Protein AF-A0A163C034-F1 (afdb_monomer_lite)

Organism: Didymella rabiei (NCBI:txid5454)

InterPro domains:
  IPR002657 Bile acid:sodium symporter/arsenical resistance protein Acr3 [PF01758] (100-293)
  IPR004706 Arsenical-resistance protein Acr3 [PTHR43057] (50-384)
  IPR004706 Arsenical-resistance protein Acr3 [TIGR00832] (55-379)
  IPR029063 S-adenosyl-L-methionine-dependent methyltransferase superfamily [G3DSA:3.40.50.150] (545-782)
  IPR029063 S-adenosyl-L-methionine-dependent methyltransferase superfamily [SSF53335] (555-836)
  IPR038770 Sodium/solute symporter superfamily [G3DSA:1.20.1530.20] (52-382)

Sequence (838 aa):
MNTVEEGAIAHEKEHRNIHGDMDVEKGRGDEELDSRGTGLSRKREEESLPPLKGLSFLDRFLVLWILVAMGIGIAIGNTVDSAGPALQKGEFVGVSIPIAIGLLVMMYPILCKVRYETLHLLLSHKALWIQIGISFVLNWIIAPLFMVGLAWAFLPDRQDLREGLIFVGVARCIAMVLIWTDLAKGDGDYCAVLVAFNSILQIVLFAPLAIFYVQVVSHGEKTNVSYEKVAQSVAVFLGIPLGAAVLTRLALRAVIGEERYQRRFLRYIGPLSLIGLLYTIIILFASQGAHVVRQITDVLRVCAPLLVYFLVLFSATVWFCYKMGFEYKLSCVQGFTAASNNFELAIAVVVAVYGASSGQALASTVGPLIEVPVLVVLVRPRTQQAVLLSTNKSDTLAVAVAVALAVAVALAVAVALALALALALFLALALALALFLALALALALAVTLAVAVTLASASASAAIASVSAIASAPAPASASASARPPARPSAPRQRSPAPNCAVAQSPPPAHEAPFAARHRPNGHNGFEWSHPTDRGRRLPVPAHNSNYLENGRYYHGYRRGMYQYPCDEPEKDRMDIYHKLFSVARRDLLHQAPVPHSGETRILDLGTGTGIWAIDMADKFLNAEVLGLDLVNIQPERIPPNLRFRVPRDYESPWSLGEDSWDLIHLRMACGSVTSWPELYQKVFSHLKPGSGWIEHVEIDMQPRCDDGTLDPKGKLVQWYGYLADATWRVSRPIAYDHRTRHNLQAAGFIDIQETVIRVPYNSWPNDPHQKDIGRWYNLGITEGLDALSFAPLTRVYQWDLNAHVKPLLEGVRKEICNRKIHAYNNIHIWTARRPQQ

pLDDT: mean 75.44, std 23.06, range [22.62, 98.06]

Foldseek 3Di:
DPPAVVVVVVVVVVVPPPDDDDDDDDDDYDDDDDDDDDDDDDDDDDDDDQLLVPDDPCVNCVLVLLLLLLLLLLCLQVVPVCLLVVQQPDDDLLHRPLLLVLLLLQLLLQLLVQDPVCLVSCVVDPVLVVLLV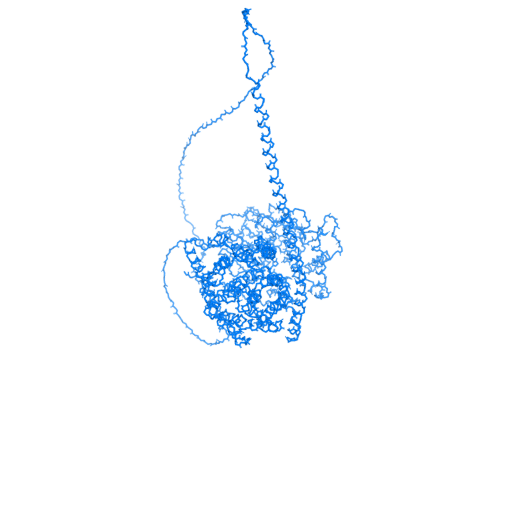VLCCLQQPVQLVLQLVLLCVLPVPDLLLSLLSSLFSLFFDLGCLLSLLSLLVADNNSLSNSSVVVLVCCLPCSLVSSCCSSCPVVVDDPQQSDSCSLNVLSCSSRVVSNVSSVCVNVVCCVVPNDVCCVVPVSVVSVVSNSVSVSSSSSSLSNNASVVCVVVVVLLLSLQLSLQLSLQLQLLVQLVVCVVVVHDPNSSSSSSSRSRDGDLSSSLSSCCSRPNSNTSSNSSSSSNVSNSPVSSVVCSDNVNSVCSVVQCPDDNPVSSVVSSVCSNVVSVVVSVVCSVVSVVSSVVSNVVVVVVVVVVVVVVVVVVVVVVVVVVVVVVVVVVVVVVVVVPDDDDDDDDDDDDDDDDDDDDDDDDDDDDDDDDDDDDDDDDDDDDDDDDDDDDDDDDDPDDPPDDDDDDPPPPPQDFDDDPNFTATNQVPPLAQFGQDPLVLVLVVLVVVLVCLLVVNDLDDADFDLDLQAEEEEEQCRQVVSLQVVCVVNVSYQYEYEDCDDNYDPDGRPSYDYDPPDDLLDDDPDDFLRHQEYEYEAQQLPDLDLLSSLLRQLRRHHAARHKYKYKYWQQQKDDDPCLDDCPALSNVQLVLLQVLSVVSSRGNHDDPCNVVSNVVSPWPPKDKDKGKAWLAQQDPDPSNRVSNHSNVVSCLSCLCRSFVRSCCVRVVDDCPPPRVVSSVRVNVQSHDSSRRMIIMMMIIMTHRHHD

Structure (mmCIF, N/CA/C/O backbone):
data_AF-A0A163C034-F1
#
_entry.id   AF-A0A163C034-F1
#
loop_
_atom_site.group_PDB
_atom_site.id
_atom_site.type_symbol
_atom_site.label_atom_id
_atom_site.label_alt_id
_atom_site.label_comp_id
_atom_site.label_asym_id
_atom_site.label_entity_id
_atom_site.label_seq_id
_atom_site.pdbx_PDB_ins_code
_atom_site.Cartn_x
_atom_site.Cartn_y
_atom_site.Cartn_z
_atom_site.occupancy
_atom_site.B_iso_or_equiv
_atom_site.auth_seq_id
_atom_site.auth_comp_id
_atom_site.auth_asym_id
_atom_site.auth_atom_id
_atom_site.pdbx_PDB_model_num
ATOM 1 N N . MET A 1 1 ? 7.497 -28.644 14.353 1.00 35.75 1 MET A N 1
ATOM 2 C CA . MET A 1 1 ? 6.352 -28.668 13.413 1.00 35.75 1 MET A CA 1
ATOM 3 C C . MET A 1 1 ? 5.115 -28.101 14.119 1.00 35.75 1 MET A C 1
ATOM 5 O O . MET A 1 1 ? 5.277 -27.619 15.233 1.00 35.75 1 MET A O 1
ATOM 9 N N . ASN A 1 2 ? 3.939 -28.123 13.475 1.00 25.17 2 ASN A N 1
ATOM 10 C CA . ASN A 1 2 ? 2.620 -27.750 14.027 1.00 25.17 2 ASN A CA 1
ATOM 11 C C . ASN A 1 2 ? 2.291 -26.239 14.062 1.00 25.17 2 ASN A C 1
ATOM 13 O O . ASN A 1 2 ? 1.784 -25.727 15.050 1.00 25.17 2 ASN A O 1
ATOM 17 N N . THR A 1 3 ? 2.522 -25.529 12.950 1.00 27.67 3 THR A N 1
ATOM 18 C CA . THR A 1 3 ? 1.809 -24.269 12.620 1.00 27.67 3 THR A CA 1
ATOM 19 C C . THR A 1 3 ? 1.456 -24.243 11.125 1.00 27.67 3 THR A C 1
ATOM 21 O O . THR A 1 3 ? 1.869 -23.335 10.404 1.00 27.67 3 THR A O 1
ATOM 24 N N . VAL A 1 4 ? 0.835 -25.324 10.633 1.00 32.84 4 VAL A N 1
ATOM 25 C CA . VAL A 1 4 ? 0.618 -25.586 9.192 1.00 32.84 4 VAL A CA 1
ATOM 26 C C . VAL A 1 4 ? -0.744 -26.241 8.935 1.00 32.84 4 VAL A C 1
ATOM 28 O O . VAL A 1 4 ? -1.532 -25.731 8.147 1.00 32.84 4 VAL A O 1
ATOM 31 N N . GLU A 1 5 ? -1.038 -27.354 9.612 1.00 29.16 5 GLU A N 1
ATOM 32 C CA . GLU A 1 5 ? -2.190 -28.211 9.286 1.00 29.16 5 GLU A CA 1
ATOM 33 C C . GLU A 1 5 ? -3.548 -27.546 9.564 1.00 29.16 5 GLU A C 1
ATOM 35 O O . GLU A 1 5 ? -4.488 -27.726 8.792 1.00 29.16 5 GLU A O 1
ATOM 40 N N . GLU A 1 6 ? -3.645 -26.705 10.598 1.00 30.89 6 GLU A N 1
ATOM 41 C CA . GLU A 1 6 ? -4.888 -25.996 10.943 1.00 30.89 6 GLU A CA 1
ATOM 42 C C . GLU A 1 6 ? -5.376 -25.068 9.814 1.00 30.89 6 GLU A C 1
ATOM 44 O O . GLU A 1 6 ? -6.581 -24.970 9.578 1.00 30.89 6 GLU A O 1
ATOM 49 N N . GLY A 1 7 ? -4.456 -24.462 9.049 1.00 32.91 7 GLY A N 1
ATOM 50 C CA . GLY A 1 7 ? -4.792 -23.620 7.894 1.00 32.91 7 GLY A CA 1
ATOM 51 C C . GLY A 1 7 ? -5.242 -24.407 6.655 1.00 32.91 7 GLY A C 1
ATOM 52 O O . GLY A 1 7 ? -6.001 -23.891 5.837 1.00 32.91 7 GLY A O 1
ATOM 53 N N . ALA A 1 8 ? -4.820 -25.667 6.517 1.00 29.05 8 ALA A N 1
ATOM 54 C CA . ALA A 1 8 ? -5.240 -26.530 5.412 1.00 29.05 8 ALA A CA 1
ATOM 55 C C . ALA A 1 8 ? -6.625 -27.156 5.664 1.00 29.05 8 ALA A C 1
ATOM 57 O O . ALA A 1 8 ? -7.452 -27.234 4.755 1.00 29.05 8 ALA A O 1
ATOM 58 N N . ILE A 1 9 ? -6.899 -27.569 6.907 1.00 29.89 9 ILE A N 1
ATOM 59 C CA . ILE A 1 9 ? -8.108 -28.329 7.272 1.00 29.89 9 ILE A CA 1
ATOM 60 C C . ILE A 1 9 ? -9.370 -27.448 7.310 1.00 29.89 9 ILE A C 1
ATOM 62 O O . ILE A 1 9 ? -10.470 -27.949 7.058 1.00 29.89 9 ILE A O 1
ATOM 66 N N . ALA A 1 10 ? -9.240 -26.143 7.574 1.00 32.09 10 ALA A N 1
ATOM 67 C CA . ALA A 1 10 ? -10.356 -25.200 7.460 1.00 32.09 10 ALA A CA 1
ATOM 68 C C . ALA A 1 10 ? -10.902 -25.150 6.020 1.00 32.09 10 ALA A C 1
ATOM 70 O O . ALA A 1 10 ? -12.097 -25.346 5.790 1.00 32.09 10 ALA A O 1
ATOM 71 N N . HIS A 1 11 ? -10.001 -24.992 5.046 1.00 32.91 11 HIS A N 1
ATOM 72 C CA . HIS A 1 11 ? -10.344 -24.736 3.646 1.00 32.91 11 HIS A CA 1
ATOM 73 C C . HIS A 1 11 ? -10.964 -25.943 2.913 1.00 32.91 11 HIS A C 1
ATOM 75 O O . HIS A 1 11 ? -11.589 -25.768 1.866 1.00 32.91 11 HIS A O 1
ATOM 81 N N . GLU A 1 12 ? -10.819 -27.165 3.444 1.00 32.50 12 GLU A N 1
ATOM 82 C CA . GLU A 1 12 ? -11.438 -28.369 2.869 1.00 32.50 12 GLU A CA 1
ATOM 83 C C . GLU A 1 12 ? -12.858 -28.645 3.404 1.00 32.50 12 GLU A C 1
ATOM 85 O O . GLU A 1 12 ? -13.653 -29.294 2.720 1.00 32.50 12 GLU A O 1
ATOM 90 N N . LYS A 1 13 ? -13.230 -28.133 4.587 1.00 29.38 13 LYS A N 1
ATOM 91 C CA . LYS A 1 13 ? -14.574 -28.372 5.154 1.00 29.38 13 LYS A CA 1
ATOM 92 C C . LYS A 1 13 ? -15.667 -27.541 4.492 1.00 29.38 13 LYS A C 1
ATOM 94 O O . LYS A 1 13 ? -16.779 -28.034 4.327 1.00 29.38 13 LYS A O 1
ATOM 99 N N . GLU A 1 14 ? -15.343 -26.331 4.053 1.00 31.12 14 GLU A N 1
ATOM 100 C CA . GLU A 1 14 ? -16.287 -25.458 3.347 1.00 31.12 14 GLU A CA 1
ATOM 101 C C . GLU A 1 14 ? -16.694 -26.032 1.976 1.00 31.12 14 GLU A C 1
ATOM 103 O O . GLU A 1 14 ? -17.847 -25.932 1.568 1.00 31.12 14 GLU A O 1
ATOM 108 N N . HIS A 1 15 ? -15.784 -26.748 1.305 1.00 30.56 15 HIS A N 1
ATOM 109 C CA . HIS A 1 15 ? -16.007 -27.279 -0.043 1.00 30.56 15 HIS A CA 1
ATOM 110 C C . HIS A 1 15 ? -16.738 -28.634 -0.121 1.00 30.56 15 HIS A C 1
ATOM 112 O O . HIS A 1 15 ? -17.066 -29.064 -1.228 1.00 30.56 15 HIS A O 1
ATOM 118 N N . ARG A 1 16 ? -16.993 -29.323 1.005 1.00 28.62 16 ARG A N 1
ATOM 119 C CA . ARG A 1 16 ? -17.704 -30.623 1.018 1.00 28.62 16 ARG A CA 1
ATOM 120 C C . ARG A 1 16 ? -19.180 -30.535 1.427 1.00 28.62 16 ARG A C 1
ATOM 122 O O . ARG A 1 16 ? -19.951 -31.408 1.051 1.00 28.62 16 ARG A O 1
ATOM 129 N N . ASN A 1 17 ? -19.601 -29.482 2.127 1.00 27.19 17 ASN A N 1
ATOM 130 C CA . ASN A 1 17 ? -20.929 -29.382 2.757 1.00 27.19 17 ASN A CA 1
ATOM 131 C C . ASN A 1 17 ? -22.105 -29.044 1.801 1.00 27.19 17 ASN A C 1
ATOM 133 O O . ASN A 1 17 ? -23.109 -28.484 2.232 1.00 27.19 17 ASN A O 1
ATOM 137 N N . ILE A 1 18 ? -21.995 -29.372 0.507 1.00 32.53 18 ILE A N 1
ATOM 138 C CA . ILE A 1 18 ? -23.018 -29.082 -0.521 1.00 32.53 18 ILE A CA 1
ATOM 139 C C . ILE A 1 18 ? -23.746 -30.355 -1.009 1.00 32.53 18 ILE A C 1
ATOM 141 O O . ILE A 1 18 ? -24.821 -30.250 -1.600 1.00 32.53 18 ILE A O 1
ATOM 145 N N . HIS A 1 19 ? -23.226 -31.562 -0.742 1.00 29.39 19 HIS A N 1
ATOM 146 C CA . HIS A 1 19 ? -23.857 -32.841 -1.113 1.00 29.39 19 HIS A CA 1
ATOM 147 C C . HIS A 1 19 ? -23.727 -33.892 0.002 1.00 29.39 19 HIS A C 1
ATOM 149 O O . HIS A 1 19 ? -22.618 -34.159 0.459 1.00 29.39 19 HIS A O 1
ATOM 155 N N . GLY A 1 20 ? -24.840 -34.555 0.337 1.00 25.61 20 GLY A N 1
ATOM 156 C CA . GLY A 1 20 ? -24.876 -35.755 1.184 1.00 25.61 20 GLY A CA 1
ATOM 157 C C . GLY A 1 20 ? -25.705 -35.587 2.459 1.00 25.61 20 GLY A C 1
ATOM 158 O O . GLY A 1 20 ? -25.333 -34.824 3.344 1.00 25.61 20 GLY A O 1
ATOM 159 N N . ASP A 1 21 ? -26.805 -36.334 2.541 1.00 29.30 21 ASP A N 1
ATOM 160 C CA . ASP A 1 21 ? -27.609 -36.556 3.751 1.00 29.30 21 ASP A CA 1
ATOM 161 C C . ASP A 1 21 ? -27.443 -38.032 4.198 1.00 29.30 21 ASP A C 1
ATOM 163 O O . ASP A 1 21 ? -26.876 -38.828 3.445 1.00 29.30 21 ASP A O 1
ATOM 167 N N . MET A 1 22 ? -27.996 -38.389 5.363 1.00 25.23 22 MET A N 1
ATOM 168 C CA . MET A 1 22 ? -28.065 -39.719 6.012 1.00 25.23 22 MET A CA 1
ATOM 169 C C . MET A 1 22 ? -26.906 -40.154 6.952 1.00 25.23 22 MET A C 1
ATOM 171 O O . MET A 1 22 ? -25.773 -40.398 6.549 1.00 25.23 22 MET A O 1
ATOM 175 N N . ASP A 1 23 ? -27.315 -40.366 8.212 1.00 25.34 23 ASP A N 1
ATOM 176 C CA . ASP A 1 23 ? -27.094 -41.550 9.068 1.00 25.34 23 ASP A CA 1
ATOM 177 C C . ASP A 1 23 ? -25.834 -41.806 9.953 1.00 25.34 23 ASP A C 1
ATOM 179 O O . ASP A 1 23 ? -24.776 -42.245 9.516 1.00 25.34 23 ASP A O 1
ATOM 183 N N . VAL A 1 24 ? -26.101 -41.728 11.275 1.00 26.70 24 VAL A N 1
ATOM 184 C CA . VAL A 1 24 ? -25.928 -42.792 12.312 1.00 26.70 24 VAL A CA 1
ATOM 185 C C . VAL A 1 24 ? -24.542 -43.092 12.962 1.00 26.70 24 VAL A C 1
ATOM 187 O O . VAL A 1 24 ? -23.717 -43.836 12.453 1.00 26.70 24 VAL A O 1
ATOM 190 N N . GLU A 1 25 ? -24.443 -42.652 14.233 1.00 24.45 25 GLU A N 1
ATOM 191 C CA . GLU A 1 25 ? -23.840 -43.283 15.445 1.00 24.45 25 GLU A CA 1
ATOM 192 C C . GLU A 1 25 ? -22.325 -43.560 15.701 1.00 24.45 25 GLU A C 1
ATOM 194 O O . GLU A 1 25 ? -21.575 -44.046 14.868 1.00 24.45 25 GLU A O 1
ATOM 199 N N . LYS A 1 26 ? -22.011 -43.457 17.019 1.00 24.39 26 LYS A N 1
ATOM 200 C CA . LYS A 1 26 ? -20.995 -44.170 17.852 1.00 24.39 26 LYS A CA 1
ATOM 201 C C . LYS A 1 26 ? -19.489 -43.876 17.660 1.00 24.39 26 LYS A C 1
ATOM 203 O O . LYS A 1 26 ? -18.999 -43.680 16.560 1.00 24.39 26 LYS A O 1
ATOM 208 N N . GLY A 1 27 ? -18.722 -43.905 18.768 1.00 23.08 27 GLY A N 1
ATOM 209 C CA . GLY A 1 27 ? -17.253 -43.761 18.706 1.00 23.08 27 GLY A CA 1
ATOM 210 C C . GLY A 1 27 ? -16.415 -44.088 19.955 1.00 23.08 27 GLY A C 1
ATOM 211 O O . GLY A 1 27 ? -15.743 -45.102 19.938 1.00 23.08 27 GLY A O 1
ATOM 212 N N . ARG A 1 28 ? -16.470 -43.262 21.018 1.00 24.34 28 ARG A N 1
ATOM 213 C CA . ARG A 1 28 ? -15.869 -43.466 22.372 1.00 24.34 28 ARG A CA 1
ATOM 214 C C . ARG A 1 28 ? -14.337 -43.712 22.508 1.00 24.34 28 ARG A C 1
ATOM 216 O O . ARG A 1 28 ? -13.855 -44.794 22.206 1.00 24.34 28 ARG A O 1
ATOM 223 N N . GLY A 1 29 ? -13.673 -42.785 23.217 1.00 24.25 29 GLY A N 1
ATOM 224 C CA . GLY A 1 29 ? -12.468 -43.009 24.049 1.00 24.25 29 GLY A CA 1
ATOM 225 C C . GLY A 1 29 ? -11.097 -42.989 23.352 1.00 24.25 29 GLY A C 1
ATOM 226 O O . GLY A 1 29 ? -11.038 -43.030 22.127 1.00 24.25 29 GLY A O 1
ATOM 227 N N . ASP A 1 30 ? -9.960 -42.922 24.059 1.00 25.59 30 ASP A N 1
ATOM 228 C CA . ASP A 1 30 ? -9.644 -42.458 25.438 1.00 25.59 30 ASP A CA 1
ATOM 229 C C . ASP A 1 30 ? -8.092 -42.264 25.547 1.00 25.59 30 ASP A C 1
ATOM 231 O O . ASP A 1 30 ? -7.404 -42.480 24.551 1.00 25.59 30 ASP A O 1
ATOM 235 N N . GLU A 1 31 ? -7.550 -41.869 26.718 1.00 26.91 31 GLU A N 1
ATOM 236 C CA . GLU A 1 31 ? -6.097 -41.863 27.087 1.00 26.91 31 GLU A CA 1
ATOM 237 C C . GLU A 1 31 ? -5.131 -40.883 26.338 1.00 26.91 31 GLU A C 1
ATOM 239 O O . GLU A 1 31 ? -5.443 -40.356 25.274 1.00 26.91 31 GLU A O 1
ATOM 244 N N . GLU A 1 32 ? -3.923 -40.545 26.835 1.00 25.66 32 GLU A N 1
ATOM 245 C CA . GLU A 1 32 ? -3.571 -39.995 28.170 1.00 25.66 32 GLU A CA 1
ATOM 246 C C . GLU A 1 32 ? -2.241 -39.167 28.150 1.00 25.66 32 GLU A C 1
ATOM 248 O O . GLU A 1 32 ? -1.553 -39.148 27.135 1.00 25.66 32 GLU A O 1
ATOM 253 N N . LEU A 1 33 ? -1.941 -38.454 29.260 1.00 24.45 33 LEU A N 1
ATOM 254 C CA . LEU A 1 33 ? -0.633 -38.012 29.846 1.00 24.45 33 LEU A CA 1
ATOM 255 C C . LEU A 1 33 ? 0.629 -37.775 28.949 1.00 24.45 33 LEU A C 1
ATOM 257 O O . LEU A 1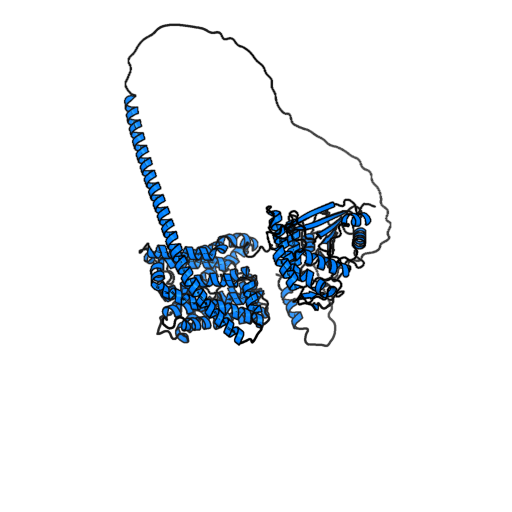 33 ? 1.011 -38.627 28.165 1.00 24.45 33 LEU A O 1
ATOM 261 N N . ASP A 1 34 ? 1.515 -36.774 29.103 1.00 23.42 34 ASP A N 1
ATOM 262 C CA . ASP A 1 34 ? 1.754 -35.677 30.064 1.00 23.42 34 ASP A CA 1
ATOM 263 C C . ASP A 1 34 ? 3.100 -34.952 29.710 1.00 23.42 34 ASP A C 1
ATOM 265 O O . ASP A 1 34 ? 3.979 -35.507 29.051 1.00 23.42 34 ASP A O 1
ATOM 269 N N . SER A 1 35 ? 3.310 -33.762 30.287 1.00 23.59 35 SER A N 1
ATOM 270 C CA . SER A 1 35 ? 4.596 -33.196 30.755 1.00 23.59 35 SER A CA 1
ATOM 271 C C . SER A 1 35 ? 5.531 -32.348 29.848 1.00 23.59 35 SER A C 1
ATOM 273 O O . SER A 1 35 ? 6.209 -32.823 28.948 1.00 23.59 35 SER A O 1
ATOM 275 N N . ARG A 1 36 ? 5.704 -31.088 30.306 1.00 22.80 36 ARG A N 1
ATOM 276 C CA . ARG A 1 36 ? 6.959 -30.288 30.428 1.00 22.80 36 ARG A CA 1
ATOM 277 C C . ARG A 1 36 ? 7.744 -29.866 29.165 1.00 22.80 36 ARG A C 1
ATOM 279 O O . ARG A 1 36 ? 8.312 -30.686 28.461 1.00 22.80 36 ARG A O 1
ATOM 286 N N . GLY A 1 37 ? 7.991 -28.551 29.019 1.00 22.84 37 GLY A N 1
ATOM 287 C CA . GLY A 1 37 ? 9.042 -28.051 28.106 1.00 22.84 37 GLY A CA 1
ATOM 288 C C . GLY A 1 37 ? 9.027 -26.552 27.765 1.00 22.84 37 GLY A C 1
ATOM 289 O O . GLY A 1 37 ? 8.764 -26.182 26.630 1.00 22.84 37 GLY A O 1
ATOM 290 N N . THR A 1 38 ? 9.339 -25.687 28.732 1.00 25.48 38 THR A N 1
ATOM 291 C CA . THR A 1 38 ? 9.588 -24.230 28.590 1.00 25.48 38 THR A CA 1
ATOM 292 C C . THR A 1 38 ? 10.255 -23.765 27.274 1.00 25.48 38 THR A C 1
ATOM 294 O O . THR A 1 38 ? 11.361 -24.208 26.966 1.00 25.48 38 THR A O 1
ATOM 297 N N . GLY A 1 39 ? 9.683 -22.768 26.576 1.00 23.06 39 GLY A N 1
ATOM 298 C CA . GLY A 1 39 ? 10.317 -22.120 25.410 1.00 23.06 39 GLY A CA 1
ATOM 299 C C . GLY A 1 39 ? 9.697 -20.764 25.032 1.00 23.06 39 GLY A C 1
ATOM 300 O O . GLY A 1 39 ? 8.538 -20.696 24.639 1.00 23.06 39 GLY A O 1
ATOM 301 N N . LEU A 1 40 ? 10.462 -19.674 25.166 1.00 28.12 40 LEU A N 1
ATOM 302 C CA . LEU A 1 40 ? 9.998 -18.286 24.995 1.00 28.12 40 LEU A CA 1
ATOM 303 C C . LEU A 1 40 ? 9.947 -17.791 23.533 1.00 28.12 40 LEU A C 1
ATOM 305 O O . LEU A 1 40 ? 10.800 -18.134 22.721 1.00 28.12 40 LEU A O 1
ATOM 309 N N . SER A 1 41 ? 9.069 -16.801 23.316 1.00 30.16 41 SER A N 1
ATOM 310 C CA . SER A 1 41 ? 9.108 -15.764 22.263 1.00 30.16 41 SER A CA 1
ATOM 311 C C . SER A 1 41 ? 8.701 -16.135 20.826 1.00 30.16 41 SER A C 1
ATOM 313 O O . SER A 1 41 ? 9.375 -16.890 20.126 1.00 30.16 41 SER A O 1
ATOM 315 N N . ARG A 1 42 ? 7.660 -15.452 20.316 1.00 26.08 42 ARG A N 1
ATOM 316 C CA . ARG A 1 42 ? 7.403 -15.302 18.874 1.00 26.08 42 ARG A CA 1
ATOM 317 C C . ARG A 1 42 ? 6.834 -13.917 18.532 1.00 26.08 42 ARG A C 1
ATOM 319 O O . ARG A 1 42 ? 5.654 -13.674 18.718 1.00 26.08 42 ARG A O 1
ATOM 326 N N . LYS A 1 43 ? 7.706 -13.076 17.965 1.00 26.95 43 LYS A N 1
ATOM 327 C CA . LYS A 1 43 ? 7.448 -11.955 17.037 1.00 26.95 43 LYS A CA 1
ATOM 328 C C . LYS A 1 43 ? 6.246 -11.023 17.271 1.00 26.95 43 LYS A C 1
ATOM 330 O O . LYS A 1 43 ? 5.117 -11.336 16.922 1.00 26.95 43 LYS A O 1
ATOM 335 N N . ARG A 1 44 ? 6.594 -9.785 17.635 1.00 25.69 44 ARG A N 1
ATOM 336 C CA . ARG A 1 44 ? 5.848 -8.549 17.346 1.00 25.69 44 ARG A CA 1
ATOM 337 C C . ARG A 1 44 ? 5.633 -8.392 15.829 1.00 25.69 44 ARG A C 1
ATOM 339 O O . ARG A 1 44 ? 6.599 -8.537 15.078 1.00 25.69 44 ARG A O 1
ATOM 346 N N . GLU A 1 45 ? 4.413 -8.079 15.400 1.00 28.94 45 GLU A N 1
ATOM 347 C CA . GLU A 1 45 ? 4.080 -7.764 13.999 1.00 28.94 45 GLU A CA 1
ATOM 348 C C . GLU A 1 45 ? 4.447 -6.287 13.675 1.00 28.94 45 GLU A C 1
ATOM 350 O O . GLU A 1 45 ? 4.655 -5.482 14.586 1.00 28.94 45 GLU A O 1
ATOM 355 N N . GLU A 1 46 ? 4.675 -5.934 12.401 1.00 30.80 46 GLU A N 1
ATOM 356 C CA . GLU A 1 46 ? 5.353 -4.676 12.006 1.00 30.80 46 GLU A CA 1
ATOM 357 C C . GLU A 1 46 ? 4.391 -3.644 11.369 1.00 30.80 46 GLU A C 1
ATOM 359 O O . GLU A 1 46 ? 3.652 -3.966 10.441 1.00 30.80 46 GLU A O 1
ATOM 364 N N . GLU A 1 47 ? 4.416 -2.386 11.842 1.00 29.36 47 GLU A N 1
ATOM 365 C CA . GLU A 1 47 ? 3.575 -1.287 11.325 1.00 29.36 47 GLU A CA 1
ATOM 366 C C . GLU A 1 47 ? 3.813 -1.008 9.827 1.00 29.36 47 GLU A C 1
ATOM 368 O O . GLU A 1 47 ? 4.945 -0.776 9.392 1.00 29.36 47 GLU A O 1
ATOM 373 N N . SER A 1 48 ? 2.735 -0.921 9.037 1.00 27.58 48 SER A N 1
ATOM 374 C CA . SER A 1 48 ? 2.827 -0.583 7.611 1.00 27.58 48 SER A CA 1
ATOM 375 C C . SER A 1 48 ? 2.886 0.936 7.370 1.00 27.58 48 SER A C 1
ATOM 377 O O . SER A 1 48 ? 1.916 1.676 7.529 1.00 27.58 48 SER A O 1
ATOM 379 N N . LEU A 1 49 ? 4.061 1.425 6.961 1.00 24.88 49 LEU A N 1
ATOM 380 C CA . LEU A 1 49 ? 4.260 2.823 6.561 1.00 24.88 49 LEU A CA 1
ATOM 381 C C . LEU A 1 49 ? 3.713 3.102 5.142 1.00 24.88 49 LEU A C 1
ATOM 383 O O . LEU A 1 49 ? 3.635 2.189 4.319 1.00 24.88 49 LEU A O 1
ATOM 387 N N . PRO A 1 50 ? 3.383 4.367 4.795 1.00 26.00 50 PRO A N 1
ATOM 388 C CA . PRO A 1 50 ? 2.886 4.713 3.461 1.00 26.00 50 PRO A CA 1
ATOM 389 C C . PRO A 1 50 ? 3.853 4.289 2.332 1.00 26.00 50 PRO A C 1
ATOM 391 O O . PRO A 1 50 ? 5.059 4.515 2.482 1.00 26.00 50 PRO A O 1
ATOM 394 N N . PRO A 1 51 ? 3.371 3.785 1.171 1.00 38.72 51 PRO A N 1
ATOM 395 C CA . PRO A 1 51 ? 4.213 3.092 0.177 1.00 38.72 51 PRO A CA 1
ATOM 396 C C . PRO A 1 51 ? 5.446 3.865 -0.320 1.00 38.72 51 PRO A C 1
ATOM 398 O O . PRO A 1 51 ? 6.483 3.280 -0.608 1.00 38.72 51 PRO A O 1
ATOM 401 N N . LEU A 1 52 ? 5.369 5.200 -0.374 1.00 32.56 52 LEU A N 1
ATOM 402 C CA . LEU A 1 52 ? 6.454 6.074 -0.848 1.00 32.56 52 LEU A CA 1
ATOM 403 C C . LEU A 1 52 ? 7.372 6.613 0.273 1.00 32.56 52 LEU A C 1
ATOM 405 O O . LEU A 1 52 ? 8.230 7.456 0.004 1.00 32.56 52 LEU A O 1
ATOM 409 N N . LYS A 1 53 ? 7.187 6.164 1.523 1.00 27.58 53 LYS A N 1
ATOM 410 C CA . LYS A 1 53 ? 8.047 6.480 2.683 1.00 27.58 53 LYS A CA 1
ATOM 411 C C . LYS A 1 53 ? 8.902 5.297 3.165 1.00 27.58 53 LYS A C 1
ATOM 413 O O . LYS A 1 53 ? 9.837 5.541 3.919 1.00 27.58 53 LYS A O 1
ATOM 418 N N . GLY A 1 54 ? 8.601 4.061 2.753 1.00 35.31 54 GLY A N 1
ATOM 419 C CA . GLY A 1 54 ? 9.383 2.865 3.115 1.00 35.31 54 GLY A CA 1
ATOM 420 C C . GLY A 1 54 ? 10.587 2.571 2.206 1.00 35.31 54 GLY A C 1
ATOM 421 O O . GLY A 1 54 ? 11.497 1.855 2.615 1.00 35.31 54 GLY A O 1
ATOM 422 N N . LEU A 1 55 ? 10.608 3.126 0.989 1.00 41.94 55 LEU A N 1
ATOM 423 C CA . LEU A 1 55 ? 11.694 2.946 0.017 1.00 41.94 55 LEU A CA 1
ATOM 424 C C . LEU A 1 55 ? 12.997 3.646 0.432 1.00 41.94 55 LEU A C 1
ATOM 426 O O . LEU A 1 55 ? 12.973 4.729 1.025 1.00 41.94 55 LEU A O 1
ATOM 430 N N . SER A 1 56 ? 14.140 3.081 0.027 1.00 52.75 56 SER A N 1
ATOM 431 C CA . SER A 1 56 ? 15.436 3.754 0.140 1.00 52.75 56 SER A CA 1
ATOM 432 C C . SER A 1 56 ? 15.466 5.036 -0.699 1.00 52.75 56 SER A C 1
ATOM 434 O O . SER A 1 56 ? 14.761 5.174 -1.702 1.00 52.75 56 SER A O 1
ATOM 436 N N . PHE A 1 57 ? 16.347 5.970 -0.332 1.00 59.88 57 PHE A N 1
ATOM 437 C CA . PHE A 1 57 ? 16.621 7.168 -1.132 1.00 59.88 57 PHE A CA 1
ATOM 438 C C . PHE A 1 57 ? 17.042 6.816 -2.570 1.00 59.88 57 PHE A C 1
ATOM 440 O O . PHE A 1 57 ? 16.668 7.519 -3.506 1.00 59.88 57 PHE A O 1
ATOM 447 N N . LEU A 1 58 ? 17.766 5.707 -2.755 1.00 57.62 58 LEU A N 1
ATOM 448 C CA . LEU A 1 58 ? 18.152 5.215 -4.078 1.00 57.62 58 LEU A CA 1
ATOM 449 C C . LEU A 1 58 ? 16.933 4.706 -4.865 1.00 57.62 58 LEU A C 1
ATOM 451 O O . LEU A 1 58 ? 16.676 5.206 -5.957 1.00 57.62 58 LEU A O 1
ATOM 455 N N . ASP A 1 59 ? 16.139 3.797 -4.288 1.00 60.66 59 ASP A N 1
ATOM 456 C CA . ASP A 1 59 ? 14.949 3.212 -4.931 1.00 60.66 59 ASP A CA 1
ATOM 457 C C . ASP A 1 59 ? 13.929 4.292 -5.337 1.00 60.66 59 ASP A C 1
ATOM 459 O O . ASP A 1 59 ? 13.357 4.259 -6.426 1.00 60.66 59 ASP A O 1
ATOM 463 N N . ARG A 1 60 ? 13.738 5.310 -4.484 1.00 65.69 60 ARG A N 1
ATOM 464 C CA . ARG A 1 60 ? 12.811 6.426 -4.730 1.00 65.69 60 ARG A CA 1
ATOM 465 C C . ARG A 1 60 ? 13.199 7.295 -5.934 1.00 65.69 60 ARG A C 1
ATOM 467 O O . ARG A 1 60 ? 12.325 7.926 -6.527 1.00 65.69 60 ARG A O 1
ATOM 474 N N . PHE A 1 61 ? 14.482 7.334 -6.293 1.00 70.88 61 PHE A N 1
ATOM 475 C CA . PHE A 1 61 ? 15.011 8.084 -7.436 1.00 70.88 61 PHE A CA 1
ATOM 476 C C . PHE A 1 61 ? 15.590 7.165 -8.528 1.00 70.88 61 PHE A C 1
ATOM 478 O O . PHE A 1 61 ? 16.325 7.627 -9.394 1.00 70.88 61 PHE A O 1
ATOM 485 N N . LEU A 1 62 ? 15.238 5.874 -8.526 1.00 68.38 62 LEU A N 1
ATOM 486 C CA . LEU A 1 62 ? 15.824 4.836 -9.384 1.00 68.38 62 LEU A CA 1
ATOM 487 C C . LEU A 1 62 ? 15.787 5.180 -10.886 1.00 68.38 62 LEU A C 1
ATOM 489 O O . LEU A 1 62 ? 16.794 5.011 -11.566 1.00 68.38 62 LEU A O 1
ATOM 493 N N . VAL A 1 63 ? 14.690 5.764 -11.387 1.00 66.88 63 VAL A N 1
ATOM 494 C CA . VAL A 1 63 ? 14.588 6.253 -12.782 1.00 66.88 63 VAL A CA 1
ATOM 495 C C . VAL A 1 63 ? 15.630 7.339 -13.090 1.00 66.88 63 VAL A C 1
ATOM 497 O O . VAL A 1 63 ? 16.261 7.309 -14.143 1.00 66.88 63 VAL A O 1
ATOM 500 N N . LEU A 1 64 ? 15.844 8.285 -12.168 1.00 72.75 64 LEU A N 1
ATOM 501 C CA . LEU A 1 64 ? 16.838 9.348 -12.333 1.00 72.75 64 LEU A CA 1
ATOM 502 C C . LEU A 1 64 ? 18.261 8.775 -12.301 1.00 72.75 64 LEU A C 1
ATOM 504 O O . LEU A 1 64 ? 19.089 9.164 -13.121 1.00 72.75 64 LEU A O 1
ATOM 508 N N . TRP A 1 65 ? 18.533 7.820 -11.407 1.00 79.12 65 TRP A N 1
ATOM 509 C CA . TRP A 1 65 ? 19.832 7.150 -11.344 1.00 79.12 65 TRP A CA 1
ATOM 510 C C . TRP A 1 65 ? 20.139 6.346 -12.611 1.00 79.12 65 TRP A C 1
ATOM 512 O O . TRP A 1 65 ? 21.268 6.416 -13.086 1.00 79.12 65 TRP A O 1
ATOM 522 N N . ILE A 1 66 ? 19.153 5.661 -13.202 1.00 73.12 66 ILE A N 1
ATOM 523 C CA . ILE A 1 66 ? 19.306 4.968 -14.494 1.00 73.12 66 ILE A CA 1
ATOM 524 C C . ILE A 1 66 ? 19.646 5.964 -15.612 1.00 73.12 66 ILE A C 1
ATOM 526 O O . ILE A 1 66 ? 20.613 5.750 -16.339 1.00 73.12 66 ILE A O 1
ATOM 530 N N . LEU A 1 67 ? 18.922 7.084 -15.720 1.00 73.25 67 LEU A N 1
ATOM 531 C CA . LEU A 1 67 ? 19.198 8.110 -16.737 1.00 73.25 67 LEU A CA 1
ATOM 532 C C . LEU A 1 67 ? 20.591 8.746 -16.570 1.00 73.25 67 LEU A C 1
ATOM 534 O O . LEU A 1 67 ? 21.292 8.963 -17.558 1.00 73.25 67 LEU A O 1
ATOM 538 N N . VAL A 1 68 ? 21.025 8.996 -15.330 1.00 81.12 68 VAL A N 1
ATOM 539 C CA . VAL A 1 68 ? 22.378 9.495 -15.028 1.00 81.12 68 VAL A CA 1
ATOM 540 C C . VAL A 1 68 ? 23.447 8.442 -15.350 1.00 81.12 68 VAL A C 1
ATOM 542 O O . VAL A 1 68 ? 24.453 8.776 -15.970 1.00 81.12 68 VAL A O 1
ATOM 545 N N . ALA A 1 69 ? 23.220 7.171 -15.007 1.00 82.75 69 ALA A N 1
ATOM 546 C CA . ALA A 1 69 ? 24.106 6.053 -15.337 1.00 82.75 69 ALA A CA 1
ATOM 547 C C . ALA A 1 69 ? 24.280 5.880 -16.858 1.00 82.75 69 ALA A C 1
ATOM 549 O O . ALA A 1 69 ? 25.405 5.746 -17.340 1.00 82.75 69 ALA A O 1
ATOM 550 N N . MET A 1 70 ? 23.186 5.965 -17.622 1.00 75.88 70 MET A N 1
ATOM 551 C CA . MET A 1 70 ? 23.213 5.967 -19.088 1.00 75.88 70 MET A CA 1
ATOM 552 C C . MET A 1 70 ? 23.982 7.170 -19.644 1.00 75.88 70 MET A C 1
ATOM 554 O O . MET A 1 70 ? 24.835 6.994 -20.509 1.00 75.88 70 MET A O 1
ATOM 558 N N . GLY A 1 71 ? 23.724 8.381 -19.136 1.00 78.62 71 GLY A N 1
ATOM 559 C CA . GLY A 1 71 ? 24.426 9.596 -19.560 1.00 78.62 71 GLY A CA 1
ATOM 560 C C . GLY A 1 71 ? 25.936 9.527 -19.312 1.00 78.62 71 GLY A C 1
ATOM 561 O O . GLY A 1 71 ? 26.717 9.874 -20.194 1.00 78.62 71 GLY A O 1
ATOM 562 N N . ILE A 1 72 ? 26.352 9.006 -18.152 1.00 84.31 72 ILE A N 1
ATOM 563 C CA . ILE A 1 72 ? 27.763 8.765 -17.812 1.00 84.31 72 ILE A CA 1
ATOM 564 C C . ILE A 1 72 ? 28.377 7.710 -18.743 1.00 84.31 72 ILE A C 1
ATOM 566 O O . ILE A 1 72 ? 29.452 7.945 -19.291 1.00 84.31 72 ILE A O 1
ATOM 570 N N . GLY A 1 73 ? 27.698 6.580 -18.967 1.00 83.75 73 GLY A N 1
ATOM 571 C CA . GLY A 1 73 ? 28.167 5.535 -19.880 1.00 83.75 73 GLY A CA 1
ATOM 572 C C . GLY A 1 73 ? 28.348 6.053 -21.311 1.00 83.75 73 GLY A C 1
ATOM 573 O O . GLY A 1 73 ? 29.427 5.923 -21.882 1.00 83.75 73 GLY A O 1
ATOM 574 N N . ILE A 1 74 ? 27.333 6.726 -21.862 1.00 79.44 74 ILE A N 1
ATOM 575 C CA . ILE A 1 74 ? 27.379 7.317 -23.209 1.00 79.44 74 ILE A CA 1
ATOM 576 C C . ILE A 1 74 ? 28.479 8.383 -23.308 1.00 79.44 74 ILE A C 1
ATOM 578 O O . ILE A 1 74 ? 29.174 8.424 -24.323 1.00 79.44 74 ILE A O 1
ATOM 582 N N . ALA A 1 75 ? 28.685 9.208 -22.275 1.00 81.00 75 ALA A N 1
ATOM 583 C CA . ALA A 1 75 ? 29.774 10.183 -22.252 1.00 81.00 75 ALA A CA 1
ATOM 584 C C . ALA A 1 75 ? 31.151 9.498 -22.286 1.00 81.00 75 ALA A C 1
ATOM 586 O O . ALA A 1 75 ? 31.969 9.830 -23.143 1.00 81.00 75 ALA A O 1
ATOM 587 N N . ILE A 1 76 ? 31.404 8.506 -21.424 1.00 83.50 76 ILE A N 1
ATOM 588 C CA . ILE A 1 76 ? 32.663 7.738 -21.410 1.00 83.50 76 ILE A CA 1
ATOM 589 C C . ILE A 1 76 ? 32.903 7.075 -22.777 1.00 83.50 76 ILE A C 1
ATOM 591 O O . ILE A 1 76 ? 33.967 7.250 -23.367 1.00 83.50 76 ILE A O 1
ATOM 595 N N . GLY A 1 77 ? 31.889 6.395 -23.322 1.00 79.94 77 GLY A N 1
ATOM 596 C CA . GLY A 1 77 ? 31.955 5.681 -24.603 1.00 79.94 77 GLY A CA 1
ATOM 597 C C . GLY A 1 77 ? 32.016 6.562 -25.860 1.00 79.94 77 GLY A C 1
ATOM 598 O O . GLY A 1 77 ? 32.080 6.018 -26.959 1.00 79.94 77 GLY A O 1
ATOM 599 N N . ASN A 1 78 ? 31.979 7.894 -25.719 1.00 79.19 78 ASN A N 1
ATOM 600 C CA . ASN A 1 78 ? 32.197 8.861 -26.807 1.00 79.19 78 ASN A CA 1
ATOM 601 C C . ASN A 1 78 ? 33.361 9.842 -26.546 1.00 79.19 78 ASN A C 1
ATOM 603 O O . ASN A 1 78 ? 33.748 10.560 -27.461 1.00 79.19 78 ASN A O 1
ATOM 607 N N . THR A 1 79 ? 33.911 9.908 -25.327 1.00 80.38 79 THR A N 1
ATOM 608 C CA . THR A 1 79 ? 35.057 10.782 -24.987 1.00 80.38 79 THR A CA 1
ATOM 609 C C . THR A 1 79 ? 36.374 10.024 -24.841 1.00 80.38 79 THR A C 1
ATOM 611 O O . THR A 1 79 ? 37.435 10.644 -24.859 1.00 80.38 79 THR A O 1
ATOM 614 N N . VAL A 1 80 ? 36.327 8.695 -24.696 1.00 82.62 80 VAL A N 1
ATOM 615 C CA . VAL A 1 80 ? 37.505 7.845 -24.504 1.00 82.62 80 VAL A CA 1
ATOM 616 C C . VAL A 1 80 ? 37.437 6.662 -25.471 1.00 82.62 80 VAL A C 1
ATOM 618 O O . VAL A 1 80 ? 36.889 5.612 -25.142 1.00 82.62 80 VAL A O 1
ATOM 621 N N . ASP A 1 81 ? 38.035 6.806 -26.658 1.00 74.19 81 ASP A N 1
ATOM 622 C CA . ASP A 1 81 ? 38.027 5.776 -27.717 1.00 74.19 81 ASP A CA 1
ATOM 623 C C . ASP A 1 81 ? 38.575 4.412 -27.252 1.00 74.19 81 ASP A C 1
ATOM 625 O O . ASP A 1 81 ? 38.192 3.357 -27.756 1.00 74.19 81 ASP A O 1
ATOM 629 N N . SER A 1 82 ? 39.461 4.414 -26.251 1.00 78.12 82 SER A N 1
ATOM 630 C CA . SER A 1 82 ? 40.028 3.203 -25.657 1.00 78.12 82 SER A CA 1
ATOM 631 C C . SER A 1 82 ? 39.112 2.508 -24.641 1.00 78.12 82 SER A C 1
ATOM 633 O O . SER A 1 82 ? 39.389 1.362 -24.286 1.00 78.12 82 SER A O 1
ATOM 635 N N . ALA A 1 83 ? 38.021 3.139 -24.185 1.00 75.25 83 ALA A N 1
ATOM 636 C CA . ALA A 1 83 ? 37.150 2.592 -23.143 1.00 75.25 83 ALA A CA 1
ATOM 637 C C . ALA A 1 83 ? 36.403 1.336 -23.610 1.00 75.25 83 ALA A C 1
ATOM 639 O O . ALA A 1 83 ? 36.441 0.323 -22.916 1.00 75.25 83 ALA A O 1
ATOM 640 N N . GLY A 1 84 ? 35.794 1.357 -24.801 1.00 73.94 84 GLY A N 1
ATOM 641 C CA . GLY A 1 84 ? 35.115 0.186 -25.371 1.00 73.94 84 GLY A CA 1
ATOM 642 C C . GLY A 1 84 ? 36.046 -1.029 -25.505 1.00 73.94 84 GLY A C 1
ATOM 643 O O . GLY A 1 84 ? 35.794 -2.053 -24.863 1.00 73.94 84 GLY A O 1
ATOM 644 N N . PRO A 1 85 ? 37.176 -0.909 -26.231 1.00 77.62 85 PRO A N 1
ATOM 645 C CA . PRO A 1 85 ? 38.170 -1.975 -26.346 1.00 77.62 85 PRO A CA 1
ATOM 646 C C . PRO A 1 85 ? 38.809 -2.403 -25.017 1.00 77.62 85 PRO A C 1
ATOM 648 O O . PRO A 1 85 ? 39.281 -3.530 -24.917 1.00 77.62 85 PRO A O 1
ATOM 651 N N . ALA A 1 86 ? 38.862 -1.542 -23.994 1.00 81.00 86 ALA A N 1
ATOM 652 C CA . ALA A 1 86 ? 39.357 -1.914 -22.667 1.00 81.00 86 ALA A CA 1
ATOM 653 C C . ALA A 1 86 ? 38.315 -2.686 -21.840 1.00 81.00 86 ALA A C 1
ATOM 655 O O . ALA A 1 86 ? 38.665 -3.679 -21.209 1.00 81.00 86 ALA A O 1
ATOM 656 N N . LEU A 1 87 ? 37.042 -2.279 -21.874 1.00 79.94 87 LEU A N 1
ATOM 657 C CA . LEU A 1 87 ? 35.936 -2.938 -21.162 1.00 79.94 87 LEU A CA 1
ATOM 658 C C . LEU A 1 87 ? 35.535 -4.291 -21.770 1.00 79.94 87 LEU A C 1
ATOM 660 O O . LEU A 1 87 ? 34.857 -5.083 -21.115 1.00 79.94 87 LEU A O 1
ATOM 664 N N . GLN A 1 88 ? 35.963 -4.560 -23.005 1.00 74.50 88 GLN A N 1
ATOM 665 C CA . GLN A 1 88 ? 35.817 -5.847 -23.690 1.00 74.50 88 GLN A CA 1
ATOM 666 C C . GLN A 1 88 ? 37.030 -6.784 -23.492 1.00 74.50 88 GLN A C 1
ATOM 668 O O . GLN A 1 88 ? 37.017 -7.909 -23.986 1.00 74.50 88 GLN A O 1
ATOM 673 N N . LYS A 1 89 ? 38.081 -6.381 -22.753 1.00 77.31 89 LYS A N 1
ATOM 674 C CA . LYS A 1 89 ? 39.226 -7.266 -22.467 1.00 77.31 89 LYS A CA 1
ATOM 675 C C . LYS A 1 89 ? 38.867 -8.334 -21.438 1.00 77.31 89 LYS A C 1
ATOM 677 O O . LYS A 1 89 ? 38.736 -8.048 -20.251 1.00 77.31 89 LYS A O 1
ATOM 682 N N . GLY A 1 90 ? 38.829 -9.576 -21.911 1.00 77.75 90 GLY A N 1
ATOM 683 C CA . GLY A 1 90 ? 38.545 -10.755 -21.105 1.00 77.75 90 GLY A CA 1
ATOM 684 C C . GLY A 1 90 ? 37.050 -11.051 -21.070 1.00 77.75 90 GLY A C 1
ATOM 685 O O . GLY A 1 90 ? 36.243 -10.231 -20.630 1.00 77.75 90 GLY A O 1
ATOM 686 N N . GLU A 1 91 ? 36.697 -12.248 -21.525 1.00 81.81 91 GLU A N 1
ATOM 687 C CA . GLU A 1 91 ? 35.327 -12.748 -21.562 1.00 81.81 91 GLU A CA 1
ATOM 688 C C . GLU A 1 91 ? 35.131 -13.864 -20.536 1.00 81.81 91 GLU A C 1
ATOM 690 O O . GLU A 1 91 ? 36.006 -14.700 -20.311 1.00 81.81 91 GLU A O 1
ATOM 695 N N . PHE A 1 92 ? 33.942 -13.898 -19.950 1.00 83.50 92 PHE A N 1
ATOM 696 C CA . PHE A 1 92 ? 33.433 -14.984 -19.136 1.00 83.50 92 PHE A CA 1
ATOM 697 C C . PHE A 1 92 ? 32.111 -15.440 -19.756 1.00 83.50 92 PHE A C 1
ATOM 699 O O . PHE A 1 92 ? 31.109 -14.729 -19.705 1.00 83.50 92 PHE A O 1
ATOM 706 N N . VAL A 1 93 ? 32.126 -16.616 -20.394 1.00 83.50 93 VAL A N 1
ATOM 707 C CA . VAL A 1 93 ? 30.955 -17.205 -21.080 1.00 83.50 93 VAL A CA 1
ATOM 708 C C . VAL A 1 93 ? 30.380 -16.263 -22.157 1.00 83.50 93 VAL A C 1
ATOM 710 O O . VAL A 1 93 ? 29.180 -16.013 -22.221 1.00 83.50 93 VAL A O 1
ATOM 713 N N . GLY A 1 94 ? 31.266 -15.692 -22.984 1.00 76.81 94 GLY A N 1
ATOM 714 C CA . GLY A 1 94 ? 30.926 -14.781 -24.088 1.00 76.81 94 GLY A CA 1
ATOM 715 C C . GLY A 1 94 ? 30.507 -13.361 -23.679 1.00 76.81 94 GLY A C 1
ATOM 716 O O . GLY A 1 94 ? 30.245 -12.531 -24.543 1.00 76.81 94 GLY A O 1
ATOM 717 N N . VAL A 1 95 ? 30.442 -13.055 -22.380 1.00 83.44 95 VAL A N 1
ATOM 718 C CA . VAL A 1 95 ? 30.164 -11.706 -21.857 1.00 83.44 95 VAL A CA 1
ATOM 719 C C . VAL A 1 95 ? 31.456 -11.120 -21.299 1.00 83.44 95 VAL A C 1
ATOM 721 O O . VAL A 1 95 ? 32.215 -11.835 -20.646 1.00 83.44 95 VAL A O 1
ATOM 724 N N . SER A 1 96 ? 31.737 -9.830 -21.511 1.00 85.25 96 SER A N 1
ATOM 725 C CA . SER A 1 96 ? 32.956 -9.238 -20.946 1.00 85.25 96 SER A CA 1
ATOM 726 C C . SER A 1 96 ? 32.933 -9.271 -19.414 1.00 85.25 96 SER A C 1
ATOM 728 O O . SER A 1 96 ? 31.892 -9.053 -18.789 1.00 85.25 96 SER A O 1
ATOM 730 N N . ILE A 1 97 ? 34.085 -9.549 -18.794 1.00 89.06 97 ILE A N 1
ATOM 731 C CA . ILE A 1 97 ? 34.203 -9.754 -17.340 1.00 89.06 97 ILE A CA 1
ATOM 732 C C . ILE A 1 97 ? 33.576 -8.607 -16.514 1.00 89.06 97 ILE A C 1
ATOM 734 O O . ILE A 1 97 ? 32.857 -8.915 -15.562 1.00 89.06 97 ILE A O 1
ATOM 738 N N . PRO A 1 98 ? 33.744 -7.311 -16.859 1.00 88.69 98 PRO A N 1
ATOM 739 C CA . PRO A 1 98 ? 33.073 -6.220 -16.148 1.00 88.69 98 PRO A CA 1
ATOM 740 C C . PRO A 1 98 ? 31.537 -6.318 -16.168 1.00 88.69 98 PRO A C 1
ATOM 742 O O . PRO A 1 98 ? 30.901 -6.177 -15.125 1.00 88.69 98 PRO A O 1
ATOM 745 N N . ILE A 1 99 ? 30.932 -6.619 -17.323 1.00 84.81 99 ILE A N 1
ATOM 746 C CA . ILE A 1 99 ? 29.473 -6.787 -17.449 1.00 84.81 99 ILE A CA 1
ATOM 747 C C . ILE A 1 99 ? 29.026 -8.039 -16.680 1.00 84.81 99 ILE A C 1
ATOM 749 O O . ILE A 1 99 ? 28.068 -7.981 -15.911 1.00 84.81 99 ILE A O 1
ATOM 753 N N . ALA A 1 100 ? 29.761 -9.147 -16.814 1.00 87.75 100 ALA A N 1
ATOM 754 C CA . ALA A 1 100 ? 29.483 -10.402 -16.119 1.00 87.75 100 ALA A CA 1
ATOM 755 C C . ALA A 1 100 ? 29.486 -10.249 -14.584 1.00 87.75 100 ALA A C 1
ATOM 757 O O . ALA A 1 100 ? 28.588 -10.760 -13.913 1.00 87.75 100 ALA A O 1
ATOM 758 N N . ILE A 1 101 ? 30.449 -9.507 -14.022 1.00 90.38 101 ILE A N 1
ATOM 759 C CA . ILE A 1 101 ? 30.496 -9.191 -12.585 1.00 90.38 101 ILE A CA 1
ATOM 760 C C . ILE A 1 101 ? 29.273 -8.367 -12.174 1.00 90.38 101 ILE A C 1
ATOM 762 O O . ILE A 1 101 ? 28.634 -8.696 -11.176 1.00 90.38 101 ILE A O 1
ATOM 766 N N . GLY A 1 102 ? 28.922 -7.329 -12.942 1.00 87.94 102 GLY A N 1
ATOM 767 C CA . GLY A 1 102 ? 27.762 -6.481 -12.660 1.00 87.94 102 GLY A CA 1
ATOM 768 C C . GLY A 1 102 ? 26.456 -7.275 -12.569 1.00 87.94 102 GLY A C 1
ATOM 769 O O . GLY A 1 102 ? 25.750 -7.179 -11.563 1.00 87.94 102 GLY A O 1
ATOM 770 N N . LEU A 1 103 ? 26.206 -8.134 -13.564 1.00 86.06 103 LEU A N 1
ATOM 771 C CA . LEU A 1 103 ? 25.051 -9.036 -13.645 1.00 86.06 103 LEU A CA 1
ATOM 772 C C . LEU A 1 103 ? 24.962 -9.991 -12.439 1.00 86.06 103 LEU A C 1
ATOM 774 O O . LEU A 1 103 ? 23.933 -10.060 -11.764 1.00 86.06 103 LEU A O 1
ATOM 778 N N . LEU A 1 104 ? 26.054 -10.695 -12.121 1.00 89.56 104 LEU A N 1
ATOM 779 C CA . LEU A 1 104 ? 26.091 -11.647 -11.004 1.00 89.56 104 LEU A CA 1
ATOM 780 C C . LEU A 1 104 ? 25.882 -10.949 -9.648 1.00 89.56 104 LEU A C 1
ATOM 782 O O . LEU A 1 104 ? 25.114 -11.434 -8.811 1.00 89.56 104 LEU A O 1
ATOM 786 N N . VAL A 1 105 ? 26.521 -9.789 -9.445 1.00 90.50 105 VAL A N 1
ATOM 787 C CA . VAL A 1 105 ? 26.383 -8.974 -8.225 1.00 90.50 105 VAL A CA 1
ATOM 788 C C . VAL A 1 105 ? 24.964 -8.437 -8.064 1.00 90.50 105 VAL A C 1
ATOM 790 O O . VAL A 1 105 ? 24.485 -8.358 -6.932 1.00 90.50 105 VAL A O 1
ATOM 793 N N . MET A 1 106 ? 24.265 -8.092 -9.151 1.00 86.50 106 MET A N 1
ATOM 794 C CA . MET A 1 106 ? 22.929 -7.508 -9.032 1.00 86.50 106 MET A CA 1
ATOM 795 C C . MET A 1 106 ? 21.808 -8.522 -8.769 1.00 86.50 106 MET A C 1
ATOM 797 O O . MET A 1 106 ? 20.852 -8.190 -8.062 1.00 86.50 106 MET A O 1
ATOM 801 N N . MET A 1 107 ? 21.923 -9.749 -9.296 1.00 86.44 107 MET A N 1
ATOM 802 C CA . MET A 1 107 ? 20.883 -10.783 -9.179 1.00 86.44 107 MET A CA 1
ATOM 803 C C . MET A 1 107 ? 20.908 -11.504 -7.822 1.00 86.44 107 MET A C 1
ATOM 805 O O . MET A 1 107 ? 19.855 -11.732 -7.219 1.00 86.44 107 MET A O 1
ATOM 809 N N . TYR A 1 108 ? 22.097 -11.821 -7.298 1.00 89.00 108 TYR A N 1
ATOM 810 C CA . TYR A 1 108 ? 22.263 -12.571 -6.043 1.00 89.00 108 TYR A CA 1
ATOM 811 C C . TYR A 1 108 ? 21.528 -11.964 -4.817 1.00 89.00 108 TYR A C 1
ATOM 813 O O . TYR A 1 108 ? 20.829 -12.710 -4.119 1.00 89.00 108 TYR A O 1
ATOM 821 N N . PRO A 1 109 ? 21.578 -10.639 -4.552 1.00 86.06 109 PRO A N 1
ATOM 822 C CA . PRO A 1 109 ? 20.850 -10.014 -3.443 1.00 86.06 109 PRO A CA 1
ATOM 823 C C . PRO A 1 109 ? 19.328 -10.164 -3.510 1.00 86.06 109 PRO A C 1
ATOM 825 O O . PRO A 1 109 ? 18.669 -10.212 -2.471 1.00 86.06 109 PRO A O 1
ATOM 828 N N . ILE A 1 110 ? 18.761 -10.207 -4.720 1.00 78.88 110 ILE A N 1
ATOM 829 C CA . ILE A 1 110 ? 17.313 -10.301 -4.930 1.00 78.88 110 ILE A CA 1
ATOM 830 C C . ILE A 1 110 ? 16.850 -11.724 -4.641 1.00 78.88 110 ILE A C 1
ATOM 832 O O . ILE A 1 110 ? 15.909 -11.927 -3.877 1.00 78.88 110 ILE A O 1
ATOM 836 N N . LEU A 1 111 ? 17.571 -12.710 -5.177 1.00 83.62 111 LEU A N 1
ATOM 837 C CA . LEU A 1 111 ? 17.286 -14.127 -4.970 1.00 83.62 111 LEU A CA 1
ATOM 838 C C . LEU A 1 111 ? 17.412 -14.520 -3.482 1.00 83.62 111 LEU A C 1
ATOM 840 O O . LEU A 1 111 ? 16.647 -15.345 -2.996 1.00 83.62 111 LEU A O 1
ATOM 844 N N . CYS A 1 112 ? 18.257 -13.839 -2.698 1.00 85.81 112 CYS A N 1
ATOM 845 C CA . CYS A 1 112 ? 18.304 -14.011 -1.236 1.00 85.81 112 CYS A CA 1
ATOM 846 C C . CYS A 1 112 ? 17.000 -13.600 -0.504 1.00 85.81 112 CYS A C 1
ATOM 848 O O . CYS A 1 112 ? 16.709 -14.113 0.584 1.00 85.81 112 CYS A O 1
ATOM 850 N N . LYS A 1 113 ? 16.191 -12.685 -1.066 1.00 77.81 113 LYS A N 1
ATOM 851 C CA . LYS A 1 113 ? 14.906 -12.270 -0.465 1.00 77.81 113 LYS A CA 1
ATOM 852 C C . LYS A 1 113 ? 13.828 -13.358 -0.561 1.00 77.81 113 LYS A C 1
ATOM 854 O O . LYS A 1 113 ? 12.912 -13.371 0.261 1.00 77.81 113 LYS A O 1
ATOM 859 N N . VAL A 1 114 ? 13.925 -14.256 -1.543 1.00 77.94 114 VAL A N 1
ATOM 860 C CA . VAL A 1 114 ? 12.918 -15.289 -1.833 1.00 77.94 114 VAL A CA 1
ATOM 861 C C . VAL A 1 114 ? 12.860 -16.321 -0.700 1.00 77.94 114 VAL A C 1
ATOM 863 O O . VAL A 1 114 ? 13.884 -16.791 -0.211 1.00 77.94 114 VAL A O 1
ATOM 866 N N . ARG A 1 115 ? 11.644 -16.682 -0.271 1.00 77.94 115 ARG A N 1
ATOM 867 C CA . ARG A 1 115 ? 11.373 -17.602 0.851 1.00 77.94 115 ARG A CA 1
ATOM 868 C C . ARG A 1 115 ? 11.190 -19.046 0.366 1.00 77.94 115 ARG A C 1
ATOM 870 O O . ARG A 1 115 ? 10.100 -19.606 0.465 1.00 77.94 115 ARG A O 1
ATOM 877 N N . TYR A 1 116 ? 12.254 -19.643 -0.175 1.00 78.69 116 TYR A N 1
ATOM 878 C CA . TYR A 1 116 ? 12.246 -21.019 -0.707 1.00 78.69 116 TYR A CA 1
ATOM 879 C C . TYR A 1 116 ? 11.702 -22.051 0.296 1.00 78.69 116 TYR A C 1
ATOM 881 O O . TYR A 1 116 ? 11.011 -22.992 -0.082 1.00 78.69 116 TYR A O 1
ATOM 889 N N . GLU A 1 117 ? 11.955 -21.848 1.589 1.00 76.19 117 GLU A N 1
ATOM 890 C CA . GLU A 1 117 ? 11.463 -22.697 2.673 1.00 76.19 117 GLU A CA 1
ATOM 891 C C . GLU A 1 117 ? 9.931 -22.746 2.803 1.00 76.19 117 GLU A C 1
ATOM 893 O O . GLU A 1 117 ? 9.416 -23.737 3.308 1.00 76.19 117 GLU A O 1
ATOM 898 N N . THR A 1 118 ? 9.197 -21.721 2.357 1.00 69.00 118 THR A N 1
ATOM 899 C CA . THR A 1 118 ? 7.725 -21.649 2.467 1.00 69.00 118 THR A CA 1
ATOM 900 C C . THR A 1 118 ? 7.037 -22.160 1.196 1.00 69.00 118 THR A C 1
ATOM 902 O O . THR A 1 118 ? 5.833 -22.402 1.189 1.00 69.00 118 THR A O 1
ATOM 905 N N . LEU A 1 119 ? 7.798 -22.373 0.117 1.00 73.00 119 LEU A N 1
ATOM 906 C CA . LEU A 1 119 ? 7.281 -22.752 -1.199 1.00 73.00 119 LEU A CA 1
ATOM 907 C C . LEU A 1 119 ? 6.483 -24.066 -1.159 1.00 73.00 119 LEU A C 1
ATOM 909 O O . LEU A 1 119 ? 5.394 -24.133 -1.717 1.00 73.00 119 LEU A O 1
ATOM 913 N N . HIS A 1 120 ? 6.971 -25.084 -0.441 1.00 76.25 120 HIS A N 1
ATOM 914 C CA . HIS A 1 120 ? 6.272 -26.370 -0.301 1.00 76.25 120 HIS A CA 1
ATOM 915 C C . HIS A 1 120 ? 4.926 -26.252 0.448 1.00 76.25 120 HIS A C 1
ATOM 917 O O . HIS A 1 120 ? 3.985 -26.986 0.150 1.00 76.25 120 HIS A O 1
ATOM 923 N N . LEU A 1 121 ? 4.813 -25.294 1.376 1.00 66.81 121 LEU A N 1
ATOM 924 C CA . LEU A 1 121 ? 3.568 -24.978 2.081 1.00 66.81 121 LEU A CA 1
ATOM 925 C C . LEU A 1 121 ? 2.535 -24.407 1.106 1.00 66.81 121 LEU A C 1
ATOM 927 O O . LEU A 1 121 ? 1.422 -24.908 0.990 1.00 66.81 121 LEU A O 1
ATOM 931 N N . LEU A 1 122 ? 2.934 -23.377 0.360 1.00 64.12 122 LEU A N 1
ATOM 932 C CA . LEU A 1 122 ? 2.050 -22.642 -0.544 1.00 64.12 122 LEU A CA 1
ATOM 933 C C . LEU A 1 122 ? 1.617 -23.515 -1.738 1.00 64.12 122 LEU A C 1
ATOM 935 O O . LEU A 1 122 ? 0.460 -23.466 -2.153 1.00 64.12 122 LEU A O 1
ATOM 939 N N . LEU A 1 123 ? 2.493 -24.412 -2.204 1.00 69.56 123 LEU A N 1
ATOM 940 C CA . LEU A 1 123 ? 2.176 -25.453 -3.191 1.00 69.56 123 LEU A CA 1
ATOM 941 C C . LEU A 1 123 ? 1.257 -26.575 -2.663 1.00 69.56 123 LEU A C 1
ATOM 943 O O . LEU A 1 123 ? 0.864 -27.441 -3.441 1.00 69.56 123 LEU A O 1
ATOM 947 N N . SER A 1 124 ? 0.865 -26.585 -1.386 1.00 73.38 124 SER A N 1
ATOM 948 C CA . SER A 1 124 ? -0.135 -27.542 -0.879 1.00 73.38 124 SER A CA 1
ATOM 949 C C . SER A 1 124 ? -1.584 -27.118 -1.189 1.00 73.38 124 SER A C 1
ATOM 951 O O . SER A 1 124 ? -2.498 -27.939 -1.120 1.00 73.38 124 SER A O 1
ATOM 953 N N . HIS A 1 125 ? -1.823 -25.857 -1.573 1.00 77.56 125 HIS A N 1
ATOM 954 C CA . HIS A 1 125 ? -3.170 -25.328 -1.816 1.00 77.56 125 HIS A CA 1
ATOM 955 C C . HIS A 1 125 ? -3.606 -25.469 -3.286 1.00 77.56 125 HIS A C 1
ATOM 957 O O . HIS A 1 125 ? -3.023 -24.872 -4.192 1.00 77.56 125 HIS A O 1
ATOM 963 N N . LYS A 1 126 ? -4.700 -26.205 -3.534 1.00 76.50 126 LYS A N 1
ATOM 964 C CA . LYS A 1 126 ? -5.228 -26.488 -4.888 1.00 76.50 126 LYS A CA 1
ATOM 965 C C . LYS A 1 126 ? -5.573 -25.226 -5.697 1.00 76.50 126 LYS A C 1
ATOM 967 O O . LYS A 1 126 ? -5.292 -25.180 -6.890 1.00 76.50 126 LYS A O 1
ATOM 972 N N . ALA A 1 127 ? -6.117 -24.187 -5.059 1.00 75.88 127 ALA A N 1
ATOM 973 C CA . ALA A 1 127 ? -6.417 -22.913 -5.723 1.00 75.88 127 ALA A CA 1
ATOM 974 C C . ALA A 1 127 ? -5.150 -22.198 -6.241 1.00 75.88 127 ALA A C 1
ATOM 976 O O . ALA A 1 127 ? -5.172 -21.567 -7.298 1.00 75.88 127 ALA A O 1
ATOM 977 N N . LEU A 1 128 ? -4.024 -22.347 -5.536 1.00 78.75 128 LEU A N 1
ATOM 978 C CA . LEU A 1 128 ? -2.756 -21.715 -5.896 1.00 78.75 128 LEU A CA 1
ATOM 979 C C . LEU A 1 128 ? -2.122 -22.390 -7.129 1.00 78.75 128 LEU A C 1
ATOM 981 O O . LEU A 1 128 ? -1.536 -21.704 -7.963 1.00 78.75 128 LEU A O 1
ATOM 985 N N . TRP A 1 129 ? -2.344 -23.695 -7.333 1.00 82.69 129 TRP A N 1
ATOM 986 C CA . TRP A 1 129 ? -1.978 -24.385 -8.580 1.00 82.69 129 TRP A CA 1
ATOM 987 C C . TRP A 1 129 ? -2.733 -23.869 -9.809 1.00 82.69 129 TRP A C 1
ATOM 989 O O . TRP A 1 129 ? -2.128 -23.742 -10.872 1.00 82.69 129 TRP A O 1
ATOM 999 N N . ILE A 1 130 ? -4.016 -23.512 -9.676 1.00 85.25 130 ILE A N 1
ATOM 1000 C CA . ILE A 1 130 ? -4.786 -22.890 -10.770 1.00 85.25 130 ILE A CA 1
ATOM 1001 C C . ILE A 1 130 ? -4.159 -21.536 -11.136 1.00 85.25 130 ILE A C 1
ATOM 1003 O O . ILE A 1 130 ? -3.926 -21.253 -12.311 1.00 85.25 130 ILE A O 1
ATOM 1007 N N . GLN A 1 131 ? -3.804 -20.732 -10.130 1.00 85.25 131 GLN A N 1
ATOM 1008 C CA . GLN A 1 131 ? -3.137 -19.442 -10.326 1.00 85.25 131 GLN A CA 1
ATOM 1009 C C . GLN A 1 131 ? -1.739 -19.583 -10.955 1.00 85.25 131 GLN A C 1
ATOM 1011 O O . GLN A 1 131 ? -1.390 -18.812 -11.850 1.00 85.25 131 GLN A O 1
ATOM 1016 N N . ILE A 1 132 ? -0.947 -20.582 -10.546 1.00 87.31 132 ILE A N 1
ATOM 1017 C CA . ILE A 1 132 ? 0.339 -20.915 -11.183 1.00 87.31 132 ILE A CA 1
ATOM 1018 C C . ILE A 1 132 ? 0.134 -21.353 -12.640 1.00 87.31 132 ILE A C 1
ATOM 1020 O O . ILE A 1 132 ? 0.866 -20.888 -13.508 1.00 87.31 132 ILE A O 1
ATOM 1024 N N . GLY A 1 133 ? -0.867 -22.188 -12.937 1.00 89.50 133 GLY A N 1
ATOM 1025 C CA . GLY A 1 133 ? -1.181 -22.625 -14.303 1.00 89.50 133 GLY A CA 1
ATOM 1026 C C . GLY A 1 133 ? -1.591 -21.469 -15.222 1.00 89.50 133 GLY A C 1
ATOM 1027 O O . GLY A 1 133 ? -1.112 -21.371 -16.351 1.00 89.50 133 GLY A O 1
ATOM 1028 N N . ILE A 1 134 ? -2.402 -20.537 -14.715 1.00 89.38 134 ILE A N 1
ATOM 1029 C CA . ILE A 1 134 ? -2.751 -19.291 -15.414 1.00 89.38 134 ILE A CA 1
ATOM 1030 C C . ILE A 1 134 ? -1.499 -18.438 -15.656 1.00 89.38 134 ILE A C 1
ATOM 1032 O O . ILE A 1 134 ? -1.265 -17.998 -16.782 1.00 89.38 134 ILE A O 1
ATOM 1036 N N . SER A 1 135 ? -0.648 -18.267 -14.638 1.00 90.62 135 SER A N 1
ATOM 1037 C CA . SER A 1 135 ? 0.614 -17.533 -14.778 1.00 90.62 135 SER A CA 1
ATOM 1038 C C . SER A 1 135 ? 1.564 -18.207 -15.773 1.00 90.62 135 SER A C 1
ATOM 1040 O O . SER A 1 135 ? 2.239 -17.526 -16.534 1.00 90.62 135 SER A O 1
ATOM 1042 N N . PHE A 1 136 ? 1.590 -19.542 -15.836 1.00 92.75 136 PHE A N 1
ATOM 1043 C CA . PHE A 1 136 ? 2.386 -20.286 -16.811 1.00 92.75 136 PHE A CA 1
ATOM 1044 C C . PHE A 1 136 ? 1.964 -19.964 -18.249 1.00 92.75 136 PHE A C 1
ATOM 1046 O O . PHE A 1 136 ? 2.803 -19.577 -19.060 1.00 92.75 136 PHE A O 1
ATOM 1053 N N . VAL A 1 137 ? 0.665 -20.055 -18.552 1.00 92.56 137 VAL A N 1
ATOM 1054 C CA . VAL A 1 137 ? 0.130 -19.754 -19.891 1.00 92.56 137 VAL A CA 1
ATOM 1055 C C . VAL A 1 137 ? 0.357 -18.283 -20.260 1.00 92.56 137 VAL A C 1
ATOM 1057 O O . VAL A 1 137 ? 0.791 -17.994 -21.376 1.00 92.56 137 VAL A O 1
ATOM 1060 N N . LEU A 1 138 ? 0.139 -17.352 -19.325 1.00 91.12 138 LEU A N 1
ATOM 1061 C CA . LEU A 1 138 ? 0.401 -15.925 -19.539 1.00 91.12 138 LEU A CA 1
ATOM 1062 C C . LEU A 1 138 ? 1.889 -15.645 -19.800 1.00 91.12 138 LEU A C 1
ATOM 1064 O O . LEU A 1 138 ? 2.229 -15.049 -20.819 1.00 91.12 138 LEU A O 1
ATOM 1068 N N . ASN A 1 139 ? 2.776 -16.100 -18.912 1.00 91.38 139 ASN A N 1
ATOM 1069 C CA . ASN A 1 139 ? 4.202 -15.772 -18.943 1.00 91.38 139 ASN A CA 1
ATOM 1070 C C . ASN A 1 139 ? 4.960 -16.494 -20.063 1.00 91.38 139 ASN A C 1
ATOM 1072 O O . ASN A 1 139 ? 5.835 -15.890 -20.669 1.00 91.38 139 ASN A O 1
ATOM 1076 N N . TRP A 1 140 ? 4.673 -17.773 -20.321 1.00 91.44 140 TRP A N 1
ATOM 1077 C CA . TRP A 1 140 ? 5.514 -18.626 -21.176 1.00 91.44 140 TRP A CA 1
ATOM 1078 C C . TRP A 1 140 ? 4.927 -18.898 -22.566 1.00 91.44 140 TRP A C 1
ATOM 1080 O O . TRP A 1 140 ? 5.664 -19.313 -23.462 1.00 91.44 140 TRP A O 1
ATOM 1090 N N . ILE A 1 141 ? 3.636 -18.613 -22.777 1.00 90.19 141 ILE A N 1
ATOM 1091 C CA . ILE A 1 141 ? 2.963 -18.774 -24.076 1.00 90.19 141 ILE A CA 1
ATOM 1092 C C . ILE A 1 141 ? 2.490 -17.418 -24.612 1.00 90.19 141 ILE A C 1
ATOM 1094 O O . ILE A 1 141 ? 2.954 -16.984 -25.663 1.00 90.19 141 ILE A O 1
ATOM 1098 N N . ILE A 1 142 ? 1.605 -16.721 -23.892 1.00 90.88 142 ILE A N 1
ATOM 1099 C CA . ILE A 1 142 ? 0.943 -15.507 -24.403 1.00 90.88 142 ILE A CA 1
ATOM 1100 C C . ILE A 1 142 ? 1.922 -14.330 -24.515 1.00 90.88 142 ILE A C 1
ATOM 1102 O O . ILE A 1 142 ? 2.002 -13.710 -25.575 1.00 90.88 142 ILE A O 1
ATOM 1106 N N . ALA A 1 143 ? 2.684 -14.023 -23.462 1.00 91.75 143 ALA A N 1
ATOM 1107 C CA . ALA A 1 143 ? 3.584 -12.870 -23.455 1.00 91.75 143 ALA A CA 1
ATOM 1108 C C . ALA A 1 143 ? 4.719 -12.970 -24.505 1.00 91.75 143 ALA A C 1
ATOM 1110 O O . ALA A 1 143 ? 4.898 -12.005 -25.254 1.00 91.75 143 ALA A O 1
ATOM 1111 N N . PRO A 1 144 ? 5.442 -14.101 -24.668 1.00 92.25 144 PRO A N 1
ATOM 1112 C CA . PRO A 1 144 ? 6.488 -14.208 -25.683 1.00 92.25 144 PRO A CA 1
ATOM 1113 C C . PRO A 1 144 ? 5.914 -14.176 -27.104 1.00 92.25 144 PRO A C 1
ATOM 1115 O O . PRO A 1 144 ? 6.459 -13.480 -27.957 1.00 92.25 144 PRO A O 1
ATOM 1118 N N . LEU A 1 145 ? 4.773 -14.837 -27.349 1.00 90.56 145 LEU A N 1
ATOM 1119 C CA . LEU A 1 145 ? 4.077 -14.790 -28.638 1.00 90.56 145 LEU A CA 1
ATOM 1120 C C . LEU A 1 145 ? 3.618 -13.366 -28.995 1.00 90.56 145 LEU A C 1
ATOM 1122 O O . LEU A 1 145 ? 3.772 -12.935 -30.138 1.00 90.56 145 LEU A O 1
ATOM 1126 N N . PHE A 1 146 ? 3.108 -12.607 -28.021 1.00 91.50 146 PHE A N 1
ATOM 1127 C CA . PHE A 1 146 ? 2.728 -11.209 -28.226 1.00 91.50 146 PHE A CA 1
ATOM 1128 C C . PHE A 1 146 ? 3.944 -10.316 -28.505 1.00 91.50 146 PHE A C 1
ATOM 1130 O O . PHE A 1 146 ? 3.883 -9.473 -29.398 1.00 91.50 146 PHE A O 1
ATOM 1137 N N . MET A 1 147 ? 5.074 -10.541 -27.822 1.00 92.69 147 MET A N 1
ATOM 1138 C CA . MET A 1 147 ? 6.326 -9.834 -28.115 1.00 92.69 147 MET A CA 1
ATOM 1139 C C . MET A 1 147 ? 6.845 -10.145 -29.529 1.00 92.69 147 MET A C 1
ATOM 1141 O O . MET A 1 147 ? 7.256 -9.226 -30.232 1.00 92.69 147 MET A O 1
ATOM 1145 N N . VAL A 1 148 ? 6.771 -11.401 -29.991 1.00 90.44 148 VAL A N 1
ATOM 1146 C CA . VAL A 1 148 ? 7.104 -11.781 -31.381 1.00 90.44 148 VAL A CA 1
ATOM 1147 C C . VAL A 1 148 ? 6.194 -11.051 -32.375 1.00 90.44 148 VAL A C 1
ATOM 1149 O O . VAL A 1 148 ? 6.687 -10.474 -33.345 1.00 90.44 148 VAL A O 1
ATOM 1152 N N . GLY A 1 149 ? 4.881 -11.019 -32.121 1.00 87.56 149 GLY A N 1
ATOM 1153 C CA . GLY A 1 149 ? 3.917 -10.299 -32.958 1.00 87.56 149 GLY A CA 1
ATOM 1154 C C . GLY A 1 149 ? 4.199 -8.794 -33.038 1.00 87.56 149 GLY A C 1
ATOM 1155 O O . GLY A 1 149 ? 4.190 -8.221 -34.127 1.00 87.56 149 GLY A O 1
ATOM 1156 N N . LEU A 1 150 ? 4.523 -8.157 -31.909 1.00 88.25 150 LEU A N 1
ATOM 1157 C CA . LEU A 1 150 ? 4.896 -6.741 -31.860 1.00 88.25 150 LEU A CA 1
ATOM 1158 C C . LEU A 1 150 ? 6.254 -6.463 -32.520 1.00 88.25 150 LEU A C 1
ATOM 1160 O O . LEU A 1 150 ? 6.385 -5.468 -33.230 1.00 88.25 150 LEU A O 1
ATOM 1164 N N . ALA A 1 151 ? 7.242 -7.345 -32.356 1.00 89.69 151 ALA A N 1
ATOM 1165 C CA . ALA A 1 151 ? 8.526 -7.236 -33.041 1.00 89.69 151 ALA A CA 1
ATOM 1166 C C . ALA A 1 151 ? 8.343 -7.273 -34.569 1.00 89.69 151 ALA A C 1
ATOM 1168 O O . ALA A 1 151 ? 8.918 -6.450 -35.277 1.00 89.69 151 ALA A O 1
ATOM 1169 N N . TRP A 1 152 ? 7.491 -8.159 -35.091 1.00 86.69 152 TRP A N 1
ATOM 1170 C CA . TRP A 1 152 ? 7.161 -8.183 -36.520 1.00 86.69 152 TRP A CA 1
ATOM 1171 C C . TRP A 1 152 ? 6.338 -6.976 -36.986 1.00 86.69 152 TRP A C 1
ATOM 1173 O O . TRP A 1 152 ? 6.604 -6.456 -38.067 1.00 86.69 152 TRP A O 1
ATOM 1183 N N . ALA A 1 153 ? 5.392 -6.490 -36.177 1.00 83.06 153 ALA A N 1
ATOM 1184 C CA . ALA A 1 153 ? 4.554 -5.342 -36.531 1.00 83.06 153 ALA A CA 1
ATOM 1185 C C . ALA A 1 153 ? 5.311 -3.998 -36.547 1.00 83.06 153 ALA A C 1
ATOM 1187 O O . ALA A 1 153 ? 5.015 -3.146 -37.383 1.00 83.06 153 ALA A O 1
ATOM 1188 N N . PHE A 1 154 ? 6.275 -3.794 -35.641 1.00 83.88 154 PHE A N 1
ATOM 1189 C CA . PHE A 1 154 ? 7.003 -2.522 -35.495 1.00 83.88 154 PHE A CA 1
ATOM 1190 C C . PHE A 1 154 ? 8.413 -2.522 -36.109 1.00 83.88 154 PHE A C 1
ATOM 1192 O O . PHE A 1 154 ? 8.960 -1.448 -36.365 1.00 83.88 154 PHE A O 1
ATOM 1199 N N . LEU A 1 155 ? 9.018 -3.691 -36.353 1.00 87.62 155 LEU A N 1
ATOM 1200 C CA . LEU A 1 155 ? 10.378 -3.824 -36.896 1.00 87.62 155 LEU A CA 1
ATOM 1201 C C . LEU A 1 155 ? 10.443 -4.770 -38.124 1.00 87.62 155 LEU A C 1
ATOM 1203 O O . LEU A 1 155 ? 11.310 -5.650 -38.157 1.00 87.62 155 LEU A O 1
ATOM 1207 N N . PRO A 1 156 ? 9.579 -4.631 -39.154 1.00 81.69 156 PRO A N 1
ATOM 1208 C CA . PRO A 1 156 ? 9.597 -5.514 -40.328 1.00 81.69 156 PRO A CA 1
ATOM 1209 C C . PRO A 1 156 ? 10.930 -5.464 -41.100 1.00 81.69 156 PRO A C 1
ATOM 1211 O O . PRO A 1 156 ? 11.403 -6.498 -41.572 1.00 81.69 156 PRO A O 1
ATOM 1214 N N . ASP A 1 157 ? 11.599 -4.308 -41.132 1.00 84.81 157 ASP A N 1
ATOM 1215 C CA . ASP A 1 157 ? 12.854 -4.105 -41.875 1.00 84.81 157 ASP A CA 1
ATOM 1216 C C . ASP A 1 157 ? 14.119 -4.618 -41.147 1.00 84.81 157 ASP A C 1
ATOM 1218 O O . ASP A 1 157 ? 15.196 -4.644 -41.739 1.00 84.81 157 ASP A O 1
ATOM 1222 N N . ARG A 1 158 ? 14.042 -4.952 -39.846 1.00 85.38 158 ARG A N 1
ATOM 1223 C CA . ARG A 1 158 ? 15.227 -5.100 -38.969 1.00 85.38 158 ARG A CA 1
ATOM 1224 C C . ARG A 1 158 ? 15.193 -6.355 -38.099 1.00 85.38 158 ARG A C 1
ATOM 1226 O O . ARG A 1 158 ? 14.790 -6.319 -36.937 1.00 85.38 158 ARG A O 1
ATOM 1233 N N . GLN A 1 159 ? 15.645 -7.473 -38.672 1.00 87.25 159 GLN A N 1
ATOM 1234 C CA . GLN A 1 159 ? 15.732 -8.768 -37.985 1.00 87.25 159 GLN A CA 1
ATOM 1235 C C . GLN A 1 159 ? 16.647 -8.733 -36.750 1.00 87.25 159 GLN A C 1
ATOM 1237 O O . GLN A 1 159 ? 16.315 -9.349 -35.743 1.00 87.25 159 GLN A O 1
ATOM 1242 N N . ASP A 1 160 ? 17.746 -7.978 -36.790 1.00 87.94 160 ASP A N 1
ATOM 1243 C CA . ASP A 1 160 ? 18.669 -7.792 -35.664 1.00 87.94 160 ASP A CA 1
ATOM 1244 C C . ASP A 1 160 ? 17.969 -7.207 -34.428 1.00 87.94 160 ASP A C 1
ATOM 1246 O O . ASP A 1 160 ? 18.138 -7.696 -33.312 1.00 87.94 160 ASP A O 1
ATOM 1250 N N . LEU A 1 161 ? 17.109 -6.206 -34.630 1.00 89.44 161 LEU A N 1
ATOM 1251 C CA . LEU A 1 161 ? 16.315 -5.617 -33.554 1.00 89.44 161 LEU A CA 1
ATOM 1252 C C . LEU A 1 161 ? 15.166 -6.552 -33.131 1.00 89.44 161 LEU A C 1
ATOM 1254 O O . LEU A 1 161 ? 14.890 -6.669 -31.935 1.00 89.44 161 LEU A O 1
ATOM 1258 N N . ARG A 1 162 ? 14.524 -7.262 -34.079 1.00 90.75 162 ARG A N 1
ATOM 1259 C CA . ARG A 1 162 ? 13.477 -8.260 -33.768 1.00 90.75 162 ARG A CA 1
ATOM 1260 C C . ARG A 1 162 ? 13.994 -9.371 -32.865 1.00 90.75 162 ARG A C 1
ATOM 1262 O O . ARG A 1 162 ? 13.366 -9.654 -31.851 1.00 90.75 162 ARG A O 1
ATOM 1269 N N . GLU A 1 163 ? 15.120 -9.990 -33.213 1.00 90.50 163 GLU A N 1
ATOM 1270 C CA . GLU A 1 163 ? 15.702 -11.091 -32.439 1.00 90.50 163 GLU A CA 1
ATOM 1271 C C . GLU A 1 163 ? 15.984 -10.650 -30.992 1.00 90.50 163 GLU A C 1
ATOM 1273 O O . GLU A 1 163 ? 15.567 -11.335 -30.058 1.00 90.50 163 GLU A O 1
ATOM 1278 N N . GLY A 1 164 ? 16.561 -9.458 -30.788 1.00 91.12 164 GLY A N 1
ATOM 1279 C CA . GLY A 1 164 ? 16.766 -8.884 -29.451 1.00 91.12 164 GLY A CA 1
ATOM 1280 C C . GLY A 1 164 ? 15.472 -8.700 -28.641 1.00 91.12 164 GLY A C 1
ATOM 1281 O O . GLY A 1 164 ? 15.448 -9.022 -27.450 1.00 91.12 164 GLY A O 1
ATOM 1282 N N . LEU A 1 165 ? 14.374 -8.255 -29.272 1.00 92.12 165 LEU A N 1
ATOM 1283 C CA . LEU A 1 165 ? 13.053 -8.180 -28.623 1.00 92.12 165 LEU A CA 1
ATOM 1284 C C . LEU A 1 165 ? 12.473 -9.557 -28.284 1.00 92.12 165 LEU A C 1
ATOM 1286 O O . LEU A 1 165 ? 11.809 -9.704 -27.260 1.00 92.12 165 LEU A O 1
ATOM 1290 N N . ILE A 1 166 ? 12.721 -10.574 -29.108 1.00 92.62 166 ILE A N 1
ATOM 1291 C CA . ILE A 1 166 ? 12.240 -11.937 -28.852 1.00 92.62 166 ILE A CA 1
ATOM 1292 C C . ILE A 1 166 ? 12.966 -12.538 -27.638 1.00 92.62 166 ILE A C 1
ATOM 1294 O O . ILE A 1 166 ? 12.305 -13.069 -26.742 1.00 92.62 166 ILE A O 1
ATOM 1298 N N . PHE A 1 167 ? 14.292 -12.373 -27.534 1.00 93.31 167 PHE A N 1
ATOM 1299 C CA . PHE A 1 167 ? 15.052 -12.762 -26.334 1.00 93.31 167 PHE A CA 1
ATOM 1300 C C . PHE A 1 167 ? 14.557 -12.038 -25.071 1.00 93.31 167 PHE A C 1
ATOM 1302 O O . PHE A 1 167 ? 14.397 -12.670 -24.026 1.00 93.31 167 PHE A O 1
ATOM 1309 N N . VAL A 1 168 ? 14.235 -10.743 -25.173 1.00 92.81 168 VAL A N 1
ATOM 1310 C CA . VAL A 1 168 ? 13.564 -9.987 -24.101 1.00 92.81 168 VAL A CA 1
ATOM 1311 C C . VAL A 1 168 ? 12.213 -10.606 -23.733 1.00 92.81 168 VAL A C 1
ATOM 1313 O O . VAL A 1 168 ? 11.952 -10.819 -22.552 1.00 92.81 168 VAL A O 1
ATOM 1316 N N . GLY A 1 169 ? 11.351 -10.911 -24.708 1.00 91.75 169 GLY A N 1
ATOM 1317 C CA . GLY A 1 169 ? 10.009 -11.458 -24.474 1.00 91.75 169 GLY A CA 1
ATOM 1318 C C . GLY A 1 169 ? 10.026 -12.777 -23.698 1.00 91.75 169 GLY A C 1
ATOM 1319 O O . GLY A 1 169 ? 9.271 -12.947 -22.736 1.00 91.75 169 GLY A O 1
ATOM 1320 N N . VAL A 1 170 ? 10.945 -13.676 -24.064 1.00 92.88 170 VAL A N 1
ATOM 1321 C CA . VAL A 1 170 ? 11.175 -14.958 -23.374 1.00 92.88 170 VAL A CA 1
ATOM 1322 C C . VAL A 1 170 ? 11.795 -14.755 -21.977 1.00 92.88 170 VAL A C 1
ATOM 1324 O O . VAL A 1 170 ? 11.594 -15.579 -21.083 1.00 92.88 170 VAL A O 1
ATOM 1327 N N . ALA A 1 171 ? 12.494 -13.642 -21.725 1.00 93.12 171 ALA A N 1
ATOM 1328 C CA . ALA A 1 171 ? 13.053 -13.329 -20.413 1.00 93.12 171 ALA A CA 1
ATOM 1329 C C . ALA A 1 171 ? 11.979 -12.832 -19.428 1.00 93.12 171 ALA A C 1
ATOM 1331 O O . ALA A 1 171 ? 11.628 -11.653 -19.408 1.00 93.12 171 ALA A O 1
ATOM 1332 N N . ARG A 1 172 ? 11.470 -13.720 -18.566 1.00 92.44 172 ARG A N 1
ATOM 1333 C CA . ARG A 1 172 ? 10.480 -13.369 -17.530 1.00 92.44 172 ARG A CA 1
ATOM 1334 C C . ARG A 1 172 ? 11.130 -12.711 -16.316 1.00 92.44 172 ARG A C 1
ATOM 1336 O O . ARG A 1 172 ? 12.224 -13.113 -15.928 1.00 92.44 172 ARG A O 1
ATOM 1343 N N . CYS A 1 173 ? 10.462 -11.729 -15.707 1.00 88.38 173 CYS A N 1
ATOM 1344 C CA . CYS A 1 173 ? 10.961 -11.096 -14.486 1.00 88.38 173 CYS A CA 1
ATOM 1345 C C . CYS A 1 173 ? 10.908 -12.045 -13.282 1.00 88.38 173 CYS A C 1
ATOM 1347 O O . CYS A 1 173 ? 9.915 -12.735 -13.051 1.00 88.38 173 CYS A O 1
ATOM 1349 N N . ILE A 1 174 ? 11.966 -12.000 -12.476 1.00 81.81 174 ILE A N 1
ATOM 1350 C CA . ILE A 1 174 ? 12.118 -12.737 -11.210 1.00 81.81 174 ILE A CA 1
ATOM 1351 C C . ILE A 1 174 ? 12.461 -11.798 -10.040 1.00 81.81 174 ILE A C 1
ATOM 1353 O O . ILE A 1 174 ? 12.847 -12.242 -8.963 1.00 81.81 174 ILE A O 1
ATOM 1357 N N . ALA A 1 175 ? 12.406 -10.486 -10.278 1.00 76.75 175 ALA A N 1
ATOM 1358 C CA . ALA A 1 175 ? 13.122 -9.504 -9.477 1.00 76.75 175 ALA A CA 1
ATOM 1359 C C . ALA A 1 175 ? 12.294 -8.246 -9.198 1.00 76.75 175 ALA A C 1
ATOM 1361 O O . ALA A 1 175 ? 11.697 -8.115 -8.129 1.00 76.75 175 ALA A O 1
ATOM 1362 N N . MET A 1 176 ? 12.229 -7.332 -10.171 1.00 79.00 176 MET A N 1
ATOM 1363 C CA . MET A 1 176 ? 11.552 -6.041 -10.033 1.00 79.00 176 MET A CA 1
ATOM 1364 C C . MET A 1 176 ? 10.044 -6.193 -9.755 1.00 79.00 176 MET A C 1
ATOM 1366 O O . MET A 1 176 ? 9.455 -5.371 -9.059 1.00 79.00 176 MET A O 1
ATOM 1370 N N . VAL A 1 177 ? 9.447 -7.309 -10.196 1.00 86.56 177 VAL A N 1
ATOM 1371 C CA . VAL A 1 177 ? 8.062 -7.721 -9.905 1.00 86.56 177 VAL A CA 1
ATOM 1372 C C . VAL A 1 177 ? 7.707 -7.727 -8.408 1.00 86.56 177 VAL A C 1
ATOM 1374 O O . VAL A 1 177 ? 6.577 -7.380 -8.064 1.00 86.56 177 VAL A O 1
ATOM 1377 N N . LEU A 1 178 ? 8.657 -8.031 -7.511 1.00 77.81 178 LEU A N 1
ATOM 1378 C CA . LEU A 1 178 ? 8.449 -7.926 -6.058 1.00 77.81 178 LEU A CA 1
ATOM 1379 C C . LEU A 1 178 ? 8.236 -6.462 -5.648 1.00 77.81 178 LEU A C 1
ATOM 1381 O O . LEU A 1 178 ? 7.261 -6.142 -4.980 1.00 77.81 178 LEU A O 1
ATOM 1385 N N . ILE A 1 179 ? 9.092 -5.558 -6.131 1.00 76.25 179 ILE A N 1
ATOM 1386 C CA . ILE A 1 179 ? 9.027 -4.121 -5.824 1.00 76.25 179 ILE A CA 1
ATOM 1387 C C . ILE A 1 179 ? 7.735 -3.504 -6.386 1.00 76.25 179 ILE A C 1
ATOM 1389 O O . ILE A 1 179 ? 7.088 -2.708 -5.707 1.00 76.25 179 ILE A O 1
ATOM 1393 N N . TRP A 1 180 ? 7.313 -3.898 -7.591 1.00 81.75 180 TRP A N 1
ATOM 1394 C CA . TRP A 1 180 ? 6.032 -3.463 -8.160 1.00 81.75 180 TRP A CA 1
ATOM 1395 C C . TRP A 1 180 ? 4.827 -3.989 -7.373 1.00 81.75 180 TRP A C 1
ATOM 1397 O O . TRP A 1 180 ? 3.883 -3.239 -7.127 1.00 81.75 180 TRP A O 1
ATOM 1407 N N . THR A 1 181 ? 4.885 -5.246 -6.924 1.00 83.88 181 THR A N 1
ATOM 1408 C CA . THR A 1 181 ? 3.856 -5.864 -6.074 1.00 83.88 181 THR A CA 1
ATOM 1409 C C . THR A 1 181 ? 3.719 -5.131 -4.743 1.00 83.88 181 THR A C 1
ATOM 1411 O O . THR A 1 181 ? 2.614 -4.709 -4.397 1.00 83.88 181 THR A O 1
ATOM 1414 N N . ASP A 1 182 ? 4.831 -4.930 -4.029 1.00 74.94 182 ASP A N 1
ATOM 1415 C CA . ASP A 1 182 ? 4.864 -4.272 -2.720 1.00 74.94 182 ASP A CA 1
ATOM 1416 C C . ASP A 1 182 ? 4.292 -2.844 -2.804 1.00 74.94 182 ASP A C 1
ATOM 1418 O O . ASP A 1 182 ? 3.457 -2.441 -1.989 1.00 74.94 182 ASP A O 1
ATOM 1422 N N . LEU A 1 183 ? 4.681 -2.080 -3.834 1.00 71.38 183 LEU A N 1
ATOM 1423 C CA . LEU A 1 183 ? 4.220 -0.701 -4.029 1.00 71.38 183 LEU A CA 1
ATOM 1424 C C . LEU A 1 183 ? 2.736 -0.597 -4.415 1.00 71.38 183 LEU A C 1
ATOM 1426 O O . LEU A 1 183 ? 2.082 0.377 -4.035 1.00 71.38 183 LEU A O 1
ATOM 1430 N N . ALA A 1 184 ? 2.199 -1.586 -5.134 1.00 75.75 184 ALA A N 1
ATOM 1431 C CA . ALA A 1 184 ? 0.794 -1.645 -5.542 1.00 75.75 184 ALA A CA 1
ATOM 1432 C C . ALA A 1 184 ? -0.128 -2.357 -4.522 1.00 75.75 184 ALA A C 1
ATOM 1434 O O . ALA A 1 184 ? -1.327 -2.509 -4.781 1.00 75.75 184 ALA A O 1
ATOM 1435 N N . LYS A 1 185 ? 0.411 -2.766 -3.359 1.00 76.19 185 LYS A N 1
ATOM 1436 C CA . LYS A 1 185 ? -0.261 -3.574 -2.318 1.00 76.19 185 LYS A CA 1
ATOM 1437 C C . LYS A 1 185 ? -0.800 -4.929 -2.824 1.00 76.19 185 LYS A C 1
ATOM 1439 O O . LYS A 1 185 ? -1.890 -5.352 -2.434 1.00 76.19 185 LYS A O 1
ATOM 1444 N N . GLY A 1 186 ? -0.061 -5.595 -3.711 1.00 80.00 186 GLY A N 1
ATOM 1445 C CA . GLY A 1 186 ? -0.355 -6.971 -4.125 1.00 80.00 186 GLY A CA 1
ATOM 1446 C C . GLY A 1 186 ? 0.051 -8.014 -3.074 1.00 80.00 186 GLY A C 1
ATOM 1447 O O . GLY A 1 186 ? 0.557 -7.680 -2.004 1.00 80.00 186 GLY A O 1
ATOM 1448 N N . ASP A 1 187 ? -0.167 -9.294 -3.377 1.00 82.81 187 ASP A N 1
ATOM 1449 C CA . ASP A 1 187 ? 0.223 -10.403 -2.496 1.00 82.81 187 ASP A CA 1
ATOM 1450 C C . ASP A 1 187 ? 1.726 -10.743 -2.627 1.00 82.81 187 ASP A C 1
ATOM 1452 O O . ASP A 1 187 ? 2.170 -11.350 -3.606 1.00 82.81 187 ASP A O 1
ATOM 1456 N N . GLY A 1 188 ? 2.519 -10.354 -1.624 1.00 78.81 188 GLY A N 1
ATOM 1457 C CA . GLY A 1 188 ? 3.967 -10.597 -1.574 1.00 78.81 188 GLY A CA 1
ATOM 1458 C C . GLY A 1 188 ? 4.384 -12.047 -1.275 1.00 78.81 188 GLY A C 1
ATOM 1459 O O . GLY A 1 188 ? 5.535 -12.413 -1.531 1.00 78.81 188 GLY A O 1
ATOM 1460 N N . ASP A 1 189 ? 3.484 -12.895 -0.770 1.00 79.62 189 ASP A N 1
ATOM 1461 C CA . ASP A 1 189 ? 3.740 -14.326 -0.560 1.00 79.62 189 ASP A CA 1
ATOM 1462 C C . ASP A 1 189 ? 3.514 -15.085 -1.873 1.00 79.62 189 ASP A C 1
ATOM 1464 O O . ASP A 1 189 ? 4.394 -15.823 -2.326 1.00 79.62 189 ASP A O 1
ATOM 1468 N N . TYR A 1 190 ? 2.400 -14.812 -2.555 1.00 83.56 190 TYR A N 1
ATOM 1469 C CA . TYR A 1 190 ? 2.117 -15.340 -3.888 1.00 83.56 190 TYR A CA 1
ATOM 1470 C C . TYR A 1 190 ? 3.134 -14.856 -4.938 1.00 83.56 190 TYR A C 1
ATOM 1472 O O . TYR A 1 190 ? 3.611 -15.650 -5.755 1.00 83.56 190 TYR A O 1
ATOM 1480 N N . CYS A 1 191 ? 3.557 -13.588 -4.882 1.00 86.62 191 CYS A N 1
ATOM 1481 C CA . CYS A 1 191 ? 4.603 -13.064 -5.765 1.00 86.62 191 CYS A CA 1
ATOM 1482 C C . CYS A 1 191 ? 5.951 -13.774 -5.554 1.00 86.62 191 CYS A C 1
ATOM 1484 O O . CYS A 1 191 ? 6.611 -14.146 -6.525 1.00 86.62 191 CYS A O 1
ATOM 1486 N N . ALA A 1 192 ? 6.336 -14.066 -4.305 1.00 80.00 192 ALA A N 1
ATOM 1487 C CA . ALA A 1 192 ? 7.547 -14.840 -4.021 1.00 80.00 192 ALA A CA 1
ATOM 1488 C C . ALA A 1 192 ? 7.481 -16.282 -4.571 1.00 80.00 192 ALA A C 1
ATOM 1490 O O . ALA A 1 192 ? 8.505 -16.812 -5.011 1.00 80.00 192 ALA A O 1
ATOM 1491 N N . VAL A 1 193 ? 6.292 -16.901 -4.603 1.00 82.81 193 VAL A N 1
ATOM 1492 C CA . VAL A 1 193 ? 6.075 -18.214 -5.241 1.00 82.81 193 VAL A CA 1
ATOM 1493 C C . VAL A 1 193 ? 6.231 -18.131 -6.759 1.00 82.81 193 VAL A C 1
ATOM 1495 O O . VAL A 1 193 ? 6.973 -18.932 -7.330 1.00 82.81 193 VAL A O 1
ATOM 1498 N N . LEU A 1 194 ? 5.597 -17.153 -7.416 1.00 86.38 194 LEU A N 1
ATOM 1499 C CA . LEU A 1 194 ? 5.745 -16.961 -8.864 1.00 86.38 194 LEU A CA 1
ATOM 1500 C C . LEU A 1 194 ? 7.186 -16.636 -9.266 1.00 86.38 194 LEU A C 1
ATOM 1502 O O . LEU A 1 194 ? 7.660 -17.165 -10.266 1.00 86.38 194 LEU A O 1
ATOM 1506 N N . VAL A 1 195 ? 7.905 -15.836 -8.475 1.00 86.25 195 VAL A N 1
ATOM 1507 C CA . VAL A 1 195 ? 9.336 -15.564 -8.677 1.00 86.25 195 VAL A CA 1
ATOM 1508 C C . VAL A 1 195 ? 10.162 -16.850 -8.628 1.00 86.25 195 VAL A C 1
ATOM 1510 O O . VAL A 1 195 ? 10.976 -17.084 -9.523 1.00 86.25 195 VAL A O 1
ATOM 1513 N N . ALA A 1 196 ? 9.950 -17.707 -7.624 1.00 83.56 196 ALA A N 1
ATOM 1514 C CA . ALA A 1 196 ? 10.669 -18.976 -7.514 1.00 83.56 196 ALA A CA 1
ATOM 1515 C C . ALA A 1 196 ? 10.348 -19.918 -8.689 1.00 83.56 196 ALA A C 1
ATOM 1517 O O . ALA A 1 196 ? 11.258 -20.490 -9.291 1.00 83.56 196 ALA A O 1
ATOM 1518 N N . PHE A 1 197 ? 9.069 -20.030 -9.058 1.00 86.06 197 PHE A N 1
ATOM 1519 C CA . PHE A 1 197 ? 8.609 -20.873 -10.160 1.00 86.06 197 PHE A CA 1
ATOM 1520 C C . PHE A 1 197 ? 9.131 -20.384 -11.520 1.00 86.06 197 PHE A C 1
ATOM 1522 O O . PHE A 1 197 ? 9.728 -21.164 -12.262 1.00 86.06 197 PHE A O 1
ATOM 1529 N N . ASN A 1 198 ? 9.010 -19.085 -11.818 1.00 88.94 198 ASN A N 1
ATOM 1530 C CA . ASN A 1 198 ? 9.562 -18.492 -13.036 1.00 88.94 198 ASN A CA 1
ATOM 1531 C C . ASN A 1 198 ? 11.092 -18.595 -13.084 1.00 88.94 198 ASN A C 1
ATOM 1533 O O . ASN A 1 198 ? 11.613 -18.852 -14.160 1.00 88.94 198 ASN A O 1
ATOM 1537 N N . SER A 1 199 ? 11.812 -18.484 -11.960 1.00 87.00 199 SER A N 1
ATOM 1538 C CA . SER A 1 199 ? 13.275 -18.681 -11.936 1.00 87.00 199 SER A CA 1
ATOM 1539 C C . SER A 1 199 ? 13.673 -20.096 -12.370 1.00 87.00 199 SER A C 1
ATOM 1541 O O . SER A 1 199 ? 14.588 -20.262 -13.174 1.00 87.00 199 SER A O 1
ATOM 1543 N N . ILE A 1 200 ? 12.968 -21.121 -11.878 1.00 87.62 200 ILE A N 1
ATOM 1544 C CA . ILE A 1 200 ? 13.215 -22.523 -12.251 1.00 87.62 200 ILE A CA 1
ATOM 1545 C C . ILE A 1 200 ? 12.850 -22.754 -13.723 1.00 87.62 200 ILE A C 1
ATOM 1547 O O . ILE A 1 200 ? 13.652 -23.299 -14.482 1.00 87.62 200 ILE A O 1
ATOM 1551 N N . LEU A 1 201 ? 11.673 -22.289 -14.155 1.00 90.75 201 LEU A N 1
ATOM 1552 C CA . LEU A 1 201 ? 11.250 -22.399 -15.551 1.00 90.75 201 LEU A CA 1
ATOM 1553 C C . LEU A 1 201 ? 12.165 -21.632 -16.508 1.00 90.75 201 LEU A C 1
ATOM 1555 O O . LEU A 1 201 ? 12.383 -22.094 -17.619 1.00 90.75 201 LEU A O 1
ATOM 1559 N N . GLN A 1 202 ? 12.753 -20.513 -16.093 1.00 91.88 202 GLN A N 1
ATOM 1560 C CA . GLN A 1 202 ? 13.675 -19.734 -16.916 1.00 91.88 202 GLN A CA 1
ATOM 1561 C C . GLN A 1 202 ? 15.028 -20.425 -17.102 1.00 91.88 202 GLN A C 1
ATOM 1563 O O . GLN A 1 202 ? 15.638 -20.254 -18.150 1.00 91.88 202 GLN A O 1
ATOM 1568 N N . ILE A 1 203 ? 15.464 -21.276 -16.169 1.00 91.12 203 ILE A N 1
ATOM 1569 C CA . ILE A 1 203 ? 16.643 -22.132 -16.381 1.00 91.12 203 ILE A CA 1
ATOM 1570 C C . ILE A 1 203 ? 16.355 -23.237 -17.416 1.00 91.12 203 ILE A C 1
ATOM 1572 O O . ILE A 1 203 ? 17.240 -23.589 -18.191 1.00 91.12 203 ILE A O 1
ATOM 1576 N N . VAL A 1 204 ? 15.124 -23.764 -17.464 1.00 91.50 204 VAL A N 1
ATOM 1577 C CA . VAL A 1 204 ? 14.760 -24.926 -18.303 1.00 91.50 204 VAL A CA 1
ATOM 1578 C C . VAL A 1 204 ? 14.205 -24.536 -19.681 1.00 91.50 204 VAL A C 1
ATOM 1580 O O . VAL A 1 204 ? 14.599 -25.107 -20.693 1.00 91.50 204 VAL A O 1
ATOM 1583 N N . LEU A 1 205 ? 13.273 -23.583 -19.737 1.00 93.12 205 LEU A N 1
ATOM 1584 C CA . LEU A 1 205 ? 12.477 -23.248 -20.923 1.00 93.12 205 LEU A CA 1
ATOM 1585 C C . LEU A 1 205 ? 13.034 -22.082 -21.742 1.00 93.12 205 LEU A C 1
ATOM 1587 O O . LEU A 1 205 ? 12.674 -21.958 -22.910 1.00 93.12 205 LEU A O 1
ATOM 1591 N N . PHE A 1 206 ? 13.912 -21.244 -21.181 1.00 93.62 206 PHE A N 1
ATOM 1592 C CA . PHE A 1 206 ? 14.419 -20.070 -21.897 1.00 93.62 206 PHE A CA 1
ATOM 1593 C C . PHE A 1 206 ? 15.177 -20.455 -23.174 1.00 93.62 206 PHE A C 1
ATOM 1595 O O . PHE A 1 206 ? 14.877 -19.921 -24.238 1.00 93.62 206 PHE A O 1
ATOM 1602 N N . ALA A 1 207 ? 16.119 -21.404 -23.098 1.00 92.56 207 ALA A N 1
ATOM 1603 C CA . ALA A 1 207 ? 16.901 -21.815 -24.266 1.00 92.56 207 ALA A CA 1
ATOM 1604 C C . ALA A 1 207 ? 16.047 -22.509 -25.355 1.00 92.56 207 ALA A C 1
ATOM 1606 O O . ALA A 1 207 ? 16.148 -22.097 -26.514 1.00 92.56 207 ALA A O 1
ATOM 1607 N N . PRO A 1 208 ? 15.152 -23.470 -25.029 1.00 92.62 208 PRO A N 1
ATOM 1608 C CA . PRO A 1 208 ? 14.208 -24.023 -26.004 1.00 92.62 208 PRO A CA 1
ATOM 1609 C C . PRO A 1 208 ? 13.283 -22.976 -26.639 1.00 92.62 208 PRO A C 1
ATOM 1611 O O . PRO A 1 208 ? 13.122 -22.965 -27.858 1.00 92.62 208 PRO A O 1
ATOM 1614 N N . LEU A 1 209 ? 12.683 -22.081 -25.843 1.00 91.75 209 LEU A N 1
ATOM 1615 C CA . LEU A 1 209 ? 11.706 -21.112 -26.350 1.00 91.75 209 LEU A CA 1
ATOM 1616 C C . LEU A 1 209 ? 12.356 -19.980 -27.149 1.00 91.75 209 LEU A C 1
ATOM 1618 O O . LEU A 1 209 ? 11.793 -19.572 -28.160 1.00 91.75 209 LEU A O 1
ATOM 1622 N N . ALA A 1 210 ? 13.542 -19.504 -26.759 1.00 90.25 210 ALA A N 1
ATOM 1623 C CA . ALA A 1 210 ? 14.279 -18.517 -27.546 1.00 90.25 210 ALA A CA 1
ATOM 1624 C C . ALA A 1 210 ? 14.586 -19.048 -28.957 1.00 90.25 210 ALA A C 1
ATOM 1626 O O . ALA A 1 210 ? 14.330 -18.357 -29.941 1.00 90.25 210 ALA A O 1
ATOM 1627 N N . ILE A 1 211 ? 15.038 -20.304 -29.070 1.00 88.81 211 ILE A N 1
ATOM 1628 C CA . ILE A 1 211 ? 15.252 -20.951 -30.373 1.00 88.81 211 ILE A CA 1
ATOM 1629 C C . ILE A 1 211 ? 13.937 -21.155 -31.125 1.00 88.81 211 ILE A C 1
ATOM 1631 O O . ILE A 1 211 ? 13.866 -20.821 -32.306 1.00 88.81 211 ILE A O 1
ATOM 1635 N N . PHE A 1 212 ? 12.883 -21.641 -30.465 1.00 90.06 212 PHE A N 1
ATOM 1636 C CA . PHE A 1 212 ? 11.577 -21.824 -31.100 1.00 90.06 212 PHE A CA 1
ATOM 1637 C C . PHE A 1 212 ? 11.043 -20.514 -31.702 1.00 90.06 212 PHE A C 1
ATOM 1639 O O . PHE A 1 212 ? 10.683 -20.474 -32.879 1.00 90.06 212 PHE A O 1
ATOM 1646 N N . TYR A 1 213 ? 11.045 -19.417 -30.942 1.00 88.94 213 TYR A N 1
ATOM 1647 C CA . TYR A 1 213 ? 10.518 -18.145 -31.429 1.00 88.94 213 TYR A CA 1
ATOM 1648 C C . TYR A 1 213 ? 11.424 -17.467 -32.475 1.00 88.94 213 TYR A C 1
ATOM 1650 O O . TYR A 1 213 ? 10.894 -16.868 -33.410 1.00 88.94 213 TYR A O 1
ATOM 1658 N N . VAL A 1 214 ? 12.756 -17.588 -32.387 1.00 85.69 214 VAL A N 1
ATOM 1659 C CA . VAL A 1 214 ? 13.685 -16.997 -33.375 1.00 85.69 214 VAL A CA 1
ATOM 1660 C C . VAL A 1 214 ? 13.779 -17.824 -34.665 1.00 85.69 214 VAL A C 1
ATOM 1662 O O . VAL A 1 214 ? 13.611 -17.279 -35.756 1.00 85.69 214 VAL A O 1
ATOM 1665 N N . GLN A 1 215 ? 14.020 -19.134 -34.571 1.00 82.19 215 GLN A N 1
ATOM 1666 C CA . GLN A 1 215 ? 14.254 -19.981 -35.747 1.00 82.19 215 GLN A CA 1
ATOM 1667 C C . GLN A 1 215 ? 12.955 -20.515 -36.362 1.00 82.19 215 GLN A C 1
ATOM 1669 O O . GLN A 1 215 ? 12.809 -20.469 -37.581 1.00 82.19 215 GLN A O 1
ATOM 1674 N N . VAL A 1 216 ? 12.001 -20.997 -35.553 1.00 80.75 216 VAL A N 1
ATOM 1675 C CA . VAL A 1 216 ? 10.781 -21.653 -36.070 1.00 80.75 216 VAL A CA 1
ATOM 1676 C C . VAL A 1 216 ? 9.671 -20.643 -36.356 1.00 80.75 216 VAL A C 1
ATOM 1678 O O . VAL A 1 216 ? 9.109 -20.647 -37.445 1.00 80.75 216 VAL A O 1
ATOM 1681 N N . VAL A 1 217 ? 9.355 -19.751 -35.410 1.00 81.00 217 VAL A N 1
ATOM 1682 C CA . VAL A 1 217 ? 8.270 -18.768 -35.602 1.00 81.00 217 VAL A CA 1
ATOM 1683 C C . VAL A 1 217 ? 8.739 -17.594 -36.464 1.00 81.00 217 VAL A C 1
ATOM 1685 O O . VAL A 1 217 ? 8.094 -17.264 -37.457 1.00 81.00 217 VAL A O 1
ATOM 1688 N N . SER A 1 218 ? 9.884 -16.987 -36.140 1.00 75.12 218 SER A N 1
ATOM 1689 C CA . SER A 1 218 ? 10.413 -15.828 -36.872 1.00 75.12 218 SER A CA 1
ATOM 1690 C C . SER A 1 218 ? 11.230 -16.178 -38.130 1.00 75.12 218 SER A C 1
ATOM 1692 O O . SER A 1 218 ? 11.773 -15.259 -38.745 1.00 75.12 218 SER A O 1
ATOM 1694 N N . HIS A 1 219 ? 11.306 -17.456 -38.532 1.00 69.75 219 HIS A N 1
ATOM 1695 C CA . HIS A 1 219 ? 11.899 -17.914 -39.802 1.00 69.75 219 HIS A CA 1
ATOM 1696 C C . HIS A 1 219 ? 13.306 -17.340 -40.107 1.00 69.75 219 HIS A C 1
ATOM 1698 O O . HIS A 1 219 ? 13.632 -17.066 -41.262 1.00 69.75 219 HIS A O 1
ATOM 1704 N N . GLY A 1 220 ? 14.142 -17.116 -39.084 1.00 61.47 220 GLY A N 1
ATOM 1705 C CA . GLY A 1 220 ? 15.446 -16.465 -39.254 1.00 61.47 220 GLY A CA 1
ATOM 1706 C C . GLY A 1 220 ? 16.395 -17.249 -40.171 1.00 61.47 220 GLY A C 1
ATOM 1707 O O . GLY A 1 220 ? 16.666 -18.426 -39.925 1.00 61.47 220 GLY A O 1
ATOM 1708 N N . GLU A 1 221 ? 16.931 -16.603 -41.214 1.00 54.41 221 GLU A N 1
ATOM 1709 C CA . GLU A 1 221 ? 17.839 -17.236 -42.185 1.00 54.41 221 GLU A CA 1
ATOM 1710 C C . GLU A 1 221 ? 19.132 -17.754 -41.531 1.00 54.41 221 GLU A C 1
ATOM 1712 O O . GLU A 1 221 ? 20.099 -17.014 -41.362 1.00 54.41 221 GLU A O 1
ATOM 1717 N N . LYS A 1 222 ? 19.165 -19.051 -41.187 1.00 46.75 222 LYS A N 1
ATOM 1718 C CA . LYS A 1 222 ? 20.353 -19.779 -40.691 1.00 46.75 222 LYS A CA 1
ATOM 1719 C C . LYS A 1 222 ? 21.148 -19.033 -39.598 1.00 46.75 222 LYS A C 1
ATOM 1721 O O . LYS A 1 222 ? 22.368 -19.188 -39.508 1.00 46.75 222 LYS A O 1
ATOM 1726 N N . THR A 1 223 ? 20.490 -18.234 -38.754 1.00 51.38 223 THR A N 1
ATOM 1727 C CA . THR A 1 223 ? 21.182 -17.475 -37.706 1.00 51.38 223 THR A CA 1
ATOM 1728 C C . THR A 1 223 ? 21.720 -18.418 -36.626 1.00 51.38 223 THR A C 1
ATOM 1730 O O . THR A 1 223 ? 21.012 -19.293 -36.120 1.00 51.38 223 THR A O 1
ATOM 1733 N N . ASN A 1 224 ? 23.009 -18.253 -36.294 1.00 59.88 224 ASN A N 1
ATOM 1734 C CA . ASN A 1 224 ? 23.816 -19.156 -35.457 1.00 59.88 224 ASN A CA 1
ATOM 1735 C C . ASN A 1 224 ? 23.476 -19.080 -33.950 1.00 59.88 224 ASN A C 1
ATOM 1737 O O . ASN A 1 224 ? 24.359 -18.950 -33.099 1.00 59.88 224 ASN A O 1
ATOM 1741 N N . VAL A 1 225 ? 22.191 -19.177 -33.603 1.00 71.75 225 VAL A N 1
ATOM 1742 C CA . VAL A 1 225 ? 21.715 -19.278 -32.219 1.00 71.75 225 VAL A CA 1
ATOM 1743 C C . VAL A 1 225 ? 22.063 -20.663 -31.672 1.00 71.75 225 VAL A C 1
ATOM 1745 O O . VAL A 1 225 ? 21.282 -21.609 -31.753 1.00 71.75 225 VAL A O 1
ATOM 1748 N N . SER A 1 226 ? 23.275 -20.799 -31.132 1.00 82.50 226 SER A N 1
ATOM 1749 C CA . SER A 1 226 ? 23.710 -22.032 -30.477 1.00 82.50 226 SER A CA 1
ATOM 1750 C C . SER A 1 226 ? 22.933 -22.251 -29.177 1.00 82.50 226 SER A C 1
ATOM 1752 O O . SER A 1 226 ? 23.054 -21.468 -28.231 1.00 82.50 226 SER A O 1
ATOM 1754 N N . TYR A 1 227 ? 22.175 -23.352 -29.116 1.00 87.00 227 TYR A N 1
ATOM 1755 C CA . TYR A 1 227 ? 21.493 -23.811 -27.902 1.00 87.00 227 TYR A CA 1
ATOM 1756 C C . TYR A 1 227 ? 22.459 -23.953 -26.724 1.00 87.00 227 TYR A C 1
ATOM 1758 O O . TYR A 1 227 ? 22.138 -23.537 -25.615 1.00 87.00 227 TYR A O 1
ATOM 1766 N N . GLU A 1 228 ? 23.655 -24.488 -26.982 1.00 88.44 228 GLU A N 1
ATOM 1767 C CA . GLU A 1 228 ? 24.710 -24.665 -25.987 1.00 88.44 228 GLU A CA 1
ATOM 1768 C C . GLU A 1 228 ? 25.117 -23.323 -25.369 1.00 88.44 228 GLU A C 1
ATOM 1770 O O . GLU A 1 228 ? 25.086 -23.191 -24.148 1.00 88.44 228 GLU A O 1
ATOM 1775 N N . LYS A 1 229 ? 25.388 -22.298 -26.194 1.00 87.88 229 LYS A N 1
ATOM 1776 C CA . LYS A 1 229 ? 25.691 -20.945 -25.699 1.00 87.88 229 LYS A CA 1
ATOM 1777 C C . LYS A 1 229 ? 24.542 -20.373 -24.869 1.00 87.88 229 LYS A C 1
ATOM 1779 O O . LYS A 1 229 ? 24.773 -19.911 -23.757 1.00 87.88 229 LYS A O 1
ATOM 1784 N N . VAL A 1 230 ? 23.308 -20.417 -25.384 1.00 90.56 230 VAL A N 1
ATOM 1785 C CA . VAL A 1 230 ? 22.136 -19.864 -24.679 1.00 90.56 230 VAL A CA 1
ATOM 1786 C C . VAL A 1 230 ? 21.940 -20.557 -23.326 1.00 90.56 230 VAL A C 1
ATOM 1788 O O . VAL A 1 230 ? 21.805 -19.883 -22.305 1.00 90.56 230 VAL A O 1
ATOM 1791 N N . ALA A 1 231 ? 21.973 -21.891 -23.295 1.00 91.00 231 ALA A N 1
ATOM 1792 C CA . ALA A 1 231 ? 21.814 -22.672 -22.073 1.00 91.00 231 ALA A CA 1
ATOM 1793 C C . ALA A 1 231 ? 22.969 -22.444 -21.081 1.00 91.00 231 ALA A C 1
ATOM 1795 O O . ALA A 1 231 ? 22.717 -22.279 -19.888 1.00 91.00 231 ALA A O 1
ATOM 1796 N N . GLN A 1 232 ? 24.218 -22.369 -21.555 1.00 92.00 232 GLN A N 1
ATOM 1797 C CA . GLN A 1 232 ? 25.390 -22.108 -20.717 1.00 92.00 232 GLN A CA 1
ATOM 1798 C C . GLN A 1 232 ? 25.331 -20.710 -20.085 1.00 92.00 232 GLN A C 1
ATOM 1800 O O . GLN A 1 232 ? 25.525 -20.579 -18.875 1.00 92.00 232 GLN A O 1
ATOM 1805 N N . SER A 1 233 ? 25.003 -19.672 -20.862 1.00 90.81 233 SER A N 1
ATOM 1806 C CA . SER A 1 233 ? 24.833 -18.311 -20.345 1.00 90.81 233 SER A CA 1
ATOM 1807 C C . SER A 1 233 ? 23.694 -18.230 -19.324 1.00 90.81 233 SER A C 1
ATOM 1809 O O . SER A 1 233 ? 23.873 -17.613 -18.277 1.00 90.81 233 SER A O 1
ATOM 1811 N N . VAL A 1 234 ? 22.554 -18.897 -19.547 1.00 91.81 234 VAL A N 1
ATOM 1812 C CA . VAL A 1 234 ? 21.464 -18.942 -18.552 1.00 91.81 234 VAL A CA 1
ATOM 1813 C C . VAL A 1 234 ? 21.884 -19.686 -17.278 1.00 91.81 234 VAL A C 1
ATOM 1815 O O . VAL A 1 234 ? 21.673 -19.182 -16.172 1.00 91.81 234 VAL A O 1
ATOM 1818 N N . ALA A 1 235 ? 22.526 -20.849 -17.402 1.00 91.38 235 ALA A N 1
ATOM 1819 C CA . ALA A 1 235 ? 23.009 -21.617 -16.255 1.00 91.38 235 ALA A CA 1
ATOM 1820 C C . ALA A 1 235 ? 24.030 -20.832 -15.409 1.00 91.38 235 ALA A C 1
ATOM 1822 O O . ALA A 1 235 ? 24.042 -20.952 -14.184 1.00 91.38 235 ALA A O 1
ATOM 1823 N N . VAL A 1 236 ? 24.849 -19.989 -16.040 1.00 91.31 236 VAL A N 1
ATOM 1824 C CA . VAL A 1 236 ? 25.860 -19.174 -15.357 1.00 91.31 236 VAL A CA 1
ATOM 1825 C C . VAL A 1 236 ? 25.274 -17.888 -14.773 1.00 91.31 236 VAL A C 1
ATOM 1827 O O . VAL A 1 236 ? 25.467 -17.634 -13.586 1.00 91.31 236 VAL A O 1
ATOM 1830 N N . PHE A 1 237 ? 24.524 -17.096 -15.545 1.00 89.56 237 PHE A N 1
ATOM 1831 C CA . PHE A 1 237 ? 24.034 -15.788 -15.089 1.00 89.56 237 PHE A CA 1
ATOM 1832 C C . PHE A 1 237 ? 22.772 -15.854 -14.220 1.00 89.56 237 PHE A C 1
ATOM 1834 O O . PHE A 1 237 ? 22.594 -14.988 -13.371 1.00 89.56 237 PHE A O 1
ATOM 1841 N N . LEU A 1 238 ? 21.934 -16.890 -14.353 1.00 89.44 238 LEU A N 1
ATOM 1842 C CA . LEU A 1 238 ? 20.788 -17.128 -13.464 1.00 89.44 238 LEU A CA 1
ATOM 1843 C C . LEU A 1 238 ? 21.045 -18.286 -12.486 1.00 89.44 238 LEU A C 1
ATOM 1845 O O . LEU A 1 238 ? 20.796 -18.147 -11.287 1.00 89.44 238 LEU A O 1
ATOM 1849 N N . GLY A 1 239 ? 21.565 -19.417 -12.971 1.00 90.69 239 GLY A N 1
ATOM 1850 C CA . GLY A 1 239 ? 21.735 -20.625 -12.156 1.00 90.69 239 GLY A CA 1
ATOM 1851 C C . GLY A 1 239 ? 22.737 -20.474 -11.004 1.00 90.69 239 GLY A C 1
ATOM 1852 O O . GLY A 1 239 ? 22.427 -20.884 -9.884 1.00 90.69 239 GLY A O 1
ATOM 1853 N N . ILE A 1 240 ? 23.896 -19.836 -11.223 1.00 91.75 240 ILE A N 1
ATOM 1854 C CA . ILE A 1 240 ? 24.892 -19.628 -10.152 1.00 91.75 240 ILE A CA 1
ATOM 1855 C C . ILE A 1 240 ? 24.365 -18.664 -9.069 1.00 91.75 240 ILE A C 1
ATOM 1857 O O . ILE A 1 240 ? 24.397 -19.054 -7.898 1.00 91.75 240 ILE A O 1
ATOM 1861 N N . PRO A 1 241 ? 23.815 -17.467 -9.382 1.00 90.62 241 PRO A N 1
ATOM 1862 C CA . PRO A 1 241 ? 23.191 -16.614 -8.368 1.00 90.62 241 PRO A CA 1
ATOM 1863 C C . PRO A 1 241 ? 22.032 -17.280 -7.621 1.00 90.62 241 PRO A C 1
ATOM 1865 O O . PRO A 1 241 ? 21.909 -17.069 -6.415 1.00 90.62 241 PRO A O 1
ATOM 1868 N N . LEU A 1 242 ? 21.216 -18.105 -8.291 1.00 88.69 242 LEU A N 1
ATOM 1869 C CA . LEU A 1 242 ? 20.126 -18.849 -7.652 1.00 88.69 242 LEU A CA 1
ATOM 1870 C C . LEU A 1 242 ? 20.659 -19.897 -6.667 1.00 88.69 242 LEU A C 1
ATOM 1872 O O . LEU A 1 242 ? 20.247 -19.909 -5.508 1.00 88.69 242 LEU A O 1
ATOM 1876 N N . GLY A 1 243 ? 21.606 -20.737 -7.094 1.00 90.69 243 GLY A N 1
ATOM 1877 C CA . GLY A 1 243 ? 22.231 -21.741 -6.232 1.00 90.69 243 GLY A CA 1
ATOM 1878 C C . GLY A 1 243 ? 22.938 -21.110 -5.030 1.00 90.69 243 GLY A C 1
ATOM 1879 O O . GLY A 1 243 ? 22.726 -21.531 -3.893 1.00 90.69 243 GLY A O 1
ATOM 1880 N N . ALA A 1 244 ? 23.704 -20.039 -5.260 1.00 92.00 244 ALA A N 1
ATOM 1881 C CA . ALA A 1 244 ? 24.356 -19.277 -4.200 1.00 92.00 244 ALA A CA 1
ATOM 1882 C C . ALA A 1 244 ? 23.343 -18.653 -3.225 1.00 92.00 244 ALA A C 1
ATOM 1884 O O . ALA A 1 244 ? 23.535 -18.741 -2.015 1.00 92.00 244 ALA A O 1
ATOM 1885 N N . ALA A 1 245 ? 22.252 -18.058 -3.716 1.00 89.38 245 ALA A N 1
ATOM 1886 C CA . ALA A 1 245 ? 21.221 -17.461 -2.868 1.00 89.38 245 ALA A CA 1
ATOM 1887 C C . ALA A 1 245 ? 20.474 -18.500 -2.016 1.00 89.38 245 ALA A C 1
ATOM 1889 O O . ALA A 1 245 ? 20.261 -18.264 -0.826 1.00 89.38 245 ALA A O 1
ATOM 1890 N N . VAL A 1 246 ? 20.131 -19.662 -2.585 1.00 88.69 246 VAL A N 1
ATOM 1891 C CA . VAL A 1 246 ? 19.506 -20.777 -1.854 1.00 88.69 246 VAL A CA 1
ATOM 1892 C C . VAL A 1 246 ? 20.448 -21.302 -0.766 1.00 88.69 246 VAL A C 1
ATOM 1894 O O . VAL A 1 246 ? 20.043 -21.396 0.393 1.00 88.69 246 VAL A O 1
ATOM 1897 N N . LEU A 1 247 ? 21.714 -21.578 -1.102 1.00 92.00 247 LEU A N 1
ATOM 1898 C CA . LEU A 1 247 ? 22.724 -22.047 -0.145 1.00 92.00 247 LEU A CA 1
ATOM 1899 C C . LEU A 1 247 ? 22.960 -21.026 0.977 1.00 92.00 247 LEU A C 1
ATOM 1901 O O . LEU A 1 247 ? 22.868 -21.380 2.152 1.00 92.00 247 LEU A O 1
ATOM 1905 N N . THR A 1 248 ? 23.182 -19.755 0.632 1.00 91.75 248 THR A N 1
ATOM 1906 C CA . THR A 1 248 ? 23.317 -18.655 1.596 1.00 91.75 248 THR A CA 1
ATOM 1907 C C . THR A 1 248 ? 22.095 -18.553 2.501 1.00 91.75 248 THR A C 1
ATOM 1909 O O . THR A 1 248 ? 22.249 -18.454 3.719 1.00 91.75 248 THR A O 1
ATOM 1912 N N . ARG A 1 249 ? 20.877 -18.574 1.942 1.00 88.31 249 ARG A N 1
ATOM 1913 C CA . ARG A 1 249 ? 19.651 -18.440 2.735 1.00 88.31 249 ARG A CA 1
ATOM 1914 C C . ARG A 1 249 ? 19.506 -19.604 3.705 1.00 88.31 249 ARG A C 1
ATOM 1916 O O . ARG A 1 249 ? 19.331 -19.353 4.892 1.00 88.31 249 ARG A O 1
ATOM 1923 N N . LEU A 1 250 ? 19.632 -20.849 3.245 1.00 88.19 250 LEU A N 1
ATOM 1924 C CA . LEU A 1 250 ? 19.498 -22.029 4.104 1.00 88.19 250 LEU A CA 1
ATOM 1925 C C . LEU A 1 250 ? 20.579 -22.066 5.199 1.00 88.19 250 LEU A C 1
ATOM 1927 O O . LEU A 1 250 ? 20.248 -22.231 6.374 1.00 88.19 250 LEU A O 1
ATOM 1931 N N . ALA A 1 251 ? 21.847 -21.836 4.843 1.00 90.25 251 ALA A N 1
ATOM 1932 C CA . ALA A 1 251 ? 22.965 -21.876 5.785 1.00 90.25 251 ALA A CA 1
ATOM 1933 C C . ALA A 1 251 ? 22.894 -20.757 6.838 1.00 90.25 251 ALA A C 1
ATOM 1935 O O . ALA A 1 251 ? 22.938 -21.033 8.038 1.00 90.25 251 ALA A O 1
ATOM 1936 N N . LEU A 1 252 ? 22.729 -19.491 6.432 1.00 87.25 252 LEU A N 1
ATOM 1937 C CA . LEU A 1 252 ? 22.654 -18.392 7.401 1.00 87.25 252 LEU A CA 1
ATOM 1938 C C . LEU A 1 252 ? 21.375 -18.474 8.238 1.00 87.25 252 LEU A C 1
ATOM 1940 O O . LEU A 1 252 ? 21.418 -18.192 9.432 1.00 87.25 252 LEU A O 1
ATOM 1944 N N . ARG A 1 253 ? 20.244 -18.900 7.669 1.00 84.88 253 ARG A N 1
ATOM 1945 C CA . ARG A 1 253 ? 19.008 -19.089 8.439 1.00 84.88 253 ARG A CA 1
ATOM 1946 C C . ARG A 1 253 ? 19.171 -20.143 9.535 1.00 84.88 253 ARG A C 1
ATOM 1948 O O . ARG A 1 253 ? 18.689 -19.908 10.640 1.00 84.88 253 ARG A O 1
ATOM 1955 N N . ALA A 1 254 ? 19.890 -21.234 9.266 1.00 85.38 254 ALA A N 1
ATOM 1956 C CA . ALA A 1 254 ? 20.221 -22.246 10.269 1.00 85.38 254 ALA A CA 1
ATOM 1957 C C . ALA A 1 254 ? 21.181 -21.723 11.359 1.00 85.38 254 ALA A C 1
ATOM 1959 O O . ALA A 1 254 ? 20.992 -22.033 12.532 1.00 85.38 254 ALA A O 1
ATOM 1960 N N . VAL A 1 255 ? 22.179 -20.903 11.000 1.00 89.38 255 VAL A N 1
ATOM 1961 C CA . VAL A 1 255 ? 23.216 -20.428 11.942 1.00 89.38 255 VAL A CA 1
ATOM 1962 C C . VAL A 1 255 ? 22.791 -19.197 12.759 1.00 89.38 255 VAL A C 1
ATOM 1964 O O . VAL A 1 255 ? 23.061 -19.132 13.957 1.00 89.38 255 VAL A O 1
ATOM 1967 N N . ILE A 1 256 ? 22.140 -18.198 12.147 1.00 85.31 256 ILE A N 1
ATOM 1968 C CA . ILE A 1 256 ? 21.780 -16.929 12.815 1.00 85.31 256 ILE A CA 1
ATOM 1969 C C . ILE A 1 256 ? 20.277 -16.729 13.050 1.00 85.31 256 ILE A C 1
ATOM 1971 O O . ILE A 1 256 ? 19.924 -15.887 13.881 1.00 85.31 256 ILE A O 1
ATOM 1975 N N . GLY A 1 257 ? 19.396 -17.498 12.407 1.00 84.19 257 GLY A N 1
ATOM 1976 C CA . GLY A 1 257 ? 17.941 -17.392 12.567 1.00 84.19 257 GLY A CA 1
ATOM 1977 C C . GLY A 1 257 ? 17.286 -16.244 11.781 1.00 84.19 257 GLY A C 1
ATOM 1978 O O . GLY A 1 257 ? 17.914 -15.231 11.458 1.00 84.19 257 GLY A O 1
ATOM 1979 N N . GLU A 1 258 ? 15.989 -16.403 11.491 1.00 77.56 258 GLU A N 1
ATOM 1980 C CA . GLU A 1 258 ? 15.219 -15.562 10.555 1.00 77.56 258 GLU A CA 1
ATOM 1981 C C . GLU A 1 258 ? 15.320 -14.055 10.845 1.00 77.56 258 GLU A C 1
ATOM 1983 O O . GLU A 1 258 ? 15.571 -13.274 9.935 1.00 77.56 258 GLU A O 1
ATOM 1988 N N . GLU A 1 259 ? 15.164 -13.611 12.098 1.00 73.19 259 GLU A N 1
ATOM 1989 C CA . GLU A 1 259 ? 15.178 -12.170 12.403 1.00 73.19 259 GLU A CA 1
ATOM 1990 C C . GLU A 1 259 ? 16.511 -11.496 12.092 1.00 73.19 259 GLU A C 1
ATOM 1992 O O . GLU A 1 259 ? 16.530 -10.372 11.588 1.00 73.19 259 GLU A O 1
ATOM 1997 N N . ARG A 1 260 ? 17.631 -12.171 12.369 1.00 80.50 260 ARG A N 1
ATOM 1998 C CA . ARG A 1 260 ? 18.965 -11.619 12.103 1.00 80.50 260 ARG A CA 1
ATOM 1999 C C . ARG A 1 260 ? 19.297 -11.686 10.611 1.00 80.50 260 ARG A C 1
ATOM 2001 O O . ARG A 1 260 ? 19.961 -10.780 10.109 1.00 80.50 260 ARG A O 1
ATOM 2008 N N . TYR A 1 261 ? 18.768 -12.676 9.890 1.00 83.94 261 TYR A N 1
ATOM 2009 C CA . TYR A 1 261 ? 18.821 -12.710 8.428 1.00 83.94 261 TYR A CA 1
ATOM 2010 C C . TYR A 1 261 ? 18.064 -11.519 7.808 1.00 83.94 261 TYR A C 1
ATOM 2012 O O . TYR A 1 261 ? 18.644 -10.736 7.058 1.00 83.94 261 TYR A O 1
ATOM 2020 N N . GLN A 1 262 ? 16.805 -11.307 8.198 1.00 77.31 262 GLN A N 1
ATOM 2021 C CA . GLN A 1 262 ? 15.965 -10.221 7.681 1.00 77.31 262 GLN A CA 1
ATOM 2022 C C . GLN A 1 262 ? 16.503 -8.830 8.073 1.00 77.31 262 GLN A C 1
ATOM 2024 O O . GLN A 1 262 ? 16.839 -8.017 7.212 1.00 77.31 262 GLN A O 1
ATOM 2029 N N . ARG A 1 263 ? 16.654 -8.548 9.377 1.00 74.56 263 ARG A N 1
ATOM 2030 C CA . ARG A 1 263 ? 16.963 -7.192 9.874 1.00 74.56 263 ARG A CA 1
ATOM 2031 C C . ARG A 1 263 ? 18.422 -6.760 9.696 1.00 74.56 263 ARG A C 1
ATOM 2033 O O . ARG A 1 263 ? 18.691 -5.559 9.741 1.00 74.56 263 ARG A O 1
ATOM 2040 N N . ARG A 1 264 ? 19.363 -7.699 9.516 1.00 81.31 264 ARG A N 1
ATOM 2041 C CA . ARG A 1 264 ? 20.797 -7.398 9.336 1.00 81.31 264 ARG A CA 1
ATOM 2042 C C . ARG A 1 264 ? 21.305 -7.804 7.954 1.00 81.31 264 ARG A C 1
ATOM 2044 O O . ARG A 1 264 ? 21.726 -6.926 7.211 1.00 81.31 264 ARG A O 1
ATOM 2051 N N . PHE A 1 265 ? 21.259 -9.088 7.596 1.00 86.19 265 PHE A N 1
ATOM 2052 C CA . PHE A 1 265 ? 21.873 -9.577 6.351 1.00 86.19 265 PHE A CA 1
ATOM 2053 C C . PHE A 1 265 ? 21.225 -8.968 5.094 1.00 86.19 265 PHE A C 1
ATOM 2055 O O . PHE A 1 265 ? 21.903 -8.281 4.329 1.00 86.19 265 PHE A O 1
ATOM 2062 N N . LEU A 1 266 ? 19.905 -9.118 4.922 1.00 81.25 266 LEU A N 1
ATOM 2063 C CA . LEU A 1 266 ? 19.200 -8.562 3.758 1.00 81.25 266 LEU A CA 1
ATOM 2064 C C . LEU A 1 266 ? 19.227 -7.026 3.717 1.00 81.25 266 LEU A C 1
ATOM 2066 O O . LEU A 1 266 ? 19.273 -6.451 2.631 1.00 81.25 266 LEU A O 1
ATOM 2070 N N . ARG A 1 267 ? 19.273 -6.353 4.876 1.00 81.56 267 ARG A N 1
ATOM 2071 C CA . ARG A 1 267 ? 19.390 -4.886 4.955 1.00 81.56 267 ARG A CA 1
ATOM 2072 C C . ARG A 1 267 ? 20.713 -4.356 4.387 1.00 81.56 267 ARG A C 1
ATOM 2074 O O . ARG A 1 267 ? 20.703 -3.299 3.762 1.00 81.56 267 ARG A O 1
ATOM 2081 N N . TYR A 1 268 ? 21.829 -5.059 4.591 1.00 83.94 268 TYR A N 1
ATOM 2082 C CA . TYR A 1 268 ? 23.129 -4.660 4.031 1.00 83.94 268 TYR A CA 1
ATOM 2083 C C . TYR A 1 268 ? 23.307 -5.075 2.567 1.00 83.94 268 TYR A C 1
ATOM 2085 O O . TYR A 1 268 ? 23.938 -4.348 1.806 1.00 83.94 268 TYR A O 1
ATOM 2093 N N . ILE A 1 269 ? 22.754 -6.222 2.166 1.00 85.19 269 ILE A N 1
ATOM 2094 C CA . ILE A 1 269 ? 22.963 -6.783 0.823 1.00 85.19 269 ILE A CA 1
ATOM 2095 C C . ILE A 1 269 ? 21.950 -6.268 -0.207 1.00 85.19 269 ILE A C 1
ATOM 2097 O O . ILE A 1 269 ? 22.312 -6.110 -1.368 1.00 85.19 269 ILE A O 1
ATOM 2101 N N . GLY A 1 270 ? 20.725 -5.913 0.195 1.00 78.62 270 GLY A N 1
ATOM 2102 C CA . GLY A 1 270 ? 19.695 -5.371 -0.703 1.00 78.62 270 GLY A CA 1
ATOM 2103 C C . GLY A 1 270 ? 20.169 -4.230 -1.626 1.00 78.62 270 GLY A C 1
ATOM 2104 O O . GLY A 1 270 ? 19.957 -4.335 -2.835 1.00 78.62 270 GLY A O 1
ATOM 2105 N N . PRO A 1 271 ? 20.859 -3.186 -1.118 1.00 82.69 271 PRO A N 1
ATOM 2106 C CA . PRO A 1 271 ? 21.375 -2.088 -1.944 1.00 82.69 271 PRO A CA 1
ATOM 2107 C C . PRO A 1 271 ? 22.399 -2.501 -3.014 1.00 82.69 271 PRO A C 1
ATOM 2109 O O . PRO A 1 271 ? 22.516 -1.811 -4.026 1.00 82.69 271 PRO A O 1
ATOM 2112 N N . LEU A 1 272 ? 23.113 -3.623 -2.836 1.00 86.25 272 LEU A N 1
ATOM 2113 C CA . LEU A 1 272 ? 24.083 -4.113 -3.827 1.00 86.25 272 LEU A CA 1
ATOM 2114 C C . LEU A 1 272 ? 23.415 -4.474 -5.158 1.00 86.25 272 LEU A C 1
ATOM 2116 O O . LEU A 1 272 ? 24.057 -4.366 -6.197 1.00 86.25 272 LEU A O 1
ATOM 2120 N N . SER A 1 273 ? 22.126 -4.835 -5.137 1.00 81.31 273 SER A N 1
ATOM 2121 C CA . SER A 1 273 ? 21.363 -5.106 -6.356 1.00 81.31 273 SER A CA 1
ATOM 2122 C C . SER A 1 273 ? 21.306 -3.883 -7.271 1.00 81.31 273 SER A C 1
ATOM 2124 O O . SER A 1 273 ? 21.723 -3.935 -8.426 1.00 81.31 273 SER A O 1
ATOM 2126 N N . LEU A 1 274 ? 20.871 -2.749 -6.719 1.00 78.69 274 LEU A N 1
ATOM 2127 C CA . LEU A 1 274 ? 20.732 -1.498 -7.457 1.00 78.69 274 LEU A CA 1
ATOM 2128 C C . LEU A 1 274 ? 22.096 -0.906 -7.843 1.00 78.69 274 LEU A C 1
ATOM 2130 O O . LEU A 1 274 ? 22.242 -0.369 -8.937 1.00 78.69 274 LEU A O 1
ATOM 2134 N N . ILE A 1 275 ? 23.114 -1.054 -6.989 1.00 85.81 275 ILE A N 1
ATOM 2135 C CA . ILE A 1 275 ? 24.491 -0.658 -7.324 1.00 85.81 275 ILE A CA 1
ATOM 2136 C C . ILE A 1 275 ? 25.021 -1.493 -8.501 1.00 85.81 275 ILE A C 1
ATOM 2138 O O . ILE A 1 275 ? 25.579 -0.925 -9.437 1.00 85.81 275 ILE A O 1
ATOM 2142 N N . GLY A 1 276 ? 24.802 -2.812 -8.497 1.00 86.25 276 GLY A N 1
ATOM 2143 C CA . GLY A 1 276 ? 25.188 -3.704 -9.593 1.00 86.25 276 GLY A CA 1
ATOM 2144 C C . GLY A 1 276 ? 24.445 -3.405 -10.900 1.00 86.25 276 GLY A C 1
ATOM 2145 O O . GLY A 1 276 ? 25.077 -3.372 -11.953 1.00 86.25 276 GLY A O 1
ATOM 2146 N N . LEU A 1 277 ? 23.145 -3.094 -10.843 1.00 81.69 277 LEU A N 1
ATOM 2147 C CA . LEU A 1 277 ? 22.352 -2.666 -12.004 1.00 81.69 277 LEU A CA 1
ATOM 2148 C C . LEU A 1 277 ? 22.900 -1.366 -12.614 1.00 81.69 277 LEU A C 1
ATOM 2150 O O . LEU A 1 277 ? 23.195 -1.316 -13.807 1.00 81.69 277 LEU A O 1
ATOM 2154 N N . LEU A 1 278 ? 23.093 -0.324 -11.797 1.00 85.50 278 LEU A N 1
ATOM 215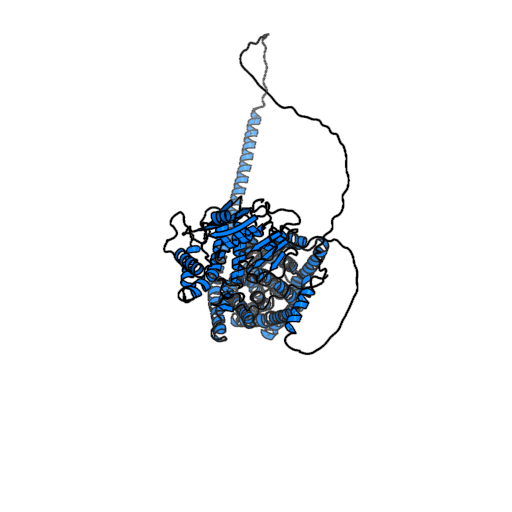5 C CA . LEU A 1 278 ? 23.614 0.968 -12.260 1.00 85.50 278 LEU A CA 1
ATOM 2156 C C . LEU A 1 278 ? 25.045 0.850 -12.804 1.00 85.50 278 LEU A C 1
ATOM 2158 O O . LEU A 1 278 ? 25.361 1.450 -13.829 1.00 85.50 278 LEU A O 1
ATOM 2162 N N . TYR A 1 279 ? 25.893 0.037 -12.166 1.00 89.50 279 TYR A N 1
ATOM 2163 C CA . TYR A 1 279 ? 27.225 -0.298 -12.670 1.00 89.50 279 TYR A CA 1
ATOM 2164 C C . TYR A 1 279 ? 27.154 -1.012 -14.027 1.00 89.50 279 TYR A C 1
ATOM 2166 O O . TYR A 1 279 ? 27.815 -0.583 -14.971 1.00 89.50 279 TYR A O 1
ATOM 2174 N N . THR A 1 280 ? 26.308 -2.039 -14.160 1.00 85.62 280 THR A N 1
ATOM 2175 C CA . THR A 1 280 ? 26.121 -2.780 -15.419 1.00 85.62 280 THR A CA 1
ATOM 2176 C C . THR A 1 280 ? 25.685 -1.841 -16.541 1.00 85.62 280 THR A C 1
ATOM 2178 O O . THR A 1 280 ? 26.276 -1.874 -17.614 1.00 85.62 280 THR A O 1
ATOM 2181 N N . ILE A 1 281 ? 24.733 -0.937 -16.277 1.00 81.19 281 ILE A N 1
ATOM 2182 C CA . ILE A 1 281 ? 24.294 0.102 -17.221 1.00 81.19 281 ILE A CA 1
ATOM 2183 C C . ILE A 1 281 ? 25.463 1.013 -17.631 1.00 81.19 281 ILE A C 1
ATOM 2185 O O . ILE A 1 281 ? 25.684 1.196 -18.827 1.00 81.19 281 ILE A O 1
ATOM 2189 N N . ILE A 1 282 ? 26.249 1.545 -16.683 1.00 86.81 282 ILE A N 1
ATOM 2190 C CA . ILE A 1 282 ? 27.406 2.408 -17.002 1.00 86.81 282 ILE A CA 1
ATOM 2191 C C . ILE A 1 282 ? 28.403 1.673 -17.903 1.00 86.81 282 ILE A C 1
ATOM 2193 O O . ILE A 1 282 ? 28.812 2.224 -18.922 1.00 86.81 282 ILE A O 1
ATOM 2197 N N . ILE A 1 283 ? 28.782 0.439 -17.560 1.00 86.06 283 ILE A N 1
ATOM 2198 C CA . ILE A 1 283 ? 29.755 -0.353 -18.328 1.00 86.06 283 ILE A CA 1
ATOM 2199 C C . ILE A 1 283 ? 29.218 -0.703 -19.723 1.00 86.06 283 ILE A C 1
ATOM 2201 O O . ILE A 1 283 ? 29.936 -0.563 -20.713 1.00 86.06 283 ILE A O 1
ATOM 2205 N N . LEU A 1 284 ? 27.955 -1.119 -19.817 1.00 79.88 284 LEU A N 1
ATOM 2206 C CA . LEU A 1 284 ? 27.299 -1.498 -21.066 1.00 79.88 284 LEU A CA 1
ATOM 2207 C C . LEU A 1 284 ? 27.236 -0.303 -22.031 1.00 79.88 284 LEU A C 1
ATOM 2209 O O . LEU A 1 284 ? 27.755 -0.389 -23.146 1.00 79.88 284 LEU A O 1
ATOM 2213 N N . PHE A 1 285 ? 26.736 0.848 -21.568 1.00 78.81 285 PHE A N 1
ATOM 2214 C CA . PHE A 1 285 ? 26.704 2.082 -22.358 1.00 78.81 285 PHE A CA 1
ATOM 2215 C C . PHE A 1 285 ? 28.094 2.699 -22.592 1.00 78.81 285 PHE A C 1
ATOM 2217 O O . PHE A 1 285 ? 28.286 3.330 -23.625 1.00 78.81 285 PHE A O 1
ATOM 2224 N N . ALA A 1 286 ? 29.090 2.478 -21.728 1.00 83.94 286 ALA A N 1
ATOM 2225 C CA . ALA A 1 286 ? 30.481 2.849 -22.017 1.00 83.94 286 ALA A CA 1
ATOM 2226 C C . ALA A 1 286 ? 31.113 1.959 -23.101 1.00 83.94 286 ALA A C 1
ATOM 2228 O O . ALA A 1 286 ? 31.923 2.437 -23.892 1.00 83.94 286 ALA A O 1
ATOM 2229 N N . SER A 1 287 ? 30.713 0.686 -23.187 1.00 78.12 287 SER A N 1
ATOM 2230 C CA . SER A 1 287 ? 31.193 -0.243 -24.218 1.00 78.12 287 SER A CA 1
ATOM 2231 C C . SER A 1 287 ? 30.524 -0.065 -25.591 1.00 78.12 287 SER A C 1
ATOM 2233 O O . SER A 1 287 ? 31.090 -0.494 -26.594 1.00 78.12 287 SER A O 1
ATOM 2235 N N . GLN A 1 288 ? 29.345 0.570 -25.646 1.00 71.62 288 GLN A N 1
ATOM 2236 C CA . GLN A 1 288 ? 28.514 0.710 -26.857 1.00 71.62 288 GLN A CA 1
ATOM 2237 C C . GLN A 1 288 ? 28.115 2.163 -27.194 1.00 71.62 288 GLN A C 1
ATOM 2239 O O . GLN A 1 288 ? 27.421 2.394 -28.184 1.00 71.62 288 GLN A O 1
ATOM 2244 N N . GLY A 1 289 ? 28.522 3.161 -26.403 1.00 69.56 289 GLY A N 1
ATOM 2245 C CA . GLY A 1 289 ? 27.955 4.519 -26.428 1.00 69.56 289 GLY A CA 1
ATOM 2246 C C . GLY A 1 289 ? 28.004 5.226 -27.785 1.00 69.56 289 GLY A C 1
ATOM 2247 O O . GLY A 1 289 ? 27.057 5.926 -28.147 1.00 69.56 289 GLY A O 1
ATOM 2248 N N . ALA A 1 290 ? 29.061 5.004 -28.569 1.00 68.62 290 ALA A N 1
ATOM 2249 C CA . ALA A 1 290 ? 29.173 5.529 -29.929 1.00 68.62 290 ALA A CA 1
ATOM 2250 C C . ALA A 1 290 ? 28.169 4.896 -30.916 1.00 68.62 290 ALA A C 1
ATOM 2252 O O . ALA A 1 290 ? 27.695 5.577 -31.824 1.00 68.62 290 ALA A O 1
ATOM 2253 N N . HIS A 1 291 ? 27.799 3.623 -30.734 1.00 68.25 291 HIS A N 1
ATOM 2254 C CA . HIS A 1 291 ? 26.760 2.964 -31.536 1.00 68.25 291 HIS A CA 1
ATOM 2255 C C . HIS A 1 291 ? 25.362 3.457 -31.153 1.00 68.25 291 HIS A C 1
ATOM 2257 O O . HIS A 1 291 ? 24.597 3.839 -32.035 1.00 68.25 291 HIS A O 1
ATOM 2263 N N . VAL A 1 292 ? 25.062 3.547 -29.851 1.00 69.31 292 VAL A N 1
ATOM 2264 C CA . VAL A 1 292 ? 23.771 4.044 -29.330 1.00 69.31 292 VAL A CA 1
ATOM 2265 C C . VAL A 1 292 ? 23.422 5.420 -29.909 1.00 69.31 292 VAL A C 1
ATOM 2267 O O . VAL A 1 292 ? 22.305 5.629 -30.377 1.00 69.31 292 VAL A O 1
ATOM 2270 N N . VAL A 1 293 ? 24.382 6.353 -29.919 1.00 69.25 293 VAL A N 1
ATOM 2271 C CA . VAL A 1 293 ? 24.174 7.714 -30.443 1.00 69.25 293 VAL A CA 1
ATOM 2272 C C . VAL A 1 293 ? 24.000 7.716 -31.967 1.00 69.25 293 VAL A C 1
ATOM 2274 O O . VAL A 1 293 ? 23.131 8.418 -32.482 1.00 69.25 293 VAL A O 1
ATOM 2277 N N . ARG A 1 294 ? 24.776 6.907 -32.703 1.00 72.38 294 ARG A N 1
ATOM 2278 C CA . ARG A 1 294 ? 24.678 6.800 -34.174 1.00 72.38 294 ARG A CA 1
ATOM 2279 C C . ARG A 1 294 ? 23.401 6.092 -34.642 1.00 72.38 294 ARG A C 1
ATOM 2281 O O . ARG A 1 294 ? 22.921 6.382 -35.732 1.00 72.38 294 ARG A O 1
ATOM 2288 N N . GLN A 1 295 ? 22.842 5.199 -33.827 1.00 73.25 295 GLN A N 1
ATOM 2289 C CA . GLN A 1 295 ? 21.648 4.398 -34.126 1.00 73.25 295 GLN A CA 1
ATOM 2290 C C . GLN A 1 295 ? 20.420 4.843 -33.314 1.00 73.25 295 GLN A C 1
ATOM 2292 O O . GLN A 1 295 ? 19.535 4.041 -33.019 1.00 73.25 295 GLN A O 1
ATOM 2297 N N . ILE A 1 296 ? 20.320 6.133 -32.973 1.00 77.19 296 ILE A N 1
ATOM 2298 C CA . ILE A 1 296 ? 19.209 6.669 -32.169 1.00 77.19 296 ILE A CA 1
ATOM 2299 C C . ILE A 1 296 ? 17.824 6.350 -32.770 1.00 77.19 296 ILE A C 1
ATOM 2301 O O . ILE A 1 296 ? 16.886 6.050 -32.038 1.00 77.19 296 ILE A O 1
ATOM 2305 N N . THR A 1 297 ? 17.694 6.312 -34.100 1.00 78.19 297 THR A N 1
ATOM 2306 C CA . THR A 1 297 ? 16.456 5.915 -34.795 1.00 78.19 297 THR A CA 1
ATOM 2307 C C . THR A 1 297 ? 16.043 4.468 -34.496 1.00 78.19 297 THR A C 1
ATOM 2309 O O . THR A 1 297 ? 14.852 4.191 -34.362 1.00 78.19 297 THR A O 1
ATOM 2312 N N . ASP A 1 298 ? 17.007 3.555 -34.349 1.00 82.25 298 ASP A N 1
ATOM 2313 C CA . ASP A 1 298 ? 16.759 2.145 -34.021 1.00 82.25 298 ASP A CA 1
ATOM 2314 C C . ASP A 1 298 ? 16.274 2.008 -32.573 1.00 82.25 298 ASP A C 1
ATOM 2316 O O . ASP A 1 298 ? 15.289 1.319 -32.309 1.00 82.25 298 ASP A O 1
ATOM 2320 N N . VAL A 1 299 ? 16.907 2.745 -31.651 1.00 80.06 299 VAL A N 1
ATOM 2321 C CA . VAL A 1 299 ? 16.486 2.852 -30.245 1.00 80.06 299 VAL A CA 1
ATOM 2322 C C . VAL A 1 299 ? 15.028 3.310 -30.151 1.00 80.06 299 VAL A C 1
ATOM 2324 O O . VAL A 1 299 ? 14.221 2.667 -29.484 1.00 80.06 299 VAL A O 1
ATOM 2327 N N . LEU A 1 300 ? 14.652 4.374 -30.870 1.00 78.44 300 LEU A N 1
ATOM 2328 C CA . LEU A 1 300 ? 13.277 4.886 -30.854 1.00 78.44 300 LEU A CA 1
ATOM 2329 C C . LEU A 1 300 ? 12.262 3.913 -31.477 1.00 78.44 300 LEU A C 1
ATOM 2331 O O . LEU A 1 300 ? 11.149 3.789 -30.962 1.00 78.44 300 LEU A O 1
ATOM 2335 N N . ARG A 1 301 ? 12.643 3.187 -32.538 1.00 82.81 301 ARG A N 1
ATOM 2336 C CA . ARG A 1 301 ? 11.816 2.119 -33.129 1.00 82.81 301 ARG A CA 1
ATOM 2337 C C . ARG A 1 301 ? 11.592 0.951 -32.160 1.00 82.81 301 ARG A C 1
ATOM 2339 O O . ARG A 1 301 ? 10.516 0.365 -32.182 1.00 82.81 301 ARG A O 1
ATOM 2346 N N . VAL A 1 302 ? 12.559 0.643 -31.290 1.00 86.56 302 VAL A N 1
ATOM 2347 C CA . VAL A 1 302 ? 12.442 -0.378 -30.229 1.00 86.56 302 VAL A CA 1
ATOM 2348 C C . VAL A 1 302 ? 11.537 0.074 -29.071 1.00 86.56 302 VAL A C 1
ATOM 2350 O O . VAL A 1 302 ? 10.797 -0.741 -28.519 1.00 86.56 302 VAL A O 1
ATOM 2353 N N . CYS A 1 303 ? 11.522 1.365 -28.723 1.00 84.69 303 CYS A N 1
ATOM 2354 C CA . CYS A 1 303 ? 10.696 1.881 -27.623 1.00 84.69 303 CYS A CA 1
ATOM 2355 C C . CYS A 1 303 ? 9.185 1.647 -27.818 1.00 84.69 303 CYS A C 1
ATOM 2357 O O . CYS A 1 303 ? 8.482 1.347 -26.853 1.00 84.69 303 CYS A O 1
ATOM 2359 N N . ALA A 1 304 ? 8.676 1.783 -29.048 1.00 82.69 304 ALA A N 1
ATOM 2360 C CA . ALA A 1 304 ? 7.245 1.675 -29.347 1.00 82.69 304 ALA A CA 1
ATOM 2361 C C . ALA A 1 304 ? 6.637 0.277 -29.062 1.00 82.69 304 ALA A C 1
ATOM 2363 O O . ALA A 1 304 ? 5.699 0.213 -28.263 1.00 82.69 304 ALA A O 1
ATOM 2364 N N . PRO A 1 305 ? 7.144 -0.844 -29.624 1.00 88.50 305 PRO A N 1
ATOM 2365 C CA . PRO A 1 305 ? 6.622 -2.180 -29.331 1.00 88.50 305 PRO A CA 1
ATOM 2366 C C . PRO A 1 305 ? 6.764 -2.559 -27.853 1.00 88.50 305 PRO A C 1
ATOM 2368 O O . PRO A 1 305 ? 5.829 -3.131 -27.301 1.00 88.50 305 PRO A O 1
ATOM 2371 N N . LEU A 1 306 ? 7.864 -2.190 -27.180 1.00 88.62 306 LEU A N 1
ATOM 2372 C CA . LEU A 1 306 ? 8.024 -2.424 -25.737 1.00 88.62 306 LEU A CA 1
ATOM 2373 C C . LEU A 1 306 ? 6.933 -1.719 -24.916 1.00 88.62 306 LEU A C 1
ATOM 2375 O O . LEU A 1 306 ? 6.352 -2.308 -24.007 1.00 88.62 306 LEU A O 1
ATOM 2379 N N . LEU A 1 307 ? 6.616 -0.466 -25.246 1.00 83.94 307 LEU A N 1
ATOM 2380 C CA . LEU A 1 307 ? 5.636 0.311 -24.490 1.00 83.94 307 LEU A CA 1
ATOM 2381 C C . LEU A 1 307 ? 4.191 -0.157 -24.759 1.00 83.94 307 LEU A C 1
ATOM 2383 O O . LEU A 1 307 ? 3.394 -0.225 -23.823 1.00 83.94 307 LEU A O 1
ATOM 2387 N N . VAL A 1 308 ? 3.873 -0.579 -25.993 1.00 84.00 308 VAL A N 1
ATOM 2388 C CA . VAL A 1 308 ? 2.617 -1.298 -26.300 1.00 84.00 308 VAL A CA 1
ATOM 2389 C C . VAL A 1 308 ? 2.538 -2.608 -25.516 1.00 84.00 308 VAL A C 1
ATOM 2391 O O . VAL A 1 308 ? 1.512 -2.882 -24.893 1.00 84.00 308 VAL A O 1
ATOM 2394 N N . TYR A 1 309 ? 3.620 -3.392 -25.513 1.00 90.31 309 TYR A N 1
ATOM 2395 C CA . TYR A 1 309 ? 3.711 -4.666 -24.806 1.00 90.31 309 TYR A CA 1
ATOM 2396 C C . TYR A 1 309 ? 3.356 -4.504 -23.321 1.00 90.31 309 TYR A C 1
ATOM 2398 O O . TYR A 1 309 ? 2.400 -5.131 -22.864 1.00 90.31 309 TYR A O 1
ATOM 2406 N N . PHE A 1 310 ? 4.032 -3.607 -22.591 1.00 88.94 310 PHE A N 1
ATOM 2407 C CA . PHE A 1 310 ? 3.788 -3.412 -21.156 1.00 88.94 310 PHE A CA 1
ATOM 2408 C C . PHE A 1 310 ? 2.360 -2.949 -20.845 1.00 88.94 310 PHE A C 1
ATOM 2410 O O . PHE A 1 310 ? 1.719 -3.507 -19.953 1.00 88.94 310 PHE A O 1
ATOM 2417 N N . LEU A 1 311 ? 1.843 -1.952 -21.577 1.00 83.25 311 LEU A N 1
ATOM 2418 C CA . LEU A 1 311 ? 0.499 -1.417 -21.335 1.00 83.25 311 LEU A CA 1
ATOM 2419 C C . LEU A 1 311 ? -0.593 -2.463 -21.600 1.00 83.25 311 LEU A C 1
ATOM 2421 O O . LEU A 1 311 ? -1.535 -2.575 -20.811 1.00 83.25 311 LEU A O 1
ATOM 2425 N N . VAL A 1 312 ? -0.471 -3.234 -22.687 1.00 83.06 312 VAL A N 1
ATOM 2426 C CA . VAL A 1 312 ? -1.482 -4.225 -23.078 1.00 83.06 312 VAL A CA 1
ATOM 2427 C C . VAL A 1 312 ? -1.415 -5.471 -22.195 1.00 83.06 312 VAL A C 1
ATOM 2429 O O . VAL A 1 312 ? -2.453 -5.860 -21.665 1.00 83.06 312 VAL A O 1
ATOM 2432 N N . LEU A 1 313 ? -0.237 -6.070 -21.965 1.00 87.94 313 LEU A N 1
ATOM 2433 C CA . LEU A 1 313 ? -0.122 -7.289 -21.144 1.00 87.94 313 LEU A CA 1
ATOM 2434 C C . LEU A 1 313 ? -0.531 -7.051 -19.691 1.00 87.94 313 LEU A C 1
ATOM 2436 O O . LEU A 1 313 ? -1.243 -7.884 -19.129 1.00 87.94 313 LEU A O 1
ATOM 2440 N N . PHE A 1 314 ? -0.167 -5.907 -19.104 1.00 88.56 314 PHE A N 1
ATOM 2441 C CA . PHE A 1 314 ? -0.628 -5.548 -17.764 1.00 88.56 314 PHE A CA 1
ATOM 2442 C C . PHE A 1 314 ? -2.157 -5.423 -17.713 1.00 88.56 314 PHE A C 1
ATOM 2444 O O . PHE A 1 314 ? -2.814 -6.096 -16.918 1.00 88.56 314 PHE A O 1
ATOM 2451 N N . SER A 1 315 ? -2.733 -4.594 -18.591 1.00 82.19 315 SER A N 1
ATOM 2452 C CA . SER A 1 315 ? -4.166 -4.276 -18.562 1.00 82.19 315 SER A CA 1
ATOM 2453 C C . SER A 1 315 ? -5.036 -5.491 -18.891 1.00 82.19 315 SER A C 1
ATOM 2455 O O . SER A 1 315 ? -6.026 -5.738 -18.204 1.00 82.19 315 SER A O 1
ATOM 2457 N N . ALA A 1 316 ? -4.646 -6.285 -19.893 1.00 83.19 316 ALA A N 1
ATOM 2458 C CA . ALA A 1 316 ? -5.352 -7.503 -20.280 1.00 83.19 316 ALA A CA 1
ATOM 2459 C C . ALA A 1 316 ? -5.276 -8.584 -19.192 1.00 83.19 316 ALA A C 1
ATOM 2461 O O . ALA A 1 316 ? -6.279 -9.242 -18.928 1.00 83.19 316 ALA A O 1
ATOM 2462 N N . THR A 1 317 ? -4.130 -8.735 -18.517 1.00 88.00 317 THR A N 1
ATOM 2463 C CA . THR A 1 317 ? -3.981 -9.703 -17.417 1.00 88.00 317 THR A CA 1
ATOM 2464 C C . THR A 1 317 ? -4.816 -9.304 -16.201 1.00 88.00 317 THR A C 1
ATOM 2466 O O . THR A 1 317 ? -5.556 -10.132 -15.676 1.00 88.00 317 THR A O 1
ATOM 2469 N N . VAL A 1 318 ? -4.772 -8.032 -15.784 1.00 83.62 318 VAL A N 1
ATOM 2470 C CA . VAL A 1 318 ? -5.595 -7.531 -14.666 1.00 83.62 318 VAL A CA 1
ATOM 2471 C C . VAL A 1 318 ? -7.091 -7.670 -14.978 1.00 83.62 318 VAL A C 1
ATOM 2473 O O . VAL A 1 318 ? -7.850 -8.126 -14.124 1.00 83.62 318 VAL A O 1
ATOM 2476 N N . TRP A 1 319 ? -7.515 -7.353 -16.207 1.00 80.81 319 TRP A N 1
ATOM 2477 C CA . TRP A 1 319 ? -8.899 -7.545 -16.656 1.00 80.81 319 TRP A CA 1
ATOM 2478 C C . TRP A 1 319 ? -9.314 -9.022 -16.696 1.00 80.81 319 TRP A C 1
ATOM 2480 O O . TRP A 1 319 ? -10.407 -9.356 -16.243 1.00 80.81 319 TRP A O 1
ATOM 2490 N N . PHE A 1 320 ? -8.447 -9.913 -17.186 1.00 83.50 320 PHE A N 1
ATOM 2491 C CA . PHE A 1 320 ? -8.709 -11.352 -17.215 1.00 83.50 320 PHE A CA 1
ATOM 2492 C C . PHE A 1 320 ? -8.884 -11.911 -15.799 1.00 83.50 320 PHE A C 1
ATOM 2494 O O . PHE A 1 320 ? -9.893 -12.553 -15.516 1.00 83.50 320 PHE A O 1
ATOM 2501 N N . CYS A 1 321 ? -7.961 -11.607 -14.882 1.00 84.94 321 CYS A N 1
ATOM 2502 C CA . CYS A 1 321 ? -8.062 -12.028 -13.485 1.00 84.94 321 CYS A CA 1
ATOM 2503 C C . CYS A 1 321 ? -9.334 -11.487 -12.804 1.00 84.94 321 CYS A C 1
ATOM 2505 O O . CYS A 1 321 ? -10.005 -12.233 -12.092 1.00 84.94 321 CYS A O 1
ATOM 2507 N N . TYR A 1 322 ? -9.725 -10.241 -13.093 1.00 78.94 322 TYR A N 1
ATOM 2508 C CA . TYR A 1 322 ? -10.986 -9.665 -12.620 1.00 78.94 322 TYR A CA 1
ATOM 2509 C C . TYR A 1 322 ? -12.226 -10.380 -13.189 1.00 78.94 322 TYR A C 1
ATOM 2511 O O . TYR A 1 322 ? -13.138 -10.716 -12.435 1.00 78.94 322 TYR A O 1
ATOM 2519 N N . LYS A 1 323 ? -12.257 -10.689 -14.495 1.00 78.56 323 LYS A N 1
ATOM 2520 C CA . LYS A 1 323 ? -13.339 -11.473 -15.128 1.00 78.56 323 LYS A CA 1
ATOM 2521 C C . LYS A 1 323 ? -13.417 -12.915 -14.609 1.00 78.56 323 LYS A C 1
ATOM 2523 O O . LYS A 1 323 ? -14.502 -13.486 -14.615 1.00 78.56 323 LYS A O 1
ATOM 2528 N N . MET A 1 324 ? -12.305 -13.485 -14.139 1.00 79.31 324 MET A N 1
ATOM 2529 C CA . MET A 1 324 ? -12.259 -14.781 -13.441 1.00 79.31 324 MET A CA 1
ATOM 2530 C C . MET A 1 324 ? -12.639 -14.690 -11.947 1.00 79.31 324 MET A C 1
ATOM 2532 O O . MET A 1 324 ? -12.616 -15.703 -11.251 1.00 79.31 324 MET A O 1
ATOM 2536 N N . GLY A 1 325 ? -12.992 -13.503 -11.438 1.00 78.12 325 GLY A N 1
ATOM 2537 C CA . GLY A 1 325 ? -13.421 -13.297 -10.051 1.00 78.12 325 GLY A CA 1
ATOM 2538 C C . GLY A 1 325 ? -12.290 -13.308 -9.017 1.00 78.12 325 GLY A C 1
ATOM 2539 O O . GLY A 1 325 ? -12.559 -13.480 -7.830 1.00 78.12 325 GLY A O 1
ATOM 2540 N N . PHE A 1 326 ? -11.030 -13.149 -9.431 1.00 81.38 326 PHE A N 1
ATOM 2541 C CA . PHE A 1 326 ? -9.892 -13.166 -8.510 1.00 81.38 326 PHE A CA 1
ATOM 2542 C C . PHE A 1 326 ? -9.751 -11.846 -7.743 1.00 81.38 326 PHE A C 1
ATOM 2544 O O . PHE A 1 326 ? -10.022 -10.765 -8.269 1.00 81.38 326 PHE A O 1
ATOM 2551 N N . GLU A 1 327 ? -9.251 -11.920 -6.507 1.00 80.19 327 GLU A N 1
ATOM 2552 C CA . GLU A 1 327 ? -8.977 -10.727 -5.705 1.00 80.19 327 GLU A CA 1
ATOM 2553 C C . GLU A 1 327 ? -8.009 -9.760 -6.398 1.00 80.19 327 GLU A C 1
ATOM 2555 O O . GLU A 1 327 ? -7.090 -10.162 -7.122 1.00 80.19 327 GLU A O 1
ATOM 2560 N N . TYR A 1 328 ? -8.143 -8.469 -6.078 1.00 81.81 328 TYR A N 1
ATOM 2561 C CA . TYR A 1 328 ? -7.210 -7.426 -6.507 1.00 81.81 328 TYR A CA 1
ATOM 2562 C C . TYR A 1 328 ? -5.749 -7.781 -6.180 1.00 81.81 328 TYR A C 1
ATOM 2564 O O . TYR A 1 328 ? -4.880 -7.603 -7.032 1.00 81.81 328 TYR A O 1
ATOM 2572 N N . LYS A 1 329 ? -5.472 -8.327 -4.984 1.00 83.38 329 LYS A N 1
ATOM 2573 C CA . LYS A 1 329 ? -4.105 -8.629 -4.527 1.00 83.38 329 LYS A CA 1
ATOM 2574 C C . LYS A 1 329 ? -3.390 -9.628 -5.442 1.00 83.38 329 LYS A C 1
ATOM 2576 O O . LYS A 1 329 ? -2.247 -9.377 -5.821 1.00 83.38 329 LYS A O 1
ATOM 2581 N N . LEU A 1 330 ? -4.065 -10.709 -5.847 1.00 85.06 330 LEU A N 1
ATOM 2582 C CA . LEU A 1 330 ? -3.518 -11.701 -6.781 1.00 85.06 330 LEU A CA 1
ATOM 2583 C C . LEU A 1 330 ? -3.531 -11.187 -8.228 1.00 85.06 330 LEU A C 1
ATOM 2585 O O . LEU A 1 330 ? -2.545 -11.353 -8.943 1.00 85.06 330 LEU A O 1
ATOM 2589 N N . SER A 1 331 ? -4.605 -10.508 -8.645 1.00 87.12 331 SER A N 1
ATOM 2590 C CA . SER A 1 331 ? -4.728 -9.915 -9.989 1.00 87.12 331 SER A CA 1
ATOM 2591 C C . SER A 1 331 ? -3.605 -8.913 -10.285 1.00 87.12 331 SER A C 1
ATOM 2593 O O . SER A 1 331 ? -3.058 -8.882 -11.385 1.00 87.12 331 SER A O 1
ATOM 2595 N N . CYS A 1 332 ? -3.220 -8.126 -9.277 1.00 87.88 332 CYS A N 1
ATOM 2596 C CA . CYS A 1 332 ? -2.100 -7.194 -9.317 1.00 87.88 332 CYS A CA 1
ATOM 2597 C C . CYS A 1 332 ? -0.758 -7.917 -9.535 1.00 87.88 332 CYS A C 1
ATOM 2599 O O . CYS A 1 332 ? 0.018 -7.525 -10.406 1.00 87.88 332 CYS A O 1
ATOM 2601 N N . VAL A 1 333 ? -0.503 -8.996 -8.785 1.00 89.88 333 VAL A N 1
ATOM 2602 C CA . VAL A 1 333 ? 0.716 -9.815 -8.916 1.00 89.88 333 VAL A CA 1
ATOM 2603 C C . VAL A 1 333 ? 0.806 -10.453 -10.304 1.00 89.88 333 VAL A C 1
ATOM 2605 O O . VAL A 1 333 ? 1.848 -10.355 -10.955 1.00 89.88 333 VAL A O 1
ATOM 2608 N N . GLN A 1 334 ? -0.283 -11.063 -10.785 1.00 91.00 334 GLN A N 1
ATOM 2609 C CA . GLN A 1 334 ? -0.348 -11.640 -12.133 1.00 91.00 334 GLN A CA 1
ATOM 2610 C C . GLN A 1 334 ? -0.060 -10.571 -13.198 1.00 91.00 334 GLN A C 1
ATOM 2612 O O . GLN A 1 334 ? 0.789 -10.786 -14.061 1.00 91.00 334 GLN A O 1
ATOM 2617 N N . GLY A 1 335 ? -0.689 -9.392 -13.092 1.00 90.31 335 GLY A N 1
ATOM 2618 C CA . GLY A 1 335 ? -0.474 -8.265 -14.003 1.00 90.31 335 GLY A CA 1
ATOM 2619 C C . GLY A 1 335 ? 0.989 -7.832 -14.096 1.00 90.31 335 GLY A C 1
ATOM 2620 O O . GLY A 1 335 ? 1.526 -7.728 -15.199 1.00 90.31 335 GLY A O 1
ATOM 2621 N N . PHE A 1 336 ? 1.667 -7.637 -12.960 1.00 90.94 336 PHE A N 1
ATOM 2622 C CA . PHE A 1 336 ? 3.089 -7.282 -12.968 1.00 90.94 336 PHE A CA 1
ATOM 2623 C C . PHE A 1 336 ? 3.998 -8.430 -13.421 1.00 90.94 336 PHE A C 1
ATOM 2625 O O . PHE A 1 336 ? 5.010 -8.158 -14.061 1.00 90.94 336 PHE A O 1
ATOM 2632 N N . THR A 1 337 ? 3.657 -9.693 -13.161 1.00 91.19 337 THR A N 1
ATOM 2633 C CA . THR A 1 337 ? 4.472 -10.849 -13.592 1.00 91.19 337 THR A CA 1
ATOM 2634 C C . THR A 1 337 ? 4.386 -11.081 -15.107 1.00 91.19 337 THR A C 1
ATOM 2636 O O . THR A 1 337 ? 5.403 -11.322 -15.765 1.00 91.19 337 THR A O 1
ATOM 2639 N N . ALA A 1 338 ? 3.186 -10.935 -15.676 1.00 90.94 338 ALA A N 1
ATOM 2640 C CA . ALA A 1 338 ? 2.954 -11.020 -17.116 1.00 90.94 338 ALA A CA 1
ATOM 2641 C C . ALA A 1 338 ? 3.582 -9.835 -17.868 1.00 90.94 338 ALA A C 1
ATOM 2643 O O . ALA A 1 338 ? 4.156 -10.020 -18.940 1.00 90.94 338 ALA A O 1
ATOM 2644 N N . ALA A 1 339 ? 3.528 -8.627 -17.296 1.00 90.44 339 ALA A N 1
ATOM 2645 C CA . ALA A 1 339 ? 4.117 -7.442 -17.911 1.00 90.44 339 ALA A CA 1
ATOM 2646 C C . ALA A 1 339 ? 5.651 -7.388 -17.795 1.00 90.44 339 ALA A C 1
ATOM 2648 O O . ALA A 1 339 ? 6.300 -7.091 -18.785 1.00 90.44 339 ALA A O 1
ATOM 2649 N N . SER A 1 340 ? 6.246 -7.669 -16.631 1.00 90.56 340 SER A N 1
ATOM 2650 C CA . SER A 1 340 ? 7.676 -7.382 -16.387 1.00 90.56 340 SER A CA 1
ATOM 2651 C C . SER A 1 340 ? 8.617 -8.419 -17.021 1.00 90.56 340 SER A C 1
ATOM 2653 O O . SER A 1 340 ? 8.336 -9.620 -16.990 1.00 90.56 340 SER A O 1
ATOM 2655 N N . ASN A 1 341 ? 9.788 -8.004 -17.503 1.00 92.25 341 ASN A N 1
ATOM 2656 C CA . ASN A 1 341 ? 10.806 -8.877 -18.104 1.00 92.25 341 ASN A CA 1
ATOM 2657 C C . ASN A 1 341 ? 12.073 -8.989 -17.220 1.00 92.25 341 ASN A C 1
ATOM 2659 O O . ASN A 1 341 ? 12.164 -8.406 -16.142 1.00 92.25 341 ASN A O 1
ATOM 2663 N N . ASN A 1 342 ? 13.041 -9.805 -17.641 1.00 90.75 342 ASN A N 1
ATOM 2664 C CA . ASN A 1 342 ? 14.393 -9.875 -17.066 1.00 90.75 342 ASN A CA 1
ATOM 2665 C C . ASN A 1 342 ? 15.390 -9.460 -18.150 1.00 90.75 342 ASN A C 1
ATOM 2667 O O . ASN A 1 342 ? 15.924 -10.282 -18.899 1.00 90.75 342 ASN A O 1
ATOM 2671 N N . PHE A 1 343 ? 15.564 -8.150 -18.282 1.00 87.38 343 PHE A N 1
ATOM 2672 C CA . PHE A 1 343 ? 16.412 -7.549 -19.305 1.00 87.38 343 PHE A CA 1
ATOM 2673 C C . PHE A 1 343 ? 17.878 -7.905 -19.125 1.00 87.38 343 PHE A C 1
ATOM 2675 O O . PHE A 1 343 ? 18.617 -8.009 -20.095 1.00 87.38 343 PHE A O 1
ATOM 2682 N N . GLU A 1 344 ? 18.290 -8.134 -17.892 1.00 85.06 344 GLU A N 1
ATOM 2683 C CA . GLU A 1 344 ? 19.668 -8.350 -17.500 1.00 85.06 344 GLU A CA 1
ATOM 2684 C C . GLU A 1 344 ? 20.138 -9.739 -17.951 1.00 85.06 344 GLU A C 1
ATOM 2686 O O . GLU A 1 344 ? 21.208 -9.862 -18.548 1.00 85.06 344 GLU A O 1
ATOM 2691 N N . LEU A 1 345 ? 19.286 -10.764 -17.820 1.00 88.81 345 LEU A N 1
ATOM 2692 C CA . LEU A 1 345 ? 19.509 -12.071 -18.442 1.00 88.81 345 LEU A CA 1
ATOM 2693 C C . LEU A 1 345 ? 19.409 -12.016 -19.975 1.00 88.81 345 LEU A C 1
ATOM 2695 O O . LEU A 1 345 ? 20.198 -12.675 -20.652 1.00 88.81 345 LEU A O 1
ATOM 2699 N N . ALA A 1 346 ? 18.470 -11.238 -20.531 1.00 91.06 346 ALA A N 1
ATOM 2700 C CA . ALA A 1 346 ? 18.344 -11.083 -21.982 1.00 91.06 346 ALA A CA 1
ATOM 2701 C C . ALA A 1 346 ? 19.628 -10.488 -22.586 1.00 91.06 346 ALA A C 1
ATOM 2703 O O . ALA A 1 346 ? 20.206 -11.084 -23.492 1.00 91.06 346 ALA A O 1
ATOM 2704 N N . ILE A 1 347 ? 20.127 -9.382 -22.023 1.00 87.06 347 ILE A N 1
ATOM 2705 C CA . ILE A 1 347 ? 21.408 -8.758 -22.382 1.00 87.06 347 ILE A CA 1
ATOM 2706 C C . ILE A 1 347 ? 22.550 -9.771 -22.230 1.00 87.06 347 ILE A C 1
ATOM 2708 O O . ILE A 1 347 ? 23.333 -9.928 -23.161 1.00 87.06 347 ILE A O 1
ATOM 2712 N N . ALA A 1 348 ? 22.632 -10.499 -21.110 1.00 87.69 348 ALA A N 1
ATOM 2713 C CA . ALA A 1 348 ? 23.698 -11.475 -20.870 1.00 87.69 348 ALA A CA 1
ATOM 2714 C C . ALA A 1 348 ? 23.773 -12.563 -21.958 1.00 87.69 348 ALA A C 1
ATOM 2716 O O . ALA A 1 348 ? 24.838 -12.809 -22.524 1.00 87.69 348 ALA A O 1
ATOM 2717 N N . VAL A 1 349 ? 22.638 -13.190 -22.285 1.00 90.88 349 VAL A N 1
ATOM 2718 C CA . VAL A 1 349 ? 22.564 -14.216 -23.337 1.00 90.88 349 VAL A CA 1
ATOM 2719 C C . VAL A 1 349 ? 22.864 -13.619 -24.707 1.00 90.88 349 VAL A C 1
ATOM 2721 O O . VAL A 1 349 ? 23.645 -14.181 -25.474 1.00 90.88 349 VAL A O 1
ATOM 2724 N N . VAL A 1 350 ? 22.244 -12.488 -25.035 1.00 89.62 350 VAL A N 1
ATOM 2725 C CA . VAL A 1 350 ? 22.358 -11.883 -26.362 1.00 89.62 350 VAL A CA 1
ATOM 2726 C C . VAL A 1 350 ? 23.789 -11.416 -26.634 1.00 89.62 350 VAL A C 1
ATOM 2728 O O . VAL A 1 350 ? 24.312 -11.676 -27.716 1.00 89.62 350 VAL A O 1
ATOM 2731 N N . VAL A 1 351 ? 24.467 -10.835 -25.640 1.00 85.94 351 VAL A N 1
ATOM 2732 C CA . VAL A 1 351 ? 25.896 -10.498 -25.725 1.00 85.94 351 VAL A CA 1
ATOM 2733 C C . VAL A 1 351 ? 26.753 -11.758 -25.914 1.00 85.94 351 VAL A C 1
ATOM 2735 O O . VAL A 1 351 ? 27.636 -11.747 -26.766 1.00 85.94 351 VAL A O 1
ATOM 2738 N N . ALA A 1 352 ? 26.468 -12.866 -25.221 1.00 87.00 352 ALA A N 1
ATOM 2739 C CA . ALA A 1 352 ? 27.229 -14.116 -25.363 1.00 87.00 352 ALA A CA 1
ATOM 2740 C C . ALA A 1 352 ? 27.044 -14.840 -26.716 1.00 87.00 352 ALA A C 1
ATOM 2742 O O . ALA A 1 352 ? 27.948 -15.537 -27.204 1.00 87.00 352 ALA A O 1
ATOM 2743 N N . VAL A 1 353 ? 25.863 -14.704 -27.327 1.00 87.94 353 VAL A N 1
ATOM 2744 C CA . VAL A 1 353 ? 25.525 -15.331 -28.614 1.00 87.94 353 VAL A CA 1
ATOM 2745 C C . VAL A 1 353 ? 25.969 -14.465 -29.795 1.00 87.94 353 VAL A C 1
ATOM 2747 O O . VAL A 1 353 ? 26.638 -14.986 -30.687 1.00 87.94 353 VAL A O 1
ATOM 2750 N N . TYR A 1 354 ? 25.644 -13.167 -29.780 1.00 86.88 354 TYR A N 1
ATOM 2751 C CA . TYR A 1 354 ? 25.802 -12.241 -30.913 1.00 86.88 354 TYR A CA 1
ATOM 2752 C C . TYR A 1 354 ? 26.929 -11.206 -30.745 1.00 86.88 354 TYR A C 1
ATOM 2754 O O . TYR A 1 354 ? 27.267 -10.514 -31.704 1.00 86.88 354 TYR A O 1
ATOM 2762 N N . GLY A 1 355 ? 27.516 -11.082 -29.553 1.00 82.94 355 GLY A N 1
ATOM 2763 C CA . GLY A 1 355 ? 28.522 -10.069 -29.228 1.00 82.94 355 GLY A CA 1
ATOM 2764 C C . GLY A 1 355 ? 27.927 -8.743 -28.741 1.00 82.94 355 GLY A C 1
ATOM 2765 O O . GLY A 1 355 ? 26.774 -8.398 -29.013 1.00 82.94 355 GLY A O 1
ATOM 2766 N N . ALA A 1 356 ? 28.738 -7.968 -28.014 1.00 77.00 356 ALA A N 1
ATOM 2767 C CA . ALA A 1 356 ? 28.314 -6.708 -27.395 1.00 77.00 356 ALA A CA 1
ATOM 2768 C C . ALA A 1 356 ? 27.965 -5.595 -28.401 1.00 77.00 356 ALA A C 1
ATOM 2770 O O . ALA A 1 356 ? 27.149 -4.738 -28.095 1.00 77.00 356 ALA A O 1
ATOM 2771 N N . SER A 1 357 ? 28.553 -5.595 -29.597 1.00 76.19 357 SER A N 1
ATOM 2772 C CA . SER A 1 357 ? 28.304 -4.594 -30.650 1.00 76.19 357 SER A CA 1
ATOM 2773 C C . SER A 1 357 ? 27.102 -4.917 -31.557 1.00 76.19 357 SER A C 1
ATOM 2775 O O . SER A 1 357 ? 26.939 -4.290 -32.602 1.00 76.19 357 SER A O 1
ATOM 2777 N N . SER A 1 358 ? 26.270 -5.899 -31.191 1.00 84.94 358 SER A N 1
ATOM 2778 C CA . SER A 1 358 ? 25.139 -6.366 -32.003 1.00 84.94 358 SER A CA 1
ATOM 2779 C C . SER A 1 358 ? 23.872 -5.511 -31.853 1.00 84.94 358 SER A C 1
ATOM 2781 O O . SER A 1 358 ? 23.587 -4.953 -30.790 1.00 84.94 358 SER A O 1
ATOM 2783 N N . GLY A 1 359 ? 23.054 -5.459 -32.913 1.00 84.69 359 GLY A N 1
ATOM 2784 C CA . GLY A 1 359 ? 21.729 -4.823 -32.874 1.00 84.69 359 GLY A CA 1
ATOM 2785 C C . GLY A 1 359 ? 20.778 -5.517 -31.893 1.00 84.69 359 GLY A C 1
ATOM 2786 O O . GLY A 1 359 ? 20.003 -4.852 -31.206 1.00 84.69 359 GLY A O 1
ATOM 2787 N N . GLN A 1 360 ? 20.917 -6.837 -31.740 1.00 89.44 360 GLN A N 1
ATOM 2788 C CA . GLN A 1 360 ? 20.231 -7.620 -30.719 1.00 89.44 360 GLN A CA 1
ATOM 2789 C C . GLN A 1 360 ? 20.554 -7.084 -29.310 1.00 89.44 360 GLN A C 1
ATOM 2791 O O . GLN A 1 360 ? 19.636 -6.837 -28.527 1.00 89.44 360 GLN A O 1
ATOM 2796 N N . ALA A 1 361 ? 21.838 -6.855 -28.990 1.00 85.00 361 ALA A N 1
ATOM 2797 C CA . ALA A 1 361 ? 22.261 -6.348 -27.680 1.00 85.00 361 ALA A CA 1
ATOM 2798 C C . ALA A 1 361 ? 21.774 -4.911 -27.431 1.00 85.00 361 ALA A C 1
ATOM 2800 O O . ALA A 1 361 ? 21.289 -4.614 -26.335 1.00 85.00 361 ALA A O 1
ATOM 2801 N N . LEU A 1 362 ? 21.820 -4.044 -28.451 1.00 83.75 362 LEU A N 1
ATOM 2802 C CA . LEU A 1 362 ? 21.236 -2.700 -28.399 1.00 83.75 362 LEU A CA 1
ATOM 2803 C C . LEU A 1 362 ? 19.742 -2.767 -28.043 1.00 83.75 362 LEU A C 1
ATOM 2805 O O . LEU A 1 362 ? 19.303 -2.117 -27.096 1.00 83.75 362 LEU A O 1
ATOM 2809 N N . ALA A 1 363 ? 18.971 -3.594 -28.754 1.00 87.94 363 ALA A N 1
ATOM 2810 C CA . ALA A 1 363 ? 17.533 -3.740 -28.544 1.00 87.94 363 ALA A CA 1
ATOM 2811 C C . ALA A 1 363 ? 17.188 -4.262 -27.135 1.00 87.94 363 ALA A C 1
ATOM 2813 O O . ALA A 1 363 ? 16.278 -3.735 -26.493 1.00 87.94 363 ALA A O 1
ATOM 2814 N N . SER A 1 364 ? 17.950 -5.228 -26.606 1.00 88.12 364 SER A N 1
ATOM 2815 C CA . SER A 1 364 ? 17.796 -5.694 -25.218 1.00 88.12 364 SER A CA 1
ATOM 2816 C C . SER A 1 364 ? 18.138 -4.610 -24.182 1.00 88.12 364 SER A C 1
ATOM 2818 O O . SER A 1 364 ? 17.510 -4.544 -23.127 1.00 88.12 364 SER A O 1
ATOM 2820 N N . THR A 1 365 ? 19.087 -3.724 -24.496 1.00 80.44 365 THR A N 1
ATOM 2821 C CA . THR A 1 365 ? 19.568 -2.649 -23.607 1.00 80.44 365 THR A CA 1
ATOM 2822 C C . THR A 1 365 ? 18.587 -1.473 -23.476 1.00 80.44 365 THR A C 1
ATOM 2824 O O . THR A 1 365 ? 18.558 -0.803 -22.445 1.00 80.44 365 THR A O 1
ATOM 2827 N N . VAL A 1 366 ? 17.733 -1.232 -24.478 1.00 81.12 366 VAL A N 1
ATOM 2828 C CA . VAL A 1 366 ? 16.673 -0.197 -24.430 1.00 81.12 366 VAL A CA 1
ATOM 2829 C C . VAL A 1 366 ? 15.525 -0.577 -23.478 1.00 81.12 366 VAL A C 1
ATOM 2831 O O . VAL A 1 366 ? 14.771 0.280 -23.023 1.00 81.12 366 VAL A O 1
ATOM 2834 N N . GLY A 1 367 ? 15.418 -1.853 -23.115 1.00 80.69 367 GLY A N 1
ATOM 2835 C CA . GLY A 1 367 ? 14.369 -2.408 -22.265 1.00 80.69 367 GLY A CA 1
ATOM 2836 C C . GLY A 1 367 ? 14.093 -1.700 -20.931 1.00 80.69 367 GLY A C 1
ATOM 2837 O O . GLY A 1 367 ? 12.997 -1.153 -20.762 1.00 80.69 367 GLY A O 1
ATOM 2838 N N . PRO A 1 368 ? 15.060 -1.661 -19.989 1.00 75.75 368 PRO A N 1
ATOM 2839 C CA . PRO A 1 368 ? 14.862 -1.083 -18.654 1.00 75.75 368 PRO A CA 1
ATOM 2840 C C . PRO A 1 368 ? 14.460 0.397 -18.668 1.00 75.75 368 PRO A C 1
ATOM 2842 O O . PRO A 1 368 ? 13.764 0.865 -17.766 1.00 75.75 368 PRO A O 1
ATOM 2845 N N . LEU A 1 369 ? 14.865 1.134 -19.708 1.00 74.00 369 LEU A N 1
ATOM 2846 C CA . LEU A 1 369 ? 14.503 2.536 -19.905 1.00 74.00 369 LEU A CA 1
ATOM 2847 C C . LEU A 1 369 ? 12.992 2.727 -20.110 1.00 74.00 369 LEU A C 1
ATOM 2849 O O . LEU A 1 369 ? 12.450 3.755 -19.708 1.00 74.00 369 LEU A O 1
ATOM 2853 N N . ILE A 1 370 ? 12.321 1.756 -20.734 1.00 81.19 370 ILE A N 1
ATOM 2854 C CA . ILE A 1 370 ? 10.883 1.799 -21.020 1.00 81.19 370 ILE A CA 1
ATOM 2855 C C . ILE A 1 370 ? 10.078 1.074 -19.941 1.00 81.19 370 ILE A C 1
ATOM 2857 O O . ILE A 1 370 ? 9.035 1.577 -19.527 1.00 81.19 370 ILE A O 1
ATOM 2861 N N . GLU A 1 371 ? 10.573 -0.057 -19.433 1.00 83.69 371 GLU A N 1
ATOM 2862 C CA . GLU A 1 371 ? 9.896 -0.824 -18.384 1.00 83.69 371 GLU A CA 1
ATOM 2863 C C . GLU A 1 371 ? 9.675 0.009 -17.114 1.00 83.69 371 GLU A C 1
ATOM 2865 O O . GLU A 1 371 ? 8.541 0.174 -16.657 1.00 83.69 371 GLU A O 1
ATOM 2870 N N . VAL A 1 372 ? 10.751 0.561 -16.543 1.00 75.62 372 VAL A N 1
ATOM 2871 C CA . VAL A 1 372 ? 10.708 1.162 -15.204 1.00 75.62 372 VAL A CA 1
ATOM 2872 C C . VAL A 1 372 ? 9.744 2.361 -15.138 1.00 75.62 372 VAL A C 1
ATOM 2874 O O . VAL A 1 372 ? 8.918 2.386 -14.222 1.00 75.62 372 VAL A O 1
ATOM 2877 N N . PRO A 1 373 ? 9.741 3.335 -16.077 1.00 72.69 373 PRO A N 1
ATOM 2878 C CA . PRO A 1 373 ? 8.771 4.431 -16.044 1.00 72.69 373 PRO A CA 1
ATOM 2879 C C . PRO A 1 373 ? 7.322 3.974 -16.253 1.00 72.69 373 PRO A C 1
ATOM 2881 O O . PRO A 1 373 ? 6.421 4.505 -15.602 1.00 72.69 373 PRO A O 1
ATOM 2884 N N . VAL A 1 374 ? 7.083 2.992 -17.131 1.00 80.00 374 VAL A N 1
ATOM 2885 C CA . VAL A 1 374 ? 5.729 2.499 -17.437 1.00 80.00 374 VAL A CA 1
ATOM 2886 C C . VAL A 1 374 ? 5.145 1.754 -16.238 1.00 80.00 374 VAL A C 1
ATOM 2888 O O . VAL A 1 374 ? 4.028 2.058 -15.812 1.00 80.00 374 VAL A O 1
ATOM 2891 N N . LEU A 1 375 ? 5.907 0.847 -15.624 1.00 81.19 375 LEU A N 1
ATOM 2892 C CA . LEU A 1 375 ? 5.439 0.096 -14.460 1.00 81.19 375 LEU A CA 1
ATOM 2893 C C . LEU A 1 375 ? 5.231 1.012 -13.235 1.00 81.19 375 LEU A C 1
ATOM 2895 O O . LEU A 1 375 ? 4.221 0.868 -12.549 1.00 81.19 375 LEU A O 1
ATOM 2899 N N . VAL A 1 376 ? 6.056 2.052 -13.029 1.00 73.69 376 VAL A N 1
ATOM 2900 C CA . VAL A 1 376 ? 5.819 3.095 -11.999 1.00 73.69 376 VAL A CA 1
ATOM 2901 C C . VAL A 1 376 ? 4.489 3.849 -12.194 1.00 73.69 376 VAL A C 1
ATOM 2903 O O . VAL A 1 376 ? 3.863 4.264 -11.214 1.00 73.69 376 VAL A O 1
ATOM 2906 N N . VAL A 1 377 ? 4.030 4.042 -13.436 1.00 71.94 377 VAL A N 1
ATOM 2907 C CA . VAL A 1 377 ? 2.723 4.665 -13.727 1.00 71.94 377 VAL A CA 1
ATOM 2908 C C . VAL A 1 377 ? 1.564 3.695 -13.465 1.00 71.94 377 VAL A C 1
ATOM 2910 O O . VAL A 1 377 ? 0.526 4.110 -12.934 1.00 71.94 377 VAL A O 1
ATOM 2913 N N . LEU A 1 378 ? 1.752 2.412 -13.785 1.00 75.50 378 LEU A N 1
ATOM 2914 C CA . LEU A 1 378 ? 0.761 1.347 -13.598 1.00 75.50 378 LEU A CA 1
ATOM 2915 C C . LEU A 1 378 ? 0.589 0.925 -12.125 1.00 75.50 378 LEU A C 1
ATOM 2917 O O . LEU A 1 378 ? -0.518 0.580 -11.733 1.00 75.50 378 LEU A O 1
ATOM 2921 N N . VAL A 1 379 ? 1.630 1.052 -11.292 1.00 73.88 379 VAL A N 1
ATOM 2922 C CA . VAL A 1 379 ? 1.623 0.820 -9.825 1.00 73.88 379 VAL A CA 1
ATOM 2923 C C . VAL A 1 379 ? 0.661 1.734 -9.048 1.00 73.88 379 VAL A C 1
ATOM 2925 O O . VAL A 1 379 ? 0.348 1.472 -7.888 1.00 73.88 379 VAL A O 1
ATOM 2928 N N . ARG A 1 380 ? 0.183 2.836 -9.637 1.00 70.06 380 ARG A N 1
ATOM 2929 C CA . ARG A 1 380 ? -0.731 3.755 -8.942 1.00 70.06 380 ARG A CA 1
ATOM 2930 C C . ARG A 1 380 ? -2.134 3.131 -8.838 1.00 70.06 380 ARG A C 1
ATOM 2932 O O . ARG A 1 380 ? -2.758 2.938 -9.882 1.00 70.06 380 ARG A O 1
ATOM 2939 N N . PRO A 1 381 ? -2.720 2.970 -7.631 1.00 54.91 381 PRO A N 1
ATOM 2940 C CA . PRO A 1 381 ? -4.025 2.318 -7.472 1.00 54.91 381 PRO A CA 1
ATOM 2941 C C . PRO A 1 381 ? -5.155 2.953 -8.293 1.00 54.91 381 PRO A C 1
ATOM 2943 O O . PRO A 1 381 ? -6.002 2.246 -8.826 1.00 54.91 381 PRO A O 1
ATOM 2946 N N . ARG A 1 382 ? -5.138 4.282 -8.483 1.00 49.22 382 ARG A N 1
ATOM 2947 C CA . ARG A 1 382 ? -6.109 4.986 -9.344 1.00 49.22 382 ARG A CA 1
ATOM 2948 C C . ARG A 1 382 ? -6.006 4.593 -10.824 1.00 49.22 382 ARG A C 1
ATOM 2950 O O . ARG A 1 382 ? -7.026 4.597 -11.500 1.00 49.22 382 ARG A O 1
ATOM 2957 N N . THR A 1 383 ? -4.820 4.233 -11.320 1.00 52.91 383 THR A N 1
ATOM 2958 C CA . THR A 1 383 ? -4.633 3.718 -12.688 1.00 52.91 383 THR A CA 1
ATOM 2959 C C . THR A 1 383 ? -5.285 2.340 -12.819 1.00 52.91 383 THR A C 1
ATOM 2961 O O . THR A 1 383 ? -6.091 2.123 -13.718 1.00 52.91 383 THR A O 1
ATOM 2964 N N . GLN A 1 384 ? -5.012 1.431 -11.878 1.00 57.25 384 GLN A N 1
ATOM 2965 C CA . GLN A 1 384 ? -5.583 0.077 -11.867 1.00 57.25 384 GLN A CA 1
ATOM 2966 C C . GLN A 1 384 ? -7.107 0.099 -11.669 1.00 57.25 384 GLN A C 1
ATOM 2968 O O . GLN A 1 384 ? -7.839 -0.578 -12.387 1.00 57.25 384 GLN A O 1
ATOM 2973 N N . GLN A 1 385 ? -7.608 0.932 -10.755 1.00 51.59 385 GLN A N 1
ATOM 2974 C CA . GLN A 1 385 ? -9.041 1.086 -10.511 1.00 51.59 385 GLN A CA 1
ATOM 2975 C C . GLN A 1 385 ? -9.766 1.721 -11.710 1.00 51.59 385 GLN A C 1
ATOM 2977 O O . GLN A 1 385 ? -10.893 1.333 -12.004 1.00 51.59 385 GLN A O 1
ATOM 2982 N N . ALA A 1 386 ? -9.120 2.626 -12.458 1.00 49.84 386 ALA A N 1
ATOM 2983 C CA . ALA A 1 386 ? -9.661 3.145 -13.715 1.00 49.84 386 ALA A CA 1
ATOM 2984 C C . ALA A 1 386 ? -9.733 2.070 -14.817 1.00 49.84 386 ALA A C 1
ATOM 2986 O O . ALA A 1 386 ? -10.734 2.018 -15.527 1.00 49.84 386 ALA A O 1
ATOM 2987 N N . VAL A 1 387 ? -8.735 1.179 -14.927 1.00 53.28 387 VAL A N 1
ATOM 2988 C CA . VAL A 1 387 ? -8.784 0.028 -15.855 1.00 53.28 387 VAL A CA 1
ATOM 2989 C C . VAL A 1 387 ? -9.975 -0.881 -15.533 1.00 53.28 387 VAL A C 1
ATOM 2991 O O . VAL A 1 387 ? -10.727 -1.230 -16.438 1.00 53.28 387 VAL A O 1
ATOM 2994 N N . LEU A 1 388 ? -10.205 -1.196 -14.253 1.00 55.31 388 LEU A N 1
ATOM 2995 C CA . LEU A 1 388 ? -11.351 -2.005 -13.815 1.00 55.31 388 LEU A CA 1
ATOM 2996 C C . LEU A 1 388 ? -12.700 -1.308 -14.093 1.00 55.31 388 LEU A C 1
ATOM 2998 O O . LEU A 1 388 ? -13.608 -1.904 -14.671 1.00 55.31 388 LEU A O 1
ATOM 3002 N N . LEU A 1 389 ? -12.831 -0.027 -13.726 1.00 48.09 389 LEU A N 1
ATOM 3003 C CA . LEU A 1 389 ? -14.068 0.749 -13.902 1.00 48.09 389 LEU A CA 1
ATOM 3004 C C . LEU A 1 389 ? -14.392 1.061 -15.373 1.00 48.09 389 LEU A C 1
ATOM 3006 O O . LEU A 1 389 ? -15.555 1.283 -15.707 1.00 48.09 389 LEU A O 1
ATOM 3010 N N . SER A 1 390 ? -13.393 1.057 -16.260 1.00 51.00 390 SER A N 1
ATOM 3011 C CA . SER A 1 390 ? -13.584 1.285 -17.696 1.00 51.00 390 SER A CA 1
ATOM 3012 C C . SER A 1 390 ? -14.388 0.173 -18.383 1.00 51.00 390 SER A C 1
ATOM 3014 O O . SER A 1 390 ? -14.976 0.415 -19.438 1.00 51.00 390 SER A O 1
ATOM 3016 N N . THR A 1 391 ? -14.405 -1.051 -17.846 1.00 50.09 391 THR A N 1
ATOM 3017 C CA . THR A 1 391 ? -14.868 -2.238 -18.588 1.00 50.09 391 THR A CA 1
ATOM 3018 C C . THR A 1 391 ? -16.332 -2.606 -18.348 1.00 50.09 391 THR A C 1
ATOM 3020 O O . THR A 1 391 ? -16.653 -3.763 -18.093 1.00 50.09 391 THR A O 1
ATOM 3023 N N . ASN A 1 392 ? -17.239 -1.628 -18.464 1.00 49.50 392 ASN A N 1
ATOM 3024 C CA . ASN A 1 392 ? -18.688 -1.871 -18.457 1.00 49.50 392 ASN A CA 1
ATOM 3025 C C . ASN A 1 392 ? -19.420 -1.199 -19.639 1.00 49.50 392 ASN A C 1
ATOM 3027 O O . ASN A 1 392 ? -20.218 -0.277 -19.458 1.00 49.50 392 ASN A O 1
ATOM 3031 N N . LYS A 1 393 ? -19.111 -1.670 -20.860 1.00 42.03 393 LYS A N 1
ATOM 3032 C CA . LYS A 1 393 ? -19.970 -1.635 -22.066 1.00 42.03 393 LYS A CA 1
ATOM 3033 C C . LYS A 1 393 ? -19.327 -2.446 -23.204 1.00 42.03 393 LYS A C 1
ATOM 3035 O O . LYS A 1 393 ? -18.258 -2.085 -23.678 1.00 42.03 393 LYS A O 1
ATOM 3040 N N . SER A 1 394 ? -20.001 -3.511 -23.660 1.00 48.50 394 SER A N 1
ATOM 3041 C CA . SER A 1 394 ? -19.610 -4.399 -24.783 1.00 48.50 394 SER A CA 1
ATOM 3042 C C . SER A 1 394 ? -18.162 -4.933 -24.746 1.00 48.50 394 SER A C 1
ATOM 3044 O O . SER A 1 394 ? -17.238 -4.316 -25.280 1.00 48.50 394 SER A O 1
ATOM 3046 N N . ASP A 1 395 ? -17.987 -6.128 -24.173 1.00 59.56 395 ASP A N 1
ATOM 3047 C CA . ASP A 1 395 ? -16.688 -6.709 -23.782 1.00 59.56 395 ASP A CA 1
ATOM 3048 C C . ASP A 1 395 ? -15.646 -6.915 -24.903 1.00 59.56 395 ASP A C 1
ATOM 3050 O O . ASP A 1 395 ? -14.464 -7.038 -24.600 1.00 59.56 395 ASP A O 1
ATOM 3054 N N . THR A 1 396 ? -16.020 -6.923 -26.185 1.00 47.53 396 THR A N 1
ATOM 3055 C CA . THR A 1 396 ? -15.051 -7.042 -27.299 1.00 47.53 396 THR A CA 1
ATOM 3056 C C . THR A 1 396 ? -14.589 -5.678 -27.813 1.00 47.53 396 THR A C 1
ATOM 3058 O O . THR A 1 396 ? -13.403 -5.460 -28.061 1.00 47.53 396 THR A O 1
ATOM 3061 N N . LEU A 1 397 ? -15.525 -4.735 -27.949 1.00 47.47 397 LEU A N 1
ATOM 3062 C CA . LEU A 1 397 ? -15.266 -3.407 -28.508 1.00 47.47 397 LEU A CA 1
ATOM 3063 C C . LEU A 1 397 ? -14.500 -2.540 -27.497 1.00 47.47 397 LEU A C 1
ATOM 3065 O O . LEU A 1 397 ? -13.598 -1.805 -27.886 1.00 47.47 397 LEU A O 1
ATOM 3069 N N . ALA A 1 398 ? -14.763 -2.716 -26.196 1.00 48.44 398 ALA A N 1
ATOM 3070 C CA . ALA A 1 398 ? -13.976 -2.106 -25.126 1.00 48.44 398 ALA A CA 1
ATOM 3071 C C . ALA A 1 398 ? -12.505 -2.563 -25.132 1.00 48.44 398 ALA A C 1
ATOM 3073 O O . ALA A 1 398 ? -11.622 -1.730 -24.960 1.00 48.44 398 ALA A O 1
ATOM 3074 N N . VAL A 1 399 ? -12.220 -3.850 -25.380 1.00 49.78 399 VAL A N 1
ATOM 3075 C CA . VAL A 1 399 ? -10.835 -4.357 -25.463 1.00 49.78 399 VAL A CA 1
ATOM 3076 C C . VAL A 1 399 ? -10.146 -3.861 -26.735 1.00 49.78 399 VAL A C 1
ATOM 3078 O O . VAL A 1 399 ? -9.013 -3.395 -26.662 1.00 49.78 399 VAL A O 1
ATOM 3081 N N . ALA A 1 400 ? -10.831 -3.864 -27.883 1.00 43.69 400 ALA A N 1
ATOM 3082 C CA . ALA A 1 400 ? -10.290 -3.300 -29.122 1.00 43.69 400 ALA A CA 1
ATOM 3083 C C . ALA A 1 400 ? -9.982 -1.795 -28.991 1.00 43.69 400 ALA A C 1
ATOM 3085 O O . ALA A 1 400 ? -8.917 -1.347 -29.410 1.00 43.69 400 ALA A O 1
ATOM 3086 N N . VAL A 1 401 ? -10.865 -1.022 -28.348 1.00 46.97 401 VAL A N 1
ATOM 3087 C CA . VAL A 1 401 ? -10.645 0.404 -28.052 1.00 46.97 401 VAL A CA 1
ATOM 3088 C C . VAL A 1 401 ? -9.557 0.602 -26.997 1.00 46.97 401 VAL A C 1
ATOM 3090 O O . VAL A 1 401 ? -8.764 1.522 -27.143 1.00 46.97 401 VAL A O 1
ATOM 3093 N N . ALA A 1 402 ? -9.449 -0.258 -25.980 1.00 48.47 402 ALA A N 1
ATOM 3094 C CA . ALA A 1 402 ? -8.372 -0.192 -24.993 1.00 48.47 402 ALA A CA 1
ATOM 3095 C C . ALA A 1 402 ? -7.003 -0.513 -25.609 1.00 48.47 402 ALA A C 1
ATOM 3097 O O . ALA A 1 402 ? -6.032 0.161 -25.284 1.00 48.47 402 ALA A O 1
ATOM 3098 N N . VAL A 1 403 ? -6.916 -1.470 -26.540 1.00 48.81 403 VAL A N 1
ATOM 3099 C CA . VAL A 1 403 ? -5.694 -1.747 -27.314 1.00 48.81 403 VAL A CA 1
ATOM 3100 C C . VAL A 1 403 ? -5.400 -0.606 -28.290 1.00 48.81 403 VAL A C 1
ATOM 3102 O O . VAL A 1 403 ? -4.258 -0.169 -28.369 1.00 48.81 403 VAL A O 1
ATOM 3105 N N . ALA A 1 404 ? -6.403 -0.054 -28.979 1.00 46.09 404 ALA A N 1
ATOM 3106 C CA . ALA A 1 404 ? -6.214 1.093 -29.870 1.00 46.09 404 ALA A CA 1
ATOM 3107 C C . ALA A 1 404 ? -5.781 2.361 -29.111 1.00 46.09 404 ALA A C 1
ATOM 3109 O O . ALA A 1 404 ? -4.871 3.053 -29.564 1.00 46.09 404 ALA A O 1
ATOM 3110 N N . LEU A 1 405 ? -6.355 2.641 -27.931 1.00 51.47 405 LEU A N 1
ATOM 3111 C CA . LEU A 1 405 ? -5.868 3.696 -27.039 1.00 51.47 405 LEU A CA 1
ATOM 3112 C C . LEU A 1 405 ? -4.487 3.357 -26.491 1.00 51.47 405 LEU A C 1
ATOM 3114 O O . LEU A 1 405 ? -3.647 4.241 -26.476 1.00 51.47 405 LEU A O 1
ATOM 3118 N N . ALA A 1 406 ? -4.212 2.119 -26.074 1.00 49.34 406 ALA A N 1
ATOM 3119 C CA . ALA A 1 406 ? -2.885 1.736 -25.600 1.00 49.34 406 ALA A CA 1
ATOM 3120 C C . ALA A 1 406 ? -1.830 1.913 -26.698 1.00 49.34 406 ALA A C 1
ATOM 3122 O O . ALA A 1 406 ? -0.751 2.391 -26.391 1.00 49.34 406 ALA A O 1
ATOM 3123 N N . VAL A 1 407 ? -2.142 1.631 -27.968 1.00 49.53 407 VAL A N 1
ATOM 3124 C CA . VAL A 1 407 ? -1.255 1.862 -29.121 1.00 49.53 407 VAL A CA 1
ATOM 3125 C C . VAL A 1 407 ? -1.142 3.349 -29.475 1.00 49.53 407 VAL A C 1
ATOM 3127 O O . VAL A 1 407 ? -0.037 3.824 -29.714 1.00 49.53 407 VAL A O 1
ATOM 3130 N N . ALA A 1 408 ? -2.234 4.117 -29.464 1.00 47.59 408 ALA A N 1
ATOM 3131 C CA . ALA A 1 408 ? -2.204 5.554 -29.757 1.00 47.59 408 ALA A CA 1
ATOM 3132 C C . ALA A 1 408 ? -1.506 6.360 -28.647 1.00 47.59 408 ALA A C 1
ATOM 3134 O O . ALA A 1 408 ? -0.659 7.207 -28.927 1.00 47.59 408 ALA A O 1
ATOM 3135 N N . VAL A 1 409 ? -1.803 6.048 -27.382 1.00 52.56 409 VAL A N 1
ATOM 3136 C CA . VAL A 1 409 ? -1.072 6.539 -26.209 1.00 52.56 409 VAL A CA 1
ATOM 3137 C C . VAL A 1 409 ? 0.356 6.016 -26.239 1.00 52.56 409 VAL A C 1
ATOM 3139 O O . VAL A 1 409 ? 1.248 6.789 -25.925 1.00 52.56 409 VAL A O 1
ATOM 3142 N N . ALA A 1 410 ? 0.627 4.779 -26.667 1.00 49.88 410 ALA A N 1
ATOM 3143 C CA . ALA A 1 410 ? 2.002 4.301 -26.753 1.00 49.88 410 ALA A CA 1
ATOM 3144 C C . ALA A 1 410 ? 2.809 5.013 -27.832 1.00 49.88 410 ALA A C 1
ATOM 3146 O O . ALA A 1 410 ? 3.961 5.329 -27.583 1.00 49.88 410 ALA A O 1
ATOM 3147 N N . LEU A 1 411 ? 2.224 5.334 -28.985 1.00 49.41 411 LEU A N 1
ATOM 3148 C CA . LEU A 1 411 ? 2.865 6.164 -30.004 1.00 49.41 411 LEU A CA 1
ATOM 3149 C C . LEU A 1 411 ? 3.076 7.595 -29.491 1.00 49.41 411 LEU A C 1
ATOM 3151 O O . LEU A 1 411 ? 4.182 8.117 -29.590 1.00 49.41 411 LEU A O 1
ATOM 3155 N N . ALA A 1 412 ? 2.067 8.208 -28.866 1.00 49.69 412 ALA A N 1
ATOM 3156 C CA . ALA A 1 412 ? 2.184 9.550 -28.294 1.00 49.69 412 ALA A CA 1
ATOM 3157 C C . ALA A 1 412 ? 3.210 9.621 -27.146 1.00 49.69 412 ALA A C 1
ATOM 3159 O O . ALA A 1 412 ? 3.991 10.566 -27.076 1.00 49.69 412 ALA A O 1
ATOM 3160 N N . VAL A 1 413 ? 3.250 8.613 -26.271 1.00 51.56 413 VAL A N 1
ATOM 3161 C CA . VAL A 1 413 ? 4.190 8.509 -25.145 1.00 51.56 413 VAL A CA 1
ATOM 3162 C C . VAL A 1 413 ? 5.567 8.049 -25.614 1.00 51.56 413 VAL A C 1
ATOM 3164 O O . VAL A 1 413 ? 6.544 8.531 -25.067 1.00 51.56 413 VAL A O 1
ATOM 3167 N N . ALA A 1 414 ? 5.697 7.217 -26.649 1.00 48.50 414 ALA A N 1
ATOM 3168 C CA . ALA A 1 414 ? 6.990 6.895 -27.256 1.00 48.50 414 ALA A CA 1
ATOM 3169 C C . ALA A 1 414 ? 7.573 8.099 -28.006 1.00 48.50 414 ALA A C 1
ATOM 3171 O O . ALA A 1 414 ? 8.776 8.306 -27.936 1.00 48.50 414 ALA A O 1
ATOM 3172 N N . VAL A 1 415 ? 6.753 8.944 -28.645 1.00 49.88 415 VAL A N 1
ATOM 3173 C CA . VAL A 1 415 ? 7.193 10.231 -29.216 1.00 49.88 415 VAL A CA 1
ATOM 3174 C C . VAL A 1 415 ? 7.528 11.239 -28.111 1.00 49.88 415 VAL A C 1
ATOM 3176 O O . VAL A 1 415 ? 8.563 11.898 -28.180 1.00 49.88 415 VAL A O 1
ATOM 3179 N N . ALA A 1 416 ? 6.722 11.331 -27.050 1.00 50.16 416 ALA A N 1
ATOM 3180 C CA . ALA A 1 416 ? 7.022 12.193 -25.907 1.00 50.16 416 ALA A CA 1
ATOM 3181 C C . ALA A 1 416 ? 8.270 11.728 -25.138 1.00 50.16 416 ALA A C 1
ATOM 3183 O O . ALA A 1 416 ? 9.053 12.568 -24.712 1.00 50.16 416 ALA A O 1
ATOM 3184 N N . LEU A 1 417 ? 8.499 10.417 -25.007 1.00 49.31 417 LEU A N 1
ATOM 3185 C CA . LEU A 1 417 ? 9.725 9.829 -24.465 1.00 49.31 417 LEU A CA 1
ATOM 3186 C C . LEU A 1 417 ? 10.888 9.958 -25.444 1.00 49.31 417 LEU A C 1
ATOM 3188 O O . LEU A 1 417 ? 11.992 10.184 -24.985 1.00 49.31 417 LEU A O 1
ATOM 3192 N N . ALA A 1 418 ? 10.688 9.888 -26.760 1.00 49.25 418 ALA A N 1
ATOM 3193 C CA . ALA A 1 418 ? 11.740 10.163 -27.737 1.00 49.25 418 ALA A CA 1
ATOM 3194 C C . ALA A 1 418 ? 12.246 11.601 -27.593 1.00 49.25 418 ALA A C 1
ATOM 3196 O O . ALA A 1 418 ? 13.447 11.831 -27.481 1.00 49.25 418 ALA A O 1
ATOM 3197 N N . LEU A 1 419 ? 11.319 12.560 -27.520 1.00 49.25 419 LEU A N 1
ATOM 3198 C CA . LEU A 1 419 ? 11.614 13.972 -27.297 1.00 49.25 419 LEU A CA 1
ATOM 3199 C C . LEU A 1 419 ? 12.210 14.210 -25.905 1.00 49.25 419 LEU A C 1
ATOM 3201 O O . LEU A 1 419 ? 13.228 14.884 -25.795 1.00 49.25 419 LEU A O 1
ATOM 3205 N N . ALA A 1 420 ? 11.634 13.631 -24.849 1.00 49.62 420 ALA A N 1
ATOM 3206 C CA . ALA A 1 420 ? 12.126 13.787 -23.482 1.00 49.62 420 ALA A CA 1
ATOM 3207 C C . ALA A 1 420 ? 13.460 13.070 -23.242 1.00 49.62 420 ALA A C 1
ATOM 3209 O O . ALA A 1 420 ? 14.251 13.563 -22.450 1.00 49.62 420 ALA A O 1
ATOM 3210 N N . LEU A 1 421 ? 13.747 11.958 -23.924 1.00 49.53 421 LEU A N 1
ATOM 3211 C CA . LEU A 1 421 ? 15.024 11.247 -23.861 1.00 49.53 421 LEU A CA 1
ATOM 3212 C C . LEU A 1 421 ? 16.081 11.947 -24.706 1.00 49.53 421 LEU A C 1
ATOM 3214 O O . LEU A 1 421 ? 17.197 12.093 -24.235 1.00 49.53 421 LEU A O 1
ATOM 3218 N N . ALA A 1 422 ? 15.753 12.435 -25.905 1.00 51.34 422 ALA A N 1
ATOM 3219 C CA . ALA A 1 422 ? 16.662 13.282 -26.673 1.00 51.34 422 ALA A CA 1
ATOM 3220 C C . ALA A 1 422 ? 17.007 14.553 -25.880 1.00 51.34 422 ALA A C 1
ATOM 3222 O O . ALA A 1 422 ? 18.178 14.900 -25.751 1.00 51.34 422 ALA A O 1
ATOM 3223 N N . LEU A 1 423 ? 16.008 15.190 -25.259 1.00 52.34 423 LEU A N 1
ATOM 3224 C CA . LEU A 1 423 ? 16.188 16.350 -24.388 1.00 52.34 423 LEU A CA 1
ATOM 3225 C C . LEU A 1 423 ? 16.945 16.003 -23.096 1.00 52.34 423 LEU A C 1
ATOM 3227 O O . LEU A 1 423 ? 17.788 16.785 -22.678 1.00 52.34 423 LEU A O 1
ATOM 3231 N N . ALA A 1 424 ? 16.698 14.846 -22.475 1.00 49.34 424 ALA A N 1
ATOM 3232 C CA . ALA A 1 424 ? 17.388 14.413 -21.258 1.00 49.34 424 ALA A CA 1
ATOM 3233 C C . ALA A 1 424 ? 18.813 13.920 -21.527 1.00 49.34 424 ALA A C 1
ATOM 3235 O O . ALA A 1 424 ? 19.678 14.161 -20.698 1.00 49.34 424 ALA A O 1
ATOM 3236 N N . LEU A 1 425 ? 19.090 13.295 -22.674 1.00 50.47 425 LEU A N 1
ATOM 3237 C CA . LEU A 1 425 ? 20.443 12.988 -23.139 1.00 50.47 425 LEU A CA 1
ATOM 3238 C C . LEU A 1 425 ? 21.186 14.281 -23.473 1.00 50.47 425 LEU A C 1
ATOM 3240 O O . LEU A 1 425 ? 22.329 14.432 -23.063 1.00 50.47 425 LEU A O 1
ATOM 3244 N N . PHE A 1 426 ? 20.535 15.244 -24.131 1.00 55.22 426 PHE A N 1
ATOM 3245 C CA . PHE A 1 426 ? 21.109 16.563 -24.394 1.00 55.22 426 PHE A CA 1
ATOM 3246 C C . PHE A 1 426 ? 21.405 17.327 -23.091 1.00 55.22 426 PHE A C 1
ATOM 3248 O O . PHE A 1 426 ? 22.515 17.823 -22.919 1.00 55.22 426 PHE A O 1
ATOM 3255 N N . LEU A 1 427 ? 20.470 17.355 -22.130 1.00 52.94 427 LEU A N 1
ATOM 3256 C CA . LEU A 1 427 ? 20.688 17.957 -20.808 1.00 52.94 427 LEU A CA 1
ATOM 3257 C C . LEU A 1 427 ? 21.724 17.192 -19.979 1.00 52.94 427 LEU A C 1
ATOM 3259 O O . LEU A 1 427 ? 22.534 17.833 -19.326 1.00 52.94 427 LEU A O 1
ATOM 3263 N N . ALA A 1 428 ? 21.727 15.858 -19.983 1.00 48.12 428 ALA A N 1
ATOM 3264 C CA . ALA A 1 428 ? 22.693 15.061 -19.229 1.00 48.12 428 ALA A CA 1
ATOM 3265 C C . ALA A 1 428 ? 24.100 15.190 -19.817 1.00 48.12 428 ALA A C 1
ATOM 3267 O O . ALA A 1 428 ? 25.052 15.330 -19.058 1.00 48.12 428 ALA A O 1
ATOM 3268 N N . LEU A 1 429 ? 24.235 15.222 -21.147 1.00 54.00 429 LEU A N 1
ATOM 3269 C CA . LEU A 1 429 ? 25.498 15.490 -21.828 1.00 54.00 429 LEU A CA 1
ATOM 3270 C C . LEU A 1 429 ? 25.971 16.922 -21.545 1.00 54.00 429 LEU A C 1
ATOM 3272 O O . LEU A 1 429 ? 27.126 17.108 -21.178 1.00 54.00 429 LEU A O 1
ATOM 3276 N N . ALA A 1 430 ? 25.087 17.922 -21.621 1.00 52.06 430 ALA A N 1
ATOM 3277 C CA . ALA A 1 430 ? 25.414 19.309 -21.288 1.00 52.06 430 ALA A CA 1
ATOM 3278 C C . ALA A 1 430 ? 25.787 19.492 -19.805 1.00 52.06 430 ALA A C 1
ATOM 3280 O O . ALA A 1 430 ? 26.736 20.210 -19.499 1.00 52.06 430 ALA A O 1
ATOM 3281 N N . LEU A 1 431 ? 25.089 18.824 -18.881 1.00 54.88 431 LEU A N 1
ATOM 3282 C CA . LEU A 1 431 ? 25.360 18.883 -17.443 1.00 54.88 431 LEU A CA 1
ATOM 3283 C C . LEU A 1 431 ? 26.641 18.123 -17.081 1.00 54.88 431 LEU A C 1
ATOM 3285 O O . LEU A 1 431 ? 27.429 18.621 -16.284 1.00 54.88 431 LEU A O 1
ATOM 3289 N N . ALA A 1 432 ? 26.889 16.958 -17.687 1.00 48.03 432 ALA A N 1
ATOM 3290 C CA . ALA A 1 432 ? 28.136 16.216 -17.529 1.00 48.03 432 ALA A CA 1
ATOM 3291 C C . ALA A 1 432 ? 29.325 17.002 -18.097 1.00 48.03 432 ALA A C 1
ATOM 3293 O O . ALA A 1 432 ? 30.356 17.091 -17.438 1.00 48.03 432 ALA A O 1
ATOM 3294 N N . LEU A 1 433 ? 29.166 17.641 -19.261 1.00 57.97 433 LEU A N 1
ATOM 3295 C CA . LEU A 1 433 ? 30.176 18.518 -19.854 1.00 57.97 433 LEU A CA 1
ATOM 3296 C C . LEU A 1 433 ? 30.434 19.749 -18.969 1.00 57.97 433 LEU A C 1
ATOM 3298 O O . LEU A 1 433 ? 31.587 20.083 -18.715 1.00 57.97 433 LEU A O 1
ATOM 3302 N N . ALA A 1 434 ? 29.386 20.384 -18.433 1.00 57.09 434 ALA A N 1
ATOM 3303 C CA . ALA A 1 434 ? 29.509 21.519 -17.517 1.00 57.09 434 ALA A CA 1
ATOM 3304 C C . ALA A 1 434 ? 30.180 21.135 -16.186 1.00 57.09 434 ALA A C 1
ATOM 3306 O O . ALA A 1 434 ? 31.051 21.862 -15.712 1.00 57.09 434 ALA A O 1
ATOM 3307 N N . LEU A 1 435 ? 29.829 19.982 -15.604 1.00 57.97 435 LEU A N 1
ATOM 3308 C CA . LEU A 1 435 ? 30.469 19.446 -14.398 1.00 57.97 435 LEU A CA 1
ATOM 3309 C C . LEU A 1 435 ? 31.927 19.044 -14.659 1.00 57.97 435 LEU A C 1
ATOM 3311 O O . LEU A 1 435 ? 32.783 19.309 -13.819 1.00 57.97 435 LEU A O 1
ATOM 3315 N N . PHE A 1 436 ? 32.226 18.462 -15.822 1.00 60.66 436 PHE A N 1
ATOM 3316 C CA . PHE A 1 436 ? 33.587 18.120 -16.231 1.00 60.66 436 PHE A CA 1
ATOM 3317 C C . PHE A 1 436 ? 34.446 19.375 -16.423 1.00 60.66 436 PHE A C 1
ATOM 3319 O O . PHE A 1 436 ? 35.539 19.442 -15.864 1.00 60.66 436 PHE A O 1
ATOM 3326 N N . LEU A 1 437 ? 33.941 20.405 -17.119 1.00 64.06 437 LEU A N 1
ATOM 3327 C CA . LEU A 1 437 ? 34.626 21.698 -17.227 1.00 64.06 437 LEU A CA 1
ATOM 3328 C C . LEU A 1 437 ? 34.819 22.347 -15.852 1.00 64.06 437 LEU A C 1
ATOM 3330 O O . LEU A 1 437 ? 35.918 22.803 -15.560 1.00 64.06 437 LEU A O 1
ATOM 3334 N N . ALA A 1 438 ? 33.794 22.370 -14.996 1.00 64.75 438 ALA A N 1
ATOM 3335 C CA . ALA A 1 438 ? 33.894 22.959 -13.661 1.00 64.75 438 ALA A CA 1
ATOM 3336 C C . ALA A 1 438 ? 34.933 22.238 -12.785 1.00 64.75 438 ALA A C 1
ATOM 3338 O O . ALA A 1 438 ? 35.732 22.894 -12.117 1.00 64.75 438 ALA A O 1
ATOM 3339 N N . LEU A 1 439 ? 34.970 20.901 -12.822 1.00 66.25 439 LEU A N 1
ATOM 3340 C CA . LEU A 1 439 ? 35.939 20.097 -12.076 1.00 66.25 439 LEU A CA 1
ATOM 3341 C C . LEU A 1 439 ? 37.361 20.248 -12.637 1.00 66.25 439 LEU A C 1
ATOM 3343 O O . LEU A 1 439 ? 38.303 20.397 -11.862 1.00 66.25 439 LEU A O 1
ATOM 3347 N N . ALA A 1 440 ? 37.523 20.264 -13.963 1.00 64.69 440 ALA A N 1
ATOM 3348 C CA . ALA A 1 440 ? 38.811 20.492 -14.616 1.00 64.69 440 ALA A CA 1
ATOM 3349 C C . ALA A 1 440 ? 39.353 21.903 -14.333 1.00 64.69 440 ALA A C 1
ATOM 3351 O O . ALA A 1 440 ? 40.532 22.055 -14.018 1.00 64.69 440 ALA A O 1
ATOM 3352 N N . LEU A 1 441 ? 38.491 22.926 -14.369 1.00 76.94 441 LEU A N 1
ATOM 3353 C CA . LEU A 1 441 ? 38.848 24.304 -14.032 1.00 76.94 441 LEU A CA 1
ATOM 3354 C C . LEU A 1 441 ? 39.225 24.432 -12.548 1.00 76.94 441 LEU A C 1
ATOM 3356 O O . LEU A 1 441 ? 40.215 25.086 -12.228 1.00 76.94 441 LEU A O 1
ATOM 3360 N N . ALA A 1 442 ? 38.491 23.765 -11.649 1.00 72.44 442 ALA A N 1
ATOM 3361 C CA . ALA A 1 442 ? 38.805 23.723 -10.222 1.00 72.44 442 ALA A CA 1
ATOM 3362 C C . ALA A 1 442 ? 40.137 23.006 -9.935 1.00 72.44 442 ALA A C 1
ATOM 3364 O O . ALA A 1 442 ? 40.926 23.507 -9.133 1.00 72.44 442 ALA A O 1
ATOM 3365 N N . LEU A 1 443 ? 40.434 21.888 -10.612 1.00 73.81 443 LEU A N 1
ATOM 3366 C CA . LEU A 1 443 ? 41.740 21.224 -10.519 1.00 73.81 443 LEU A CA 1
ATOM 3367 C C . LEU A 1 443 ? 42.865 22.114 -11.060 1.00 73.81 443 LEU A C 1
ATOM 3369 O O . LEU A 1 443 ? 43.898 22.240 -10.408 1.00 73.81 443 LEU A O 1
ATOM 3373 N N . ALA A 1 444 ? 42.669 22.757 -12.214 1.00 74.00 444 ALA A N 1
ATOM 3374 C CA . ALA A 1 444 ? 43.659 23.657 -12.799 1.00 74.00 444 ALA A CA 1
ATOM 3375 C C . ALA A 1 444 ? 43.959 24.848 -11.870 1.00 74.00 444 ALA A C 1
ATOM 3377 O O . ALA A 1 444 ? 45.127 25.163 -11.632 1.00 74.00 444 ALA A O 1
ATOM 3378 N N . LEU A 1 445 ? 42.925 25.462 -11.282 1.00 81.19 445 LEU A N 1
ATOM 3379 C CA . LEU A 1 445 ? 43.061 26.501 -10.256 1.00 81.19 445 LEU A CA 1
ATOM 3380 C C . LEU A 1 445 ? 43.789 25.984 -9.011 1.00 81.19 445 LEU A C 1
ATOM 3382 O O . LEU A 1 445 ? 44.720 26.640 -8.559 1.00 81.19 445 LEU A O 1
ATOM 3386 N N . ALA A 1 446 ? 43.427 24.811 -8.486 1.00 74.81 446 ALA A N 1
ATOM 3387 C CA . ALA A 1 446 ? 44.071 24.231 -7.307 1.00 74.81 446 ALA A CA 1
ATOM 3388 C C . ALA A 1 446 ? 45.560 23.915 -7.545 1.00 74.81 446 ALA A C 1
ATOM 3390 O O . ALA A 1 446 ? 46.394 24.232 -6.698 1.00 74.81 446 ALA A O 1
ATOM 3391 N N . VAL A 1 447 ? 45.912 23.359 -8.710 1.00 78.88 447 VAL A N 1
ATOM 3392 C CA . VAL A 1 447 ? 47.307 23.102 -9.109 1.00 78.88 447 VAL A CA 1
ATOM 3393 C C . VAL A 1 447 ? 48.072 24.412 -9.296 1.00 78.88 447 VAL A C 1
ATOM 3395 O O . VAL A 1 447 ? 49.170 24.552 -8.764 1.00 78.88 447 VAL A O 1
ATOM 3398 N N . THR A 1 448 ? 47.487 25.404 -9.975 1.00 79.44 448 THR A N 1
ATOM 3399 C CA . THR A 1 448 ? 48.113 26.726 -10.160 1.00 79.44 448 THR A CA 1
ATOM 3400 C C . THR A 1 448 ? 48.342 27.423 -8.818 1.00 79.44 448 THR A C 1
ATOM 3402 O O . THR A 1 448 ? 49.412 27.985 -8.596 1.00 79.44 448 THR A O 1
ATOM 3405 N N . LEU A 1 449 ? 47.384 27.339 -7.889 1.00 81.31 449 LEU A N 1
ATOM 3406 C CA . LEU A 1 449 ? 47.508 27.911 -6.549 1.00 81.31 449 LEU A CA 1
ATOM 3407 C C . LEU A 1 449 ? 48.573 27.177 -5.719 1.00 81.31 449 LEU A C 1
ATOM 3409 O O . LEU A 1 449 ? 49.377 27.826 -5.058 1.00 81.31 449 LEU A O 1
ATOM 3413 N N . ALA A 1 450 ? 48.641 25.844 -5.794 1.00 74.75 450 ALA A N 1
ATOM 3414 C CA . ALA A 1 450 ? 49.673 25.052 -5.122 1.00 74.75 450 ALA A CA 1
ATOM 3415 C C . ALA A 1 450 ? 51.087 25.348 -5.662 1.00 74.75 450 ALA A C 1
ATOM 3417 O O . ALA A 1 450 ? 52.035 25.478 -4.885 1.00 74.75 450 ALA A O 1
ATOM 3418 N N . VAL A 1 451 ? 51.236 25.513 -6.980 1.00 81.81 451 VAL A N 1
ATOM 3419 C CA . VAL A 1 451 ? 52.498 25.932 -7.615 1.00 81.81 451 VAL A CA 1
ATOM 3420 C C . VAL A 1 451 ? 52.865 27.365 -7.213 1.00 81.81 451 VAL A C 1
ATOM 3422 O O . VAL A 1 451 ? 54.008 27.620 -6.842 1.00 81.81 451 VAL A O 1
ATOM 3425 N N . ALA A 1 452 ? 51.906 28.295 -7.193 1.00 76.12 452 ALA A N 1
ATOM 3426 C CA . ALA A 1 452 ? 52.145 29.663 -6.736 1.00 76.12 452 ALA A CA 1
ATOM 3427 C C . ALA A 1 452 ? 52.564 29.721 -5.253 1.00 76.12 452 ALA A C 1
ATOM 3429 O O . ALA A 1 452 ? 53.495 30.446 -4.907 1.00 76.12 452 ALA A O 1
ATOM 3430 N N . VAL A 1 453 ? 51.931 28.924 -4.384 1.00 77.88 453 VAL A N 1
ATOM 3431 C CA . VAL A 1 453 ? 52.276 28.831 -2.956 1.00 77.88 453 VAL A CA 1
ATOM 3432 C C . VAL A 1 453 ? 53.654 28.199 -2.745 1.00 77.88 453 VAL A C 1
ATOM 3434 O O . VAL A 1 453 ? 54.423 28.709 -1.931 1.00 77.88 453 VAL A O 1
ATOM 3437 N N . THR A 1 454 ? 54.024 27.146 -3.486 1.00 74.50 454 THR A N 1
ATOM 3438 C CA . THR A 1 454 ? 55.375 26.565 -3.366 1.00 74.50 454 THR A CA 1
ATOM 3439 C C . THR A 1 454 ? 56.452 27.534 -3.859 1.00 74.50 454 THR A C 1
ATOM 3441 O O . THR A 1 454 ? 57.430 27.749 -3.141 1.00 74.50 454 THR A O 1
ATOM 3444 N N . LEU A 1 455 ? 56.243 28.217 -4.991 1.00 74.25 455 LEU A N 1
ATOM 3445 C CA . LEU A 1 455 ? 57.144 29.271 -5.485 1.00 74.25 455 LEU A CA 1
ATOM 3446 C C . LEU A 1 455 ? 57.283 30.440 -4.494 1.00 74.25 455 LEU A C 1
ATOM 3448 O O . LEU A 1 455 ? 58.400 30.886 -4.228 1.00 74.25 455 LEU A O 1
ATOM 3452 N N . ALA A 1 456 ? 56.180 30.900 -3.897 1.00 69.88 456 ALA A N 1
ATOM 3453 C CA . ALA A 1 456 ? 56.203 31.940 -2.867 1.00 69.88 456 ALA A CA 1
ATOM 3454 C C . ALA A 1 456 ? 56.930 31.482 -1.588 1.00 69.88 456 ALA A C 1
ATOM 3456 O O . ALA A 1 456 ? 57.685 32.247 -0.992 1.00 69.88 456 ALA A O 1
ATOM 3457 N N . SER A 1 457 ? 56.757 30.223 -1.172 1.00 64.94 457 SER A N 1
ATOM 3458 C CA . SER A 1 457 ? 57.483 29.678 -0.018 1.00 64.94 457 SER A CA 1
ATOM 3459 C C . SER A 1 457 ? 58.992 29.582 -0.275 1.00 64.94 457 SER A C 1
ATOM 3461 O O . SER A 1 457 ? 59.783 29.938 0.596 1.00 64.94 457 SER A O 1
ATOM 3463 N N . ALA A 1 458 ? 59.400 29.209 -1.494 1.00 62.88 458 ALA A N 1
ATOM 3464 C CA . ALA A 1 458 ? 60.805 29.151 -1.883 1.00 62.88 458 ALA A CA 1
ATOM 3465 C C . ALA A 1 458 ? 61.454 30.547 -1.906 1.00 62.88 458 ALA A C 1
ATOM 3467 O O . ALA A 1 458 ? 62.579 30.707 -1.426 1.00 62.88 458 ALA A O 1
ATOM 3468 N N . SER A 1 459 ? 60.745 31.574 -2.394 1.00 60.12 459 SER A N 1
ATOM 3469 C CA . SER A 1 459 ? 61.252 32.954 -2.363 1.00 60.12 459 SER A CA 1
ATOM 3470 C C . SER A 1 459 ? 61.352 33.507 -0.936 1.00 60.12 459 SER A C 1
ATOM 3472 O O . SER A 1 459 ? 62.330 34.185 -0.614 1.00 60.12 459 SER A O 1
ATOM 3474 N N . ALA A 1 460 ? 60.423 33.146 -0.044 1.00 57.34 460 ALA A N 1
ATOM 3475 C CA . ALA A 1 460 ? 60.507 33.478 1.378 1.00 57.34 460 ALA A CA 1
ATOM 3476 C C . ALA A 1 460 ? 61.709 32.800 2.067 1.00 57.34 460 ALA A C 1
ATOM 3478 O O . ALA A 1 460 ? 62.444 33.459 2.804 1.00 57.34 460 ALA A O 1
ATOM 3479 N N . SER A 1 461 ? 61.973 31.516 1.792 1.00 57.97 461 SER A N 1
ATOM 3480 C CA . SER A 1 461 ? 63.166 30.822 2.305 1.00 57.97 461 SER A CA 1
ATOM 3481 C C . SER A 1 461 ? 64.473 31.456 1.814 1.00 57.97 461 SER A C 1
ATOM 3483 O O . SER A 1 461 ? 65.405 31.607 2.604 1.00 57.97 461 SER A O 1
ATOM 3485 N N . ALA A 1 462 ? 64.536 31.888 0.549 1.00 55.16 462 ALA A N 1
ATOM 3486 C CA . ALA A 1 462 ? 65.693 32.605 0.010 1.00 55.16 462 ALA A CA 1
ATOM 3487 C C . ALA A 1 462 ? 65.915 33.963 0.707 1.00 55.16 462 ALA A C 1
ATOM 3489 O O . ALA A 1 462 ? 67.043 34.287 1.087 1.00 55.16 462 ALA A O 1
ATOM 3490 N N . ALA A 1 463 ? 64.844 34.727 0.953 1.00 53.59 463 ALA A N 1
ATOM 3491 C CA . ALA A 1 463 ? 64.920 35.986 1.694 1.00 53.59 463 ALA A CA 1
ATOM 3492 C C . ALA A 1 463 ? 65.435 35.776 3.133 1.00 53.59 463 ALA A C 1
ATOM 3494 O O . ALA A 1 463 ? 66.355 36.470 3.568 1.00 53.59 463 ALA A O 1
ATOM 3495 N N . ILE A 1 464 ? 64.921 34.770 3.849 1.00 55.78 464 ILE A N 1
ATOM 3496 C CA . ILE A 1 464 ? 65.361 34.435 5.216 1.00 55.78 464 ILE A CA 1
ATOM 3497 C C . ILE A 1 464 ? 66.846 34.032 5.244 1.00 55.78 464 ILE A C 1
ATOM 3499 O O . ILE A 1 464 ? 67.583 34.475 6.129 1.00 55.78 464 ILE A O 1
ATOM 3503 N N . ALA A 1 465 ? 67.319 33.263 4.257 1.00 53.03 465 ALA A N 1
ATOM 3504 C CA . ALA A 1 465 ? 68.735 32.910 4.138 1.00 53.03 465 ALA A CA 1
ATOM 3505 C C . ALA A 1 465 ? 69.633 34.152 3.977 1.00 53.03 465 ALA A C 1
ATOM 3507 O O . ALA A 1 465 ? 70.665 34.252 4.643 1.00 53.03 465 ALA A O 1
ATOM 3508 N N . SER A 1 466 ? 69.215 35.132 3.165 1.00 51.31 466 SER A N 1
ATOM 3509 C CA . SER A 1 466 ? 69.969 36.382 2.979 1.00 51.31 466 SER A CA 1
ATOM 3510 C C . SER A 1 466 ? 70.023 37.272 4.231 1.00 51.31 466 SER A C 1
ATOM 3512 O O . SER A 1 466 ? 71.039 37.918 4.467 1.00 51.31 466 SER A O 1
ATOM 3514 N N . VAL A 1 467 ? 68.989 37.252 5.084 1.00 53.50 467 VAL A N 1
ATOM 3515 C CA . VAL A 1 467 ? 68.999 37.967 6.376 1.00 53.50 467 VAL A CA 1
ATOM 3516 C C . VAL A 1 467 ? 69.919 37.275 7.389 1.00 53.50 467 VAL A C 1
ATOM 3518 O O . VAL A 1 467 ? 70.670 37.946 8.096 1.00 53.50 467 VAL A O 1
ATOM 3521 N N . SER A 1 468 ? 69.919 35.938 7.432 1.00 49.47 468 SER A N 1
ATOM 3522 C CA . SER A 1 468 ? 70.763 35.162 8.357 1.00 49.47 468 SER A CA 1
ATOM 3523 C C . SER A 1 468 ? 72.268 35.370 8.117 1.00 49.47 468 SER A C 1
ATOM 3525 O O . SER A 1 468 ? 73.049 35.413 9.065 1.00 49.47 468 SER A O 1
ATOM 3527 N N . ALA A 1 469 ? 72.679 35.585 6.862 1.00 47.16 469 ALA A N 1
ATOM 3528 C CA . ALA A 1 469 ? 74.080 35.806 6.488 1.00 47.16 469 ALA A CA 1
ATOM 3529 C C . ALA A 1 469 ? 74.684 37.135 7.000 1.00 47.16 469 ALA A C 1
ATOM 3531 O O . ALA A 1 469 ? 75.903 37.283 7.022 1.00 47.16 469 ALA A O 1
ATOM 3532 N N . ILE A 1 470 ? 73.853 38.102 7.407 1.00 50.09 470 ILE A N 1
ATOM 3533 C CA . ILE A 1 470 ? 74.292 39.437 7.856 1.00 50.09 470 ILE A CA 1
ATOM 3534 C C . ILE A 1 470 ? 74.541 39.469 9.379 1.00 50.09 470 ILE A C 1
ATOM 3536 O O . ILE A 1 470 ? 75.246 40.342 9.881 1.00 50.09 470 ILE A O 1
ATOM 3540 N N . ALA A 1 471 ? 74.009 38.501 10.132 1.00 45.72 471 ALA A N 1
ATOM 3541 C CA . ALA A 1 471 ? 73.998 38.514 11.597 1.00 45.72 471 ALA A CA 1
ATOM 3542 C C . ALA A 1 471 ? 75.297 38.019 12.276 1.00 45.72 471 ALA A C 1
ATOM 3544 O O . ALA A 1 471 ? 75.365 37.988 13.505 1.00 45.72 471 ALA A O 1
ATOM 3545 N N . SER A 1 472 ? 76.322 37.615 11.516 1.00 44.12 472 SER A N 1
ATOM 3546 C CA . SER A 1 472 ? 77.521 36.942 12.040 1.00 44.12 472 SER A CA 1
ATOM 3547 C C . SER A 1 472 ? 78.830 37.684 11.728 1.00 44.12 472 SER A C 1
ATOM 3549 O O . SER A 1 472 ? 79.598 37.272 10.858 1.00 44.12 472 SER A O 1
ATOM 3551 N N . ALA A 1 473 ? 79.111 38.749 12.485 1.00 37.56 473 ALA A N 1
ATOM 3552 C CA . ALA A 1 473 ? 80.418 39.414 12.548 1.00 37.56 473 ALA A CA 1
ATOM 3553 C C . ALA A 1 473 ? 80.805 39.698 14.023 1.00 37.56 473 ALA A C 1
ATOM 3555 O O . ALA A 1 473 ? 79.924 40.035 14.816 1.00 37.56 473 ALA A O 1
ATOM 3556 N N . PRO A 1 474 ? 82.081 39.530 14.434 1.00 40.62 474 PRO A N 1
ATOM 3557 C CA . PRO A 1 474 ? 82.482 39.564 15.846 1.00 40.62 474 PRO A CA 1
ATOM 3558 C C . PRO A 1 474 ? 82.734 40.980 16.397 1.00 40.62 474 PRO A C 1
ATOM 3560 O O . PRO A 1 474 ? 83.095 41.897 15.662 1.00 40.62 474 PRO A O 1
ATOM 3563 N N . ALA A 1 475 ? 82.605 41.135 17.720 1.00 38.28 475 ALA A N 1
ATOM 3564 C CA . ALA A 1 475 ? 82.780 42.399 18.444 1.00 38.28 475 ALA A CA 1
ATOM 3565 C C . ALA A 1 475 ? 84.100 42.469 19.256 1.00 38.28 475 ALA A C 1
ATOM 3567 O O . ALA A 1 475 ? 84.592 41.429 19.702 1.00 38.28 475 ALA A O 1
ATOM 3568 N N . PRO A 1 476 ? 84.651 43.675 19.514 1.00 36.81 476 PRO A N 1
ATOM 3569 C CA . PRO A 1 476 ? 85.761 43.904 20.445 1.00 36.81 476 PRO A CA 1
ATOM 3570 C C . PRO A 1 476 ? 85.306 44.369 21.852 1.00 36.81 476 PRO A C 1
ATOM 3572 O O . PRO A 1 476 ? 84.184 44.832 22.042 1.00 36.81 476 PRO A O 1
ATOM 3575 N N . ALA A 1 477 ? 86.207 44.275 22.841 1.00 31.28 477 ALA A N 1
ATOM 3576 C CA . ALA A 1 477 ? 86.041 44.804 24.210 1.00 31.28 477 ALA A CA 1
ATOM 3577 C C . ALA A 1 477 ? 86.200 46.352 24.255 1.00 31.28 477 ALA A C 1
ATOM 3579 O O . ALA A 1 477 ? 86.630 46.944 23.270 1.00 31.28 477 ALA A O 1
ATOM 3580 N N . SER A 1 478 ? 85.920 47.109 25.329 1.00 29.59 478 SER A N 1
ATOM 3581 C CA . SER A 1 478 ? 85.825 46.842 26.788 1.00 29.59 478 SER A CA 1
ATOM 3582 C C . SER A 1 478 ? 84.813 47.846 27.440 1.00 29.59 478 SER A C 1
ATOM 3584 O O . SER A 1 478 ? 84.005 48.393 26.699 1.00 29.59 478 SER A O 1
ATOM 3586 N N . ALA A 1 479 ? 84.674 48.160 28.744 1.00 30.41 479 ALA A N 1
ATOM 3587 C CA . ALA A 1 479 ? 85.506 48.021 29.956 1.00 30.41 479 ALA A CA 1
ATOM 3588 C C . ALA A 1 479 ? 84.653 47.855 31.254 1.00 30.41 479 ALA A C 1
ATOM 3590 O O . ALA A 1 479 ? 83.752 47.022 31.284 1.00 30.41 479 ALA A O 1
ATOM 3591 N N . SER A 1 480 ? 84.952 48.586 32.344 1.00 28.61 480 SER A N 1
ATOM 3592 C CA . SER A 1 480 ? 84.437 48.344 33.712 1.00 28.61 480 SER A CA 1
ATOM 3593 C C . SER A 1 480 ? 84.167 49.614 34.539 1.00 28.61 480 SER A C 1
ATOM 3595 O O . SER A 1 480 ? 85.018 50.502 34.533 1.00 28.61 480 SER A O 1
ATOM 3597 N N . ALA A 1 481 ? 83.108 49.640 35.373 1.00 30.34 481 ALA A N 1
ATOM 3598 C CA . ALA A 1 481 ? 83.060 50.463 36.600 1.00 30.34 481 ALA A CA 1
ATOM 3599 C C . ALA A 1 481 ? 82.004 50.021 37.655 1.00 30.34 481 ALA A C 1
ATOM 3601 O O . ALA A 1 481 ? 80.825 49.860 37.367 1.00 30.34 481 ALA A O 1
ATOM 3602 N N . SER A 1 482 ? 82.489 49.888 38.894 1.00 27.61 482 SER A N 1
ATOM 3603 C CA . SER A 1 482 ? 81.852 49.807 40.229 1.00 27.61 482 SER A CA 1
ATOM 3604 C C . SER A 1 482 ? 80.436 50.386 40.489 1.00 27.61 482 SER A C 1
ATOM 3606 O O . SER A 1 482 ? 80.198 51.554 40.195 1.00 27.61 482 SER A O 1
ATOM 3608 N N . ALA A 1 483 ? 79.601 49.642 41.249 1.00 30.81 483 ALA A N 1
ATOM 3609 C CA . ALA A 1 483 ? 78.918 50.099 42.491 1.00 30.81 483 ALA A CA 1
ATOM 3610 C C . ALA A 1 483 ? 78.253 48.922 43.277 1.00 30.81 483 ALA A C 1
ATOM 3612 O O . ALA A 1 483 ? 78.149 47.811 42.758 1.00 30.81 483 ALA A O 1
ATOM 3613 N N . ARG A 1 484 ? 77.827 49.134 44.542 1.00 28.77 484 ARG A N 1
ATOM 3614 C CA . ARG A 1 484 ? 77.265 48.107 45.477 1.00 28.77 484 ARG A CA 1
ATOM 3615 C C . ARG A 1 484 ? 75.993 48.641 46.241 1.00 28.77 484 ARG A C 1
ATOM 3617 O O . ARG A 1 484 ? 75.475 49.651 45.779 1.00 28.77 484 ARG A O 1
ATOM 3624 N N . PRO A 1 485 ? 75.381 47.997 47.279 1.00 45.50 485 PRO A N 1
ATOM 3625 C CA . PRO A 1 485 ? 73.905 47.893 47.432 1.00 45.50 485 PRO A CA 1
ATOM 3626 C C . PRO A 1 485 ? 73.410 48.519 48.785 1.00 45.50 485 PRO A C 1
ATOM 3628 O O . PRO A 1 485 ? 74.113 49.414 49.252 1.00 45.50 485 PRO A O 1
ATOM 3631 N N . PRO A 1 486 ? 72.348 48.075 49.527 1.00 49.03 486 PRO A N 1
ATOM 3632 C CA . PRO A 1 486 ? 71.146 47.256 49.237 1.00 49.03 486 PRO A CA 1
ATOM 3633 C C . PRO A 1 486 ? 69.780 47.797 49.796 1.00 49.03 486 PRO A C 1
ATOM 3635 O O . PRO A 1 486 ? 69.727 48.626 50.693 1.00 49.03 486 PRO A O 1
ATOM 3638 N N . ALA A 1 487 ? 68.673 47.194 49.331 1.00 28.72 487 ALA A N 1
ATOM 3639 C CA . ALA A 1 487 ? 67.404 46.853 50.029 1.00 28.72 487 ALA A CA 1
ATOM 3640 C C . ALA A 1 487 ? 66.702 47.778 51.074 1.00 28.72 487 ALA A C 1
ATOM 3642 O O . ALA A 1 487 ? 67.139 47.880 52.219 1.00 28.72 487 ALA A O 1
ATOM 3643 N N . ARG A 1 488 ? 65.428 48.139 50.792 1.00 28.25 488 ARG A N 1
ATOM 3644 C CA . ARG A 1 488 ? 64.225 47.706 51.571 1.00 28.25 488 ARG A CA 1
ATOM 3645 C C . ARG A 1 488 ? 62.889 48.038 50.849 1.00 28.25 488 ARG A C 1
ATOM 3647 O O . ARG A 1 488 ? 62.875 48.978 50.063 1.00 28.25 488 ARG A O 1
ATOM 3654 N N . PRO A 1 489 ? 61.778 47.303 51.100 1.00 43.06 489 PRO A N 1
ATOM 3655 C CA . PRO A 1 489 ? 60.458 47.555 50.495 1.00 43.06 489 PRO A CA 1
ATOM 3656 C C . PRO A 1 489 ? 59.431 48.193 51.460 1.00 43.06 489 PRO A C 1
ATOM 3658 O O . PRO A 1 489 ? 59.566 48.082 52.680 1.00 43.06 489 PRO A O 1
ATOM 3661 N N . SER A 1 490 ? 58.346 48.767 50.923 1.00 31.58 490 SER A N 1
ATOM 3662 C CA . SER A 1 490 ? 57.167 49.208 51.691 1.00 31.58 490 SER A CA 1
ATOM 3663 C C . SER A 1 490 ? 55.847 49.074 50.905 1.00 31.58 490 SER A C 1
ATOM 3665 O O . SER A 1 490 ? 55.806 49.197 49.685 1.00 31.58 490 SER A O 1
ATOM 3667 N N . ALA A 1 491 ? 54.774 48.755 51.637 1.00 31.50 491 ALA A N 1
ATOM 3668 C CA . ALA A 1 491 ? 53.400 48.478 51.173 1.00 31.50 491 ALA A CA 1
ATOM 3669 C C . ALA A 1 491 ? 52.529 49.787 51.246 1.00 31.50 491 ALA A C 1
ATOM 3671 O O . ALA A 1 491 ? 53.167 50.841 51.290 1.00 31.50 491 ALA A O 1
ATOM 3672 N N . PRO A 1 492 ? 51.160 49.839 51.338 1.00 49.50 492 PRO A N 1
ATOM 3673 C CA . PRO A 1 492 ? 50.162 48.765 51.566 1.00 49.50 492 PRO A CA 1
ATOM 3674 C C . PRO A 1 492 ? 48.726 48.925 50.949 1.00 49.50 492 PRO A C 1
ATOM 3676 O O . PRO A 1 492 ? 48.431 49.892 50.259 1.00 49.50 492 PRO A O 1
ATOM 3679 N N . ARG A 1 493 ? 47.807 48.030 51.396 1.00 32.44 493 ARG A N 1
ATOM 3680 C CA . ARG A 1 493 ? 46.310 48.126 51.483 1.00 32.44 493 ARG A CA 1
ATOM 3681 C C . ARG A 1 493 ? 45.471 47.858 50.215 1.00 32.44 493 ARG A C 1
ATOM 3683 O O . ARG A 1 493 ? 45.888 48.221 49.131 1.00 32.44 493 ARG A O 1
ATOM 3690 N N . GLN A 1 494 ? 44.227 47.342 50.285 1.00 32.78 494 GLN A N 1
ATOM 3691 C CA . GLN A 1 494 ? 43.453 46.423 51.186 1.00 32.78 494 GLN A CA 1
ATOM 3692 C C . GLN A 1 494 ? 42.068 46.188 50.485 1.00 32.78 494 GLN A C 1
ATOM 3694 O O . GLN A 1 494 ? 41.721 47.011 49.646 1.00 32.78 494 GLN A O 1
ATOM 3699 N N . ARG A 1 495 ? 41.205 45.170 50.692 1.00 28.27 495 ARG A N 1
ATOM 3700 C CA . ARG A 1 495 ? 40.848 44.255 51.813 1.00 28.27 495 ARG A CA 1
ATOM 3701 C C . ARG A 1 495 ? 40.194 42.943 51.276 1.00 28.27 495 ARG A C 1
ATOM 3703 O O . ARG A 1 495 ? 39.798 42.896 50.119 1.00 28.27 495 ARG A O 1
ATOM 3710 N N . SER A 1 496 ? 40.044 41.929 52.138 1.00 28.47 496 SER A N 1
ATOM 3711 C CA . SER A 1 496 ? 39.432 40.583 51.899 1.00 28.47 496 SER A CA 1
ATOM 3712 C C . SER A 1 496 ? 38.029 40.472 52.588 1.00 28.47 496 SER A C 1
ATOM 3714 O O . SER A 1 496 ? 37.578 41.541 53.011 1.00 28.47 496 SER A O 1
ATOM 3716 N N . PRO A 1 497 ? 37.340 39.304 52.823 1.00 44.78 497 PRO A N 1
ATOM 3717 C CA . PRO A 1 497 ? 37.632 37.872 52.518 1.00 44.78 497 PRO A CA 1
ATOM 3718 C C . PRO A 1 497 ? 36.463 36.917 52.056 1.00 44.78 497 PRO A C 1
ATOM 3720 O O . PRO A 1 497 ? 35.314 37.081 52.440 1.00 44.78 497 PRO A O 1
ATOM 3723 N N . ALA A 1 498 ? 36.793 35.887 51.247 1.00 27.73 498 ALA A N 1
ATOM 3724 C CA . ALA A 1 498 ? 36.800 34.409 51.506 1.00 27.73 498 ALA A CA 1
ATOM 3725 C C . ALA A 1 498 ? 35.981 33.740 52.676 1.00 27.73 498 ALA A C 1
ATOM 3727 O O . ALA A 1 498 ? 35.721 34.434 53.657 1.00 27.73 498 ALA A O 1
ATOM 3728 N N . PRO A 1 499 ? 35.817 32.373 52.758 1.00 49.88 499 PRO A N 1
ATOM 3729 C CA . PRO A 1 499 ? 35.712 31.295 51.720 1.00 49.88 499 PRO A CA 1
ATOM 3730 C C . PRO A 1 499 ? 34.875 29.986 52.066 1.00 49.88 499 PRO A C 1
ATOM 3732 O O . PRO A 1 499 ? 34.400 29.808 53.178 1.00 49.88 499 PRO A O 1
ATOM 3735 N N . ASN A 1 500 ? 34.845 29.015 51.121 1.00 29.42 500 ASN A N 1
ATOM 3736 C CA . ASN A 1 500 ? 34.933 27.517 51.222 1.00 29.42 500 ASN A CA 1
ATOM 3737 C C . ASN A 1 500 ? 33.923 26.544 51.928 1.00 29.42 500 ASN A C 1
ATOM 3739 O O . ASN A 1 500 ? 33.832 26.466 53.144 1.00 29.42 500 ASN A O 1
ATOM 3743 N N . CYS A 1 501 ? 33.385 25.621 51.103 1.00 25.19 501 CYS A N 1
ATOM 3744 C CA . CYS A 1 501 ? 33.435 24.126 51.115 1.00 25.19 501 CYS A CA 1
ATOM 3745 C C . CYS A 1 501 ? 33.182 23.200 52.351 1.00 25.19 501 CYS A C 1
ATOM 3747 O O . CYS A 1 501 ? 34.033 23.064 53.219 1.00 25.19 501 CYS A O 1
ATOM 3749 N N . ALA A 1 502 ? 32.136 22.357 52.205 1.00 28.73 502 ALA A N 1
ATOM 3750 C CA . ALA A 1 502 ? 32.094 20.864 52.214 1.00 28.73 502 ALA A CA 1
ATOM 3751 C C . ALA A 1 502 ? 32.548 19.975 53.416 1.00 28.73 502 ALA A C 1
ATOM 3753 O O . ALA A 1 502 ? 33.691 20.029 53.855 1.00 28.73 502 ALA A O 1
ATOM 3754 N N . VAL A 1 503 ? 31.684 19.004 53.797 1.00 28.22 503 VAL A N 1
ATOM 3755 C CA . VAL A 1 503 ? 31.941 17.803 54.651 1.00 28.22 503 VAL A CA 1
ATOM 3756 C C . VAL A 1 503 ? 31.023 16.628 54.211 1.00 28.22 503 VAL A C 1
ATOM 3758 O O . VAL A 1 503 ? 29.996 16.878 53.580 1.00 28.22 503 VAL A O 1
ATOM 3761 N N . ALA A 1 504 ? 31.354 15.362 54.532 1.00 25.80 504 ALA A N 1
ATOM 3762 C CA . ALA A 1 504 ? 30.512 14.164 54.321 1.00 25.80 504 ALA A CA 1
ATOM 3763 C C . ALA A 1 504 ? 30.766 13.033 55.368 1.00 25.80 504 ALA A C 1
ATOM 3765 O O . ALA A 1 504 ? 31.774 13.099 56.065 1.00 25.80 504 ALA A O 1
ATOM 3766 N N . GLN A 1 505 ? 29.920 11.974 55.355 1.00 26.72 505 GLN A N 1
ATOM 3767 C CA . GLN A 1 505 ? 30.033 10.609 55.970 1.00 26.72 505 GLN A CA 1
ATOM 3768 C C . GLN A 1 505 ? 29.305 10.267 57.315 1.00 26.72 505 GLN A C 1
ATOM 3770 O O . GLN A 1 505 ? 29.708 10.760 58.358 1.00 26.72 505 GLN A O 1
ATOM 3775 N N . SER A 1 506 ? 28.335 9.316 57.234 1.00 27.61 506 SER A N 1
ATOM 3776 C CA . SER A 1 506 ? 28.121 8.038 58.017 1.00 27.61 506 SER A CA 1
ATOM 3777 C C . SER A 1 506 ? 27.972 8.038 59.578 1.00 27.61 506 SER A C 1
ATOM 3779 O O . SER A 1 506 ? 28.391 9.029 60.162 1.00 27.61 506 SER A O 1
ATOM 3781 N N . PRO A 1 507 ? 27.451 6.990 60.318 1.00 36.56 507 PRO A N 1
ATOM 3782 C CA . PRO A 1 507 ? 27.127 5.557 60.010 1.00 36.56 507 PRO A CA 1
ATOM 3783 C C . PRO A 1 507 ? 25.752 5.003 60.630 1.00 36.56 507 PRO A C 1
ATOM 3785 O O . PRO A 1 507 ? 24.900 5.831 60.939 1.00 36.56 507 PRO A O 1
ATOM 3788 N N . PRO A 1 508 ? 25.459 3.663 60.778 1.00 41.44 508 PRO A N 1
ATOM 3789 C CA . PRO A 1 508 ? 24.186 3.044 61.319 1.00 41.44 508 PRO A CA 1
ATOM 3790 C C . PRO A 1 508 ? 24.332 2.506 62.802 1.00 41.44 508 PRO A C 1
ATOM 3792 O O . PRO A 1 508 ? 25.216 3.084 63.439 1.00 41.44 508 PRO A O 1
ATOM 3795 N N . PRO A 1 509 ? 23.638 1.468 63.421 1.00 40.09 509 PRO A N 1
ATOM 3796 C CA . PRO A 1 509 ? 22.555 0.493 63.021 1.00 40.09 509 PRO A CA 1
ATOM 3797 C C . PRO A 1 509 ? 21.498 -0.089 64.071 1.00 40.09 509 PRO A C 1
ATOM 3799 O O . PRO A 1 509 ? 21.763 -0.166 65.260 1.00 40.09 509 PRO A O 1
ATOM 3802 N N . ALA A 1 510 ? 20.379 -0.669 63.561 1.00 26.59 510 ALA A N 1
ATOM 3803 C CA . ALA A 1 510 ? 19.664 -1.961 63.893 1.00 26.59 510 ALA A CA 1
ATOM 3804 C C . ALA A 1 510 ? 19.008 -2.386 65.275 1.00 26.59 510 ALA A C 1
ATOM 3806 O O . ALA A 1 510 ? 19.373 -1.894 66.333 1.00 26.59 510 ALA A O 1
ATOM 3807 N N . HIS A 1 511 ? 18.109 -3.417 65.201 1.00 27.98 511 HIS A N 1
ATOM 3808 C CA . HIS A 1 511 ? 17.506 -4.329 66.247 1.00 27.98 511 HIS A CA 1
ATOM 3809 C C . HIS A 1 511 ? 16.409 -3.769 67.229 1.00 27.98 511 HIS A C 1
ATOM 3811 O O . HIS A 1 511 ? 16.456 -2.590 67.546 1.00 27.98 511 HIS A O 1
ATOM 3817 N N . GLU A 1 512 ? 15.388 -4.491 67.779 1.00 25.78 512 GLU A N 1
ATOM 3818 C CA . GLU A 1 512 ? 14.720 -5.808 67.499 1.00 25.78 512 GLU A CA 1
ATOM 3819 C C . GLU A 1 512 ? 13.358 -6.039 68.261 1.00 25.78 512 GLU A C 1
ATOM 3821 O O . GLU A 1 512 ? 13.188 -5.493 69.345 1.00 25.78 512 GLU A O 1
ATOM 3826 N N . ALA A 1 513 ? 12.484 -6.949 67.756 1.00 23.22 513 ALA A N 1
ATOM 3827 C CA . ALA A 1 513 ? 11.528 -7.866 68.470 1.00 23.22 513 ALA A CA 1
ATOM 3828 C C . ALA A 1 513 ? 10.376 -7.308 69.392 1.00 23.22 513 ALA A C 1
ATOM 3830 O O . ALA A 1 513 ? 10.354 -6.108 69.650 1.00 23.22 513 ALA A O 1
ATOM 3831 N N . PRO A 1 514 ? 9.396 -8.120 69.918 1.00 34.38 514 PRO A N 1
ATOM 3832 C CA . PRO A 1 514 ? 9.146 -9.576 69.787 1.00 34.38 514 PRO A CA 1
ATOM 3833 C C . PRO A 1 514 ? 7.681 -10.045 69.455 1.00 34.38 514 PRO A C 1
ATOM 3835 O O . PRO A 1 514 ? 6.777 -9.264 69.179 1.00 34.38 514 PRO A O 1
ATOM 3838 N N . PHE A 1 515 ? 7.485 -11.376 69.488 1.00 23.55 515 PHE A N 1
ATOM 3839 C CA . PHE A 1 515 ? 6.307 -12.216 69.148 1.00 23.55 515 PHE A CA 1
ATOM 3840 C C . PHE A 1 515 ? 5.056 -12.150 70.063 1.00 23.55 515 PHE A C 1
ATOM 3842 O O . PHE A 1 515 ? 5.195 -12.034 71.276 1.00 23.55 515 PHE A O 1
ATOM 3849 N N . ALA A 1 516 ? 3.882 -12.521 69.506 1.00 25.91 516 ALA A N 1
ATOM 3850 C CA . ALA A 1 516 ? 2.997 -13.611 70.001 1.00 25.91 516 ALA A CA 1
ATOM 3851 C C . ALA A 1 516 ? 1.904 -13.993 68.958 1.00 25.91 516 ALA A C 1
ATOM 3853 O O . ALA A 1 516 ? 1.648 -13.231 68.032 1.00 25.91 516 ALA A O 1
ATOM 3854 N N . ALA A 1 517 ? 1.252 -15.163 69.081 1.00 24.00 517 ALA A N 1
ATOM 3855 C CA . ALA A 1 517 ? 0.247 -15.669 68.119 1.00 24.00 517 ALA A CA 1
ATOM 3856 C C . ALA A 1 517 ? -0.849 -16.538 68.776 1.00 24.00 517 ALA A C 1
ATOM 3858 O O . ALA A 1 517 ? -0.567 -17.114 69.828 1.00 24.00 517 ALA A O 1
ATOM 3859 N N . ARG A 1 518 ? -2.026 -16.719 68.122 1.00 23.31 518 ARG A N 1
ATOM 3860 C CA . ARG A 1 518 ? -2.825 -17.985 68.100 1.00 23.31 518 ARG A CA 1
ATOM 3861 C C . ARG A 1 518 ? -4.151 -17.967 67.289 1.00 23.31 518 ARG A C 1
ATOM 3863 O O . ARG A 1 518 ? -4.846 -16.967 67.248 1.00 23.31 518 ARG A O 1
ATOM 3870 N N . HIS A 1 519 ? -4.485 -19.159 66.769 1.00 26.02 519 HIS A N 1
ATOM 3871 C CA . HIS A 1 519 ? -5.795 -19.762 66.410 1.00 26.02 519 HIS A CA 1
ATOM 3872 C C . HIS A 1 519 ? -6.802 -19.118 65.418 1.00 26.02 519 HIS A C 1
ATOM 3874 O O . HIS A 1 519 ? -7.333 -18.035 65.624 1.00 26.02 519 HIS A O 1
ATOM 3880 N N . ARG A 1 520 ? -7.201 -19.938 64.423 1.00 23.48 520 ARG A N 1
ATOM 3881 C CA . ARG A 1 520 ? -8.543 -19.952 63.791 1.00 23.48 520 ARG A CA 1
ATOM 3882 C C . ARG A 1 520 ? -9.560 -20.684 64.691 1.00 23.48 520 ARG A C 1
ATOM 3884 O O . ARG A 1 520 ? -9.145 -21.486 65.530 1.00 23.48 520 ARG A O 1
ATOM 3891 N N . PRO A 1 521 ? -10.866 -20.558 64.404 1.00 29.14 521 PRO A N 1
ATOM 3892 C CA . PRO A 1 521 ? -11.616 -21.754 63.979 1.00 29.14 521 PRO A CA 1
ATOM 3893 C C . PRO A 1 521 ? -12.336 -21.579 62.622 1.00 29.14 521 PRO A C 1
ATOM 3895 O O . PRO A 1 521 ? -12.348 -20.493 62.047 1.00 29.14 521 PRO A O 1
ATOM 3898 N N . ASN A 1 522 ? -12.896 -22.669 62.085 1.00 24.53 522 ASN A N 1
ATOM 3899 C CA . ASN A 1 522 ? -13.584 -22.693 60.786 1.00 24.53 522 ASN A CA 1
ATOM 3900 C C . ASN A 1 522 ? -15.060 -22.264 60.891 1.00 24.53 522 ASN A C 1
ATOM 3902 O O . ASN A 1 522 ? -15.717 -22.529 61.895 1.00 24.53 522 ASN A O 1
ATOM 3906 N N . GLY A 1 523 ? -15.605 -21.739 59.791 1.00 26.75 523 GLY A N 1
ATOM 3907 C CA . GLY A 1 523 ? -17.044 -21.631 59.539 1.00 26.75 523 GLY A CA 1
ATOM 3908 C C . GLY A 1 523 ? -17.311 -21.822 58.046 1.00 26.75 523 GLY A C 1
ATOM 3909 O O . GLY A 1 523 ? -16.921 -20.978 57.245 1.00 26.75 523 GLY A O 1
ATOM 3910 N N . HIS A 1 524 ? -17.906 -22.952 57.661 1.00 26.22 524 HIS A N 1
ATOM 3911 C CA . HIS A 1 524 ? -18.216 -23.254 56.261 1.00 26.22 524 HIS A CA 1
ATOM 3912 C C . HIS A 1 524 ? -19.602 -22.725 55.882 1.00 26.22 524 HIS A C 1
ATOM 3914 O O . HIS A 1 524 ? -20.555 -22.926 56.626 1.00 26.22 524 HIS A O 1
ATOM 3920 N N . ASN A 1 525 ? -19.713 -22.154 54.684 1.00 28.78 525 ASN A N 1
ATOM 3921 C CA . ASN A 1 525 ? -20.892 -22.258 53.822 1.00 28.78 525 ASN A CA 1
ATOM 3922 C C . ASN A 1 525 ? -20.425 -21.979 52.390 1.00 28.78 525 ASN A C 1
ATOM 3924 O O . ASN A 1 525 ? -20.064 -20.853 52.058 1.00 28.78 525 ASN A O 1
ATOM 3928 N N . GLY A 1 526 ? -20.334 -23.028 51.574 1.00 23.61 526 GLY A N 1
ATOM 3929 C CA . GLY A 1 526 ? -19.833 -22.931 50.206 1.00 23.61 526 GLY A CA 1
ATOM 3930 C C . GLY A 1 526 ? -20.953 -22.683 49.201 1.00 23.61 526 GLY A C 1
ATOM 3931 O O . GLY A 1 526 ? -22.016 -23.290 49.298 1.00 23.61 526 GLY A O 1
ATOM 3932 N N . PHE A 1 527 ? -20.674 -21.856 48.196 1.00 25.06 527 PHE A N 1
ATOM 3933 C CA . PHE A 1 527 ? -21.309 -21.968 46.887 1.00 25.06 527 PHE A CA 1
ATOM 3934 C C . PHE A 1 527 ? -20.198 -22.164 45.858 1.00 25.06 527 PHE A C 1
ATOM 3936 O O . PHE A 1 527 ? -19.314 -21.322 45.705 1.00 25.06 527 PHE A O 1
ATOM 3943 N N . GLU A 1 528 ? -20.184 -23.341 45.245 1.00 22.62 528 GLU A N 1
ATOM 3944 C CA . GLU A 1 528 ? -19.020 -23.878 44.548 1.00 22.62 528 GLU A CA 1
ATOM 3945 C C . GLU A 1 528 ? -19.063 -23.513 43.060 1.00 22.62 528 GLU A C 1
ATOM 3947 O O . GLU A 1 528 ? -19.837 -24.077 42.285 1.00 22.62 528 GLU A O 1
ATOM 3952 N N . TRP A 1 529 ? -18.223 -22.558 42.648 1.00 25.80 529 TRP A N 1
ATOM 3953 C CA . TRP A 1 529 ? -17.984 -22.282 41.230 1.00 25.80 529 TRP A CA 1
ATOM 3954 C C . TRP A 1 529 ? -17.154 -23.415 40.624 1.00 25.80 529 TRP A C 1
ATOM 3956 O O . TRP A 1 529 ? -15.924 -23.385 40.616 1.00 25.80 529 TRP A O 1
ATOM 3966 N N . SER A 1 530 ? -17.846 -24.431 40.118 1.00 23.94 530 SER A N 1
ATOM 3967 C CA . SER A 1 530 ? -17.242 -25.555 39.413 1.00 23.94 530 SER A CA 1
ATOM 3968 C C . SER A 1 530 ? -16.550 -25.085 38.129 1.00 23.94 530 SER A C 1
ATOM 3970 O O . SER A 1 530 ? -17.188 -24.623 37.184 1.00 23.94 530 SER A O 1
ATOM 3972 N N . HIS A 1 531 ? -15.221 -25.213 38.086 1.00 26.16 531 HIS A N 1
ATOM 3973 C CA . HIS A 1 531 ? -14.424 -24.971 36.883 1.00 26.16 531 HIS A CA 1
ATOM 3974 C C . HIS A 1 531 ? -14.748 -26.026 35.807 1.00 26.16 531 HIS A C 1
ATOM 3976 O O . HIS A 1 531 ? -14.441 -27.201 36.016 1.00 26.16 531 HIS A O 1
ATOM 3982 N N . PRO A 1 532 ? -15.276 -25.653 34.625 1.00 29.84 532 PRO A N 1
ATOM 3983 C CA . PRO A 1 532 ? -15.440 -26.588 33.522 1.00 29.84 532 PRO A CA 1
ATOM 3984 C C . PRO A 1 532 ? -14.102 -26.721 32.785 1.00 29.84 532 PRO A C 1
ATOM 3986 O O . PRO A 1 532 ? -13.824 -26.006 31.820 1.00 29.84 532 PRO A O 1
ATOM 3989 N N . THR A 1 533 ? -13.245 -27.631 33.248 1.00 31.50 533 THR A N 1
ATOM 3990 C CA . THR A 1 533 ? -12.088 -28.100 32.475 1.00 31.50 533 THR A CA 1
ATOM 3991 C C . THR A 1 533 ? -12.574 -29.025 31.359 1.00 31.50 533 THR A C 1
ATOM 3993 O O . THR A 1 533 ? -12.582 -30.243 31.522 1.00 31.50 533 THR A O 1
ATOM 3996 N N . ASP A 1 534 ? -12.997 -28.450 30.234 1.00 31.39 534 ASP A N 1
ATOM 3997 C CA . ASP A 1 534 ? -13.437 -29.199 29.052 1.00 31.39 534 ASP A CA 1
ATOM 3998 C C . ASP A 1 534 ? -12.720 -28.720 27.778 1.00 31.39 534 ASP A C 1
ATOM 4000 O O . ASP A 1 534 ? -12.342 -27.553 27.640 1.00 31.39 534 ASP A O 1
ATOM 4004 N N . ARG A 1 535 ? -12.472 -29.653 26.856 1.00 29.73 535 ARG A N 1
ATOM 4005 C CA . ARG A 1 535 ? -11.569 -29.486 25.713 1.00 29.73 535 ARG A CA 1
ATOM 4006 C C . ARG A 1 535 ? -12.326 -28.968 24.487 1.00 29.73 535 ARG A C 1
ATOM 4008 O O . ARG A 1 535 ? -13.404 -29.443 24.151 1.00 29.73 535 ARG A O 1
ATOM 4015 N N . GLY A 1 536 ? -11.710 -28.060 23.731 1.00 31.72 536 GLY A N 1
ATOM 4016 C CA . GLY A 1 536 ? -12.018 -27.902 22.303 1.00 31.72 536 GLY A CA 1
ATOM 4017 C C . GLY A 1 536 ? -13.372 -27.290 21.916 1.00 31.72 536 GLY A C 1
ATOM 4018 O O . GLY A 1 536 ? -13.763 -27.415 20.753 1.00 31.72 536 GLY A O 1
ATOM 4019 N N . ARG A 1 537 ? -14.081 -26.576 22.807 1.00 30.70 537 ARG A N 1
ATOM 4020 C CA . ARG A 1 537 ? -15.168 -25.693 22.346 1.00 30.70 537 ARG A CA 1
ATOM 4021 C C . ARG A 1 537 ? -14.586 -24.580 21.474 1.00 30.70 537 ARG A C 1
ATOM 4023 O O . ARG A 1 537 ? -13.926 -23.673 21.976 1.00 30.70 537 ARG A O 1
ATOM 4030 N N . ARG A 1 538 ? -14.890 -24.624 20.172 1.00 32.16 538 ARG A N 1
ATOM 4031 C CA . ARG A 1 538 ? -14.797 -23.443 19.301 1.00 32.16 538 ARG A CA 1
ATOM 4032 C C . ARG A 1 538 ? -15.628 -22.313 19.915 1.00 32.16 538 ARG A C 1
ATOM 4034 O O . ARG A 1 538 ? -16.619 -22.580 20.602 1.00 32.16 538 ARG A O 1
ATOM 4041 N N . LEU A 1 539 ? -15.269 -21.065 19.613 1.00 38.75 539 LEU A N 1
ATOM 4042 C CA . LEU A 1 539 ? -16.176 -19.938 19.833 1.00 38.75 539 LEU A CA 1
ATOM 4043 C C . LEU A 1 539 ? -17.544 -20.273 19.202 1.00 38.75 539 LEU A C 1
ATOM 4045 O O . LEU A 1 539 ? -17.563 -20.856 18.111 1.00 38.75 539 LEU A O 1
ATOM 4049 N N . PRO A 1 540 ? -18.679 -19.962 19.859 1.00 31.17 540 PRO A N 1
ATOM 4050 C CA . PRO A 1 540 ? -19.989 -20.170 19.258 1.00 31.17 540 PRO A CA 1
ATOM 4051 C C . PRO A 1 540 ? -20.044 -19.431 17.923 1.00 31.17 540 PRO A C 1
ATOM 4053 O O . PRO A 1 540 ? -19.859 -18.216 17.902 1.00 31.17 540 PRO A O 1
ATOM 4056 N N . VAL A 1 541 ? -20.269 -20.159 16.825 1.00 37.06 541 VAL A N 1
ATOM 4057 C CA . VAL A 1 541 ? -20.398 -19.558 15.490 1.00 37.06 541 VAL A CA 1
ATOM 4058 C C . VAL A 1 541 ? -21.533 -18.531 15.565 1.00 37.06 541 VAL A C 1
ATOM 4060 O O . VAL A 1 541 ? -22.663 -18.932 15.867 1.00 37.06 541 VAL A O 1
ATOM 4063 N N . PRO A 1 542 ? -21.269 -17.224 15.365 1.00 40.34 542 PRO A N 1
ATOM 4064 C CA . PRO A 1 542 ? -22.304 -16.213 15.517 1.00 40.34 542 PRO A CA 1
ATOM 4065 C C . PRO A 1 542 ? -23.440 -16.472 14.529 1.00 40.34 542 PRO A C 1
ATOM 4067 O O . PRO A 1 542 ? -23.199 -16.781 13.362 1.00 40.34 542 PRO A O 1
ATOM 4070 N N . ALA A 1 543 ? -24.685 -16.358 14.994 1.00 36.50 543 ALA A N 1
ATOM 4071 C CA . ALA A 1 543 ? -25.850 -16.603 14.150 1.00 36.50 543 ALA A CA 1
ATOM 4072 C C . ALA A 1 543 ? -25.812 -15.716 12.892 1.00 36.50 543 ALA A C 1
ATOM 4074 O O . ALA A 1 543 ? -25.517 -14.521 12.994 1.00 36.50 543 ALA A O 1
ATOM 4075 N N . HIS A 1 544 ? -26.150 -16.292 11.729 1.00 41.03 544 HIS A N 1
ATOM 4076 C CA . HIS A 1 544 ? -26.246 -15.593 10.442 1.00 41.03 544 HIS A CA 1
ATOM 4077 C C . HIS A 1 544 ? -27.309 -14.475 10.481 1.00 41.03 544 HIS A C 1
ATOM 4079 O O . HIS A 1 544 ? -28.435 -14.629 10.013 1.00 41.03 544 HIS A O 1
ATOM 4085 N N . ASN A 1 545 ? -26.931 -13.312 11.005 1.00 54.59 545 ASN A N 1
ATOM 4086 C CA . ASN A 1 545 ? -27.614 -12.057 10.733 1.00 54.59 545 ASN A CA 1
ATOM 4087 C C . ASN A 1 545 ? -27.121 -11.566 9.374 1.00 54.59 545 ASN A C 1
ATOM 4089 O O . ASN A 1 545 ? -25.970 -11.152 9.247 1.00 54.59 545 ASN A O 1
ATOM 4093 N N . SER A 1 546 ? -27.975 -11.633 8.356 1.00 67.94 546 SER A N 1
ATOM 4094 C CA . SER A 1 546 ? -27.631 -11.191 7.007 1.00 67.94 546 SER A CA 1
ATOM 4095 C C . SER A 1 546 ? -27.282 -9.701 6.986 1.00 67.94 546 SER A C 1
ATOM 4097 O O . SER A 1 546 ? -28.121 -8.836 7.250 1.00 67.94 546 SER A O 1
ATOM 4099 N N . ASN A 1 547 ? -26.033 -9.391 6.637 1.00 83.94 547 ASN A N 1
ATOM 4100 C CA . ASN A 1 547 ? -25.677 -8.043 6.209 1.00 83.94 547 ASN A CA 1
ATOM 4101 C C . ASN A 1 547 ? -26.451 -7.731 4.920 1.00 83.94 547 ASN A C 1
ATOM 4103 O O . ASN A 1 547 ? -26.581 -8.589 4.045 1.00 83.94 547 ASN A O 1
ATOM 4107 N N . TYR A 1 548 ? -26.974 -6.514 4.800 1.00 86.00 548 TYR A N 1
ATOM 4108 C CA . TYR A 1 548 ? -27.765 -6.082 3.649 1.00 86.00 548 TYR A CA 1
ATOM 4109 C C . TYR A 1 548 ? -27.091 -4.909 2.940 1.00 86.00 548 TYR A C 1
ATOM 4111 O O . TYR A 1 548 ? -26.457 -4.062 3.568 1.00 86.00 548 TYR A O 1
ATOM 4119 N N . LEU A 1 549 ? -27.238 -4.872 1.618 1.00 90.00 549 LEU A N 1
ATOM 4120 C CA . LEU A 1 549 ? -26.725 -3.799 0.776 1.00 90.00 549 LEU A CA 1
ATOM 4121 C C . LEU A 1 549 ? -27.736 -2.643 0.734 1.00 90.00 549 LEU A C 1
ATOM 4123 O O . LEU A 1 549 ? -28.910 -2.851 0.431 1.00 90.00 549 LEU A O 1
ATOM 4127 N N . GLU A 1 550 ? -27.279 -1.423 0.996 1.00 89.44 550 GLU A N 1
ATOM 4128 C CA . GLU A 1 550 ? -28.056 -0.187 0.861 1.00 89.44 550 GLU A CA 1
ATOM 4129 C C . GLU A 1 550 ? -27.134 0.907 0.305 1.00 89.44 550 GLU A C 1
ATOM 4131 O O . GLU A 1 550 ? -26.006 1.058 0.764 1.00 89.44 550 GLU A O 1
ATOM 4136 N N . ASN A 1 551 ? -27.569 1.657 -0.714 1.00 88.75 551 ASN A N 1
ATOM 4137 C CA . ASN A 1 551 ? -26.778 2.743 -1.326 1.00 88.75 551 ASN A CA 1
ATOM 4138 C C . ASN A 1 551 ? -25.359 2.356 -1.817 1.00 88.75 551 ASN A C 1
ATOM 4140 O O . ASN A 1 551 ? -24.507 3.223 -2.014 1.00 88.75 551 ASN A O 1
ATOM 4144 N N . GLY A 1 552 ? -25.098 1.062 -2.040 1.00 86.38 552 GLY A N 1
ATOM 4145 C CA . GLY A 1 552 ? -23.777 0.542 -2.417 1.00 86.38 552 GLY A CA 1
ATOM 4146 C C . GLY A 1 552 ? -22.815 0.302 -1.244 1.00 86.38 552 GLY A C 1
ATOM 4147 O O . GLY A 1 552 ? -21.636 0.064 -1.488 1.00 86.38 552 GLY A O 1
ATOM 4148 N N . ARG A 1 553 ? -23.300 0.354 0.003 1.00 89.81 553 ARG A N 1
ATOM 4149 C CA . ARG A 1 553 ? -22.573 0.004 1.235 1.00 89.81 553 ARG A CA 1
ATOM 4150 C C . ARG A 1 553 ? -23.278 -1.153 1.954 1.00 89.81 553 ARG A C 1
ATOM 4152 O O . ARG A 1 553 ? -24.492 -1.315 1.807 1.00 89.81 553 ARG A O 1
ATOM 4159 N N . TYR A 1 554 ? -22.548 -1.962 2.718 1.00 89.62 554 TYR A N 1
ATOM 4160 C CA . TYR A 1 554 ? -23.148 -3.027 3.536 1.00 89.62 554 TYR A CA 1
ATOM 4161 C C . TYR A 1 554 ? -23.450 -2.543 4.953 1.00 89.62 554 TYR A C 1
ATOM 4163 O O . TYR A 1 554 ? -22.627 -1.877 5.573 1.00 89.62 554 TYR A O 1
ATOM 4171 N N . TYR A 1 555 ? -24.607 -2.936 5.481 1.00 90.38 555 TYR A N 1
ATOM 4172 C CA . TYR A 1 555 ? -25.065 -2.638 6.837 1.00 90.38 555 TYR A CA 1
ATOM 4173 C C . TYR A 1 555 ? -25.465 -3.927 7.565 1.00 90.38 555 TYR A C 1
ATOM 4175 O O . TYR A 1 555 ? -25.938 -4.882 6.945 1.00 90.38 555 TYR A O 1
ATOM 4183 N N . HIS A 1 556 ? -25.308 -3.957 8.889 1.00 87.00 556 HIS A N 1
ATOM 4184 C CA . HIS A 1 556 ? -25.508 -5.173 9.680 1.00 87.00 556 HIS A CA 1
ATOM 4185 C C . HIS A 1 556 ? -26.986 -5.521 9.920 1.00 87.00 556 HIS A C 1
ATOM 4187 O O . HIS A 1 556 ? -27.811 -4.657 10.224 1.00 87.00 556 HIS A O 1
ATOM 4193 N N . GLY A 1 557 ? -27.329 -6.812 9.840 1.00 83.69 557 GLY A N 1
ATOM 4194 C CA . GLY A 1 557 ? -28.707 -7.287 10.039 1.00 83.69 557 GLY A CA 1
ATOM 4195 C C . GLY A 1 557 ? -29.211 -7.220 11.490 1.00 83.69 557 GLY A C 1
ATOM 4196 O O . GLY A 1 557 ? -30.407 -7.038 11.724 1.00 83.69 557 GLY A O 1
ATOM 4197 N N . TYR A 1 558 ? -28.316 -7.336 12.479 1.00 81.75 558 TYR A N 1
ATOM 4198 C CA . TYR A 1 558 ? -28.682 -7.334 13.902 1.00 81.75 558 TYR A CA 1
ATOM 4199 C C . TYR A 1 558 ? -29.320 -5.998 14.316 1.00 81.75 558 TYR A C 1
ATOM 4201 O O . TYR A 1 558 ? -28.692 -4.958 14.152 1.00 81.75 558 TYR A O 1
ATOM 4209 N N . ARG A 1 559 ? -30.556 -6.006 14.845 1.00 80.19 559 ARG A N 1
ATOM 4210 C CA . ARG A 1 559 ? -31.338 -4.781 15.149 1.00 80.19 559 ARG A CA 1
ATOM 4211 C C . ARG A 1 559 ? -31.336 -3.774 13.974 1.00 80.19 559 ARG A C 1
ATOM 4213 O O . ARG A 1 559 ? -31.093 -2.580 14.162 1.00 80.19 559 ARG A O 1
ATOM 4220 N N . ARG A 1 560 ? -31.568 -4.289 12.755 1.00 81.62 560 ARG A N 1
ATOM 4221 C CA . ARG A 1 560 ? -31.524 -3.560 11.473 1.00 81.62 560 ARG A CA 1
ATOM 4222 C C . ARG A 1 560 ? -32.075 -2.133 11.574 1.00 81.62 560 ARG A C 1
ATOM 4224 O O . ARG A 1 560 ? -33.246 -1.934 11.878 1.00 81.62 560 ARG A O 1
ATOM 4231 N N . GLY A 1 561 ? -31.232 -1.159 11.235 1.00 75.62 561 GLY A N 1
ATOM 4232 C CA . GLY A 1 561 ? -31.607 0.251 11.117 1.00 75.62 561 GLY A CA 1
ATOM 4233 C C . GLY A 1 561 ? -31.431 1.095 12.382 1.00 75.62 561 GLY A C 1
ATOM 4234 O O . GLY A 1 561 ? -31.567 2.310 12.276 1.00 75.62 561 GLY A O 1
ATOM 4235 N N . MET A 1 562 ? -31.087 0.518 13.546 1.00 82.38 562 MET A N 1
ATOM 4236 C CA . MET A 1 562 ? -30.753 1.333 14.730 1.00 82.38 562 MET A CA 1
ATOM 4237 C C . MET A 1 562 ? -29.421 2.077 14.569 1.00 82.38 562 MET A C 1
ATOM 4239 O O . MET A 1 562 ? -29.349 3.278 14.823 1.00 82.38 562 MET A O 1
ATOM 4243 N N . TYR A 1 563 ? -28.373 1.371 14.140 1.00 86.69 563 TYR A N 1
ATOM 4244 C CA . TYR A 1 563 ? -27.076 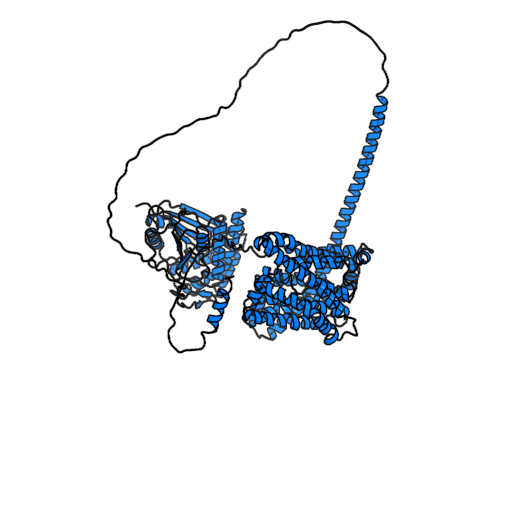1.960 13.813 1.00 86.69 563 TYR A CA 1
ATOM 4245 C C . TYR A 1 563 ? -27.117 2.515 12.382 1.00 86.69 563 TYR A C 1
ATOM 4247 O O . TYR A 1 563 ? -27.654 1.874 11.469 1.00 86.69 563 TYR A O 1
ATOM 4255 N N . GLN A 1 564 ? -26.574 3.717 12.185 1.00 89.12 564 GLN A N 1
ATOM 4256 C CA . GLN A 1 564 ? -26.641 4.413 10.895 1.00 89.12 564 GLN A CA 1
ATOM 4257 C C . GLN A 1 564 ? -25.377 4.270 10.041 1.00 89.12 564 GLN A C 1
ATOM 4259 O O . GLN A 1 564 ? -25.370 4.752 8.913 1.00 89.12 564 GLN A O 1
ATOM 4264 N N . TYR A 1 565 ? -24.331 3.604 10.528 1.00 92.56 565 TYR A N 1
ATOM 4265 C CA . TYR A 1 565 ? -23.063 3.472 9.805 1.00 92.56 565 TYR A CA 1
ATOM 4266 C C . TYR A 1 565 ? -22.899 2.054 9.221 1.00 92.56 565 TYR A C 1
ATOM 4268 O O . TYR A 1 565 ? -23.505 1.107 9.735 1.00 92.56 565 TYR A O 1
ATOM 4276 N N . PRO A 1 566 ? -22.178 1.907 8.094 1.00 92.94 566 PRO A N 1
ATOM 4277 C CA . PRO A 1 566 ? -21.981 0.619 7.433 1.00 92.94 566 PRO A CA 1
ATOM 4278 C C . PRO A 1 566 ? -21.040 -0.313 8.218 1.00 92.94 566 PRO A C 1
ATOM 4280 O O . PRO A 1 566 ? -20.579 0.001 9.310 1.00 92.94 566 PRO A O 1
ATOM 4283 N N . CYS A 1 567 ? -20.779 -1.495 7.664 1.00 89.69 567 CYS A N 1
ATOM 4284 C CA . CYS A 1 567 ? -19.891 -2.516 8.224 1.00 89.69 567 CYS A CA 1
ATOM 4285 C C . CYS A 1 567 ? -19.069 -3.234 7.134 1.00 89.69 567 CYS A C 1
ATOM 4287 O O . CYS A 1 567 ? -18.798 -4.431 7.229 1.00 89.69 567 CYS A O 1
ATOM 4289 N N . ASP A 1 568 ? -18.741 -2.520 6.057 1.00 89.06 568 ASP A N 1
ATOM 4290 C CA . ASP A 1 568 ? -17.911 -2.996 4.949 1.00 89.06 568 ASP A CA 1
ATOM 4291 C C . ASP A 1 568 ? -16.436 -2.592 5.104 1.00 89.06 568 ASP A C 1
ATOM 4293 O O . ASP A 1 568 ? -16.067 -1.795 5.965 1.00 89.06 568 ASP A O 1
ATOM 4297 N N . GLU A 1 569 ? -15.573 -3.152 4.254 1.00 87.56 569 GLU A N 1
ATOM 4298 C CA . GLU A 1 569 ? -14.122 -2.936 4.314 1.00 87.56 569 GLU A CA 1
ATOM 4299 C C . GLU A 1 569 ? -13.700 -1.450 4.313 1.00 87.56 569 GLU A C 1
ATOM 4301 O O . GLU A 1 569 ? -12.872 -1.095 5.147 1.00 87.56 569 GLU A O 1
ATOM 4306 N N . PRO A 1 570 ? -14.306 -0.541 3.511 1.00 89.00 570 PRO A N 1
ATOM 4307 C CA . PRO A 1 570 ? -13.972 0.885 3.567 1.00 89.00 570 PRO A CA 1
ATOM 4308 C C . PRO A 1 570 ? -14.346 1.567 4.894 1.00 89.00 570 PRO A C 1
ATOM 4310 O O . PRO A 1 570 ? -13.812 2.629 5.206 1.00 89.00 570 PRO A O 1
ATOM 4313 N N . GLU A 1 571 ? -15.270 0.997 5.675 1.00 91.62 571 GLU A N 1
ATOM 4314 C CA . GLU A 1 571 ? -15.564 1.474 7.031 1.00 91.62 571 GLU A CA 1
ATOM 4315 C C . GLU A 1 571 ? -14.576 0.918 8.059 1.00 91.62 571 GLU A C 1
ATOM 4317 O O . GLU A 1 571 ? -14.143 1.657 8.940 1.00 91.62 571 GLU A O 1
ATOM 4322 N N . LYS A 1 572 ? -14.137 -0.337 7.909 1.00 90.31 572 LYS A N 1
ATOM 4323 C CA . LYS A 1 572 ? -13.043 -0.901 8.718 1.00 90.31 572 LYS A CA 1
ATOM 4324 C C . LYS A 1 572 ? -11.748 -0.104 8.514 1.00 90.31 572 LYS A C 1
ATOM 4326 O O . LYS A 1 572 ? -11.183 0.380 9.491 1.00 90.31 572 LYS A O 1
ATOM 4331 N N . ASP A 1 573 ? -11.374 0.164 7.258 1.00 89.50 573 ASP A N 1
ATOM 4332 C CA . ASP A 1 573 ? -10.270 1.070 6.895 1.00 89.50 573 ASP A CA 1
ATOM 4333 C C . ASP A 1 573 ? -10.411 2.436 7.599 1.00 89.50 573 ASP A C 1
ATOM 4335 O O . ASP A 1 573 ? -9.450 2.945 8.183 1.00 89.50 573 ASP A O 1
ATOM 4339 N N . ARG A 1 574 ? -11.617 3.032 7.604 1.00 93.12 574 ARG A N 1
ATOM 4340 C CA . ARG A 1 574 ? -11.887 4.298 8.309 1.00 93.12 574 ARG A CA 1
ATOM 4341 C C . ARG A 1 574 ? -11.644 4.170 9.815 1.00 93.12 574 ARG A C 1
ATOM 4343 O O . ARG A 1 574 ? -10.997 5.047 10.389 1.00 93.12 574 ARG A O 1
ATOM 4350 N N . MET A 1 575 ? -12.156 3.125 10.464 1.00 93.38 575 MET A N 1
ATOM 4351 C CA . MET A 1 575 ? -11.986 2.912 11.907 1.00 93.38 575 MET A CA 1
ATOM 4352 C C . MET A 1 575 ? -10.510 2.737 12.289 1.00 93.38 575 MET A C 1
ATOM 4354 O O . MET A 1 575 ? -10.067 3.315 13.283 1.00 93.38 575 MET A O 1
ATOM 4358 N N . ASP A 1 576 ? -9.730 2.046 11.461 1.00 93.31 576 ASP A N 1
ATOM 4359 C CA . ASP A 1 576 ? -8.302 1.804 11.688 1.00 93.31 576 ASP A CA 1
ATOM 4360 C C . ASP A 1 576 ? -7.463 3.078 11.465 1.00 93.31 576 ASP A C 1
ATOM 4362 O O . ASP A 1 576 ? -6.577 3.408 12.262 1.00 93.31 576 ASP A O 1
ATOM 4366 N N . ILE A 1 577 ? -7.811 3.886 10.454 1.00 94.50 577 ILE A N 1
ATOM 4367 C CA . ILE A 1 577 ? -7.253 5.236 10.264 1.00 94.50 577 ILE A CA 1
ATOM 4368 C C . ILE A 1 577 ? -7.578 6.134 11.470 1.00 94.50 577 ILE A C 1
ATOM 4370 O O . ILE A 1 577 ? -6.706 6.872 11.940 1.00 94.50 577 ILE A O 1
ATOM 4374 N N . TYR A 1 578 ? -8.799 6.057 12.014 1.00 95.38 578 TYR A N 1
ATOM 4375 C CA . TYR A 1 578 ? -9.175 6.780 13.234 1.00 95.38 578 TYR A CA 1
ATOM 4376 C C . TYR A 1 578 ? -8.410 6.265 14.460 1.00 95.38 578 TYR A C 1
ATOM 4378 O O . TYR A 1 578 ? -7.969 7.086 15.265 1.00 95.38 578 TYR A O 1
ATOM 4386 N N . HIS A 1 579 ? -8.166 4.954 14.597 1.00 96.00 579 HIS A N 1
ATOM 4387 C CA . HIS A 1 579 ? -7.274 4.440 15.639 1.00 96.00 579 HIS A CA 1
ATOM 4388 C C . HIS A 1 579 ? -5.899 5.123 15.538 1.00 96.00 579 HIS A C 1
ATOM 4390 O O . HIS A 1 579 ? -5.442 5.699 16.529 1.00 96.00 579 HIS A O 1
ATOM 4396 N N . LYS A 1 580 ? -5.246 5.121 14.363 1.00 94.56 580 LYS A N 1
ATOM 4397 C CA . LYS A 1 580 ? -3.900 5.713 14.246 1.00 94.56 580 LYS A CA 1
ATOM 4398 C C . LYS A 1 580 ? -3.909 7.233 14.434 1.00 94.56 580 LYS A C 1
ATOM 4400 O O . LYS A 1 580 ? -2.953 7.764 14.996 1.00 94.56 580 LYS A O 1
ATOM 4405 N N . LEU A 1 581 ? -4.990 7.926 14.064 1.00 96.69 581 LEU A N 1
ATOM 4406 C CA . LEU A 1 581 ? -5.208 9.332 14.423 1.00 96.69 581 LEU A CA 1
ATOM 4407 C C . LEU A 1 581 ? -5.204 9.539 15.943 1.00 96.69 581 LEU A C 1
ATOM 4409 O O . LEU A 1 581 ? -4.500 10.431 16.415 1.00 96.69 581 LEU A O 1
ATOM 4413 N N . PHE A 1 582 ? -5.952 8.737 16.710 1.00 96.75 582 PHE A N 1
ATOM 4414 C CA . PHE A 1 582 ? -5.965 8.846 18.172 1.00 96.75 582 PHE A CA 1
ATOM 4415 C C . PHE A 1 582 ? -4.579 8.597 18.764 1.00 96.75 582 PHE A C 1
ATOM 4417 O O . PHE A 1 582 ? -4.131 9.394 19.586 1.00 96.75 582 PHE A O 1
ATOM 4424 N N . SER A 1 583 ? -3.869 7.566 18.305 1.00 94.69 583 SER A N 1
ATOM 4425 C CA . SER A 1 583 ? -2.505 7.283 18.761 1.00 94.69 583 SER A CA 1
ATOM 4426 C C . SER A 1 583 ? -1.565 8.452 18.441 1.00 94.69 583 SER A C 1
ATOM 4428 O O . SER A 1 583 ? -0.935 8.987 19.348 1.00 94.69 583 SER A O 1
ATOM 4430 N N . VAL A 1 584 ? -1.564 8.986 17.213 1.00 94.38 584 VAL A N 1
ATOM 4431 C CA . VAL A 1 584 ? -0.748 10.166 16.861 1.00 94.38 584 VAL A CA 1
ATOM 4432 C C . VAL A 1 584 ? -1.134 11.402 17.683 1.00 94.38 584 VAL A C 1
ATOM 4434 O O . VAL A 1 584 ? -0.249 12.094 18.188 1.00 94.38 584 VAL A O 1
ATOM 4437 N N . ALA A 1 585 ? -2.425 11.679 17.882 1.00 95.06 585 ALA A N 1
ATOM 4438 C CA . ALA A 1 585 ? -2.894 12.806 18.691 1.00 95.06 585 ALA A CA 1
ATOM 4439 C C . ALA A 1 585 ? -2.449 12.695 20.160 1.00 95.06 585 ALA A C 1
ATOM 4441 O O . ALA A 1 585 ? -1.969 13.674 20.735 1.00 95.06 585 ALA A O 1
ATOM 4442 N N . ARG A 1 586 ? -2.530 11.490 20.740 1.00 94.69 586 ARG A N 1
ATOM 4443 C CA . ARG A 1 586 ? -2.146 11.179 22.127 1.00 94.69 586 ARG A CA 1
ATOM 4444 C C . ARG A 1 586 ? -0.650 10.874 22.311 1.00 94.69 586 ARG A C 1
ATOM 4446 O O . ARG A 1 586 ? -0.247 10.564 23.427 1.00 94.69 586 ARG A O 1
ATOM 4453 N N . ARG A 1 587 ? 0.175 10.987 21.258 1.00 92.38 587 ARG A N 1
ATOM 4454 C CA . ARG A 1 587 ? 1.619 10.640 21.247 1.00 92.38 587 ARG A CA 1
ATOM 4455 C C . ARG A 1 587 ? 1.878 9.182 21.654 1.00 92.38 587 ARG A C 1
ATOM 4457 O O . ARG A 1 587 ? 2.656 8.894 22.557 1.00 92.38 587 ARG A O 1
ATOM 4464 N N . ASP A 1 588 ? 1.150 8.297 20.983 1.00 90.19 588 ASP A N 1
ATOM 4465 C CA . ASP A 1 588 ? 1.124 6.836 21.103 1.00 90.19 588 ASP A CA 1
ATOM 4466 C C . ASP A 1 588 ? 0.743 6.313 22.510 1.00 90.19 588 ASP A C 1
ATOM 4468 O O . ASP A 1 588 ? 0.988 5.159 22.863 1.00 90.19 588 ASP A O 1
ATOM 4472 N N . LEU A 1 589 ? 0.056 7.144 23.310 1.00 92.44 589 LEU A N 1
ATOM 4473 C CA . LEU A 1 589 ? -0.610 6.736 24.551 1.00 92.44 589 LEU A CA 1
ATOM 4474 C C . LEU A 1 589 ? -2.008 6.160 24.267 1.00 92.44 589 LEU A C 1
ATOM 4476 O O . LEU A 1 589 ? -2.939 6.891 23.928 1.00 92.44 589 LEU A O 1
ATOM 4480 N N . LEU A 1 590 ? -2.166 4.848 24.475 1.00 91.25 590 LEU A N 1
ATOM 4481 C CA . LEU A 1 590 ? -3.442 4.129 24.315 1.00 91.25 590 LEU A CA 1
ATOM 4482 C C . LEU A 1 590 ? -4.544 4.597 25.283 1.00 91.25 590 LEU A C 1
ATOM 4484 O O . LEU A 1 590 ? -5.714 4.580 24.911 1.00 91.25 590 LEU A O 1
ATOM 4488 N N . HIS A 1 591 ? -4.171 5.012 26.497 1.00 93.94 591 HIS A N 1
ATOM 4489 C CA . HIS A 1 591 ? -5.068 5.502 27.549 1.00 93.94 591 HIS A CA 1
ATOM 4490 C C . HIS A 1 591 ? -4.367 6.548 28.436 1.00 93.94 591 HIS A C 1
ATOM 4492 O O . HIS A 1 591 ? -3.136 6.630 28.461 1.00 93.94 591 HIS A O 1
ATOM 4498 N N . GLN A 1 592 ? -5.159 7.339 29.161 1.00 93.06 592 GLN A N 1
ATOM 4499 C CA . GLN A 1 592 ? -4.749 8.313 30.180 1.00 93.06 592 GLN A CA 1
ATOM 4500 C C . GLN A 1 592 ? -5.259 7.937 31.579 1.00 93.06 592 GLN A C 1
ATOM 4502 O O . GLN A 1 592 ? -4.592 8.257 32.562 1.00 93.06 592 GLN A O 1
ATOM 4507 N N . ALA A 1 593 ? -6.398 7.243 31.689 1.00 90.75 593 ALA A N 1
ATOM 4508 C CA . ALA A 1 593 ? -6.881 6.711 32.962 1.00 90.75 593 ALA A CA 1
ATOM 4509 C C . ALA A 1 593 ? -5.829 5.768 33.595 1.00 90.75 593 ALA A C 1
ATOM 4511 O O . ALA A 1 593 ? -5.245 4.944 32.878 1.00 90.75 593 ALA A O 1
ATOM 4512 N N . PRO A 1 594 ? -5.545 5.864 34.907 1.00 87.88 594 PRO A N 1
ATOM 4513 C CA . PRO A 1 594 ? -4.523 5.049 35.555 1.00 87.88 594 PRO A CA 1
ATOM 4514 C C . PRO A 1 594 ? -5.021 3.613 35.775 1.00 87.88 594 PRO A C 1
ATOM 4516 O O . PRO A 1 594 ? -5.836 3.341 36.652 1.00 87.88 594 PRO A O 1
ATOM 4519 N N . VAL A 1 595 ? -4.495 2.684 34.976 1.00 83.00 595 VAL A N 1
ATOM 4520 C CA . VAL A 1 595 ? -4.839 1.254 35.021 1.00 83.00 595 VAL A CA 1
ATOM 4521 C C . VAL A 1 595 ? -3.903 0.509 35.990 1.00 83.00 595 VAL A C 1
ATOM 4523 O O . VAL A 1 595 ? -2.676 0.644 35.865 1.00 83.00 595 VAL A O 1
ATOM 4526 N N . PRO A 1 596 ? -4.428 -0.289 36.942 1.00 77.75 596 PRO A N 1
ATOM 4527 C CA . PRO A 1 596 ? -3.614 -1.160 37.786 1.00 77.75 596 PRO A CA 1
ATOM 4528 C C . PRO A 1 596 ? -2.741 -2.116 36.962 1.00 77.75 596 PRO A C 1
ATOM 4530 O O . PRO A 1 596 ? -3.110 -2.550 35.879 1.00 77.75 596 PRO A O 1
ATOM 4533 N N . HIS A 1 597 ? -1.555 -2.446 37.473 1.00 68.56 597 HIS A N 1
ATOM 4534 C CA . HIS A 1 597 ? -0.659 -3.439 36.856 1.00 68.56 597 HIS A CA 1
ATOM 4535 C C . HIS A 1 597 ? -0.684 -4.780 37.623 1.00 68.56 597 HIS A C 1
ATOM 4537 O O . HIS A 1 597 ? 0.237 -5.590 37.521 1.00 68.56 597 HIS A O 1
ATOM 4543 N N . SER A 1 598 ? -1.730 -5.009 38.424 1.00 63.44 598 SER A N 1
ATOM 4544 C CA . SER A 1 598 ? -1.989 -6.262 39.137 1.00 63.44 598 SER A CA 1
ATOM 4545 C C . SER A 1 598 ? -2.521 -7.341 38.187 1.00 63.44 598 SER A C 1
ATOM 4547 O O . SER A 1 598 ? -3.209 -7.047 37.208 1.00 63.44 598 SER A O 1
ATOM 4549 N N . GLY A 1 599 ? -2.252 -8.612 38.502 1.00 60.88 599 GLY A N 1
ATOM 4550 C CA . GLY A 1 599 ? -2.673 -9.774 37.700 1.00 60.88 599 GLY A CA 1
ATOM 4551 C C . GLY A 1 599 ? -4.167 -10.125 37.753 1.00 60.88 599 GLY A C 1
ATOM 4552 O O . GLY A 1 599 ? -4.531 -11.248 37.435 1.00 60.88 599 GLY A O 1
ATOM 4553 N N . GLU A 1 600 ? -5.010 -9.186 38.187 1.00 80.19 600 GLU A N 1
ATOM 4554 C CA . GLU A 1 600 ? -6.474 -9.308 38.313 1.00 80.19 600 GLU A CA 1
ATOM 4555 C C . GLU A 1 600 ? -7.188 -8.081 37.707 1.00 80.19 600 GLU A C 1
ATOM 4557 O O . GLU A 1 600 ? -8.313 -7.732 38.079 1.00 80.19 600 GLU A O 1
ATOM 4562 N N . THR A 1 601 ? -6.498 -7.371 36.811 1.00 91.81 601 THR A N 1
ATOM 4563 C CA . THR A 1 601 ? -7.012 -6.165 36.151 1.00 91.81 601 THR A CA 1
ATOM 4564 C C . THR A 1 601 ? -8.036 -6.555 35.085 1.00 91.81 601 THR A C 1
ATOM 4566 O O . THR A 1 601 ? -7.798 -7.474 34.303 1.00 91.81 601 THR A O 1
ATOM 4569 N N . ARG A 1 602 ? -9.182 -5.873 35.037 1.00 95.12 602 ARG A N 1
ATOM 4570 C CA . ARG A 1 602 ? -10.297 -6.183 34.130 1.00 95.12 602 ARG A CA 1
ATOM 4571 C C . ARG A 1 602 ? -10.702 -4.937 33.349 1.00 95.12 602 ARG A C 1
ATOM 4573 O O . ARG A 1 602 ? -11.019 -3.905 33.945 1.00 95.12 602 ARG A O 1
ATOM 4580 N N . ILE A 1 603 ? -10.674 -5.034 32.021 1.00 96.69 603 ILE A N 1
ATOM 4581 C CA . ILE A 1 603 ? -10.822 -3.913 31.084 1.00 96.69 603 ILE A CA 1
ATOM 4582 C C . ILE A 1 603 ? -11.975 -4.194 30.114 1.00 96.69 603 ILE A C 1
ATOM 4584 O O . ILE A 1 603 ? -11.951 -5.189 29.391 1.00 96.69 603 ILE A O 1
ATOM 4588 N N . LEU A 1 604 ? -12.971 -3.311 30.080 1.00 97.19 604 LEU A N 1
ATOM 4589 C CA . LEU A 1 604 ? -14.112 -3.388 29.165 1.00 97.19 604 LEU A CA 1
ATOM 4590 C C . LEU A 1 604 ? -13.960 -2.341 28.056 1.00 97.19 604 LEU A C 1
ATOM 4592 O O . LEU A 1 604 ? -13.761 -1.166 28.358 1.00 97.19 604 LEU A O 1
ATOM 4596 N N . ASP A 1 605 ? -14.098 -2.747 26.798 1.00 97.44 605 ASP A N 1
ATOM 4597 C CA . ASP A 1 605 ? -14.147 -1.852 25.639 1.00 97.44 605 ASP A CA 1
ATOM 4598 C C . ASP A 1 605 ? -15.559 -1.855 25.037 1.00 97.44 605 ASP A C 1
ATOM 4600 O O . ASP A 1 605 ? -16.092 -2.904 24.657 1.00 97.44 605 ASP A O 1
ATOM 4604 N N . LEU A 1 606 ? -16.194 -0.687 24.994 1.00 96.62 606 LEU A N 1
ATOM 4605 C CA . LEU A 1 606 ? -17.569 -0.505 24.537 1.00 96.62 606 LEU A CA 1
ATOM 4606 C C . LEU A 1 606 ? -17.580 0.065 23.115 1.00 96.62 606 LEU A C 1
ATOM 4608 O O . LEU A 1 606 ? -17.059 1.153 22.884 1.00 96.62 606 LEU A O 1
ATOM 4612 N N . GLY A 1 607 ? -18.202 -0.646 22.168 1.00 93.75 607 GLY A N 1
ATOM 4613 C CA . GLY A 1 607 ? -18.168 -0.258 20.753 1.00 93.75 607 GLY A CA 1
ATOM 4614 C C . GLY A 1 607 ? -16.771 -0.446 20.158 1.00 93.75 607 GLY A C 1
ATOM 4615 O O . GLY A 1 607 ? -16.214 0.474 19.565 1.00 93.75 607 GLY A O 1
ATOM 4616 N N . THR A 1 608 ? -16.183 -1.628 20.378 1.00 92.81 608 THR A N 1
ATOM 4617 C CA . THR A 1 608 ? -14.772 -1.928 20.065 1.00 92.81 608 THR A CA 1
ATOM 4618 C C . THR A 1 608 ? -14.417 -1.777 18.574 1.00 92.81 608 THR A C 1
ATOM 4620 O O . THR A 1 608 ? -13.242 -1.644 18.217 1.00 92.81 608 THR A O 1
ATOM 4623 N N . GLY A 1 609 ? -15.412 -1.771 17.677 1.00 92.50 609 GLY A N 1
ATOM 4624 C CA . GLY A 1 609 ? -15.218 -1.607 16.240 1.00 92.50 609 GLY A CA 1
ATOM 4625 C C . GLY A 1 609 ? -14.410 -2.760 15.657 1.00 92.50 609 GLY A C 1
ATOM 4626 O O . GLY A 1 609 ? -14.707 -3.921 15.917 1.00 92.50 609 GLY A O 1
ATOM 4627 N N . THR A 1 610 ? -13.344 -2.457 14.916 1.00 91.56 610 THR A N 1
ATOM 4628 C CA . THR A 1 610 ? -12.372 -3.453 14.422 1.00 91.56 610 THR A CA 1
ATOM 4629 C C . THR A 1 610 ? -11.574 -4.148 15.535 1.00 91.56 610 THR A C 1
ATOM 4631 O O . THR A 1 610 ? -10.888 -5.134 15.272 1.00 91.56 610 THR A O 1
ATOM 4634 N N . GLY A 1 611 ? -11.666 -3.684 16.786 1.00 93.12 611 GLY A N 1
ATOM 4635 C CA . GLY A 1 611 ? -11.071 -4.330 17.957 1.00 93.12 611 GLY A CA 1
ATOM 4636 C C . GLY A 1 611 ? -9.615 -3.955 18.247 1.00 93.12 611 GLY A C 1
ATOM 4637 O O . GLY A 1 611 ? -9.087 -4.374 19.275 1.00 93.12 611 GLY A O 1
ATOM 4638 N N . ILE A 1 612 ? -8.964 -3.144 17.399 1.00 93.38 612 ILE A N 1
ATOM 4639 C CA . ILE A 1 612 ? -7.523 -2.834 17.510 1.00 93.38 612 ILE A CA 1
ATOM 4640 C C . ILE A 1 612 ? -7.147 -2.266 18.887 1.00 93.38 612 ILE A C 1
ATOM 4642 O O . ILE A 1 612 ? -6.162 -2.700 19.471 1.00 93.38 612 ILE A O 1
ATOM 4646 N N . TRP A 1 613 ? -7.947 -1.356 19.460 1.00 95.50 613 TRP A N 1
ATOM 4647 C CA . TRP A 1 613 ? -7.638 -0.799 20.789 1.00 95.50 613 TRP A CA 1
ATOM 4648 C C . TRP A 1 613 ? -7.678 -1.866 21.895 1.00 95.50 613 TRP A C 1
ATOM 4650 O O . TRP A 1 613 ? -6.798 -1.893 22.753 1.00 95.50 613 TRP A O 1
ATOM 4660 N N . ALA A 1 614 ? -8.650 -2.782 21.853 1.00 94.75 614 ALA A N 1
ATOM 4661 C CA . ALA A 1 614 ? -8.740 -3.881 22.810 1.00 94.75 614 ALA A CA 1
ATOM 4662 C C . ALA A 1 614 ? -7.596 -4.901 22.635 1.00 94.75 614 ALA A C 1
ATOM 4664 O O . ALA A 1 614 ? -7.117 -5.451 23.626 1.00 94.75 614 ALA A O 1
ATOM 4665 N N . ILE A 1 615 ? -7.116 -5.107 21.402 1.00 93.25 615 ILE A N 1
ATOM 4666 C CA . ILE A 1 615 ? -5.930 -5.923 21.092 1.00 93.25 615 ILE A CA 1
ATOM 4667 C C . ILE A 1 615 ? -4.664 -5.272 21.664 1.00 93.25 615 ILE A C 1
ATOM 4669 O O . ILE A 1 615 ? -3.963 -5.913 22.444 1.00 93.25 615 ILE A O 1
ATOM 4673 N N . ASP A 1 616 ? -4.416 -3.992 21.375 1.00 92.62 616 ASP A N 1
ATOM 4674 C CA . ASP A 1 616 ? -3.252 -3.258 21.896 1.00 92.62 616 ASP A CA 1
ATOM 4675 C C . ASP A 1 616 ? -3.228 -3.215 23.433 1.00 92.62 616 ASP A C 1
ATOM 4677 O O . ASP A 1 616 ? -2.169 -3.305 24.059 1.00 92.62 616 ASP A O 1
ATOM 4681 N N . MET A 1 617 ? -4.399 -3.088 24.065 1.00 92.56 617 MET A N 1
ATOM 4682 C CA . MET A 1 617 ? -4.530 -3.123 25.522 1.00 92.56 617 MET A CA 1
ATOM 4683 C C . MET A 1 617 ? -4.294 -4.524 26.095 1.00 92.56 617 MET A C 1
ATOM 4685 O O . MET A 1 617 ? -3.655 -4.636 27.140 1.00 92.56 617 MET A O 1
ATOM 4689 N N . ALA A 1 618 ? -4.740 -5.585 25.418 1.00 92.44 618 ALA A N 1
ATOM 4690 C CA . ALA A 1 618 ? -4.478 -6.963 25.830 1.00 92.44 618 ALA A CA 1
ATOM 4691 C C . ALA A 1 618 ? -2.987 -7.335 25.709 1.00 92.44 618 ALA A C 1
ATOM 4693 O O . ALA A 1 618 ? -2.438 -7.929 26.639 1.00 92.44 618 ALA A O 1
ATOM 4694 N N . ASP A 1 619 ? -2.318 -6.909 24.633 1.00 91.06 619 ASP A N 1
ATOM 4695 C CA . ASP A 1 619 ? -0.873 -7.084 24.427 1.00 91.06 619 ASP A CA 1
ATOM 4696 C C . ASP A 1 619 ? -0.036 -6.239 25.406 1.00 91.06 619 ASP A C 1
ATOM 4698 O O . ASP A 1 619 ? 1.024 -6.673 25.869 1.00 91.06 619 ASP A O 1
ATOM 4702 N N . LYS A 1 620 ? -0.505 -5.035 25.767 1.00 89.19 620 LYS A N 1
ATOM 4703 C CA . LYS A 1 620 ? 0.136 -4.188 26.787 1.00 89.19 620 LYS A CA 1
ATOM 4704 C C . LYS A 1 620 ? -0.029 -4.753 28.201 1.00 89.19 620 LYS A C 1
ATOM 4706 O O . LYS A 1 620 ? 0.910 -4.687 28.995 1.00 89.19 620 LYS A O 1
ATOM 4711 N N . PHE A 1 621 ? -1.204 -5.289 28.524 1.00 89.94 621 PHE A N 1
ATOM 4712 C CA . PHE A 1 621 ? -1.557 -5.810 29.844 1.00 89.94 621 PHE A CA 1
ATOM 4713 C C . PHE A 1 621 ? -1.809 -7.324 29.784 1.00 89.94 621 PHE A C 1
ATOM 4715 O O . PHE A 1 621 ? -2.921 -7.793 30.007 1.00 89.94 621 PHE A O 1
ATOM 4722 N N . LEU A 1 622 ? -0.747 -8.100 29.537 1.00 88.25 622 LEU A N 1
ATOM 4723 C CA . LEU A 1 622 ? -0.789 -9.564 29.345 1.00 88.25 622 LEU A CA 1
ATOM 4724 C C . LEU A 1 622 ? -1.499 -10.362 30.462 1.00 88.25 622 LEU A C 1
ATOM 4726 O O . LEU A 1 622 ? -1.961 -11.474 30.219 1.00 88.25 622 LEU A O 1
ATOM 4730 N N . ASN A 1 623 ? -1.579 -9.807 31.677 1.00 87.75 623 ASN A N 1
ATOM 4731 C CA . ASN A 1 623 ? -2.235 -10.422 32.838 1.00 87.75 623 ASN A CA 1
ATOM 4732 C C . ASN A 1 623 ? -3.650 -9.863 33.117 1.00 87.75 623 ASN A C 1
ATOM 4734 O O . ASN A 1 623 ? -4.220 -10.173 34.160 1.00 87.75 623 ASN A O 1
ATOM 4738 N N . ALA A 1 624 ? -4.194 -9.002 32.252 1.00 91.44 624 ALA A N 1
ATOM 4739 C CA . ALA A 1 624 ? -5.524 -8.413 32.406 1.00 91.44 624 ALA A CA 1
ATOM 4740 C C . ALA A 1 624 ? -6.568 -9.142 31.547 1.00 91.44 624 ALA A C 1
ATOM 4742 O O . ALA A 1 624 ? -6.288 -9.464 30.392 1.00 91.44 624 ALA A O 1
ATOM 4743 N N . GLU A 1 625 ? -7.781 -9.345 32.072 1.00 93.88 625 GLU A N 1
ATOM 4744 C CA . GLU A 1 625 ? -8.938 -9.756 31.262 1.00 93.88 625 GLU A CA 1
ATOM 4745 C C . GLU A 1 625 ? -9.413 -8.549 30.448 1.00 93.88 625 GLU A C 1
ATOM 4747 O O . GLU A 1 625 ? -9.858 -7.555 31.025 1.00 93.88 625 GLU A O 1
ATOM 4752 N N . VAL A 1 626 ? -9.359 -8.638 29.118 1.00 95.25 626 VAL A N 1
ATOM 4753 C CA . VAL A 1 626 ? -9.919 -7.616 28.226 1.00 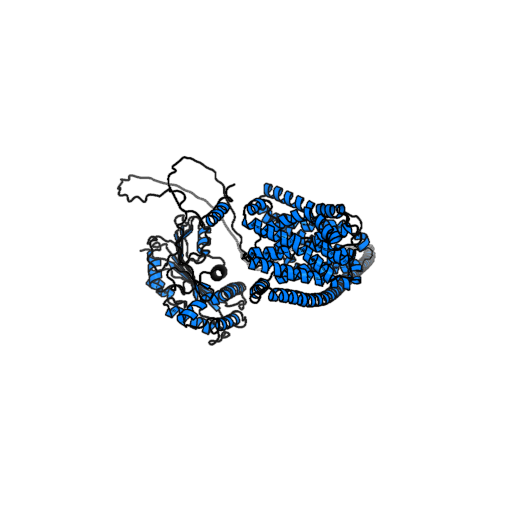95.25 626 VAL A CA 1
ATOM 4754 C C . VAL A 1 626 ? -11.174 -8.160 27.547 1.00 95.25 626 VAL A C 1
ATOM 4756 O O . VAL A 1 626 ? -11.177 -9.264 26.999 1.00 95.25 626 VAL A O 1
ATOM 4759 N N . LEU A 1 627 ? -12.257 -7.387 27.576 1.00 96.00 627 LEU A N 1
ATOM 4760 C CA . LEU A 1 627 ? -13.546 -7.748 26.996 1.00 96.00 627 LEU A CA 1
ATOM 4761 C C . LEU A 1 627 ? -14.050 -6.634 26.074 1.00 96.00 627 LEU A C 1
ATOM 4763 O O . LEU A 1 627 ? -14.383 -5.554 26.546 1.00 96.00 627 LEU A O 1
ATOM 4767 N N . GLY A 1 628 ? -14.166 -6.905 24.775 1.00 95.94 628 GLY A N 1
ATOM 4768 C CA . GLY A 1 628 ? -14.813 -5.999 23.823 1.00 95.94 628 GLY A CA 1
ATOM 4769 C C . GLY A 1 628 ? -16.285 -6.355 23.588 1.00 95.94 628 GLY A C 1
ATOM 4770 O O . GLY A 1 628 ? -16.628 -7.528 23.389 1.00 95.94 628 GLY A O 1
ATOM 4771 N N . LEU A 1 629 ? -17.157 -5.346 23.587 1.00 94.50 629 LEU A N 1
ATOM 4772 C CA . LEU A 1 629 ? -18.564 -5.444 23.183 1.00 94.50 629 LEU A CA 1
ATOM 4773 C C . LEU A 1 629 ? -18.789 -4.664 21.883 1.00 94.50 629 LEU A C 1
ATOM 4775 O O . LEU A 1 629 ? -18.346 -3.520 21.773 1.00 94.50 629 LEU A O 1
ATOM 4779 N N . ASP A 1 630 ? -19.537 -5.238 20.940 1.00 92.62 630 ASP A N 1
ATOM 4780 C CA . ASP A 1 630 ? -19.949 -4.537 19.718 1.00 92.62 630 ASP A CA 1
ATOM 4781 C C . ASP A 1 630 ? -21.271 -5.066 19.150 1.00 92.62 630 ASP A C 1
ATOM 4783 O O . ASP A 1 630 ? -21.617 -6.236 19.328 1.00 92.62 630 ASP A O 1
ATOM 4787 N N . LEU A 1 631 ? -21.991 -4.217 18.417 1.00 89.12 631 LEU A N 1
ATOM 4788 C CA . LEU A 1 631 ? -23.177 -4.582 17.643 1.00 89.12 631 LEU A CA 1
ATOM 4789 C C . LEU A 1 631 ? -22.841 -5.480 16.442 1.00 89.12 631 LEU A C 1
ATOM 4791 O O . LEU A 1 631 ? -23.705 -6.254 16.021 1.00 89.12 631 LEU A O 1
ATOM 4795 N N . VAL A 1 632 ? -21.626 -5.379 15.888 1.00 85.50 632 VAL A N 1
ATOM 4796 C CA . VAL A 1 632 ? -21.251 -5.981 14.600 1.00 85.50 632 VAL A CA 1
ATOM 4797 C C . VAL A 1 632 ? -19.969 -6.804 14.692 1.00 85.50 632 VAL A C 1
ATOM 4799 O O . VAL A 1 632 ? -18.975 -6.378 15.273 1.00 85.50 632 VAL A O 1
ATOM 4802 N N . ASN A 1 633 ? -19.980 -7.985 14.068 1.00 85.06 633 ASN A N 1
ATOM 4803 C CA . ASN A 1 633 ? -18.823 -8.876 13.995 1.00 85.06 633 ASN A CA 1
ATOM 4804 C C . ASN A 1 633 ? -17.892 -8.458 12.848 1.00 85.06 633 ASN A C 1
ATOM 4806 O O . ASN A 1 633 ? -18.033 -8.943 11.726 1.00 85.06 633 ASN A O 1
ATOM 4810 N N . ILE A 1 634 ? -16.985 -7.521 13.136 1.00 85.00 634 ILE A N 1
ATOM 4811 C CA . ILE A 1 634 ? -15.948 -7.011 12.213 1.00 85.00 634 ILE A CA 1
ATOM 4812 C C . ILE A 1 634 ? -14.523 -7.137 12.783 1.00 85.00 634 ILE A C 1
ATOM 4814 O O . ILE A 1 634 ? -13.570 -6.632 12.188 1.00 85.00 634 ILE A O 1
ATOM 4818 N N . GLN A 1 635 ? -14.383 -7.795 13.936 1.00 89.81 635 GLN A N 1
ATOM 4819 C CA . GLN A 1 635 ? -13.121 -8.024 14.638 1.00 89.81 635 GLN A CA 1
ATOM 4820 C C . GLN A 1 635 ? -12.352 -9.207 14.009 1.00 89.81 635 GLN A C 1
ATOM 4822 O O . GLN A 1 635 ? -12.979 -10.099 13.430 1.00 89.81 635 GLN A O 1
ATOM 4827 N N . PRO A 1 636 ? -11.009 -9.260 14.104 1.00 82.69 636 PRO A N 1
ATOM 4828 C CA . PRO A 1 636 ? -10.229 -10.373 13.564 1.00 82.69 636 PRO A CA 1
ATOM 4829 C C . PRO A 1 636 ? -10.472 -11.679 14.336 1.00 82.69 636 PRO A C 1
ATOM 4831 O O . PRO A 1 636 ? -10.615 -11.677 15.556 1.00 82.69 636 PRO A O 1
ATOM 4834 N N . GLU A 1 637 ? -10.434 -12.817 13.636 1.00 77.25 637 GLU A N 1
ATOM 4835 C CA . GLU A 1 637 ? -10.594 -14.151 14.247 1.00 77.25 637 GLU A CA 1
ATOM 4836 C C . GLU A 1 637 ? -9.449 -14.518 15.206 1.00 77.25 637 GLU A C 1
ATOM 4838 O O . GLU A 1 637 ? -9.632 -15.273 16.162 1.00 77.25 637 GLU A O 1
ATOM 4843 N N . ARG A 1 638 ? -8.247 -13.987 14.945 1.00 79.25 638 ARG A N 1
ATOM 4844 C CA . ARG A 1 638 ? -7.038 -14.228 15.734 1.00 79.25 638 ARG A CA 1
ATOM 4845 C C . ARG A 1 638 ? -6.843 -13.090 16.734 1.00 79.25 638 ARG A C 1
ATOM 4847 O O . ARG A 1 638 ? -6.464 -11.989 16.349 1.00 79.25 638 ARG A O 1
ATOM 4854 N N . ILE A 1 639 ? -7.072 -13.390 18.010 1.00 87.06 639 ILE A N 1
ATOM 4855 C CA . ILE A 1 639 ? -7.026 -12.438 19.130 1.00 87.06 639 ILE A CA 1
ATOM 4856 C C . ILE A 1 639 ? -6.019 -12.877 20.211 1.00 87.06 639 ILE A C 1
ATOM 4858 O O . ILE A 1 639 ? -5.733 -14.076 20.311 1.00 87.06 639 ILE A O 1
ATOM 4862 N N . PRO A 1 640 ? -5.485 -11.952 21.036 1.00 87.25 640 PRO A N 1
ATOM 4863 C CA . PRO A 1 640 ? -4.703 -12.296 22.224 1.00 87.25 640 PRO A CA 1
ATOM 4864 C C . PRO A 1 640 ? -5.480 -13.215 23.188 1.00 87.25 640 PRO A C 1
ATOM 4866 O O . PRO A 1 640 ? -6.698 -13.081 23.311 1.00 87.25 640 PRO A O 1
ATOM 4869 N N . PRO A 1 641 ? -4.816 -14.136 23.913 1.00 87.75 641 PRO A N 1
ATOM 4870 C CA . PRO A 1 641 ? -5.489 -15.159 24.727 1.00 87.75 641 PRO A CA 1
ATOM 4871 C C . PRO A 1 641 ? -6.246 -14.594 25.942 1.00 87.75 641 PRO A C 1
ATOM 4873 O O . PRO A 1 641 ? -7.123 -15.260 26.495 1.00 87.75 641 PRO A O 1
ATOM 4876 N N . ASN A 1 642 ? -5.901 -13.376 26.359 1.00 91.81 642 ASN A N 1
ATOM 4877 C CA . ASN A 1 642 ? -6.533 -12.615 27.431 1.00 91.81 642 ASN A CA 1
ATOM 4878 C C . ASN A 1 642 ? -7.613 -11.628 26.933 1.00 91.81 642 ASN A C 1
ATOM 4880 O O . ASN A 1 642 ? -8.290 -11.012 27.756 1.00 91.81 642 ASN A O 1
ATOM 4884 N N . LEU A 1 643 ? -7.813 -11.515 25.613 1.00 94.56 643 LEU A N 1
ATOM 4885 C CA . LEU A 1 643 ? -8.901 -10.759 24.992 1.00 94.56 643 LEU A CA 1
ATOM 4886 C C . LEU A 1 643 ? -10.086 -11.676 24.661 1.00 94.56 643 LEU A C 1
ATOM 4888 O O . LEU A 1 643 ? -9.919 -12.815 24.225 1.00 94.56 643 LEU A O 1
ATOM 4892 N N . ARG A 1 644 ? -11.310 -11.166 24.818 1.00 93.50 644 ARG A N 1
ATOM 4893 C CA . ARG A 1 644 ? -12.538 -11.798 24.316 1.00 93.50 644 ARG A CA 1
ATOM 4894 C C . ARG A 1 644 ? -13.451 -10.756 23.683 1.00 93.50 644 ARG A C 1
ATOM 4896 O O . ARG A 1 644 ? -13.613 -9.669 24.225 1.00 93.50 644 ARG A O 1
ATOM 4903 N N . PHE A 1 645 ? -14.122 -11.120 22.595 1.00 93.12 645 PHE A N 1
ATOM 4904 C CA . PHE A 1 645 ? -15.212 -10.331 22.019 1.00 93.12 645 PHE A CA 1
ATOM 4905 C C . PHE A 1 645 ? -16.562 -11.002 22.311 1.00 93.12 645 PHE A C 1
ATOM 4907 O O . PHE A 1 645 ? -16.698 -12.220 22.187 1.00 93.12 645 PHE A O 1
ATOM 4914 N N . ARG A 1 646 ? -17.571 -10.223 22.725 1.00 89.56 646 ARG A N 1
ATOM 4915 C CA . ARG A 1 646 ? -18.967 -10.680 22.875 1.00 89.56 646 ARG A CA 1
ATOM 4916 C C . ARG A 1 646 ? -19.844 -9.927 21.881 1.00 89.56 646 ARG A C 1
ATOM 4918 O O . ARG A 1 646 ? -20.289 -8.818 22.160 1.00 89.56 646 ARG A O 1
ATOM 4925 N N . VAL A 1 647 ? -20.077 -10.550 20.731 1.00 86.00 647 VAL A N 1
ATOM 4926 C CA . VAL A 1 647 ? -20.698 -9.936 19.551 1.00 86.00 647 VAL A CA 1
ATOM 4927 C C . VAL A 1 647 ? -21.673 -10.941 18.906 1.00 86.00 647 VAL A C 1
ATOM 4929 O O . VAL A 1 647 ? -21.358 -12.132 18.877 1.00 86.00 647 VAL A O 1
ATOM 4932 N N . PRO A 1 648 ? -22.851 -10.522 18.396 1.00 86.94 648 PRO A N 1
ATOM 4933 C CA . PRO A 1 648 ? -23.429 -9.182 18.492 1.00 86.94 648 PRO A CA 1
ATOM 4934 C C . PRO A 1 648 ? -23.983 -8.894 19.898 1.00 86.94 648 PRO A C 1
ATOM 4936 O O . PRO A 1 648 ? -24.793 -9.650 20.443 1.00 86.94 648 PRO A O 1
ATOM 4939 N N . ARG A 1 649 ? -23.574 -7.766 20.483 1.00 89.38 649 ARG A N 1
ATOM 4940 C CA . ARG A 1 649 ? -24.073 -7.246 21.754 1.00 89.38 649 ARG A CA 1
ATOM 4941 C C . ARG A 1 649 ? -24.219 -5.731 21.713 1.00 89.38 649 ARG A C 1
ATOM 4943 O O . ARG A 1 649 ? -23.258 -4.975 21.720 1.00 89.38 649 ARG A O 1
ATOM 4950 N N . ASP A 1 650 ? -25.468 -5.304 21.787 1.00 90.38 650 ASP A N 1
ATOM 4951 C CA . ASP A 1 650 ? -25.836 -3.930 22.096 1.00 90.38 650 ASP A CA 1
ATOM 4952 C C . ASP A 1 650 ? -25.425 -3.591 23.549 1.00 90.38 650 ASP A C 1
ATOM 4954 O O . ASP A 1 650 ? -25.878 -4.248 24.493 1.00 90.38 650 ASP A O 1
ATOM 4958 N N . TYR A 1 651 ? -24.549 -2.594 23.731 1.00 92.25 651 TYR A N 1
ATOM 4959 C CA . TYR A 1 651 ? -24.073 -2.158 25.051 1.00 92.25 651 TYR A CA 1
ATOM 4960 C C . TYR A 1 651 ? -25.076 -1.252 25.796 1.00 92.25 651 TYR A C 1
ATOM 4962 O O . TYR A 1 651 ? -24.944 -1.060 27.007 1.00 92.25 651 TYR A O 1
ATOM 4970 N N . GLU A 1 652 ? -26.112 -0.731 25.137 1.00 90.94 652 GLU A N 1
ATOM 4971 C CA . GLU A 1 652 ? -27.218 -0.027 25.798 1.00 90.94 652 GLU A CA 1
ATOM 4972 C C . GLU A 1 652 ? -28.221 -1.008 26.421 1.00 90.94 652 GLU A C 1
ATOM 4974 O O . GLU A 1 652 ? -28.867 -0.684 27.416 1.00 90.94 652 GLU A O 1
ATOM 4979 N N . SER A 1 653 ? -28.255 -2.258 25.955 1.00 90.50 653 SER A N 1
ATOM 4980 C CA . SER A 1 653 ? -28.992 -3.344 26.619 1.00 90.50 653 SER A CA 1
ATOM 4981 C C . SER A 1 653 ? -28.400 -3.698 28.004 1.00 90.50 653 SER A C 1
ATOM 4983 O O . SER A 1 653 ? -27.256 -3.331 28.299 1.00 90.50 653 SER A O 1
ATOM 4985 N N . PRO A 1 654 ? -29.138 -4.405 28.888 1.00 89.94 654 PRO A N 1
ATOM 4986 C CA . PRO A 1 654 ? -28.641 -4.794 30.212 1.00 89.94 654 PRO A CA 1
ATOM 4987 C C . PRO A 1 654 ? -27.336 -5.598 30.156 1.00 89.94 654 PRO A C 1
ATOM 4989 O O . PRO A 1 654 ? -27.106 -6.375 29.221 1.00 89.94 654 PRO A O 1
ATOM 4992 N N . TRP A 1 655 ? -26.474 -5.424 31.157 1.00 90.81 655 TRP A N 1
ATOM 4993 C CA . TRP A 1 655 ? -25.190 -6.120 31.258 1.00 90.81 655 TRP A CA 1
ATOM 4994 C C . TRP A 1 655 ? -25.277 -7.290 32.242 1.00 90.81 655 TRP A C 1
ATOM 4996 O O . TRP A 1 655 ? -25.951 -7.221 33.261 1.00 90.81 655 TRP A O 1
ATOM 5006 N N . SER A 1 656 ? -24.585 -8.380 31.915 1.00 86.75 656 SER A N 1
ATOM 5007 C CA . SER A 1 656 ? -24.405 -9.560 32.770 1.00 86.75 656 SER A CA 1
ATOM 5008 C C . SER A 1 656 ? -22.909 -9.875 32.860 1.00 86.75 656 SER A C 1
ATOM 5010 O O . SER A 1 656 ? -22.428 -10.921 32.416 1.00 86.75 656 SER A O 1
ATOM 5012 N N . LEU A 1 657 ? -22.159 -8.872 33.331 1.00 86.50 657 LEU A N 1
ATOM 5013 C CA . LEU A 1 657 ? -20.695 -8.781 33.243 1.00 86.50 657 LEU A CA 1
ATOM 5014 C C . LEU A 1 657 ? -20.001 -8.649 34.611 1.00 86.50 657 LEU A C 1
ATOM 5016 O O . LEU A 1 657 ? -18.783 -8.485 34.652 1.00 86.50 657 LEU A O 1
ATOM 5020 N N . GLY A 1 658 ? -20.773 -8.727 35.699 1.00 86.75 658 GLY A N 1
ATOM 5021 C CA . GLY A 1 658 ? -20.335 -8.447 37.065 1.00 86.75 658 GLY A CA 1
ATOM 5022 C C . GLY A 1 658 ? -20.394 -6.952 37.380 1.00 86.75 658 GLY A C 1
ATOM 5023 O O . GLY A 1 658 ? -19.636 -6.167 36.808 1.00 86.75 658 GLY A O 1
ATOM 5024 N N . GLU A 1 659 ? -21.269 -6.569 38.304 1.00 89.94 659 GLU A N 1
ATOM 5025 C CA . GLU A 1 659 ? -21.235 -5.244 38.934 1.00 89.94 659 GLU A CA 1
ATOM 5026 C C . GLU A 1 659 ? -19.986 -5.120 39.825 1.00 89.94 659 GLU A C 1
ATOM 5028 O O . GLU A 1 659 ? -19.376 -6.131 40.176 1.00 89.94 659 GLU A O 1
ATOM 5033 N N . ASP A 1 660 ? -19.565 -3.891 40.133 1.00 93.38 660 ASP A N 1
ATOM 5034 C CA . ASP A 1 660 ? -18.414 -3.578 41.000 1.00 93.38 660 ASP A CA 1
ATOM 5035 C C . ASP A 1 660 ? -17.075 -4.268 40.615 1.00 93.38 660 ASP A C 1
ATOM 5037 O O . ASP A 1 660 ? -16.181 -4.412 41.450 1.00 93.38 660 ASP A O 1
ATOM 5041 N N . SER A 1 661 ? -16.899 -4.701 39.356 1.00 93.50 661 SER A N 1
ATOM 5042 C CA . SER A 1 661 ? -15.882 -5.704 38.977 1.00 93.50 661 SER A CA 1
ATOM 5043 C C . SER A 1 661 ? -14.864 -5.297 37.900 1.00 93.50 661 SER A C 1
ATOM 5045 O O . SER A 1 661 ? -13.957 -6.085 37.611 1.00 93.50 661 SER A O 1
ATOM 5047 N N . TRP A 1 662 ? -14.967 -4.101 37.314 1.00 95.69 662 TRP A N 1
ATOM 5048 C CA . TRP A 1 662 ? -14.081 -3.617 36.240 1.00 95.69 662 TRP A CA 1
ATOM 5049 C C . TRP A 1 662 ? -13.141 -2.495 36.721 1.00 95.69 662 TRP A C 1
ATOM 5051 O O . TRP A 1 662 ? -13.566 -1.598 37.446 1.00 95.69 662 TRP A O 1
ATOM 5061 N N . ASP A 1 663 ? -11.861 -2.530 36.335 1.00 96.06 663 ASP A N 1
ATOM 5062 C CA . ASP A 1 663 ? -10.867 -1.497 36.692 1.00 96.06 663 ASP A CA 1
ATOM 5063 C C . ASP A 1 663 ? -10.858 -0.339 35.688 1.00 96.06 663 ASP A C 1
ATOM 5065 O O . ASP A 1 663 ? -10.674 0.815 36.071 1.00 96.06 663 ASP A O 1
ATOM 5069 N N . LEU A 1 664 ? -11.081 -0.645 34.407 1.00 97.06 664 LEU A N 1
ATOM 5070 C CA . LEU A 1 664 ? -11.250 0.335 33.338 1.00 97.06 664 LEU A CA 1
ATOM 5071 C C . LEU A 1 664 ? -12.461 -0.039 32.481 1.00 97.06 664 LEU A C 1
ATOM 5073 O O . LEU A 1 664 ? -12.571 -1.175 32.019 1.00 97.06 664 LEU A O 1
ATOM 5077 N N . ILE A 1 665 ? -13.327 0.935 32.213 1.00 97.88 665 ILE A N 1
ATOM 5078 C CA . ILE A 1 665 ? -14.315 0.862 31.134 1.00 97.88 665 ILE A CA 1
ATOM 5079 C C . ILE A 1 665 ? -14.006 1.986 30.140 1.00 97.88 665 ILE A C 1
ATOM 5081 O O . ILE A 1 665 ? -13.999 3.163 30.502 1.00 97.88 665 ILE A O 1
ATOM 5085 N N . HIS A 1 666 ? -13.716 1.613 28.896 1.00 98.06 666 HIS A N 1
ATOM 5086 C CA . HIS A 1 666 ? -13.370 2.512 27.799 1.00 98.06 666 HIS A CA 1
ATOM 5087 C C . HIS A 1 666 ? -14.509 2.598 26.775 1.00 98.06 666 HIS A C 1
ATOM 5089 O O . HIS A 1 666 ? -15.218 1.621 26.524 1.00 98.06 666 HIS A O 1
ATOM 5095 N N . LEU A 1 667 ? -14.684 3.784 26.193 1.00 95.81 667 LEU A N 1
ATOM 5096 C CA . LEU A 1 667 ? -15.668 4.085 25.155 1.00 95.81 667 LEU A CA 1
ATOM 5097 C C . LEU A 1 667 ? -15.080 5.139 24.209 1.00 95.81 667 LEU A C 1
ATOM 5099 O O . LEU A 1 667 ? -14.583 6.170 24.670 1.00 95.81 667 LEU A O 1
ATOM 5103 N N . ARG A 1 668 ? -15.142 4.916 22.891 1.00 95.81 668 ARG A N 1
ATOM 5104 C CA . ARG A 1 668 ? -14.521 5.818 21.908 1.00 95.81 668 ARG A CA 1
ATOM 5105 C C . ARG A 1 668 ? -15.333 5.946 20.623 1.00 95.81 668 ARG A C 1
ATOM 5107 O O . ARG A 1 668 ? -15.691 4.933 20.036 1.00 95.81 668 ARG A O 1
ATOM 5114 N N . MET A 1 669 ? -15.527 7.178 20.139 1.00 94.88 669 MET A N 1
ATOM 5115 C CA . MET A 1 669 ? -16.316 7.491 18.931 1.00 94.88 669 MET A CA 1
ATOM 5116 C C . MET A 1 669 ? -17.760 6.953 18.985 1.00 94.88 669 MET A C 1
ATOM 5118 O O . MET A 1 669 ? -18.255 6.394 18.006 1.00 94.88 669 MET A O 1
ATOM 5122 N N . ALA A 1 670 ? -18.428 7.114 20.129 1.00 94.31 670 ALA A N 1
ATOM 5123 C CA . ALA A 1 670 ? -19.795 6.650 20.361 1.00 94.31 670 ALA A CA 1
ATOM 5124 C C . ALA A 1 670 ? -20.856 7.764 20.207 1.00 94.31 670 ALA A C 1
ATOM 5126 O O . ALA A 1 670 ? -22.067 7.509 20.260 1.00 94.31 670 ALA A O 1
ATOM 5127 N N . CYS A 1 671 ? -20.437 9.003 19.927 1.00 94.00 671 CYS A N 1
ATOM 5128 C CA . CYS A 1 671 ? -21.304 9.988 19.281 1.00 94.00 671 CYS A CA 1
ATOM 5129 C C . CYS A 1 671 ? -21.891 9.400 17.982 1.00 94.00 671 CYS A C 1
ATOM 5131 O O . CYS A 1 671 ? -21.176 8.892 17.122 1.00 94.00 671 CYS A O 1
ATOM 5133 N N . GLY A 1 672 ? -23.217 9.457 17.829 1.00 92.38 672 GLY A N 1
ATOM 5134 C CA . GLY A 1 672 ? -23.939 8.815 16.726 1.00 92.38 672 GLY A CA 1
ATOM 5135 C C . GLY A 1 672 ? -24.432 7.392 17.021 1.00 92.38 672 GLY A C 1
ATOM 5136 O O . GLY A 1 672 ? -25.148 6.823 16.198 1.00 92.38 672 GLY A O 1
ATOM 5137 N N . SER A 1 673 ? -24.076 6.805 18.172 1.00 92.81 673 SER A N 1
ATOM 5138 C CA . SER A 1 673 ? -24.466 5.437 18.544 1.00 92.81 673 SER A CA 1
ATOM 5139 C C . SER A 1 673 ? -25.008 5.272 19.966 1.00 92.81 673 SER A C 1
ATOM 5141 O O . SER A 1 673 ? -25.407 4.165 20.313 1.00 92.81 673 SER A O 1
ATOM 5143 N N . VAL A 1 674 ? -25.105 6.336 20.766 1.00 94.12 674 VAL A N 1
ATOM 5144 C CA . VAL A 1 674 ? -25.731 6.345 22.106 1.00 94.12 674 VAL A CA 1
ATOM 5145 C C . VAL A 1 674 ? -27.053 7.118 22.065 1.00 94.12 674 VAL A C 1
ATOM 5147 O O . VAL A 1 674 ? -27.124 8.176 21.443 1.00 94.12 674 VAL A O 1
ATOM 5150 N N . THR A 1 675 ? -28.092 6.606 22.728 1.00 93.50 675 THR A N 1
ATOM 5151 C CA . THR A 1 675 ? -29.390 7.281 22.910 1.00 93.50 675 THR A CA 1
ATOM 5152 C C . THR A 1 675 ? -29.444 8.113 24.189 1.00 93.50 675 THR A C 1
ATOM 5154 O O . THR A 1 675 ? -29.955 9.232 24.168 1.00 93.50 675 THR A O 1
ATOM 5157 N N . SER A 1 676 ? -28.883 7.608 25.294 1.00 93.50 676 SER A N 1
ATOM 5158 C CA . SER A 1 676 ? -28.935 8.263 26.605 1.00 93.50 676 SER A CA 1
ATOM 5159 C C . SER A 1 676 ? -27.593 8.187 27.335 1.00 93.50 676 SER A C 1
ATOM 5161 O O . SER A 1 676 ? -27.243 7.191 27.971 1.00 93.50 676 SER A O 1
ATOM 5163 N N . TRP A 1 677 ? -26.826 9.278 27.251 1.00 95.31 677 TRP A N 1
ATOM 5164 C CA . TRP A 1 677 ? -25.548 9.425 27.954 1.00 95.31 677 TRP A CA 1
ATOM 5165 C C . TRP A 1 677 ? -25.657 9.253 29.482 1.00 95.31 677 TRP A C 1
ATOM 5167 O O . TRP A 1 677 ? -24.831 8.523 30.029 1.00 95.31 677 TRP A O 1
ATOM 5177 N N . PRO A 1 678 ? -26.651 9.833 30.193 1.00 95.56 678 PRO A N 1
ATOM 5178 C CA . PRO A 1 678 ? -26.784 9.638 31.639 1.00 95.56 678 PRO A CA 1
ATOM 5179 C C . PRO A 1 678 ? -27.026 8.176 32.037 1.00 95.56 678 PRO A C 1
ATOM 5181 O O . PRO A 1 678 ? -26.401 7.692 32.976 1.00 95.56 678 PRO A O 1
ATOM 5184 N N . GLU A 1 679 ? -27.873 7.445 31.304 1.00 95.25 679 GLU A N 1
ATOM 5185 C CA . GLU A 1 679 ? -28.132 6.019 31.566 1.00 95.25 679 GLU A CA 1
ATOM 5186 C C . GLU A 1 679 ? -26.896 5.154 31.293 1.00 95.25 679 GLU A C 1
ATOM 5188 O O . GLU A 1 679 ? -26.593 4.239 32.064 1.00 95.25 679 GLU A O 1
ATOM 5193 N N . LEU A 1 680 ? -26.145 5.463 30.229 1.00 96.50 680 LEU A N 1
ATOM 5194 C CA . LEU A 1 680 ? -24.891 4.777 29.935 1.00 96.50 680 LEU A CA 1
ATOM 5195 C C . LEU A 1 680 ? -23.850 5.030 31.035 1.00 96.50 680 LEU A C 1
ATOM 5197 O O . LEU A 1 680 ? -23.272 4.067 31.535 1.00 96.50 680 LEU A O 1
ATOM 5201 N N . TYR A 1 681 ? -23.659 6.278 31.480 1.00 97.62 681 TYR A N 1
ATOM 5202 C CA . TYR A 1 681 ? -22.739 6.581 32.583 1.00 97.62 681 TYR A CA 1
ATOM 5203 C C . TYR A 1 681 ? -23.175 5.943 33.905 1.00 97.62 681 TYR A C 1
ATOM 5205 O O . TYR A 1 681 ? -22.319 5.417 34.612 1.00 97.62 681 TYR A O 1
ATOM 5213 N N . GLN A 1 682 ? -24.473 5.902 34.222 1.00 95.88 682 GLN A N 1
ATOM 5214 C CA . GLN A 1 682 ? -24.973 5.229 35.427 1.00 95.88 682 GLN A CA 1
ATOM 5215 C C . GLN A 1 682 ? -24.690 3.715 35.404 1.00 95.88 682 GLN A C 1
ATOM 5217 O O . GLN A 1 682 ? -24.348 3.127 36.431 1.00 95.88 682 GLN A O 1
ATOM 5222 N N . LYS A 1 683 ? -24.782 3.083 34.226 1.00 95.50 683 LYS A N 1
ATOM 5223 C CA . LYS A 1 683 ? -24.458 1.661 34.034 1.00 95.50 683 LYS A CA 1
ATOM 5224 C C . LYS A 1 683 ? -22.951 1.384 34.086 1.00 95.50 683 LYS A C 1
ATOM 5226 O O . LYS A 1 683 ? -22.530 0.397 34.686 1.00 95.50 683 LYS A O 1
ATOM 5231 N N . VAL A 1 684 ? -22.136 2.262 33.493 1.00 97.12 684 VAL A N 1
ATOM 5232 C CA . VAL A 1 684 ? -20.668 2.215 33.612 1.00 97.12 684 VAL A CA 1
ATOM 5233 C C . VAL A 1 684 ? -20.262 2.359 35.081 1.00 97.12 684 VAL A C 1
ATOM 5235 O O . VAL A 1 684 ? -19.455 1.572 35.571 1.00 97.12 684 VAL A O 1
ATOM 5238 N N . PHE A 1 685 ? -20.871 3.303 35.806 1.00 96.75 685 PHE A N 1
ATOM 5239 C CA . PHE A 1 685 ? -20.630 3.523 37.229 1.00 96.75 685 PHE A CA 1
ATOM 5240 C C . PHE A 1 685 ? -20.874 2.252 38.050 1.00 96.75 685 PHE A C 1
ATOM 5242 O O . PHE A 1 685 ? -19.969 1.835 38.767 1.00 96.75 685 PHE A O 1
ATOM 5249 N N . SER A 1 686 ? -22.029 1.583 37.899 1.00 95.44 686 SER A N 1
ATOM 5250 C CA . SER A 1 686 ? -22.341 0.367 38.676 1.00 95.44 686 SER A CA 1
ATOM 5251 C C . SER A 1 686 ? -21.422 -0.827 38.385 1.00 95.44 686 SER A C 1
ATOM 5253 O O . SER A 1 686 ? -21.313 -1.728 39.209 1.00 95.44 686 SER A O 1
ATOM 5255 N N . HIS A 1 687 ? -20.727 -0.846 37.246 1.00 96.44 687 HIS A N 1
ATOM 5256 C CA . HIS A 1 687 ? -19.832 -1.947 36.875 1.00 96.44 687 HIS A CA 1
ATOM 5257 C C . HIS A 1 687 ? -18.357 -1.701 37.217 1.00 96.44 687 HIS A C 1
ATOM 5259 O O . HIS A 1 687 ? -17.592 -2.660 37.331 1.00 96.44 687 HIS A O 1
ATOM 5265 N N . LEU A 1 688 ? -17.944 -0.451 37.428 1.00 96.44 688 LEU A N 1
ATOM 5266 C CA . LEU A 1 688 ? -16.592 -0.125 37.883 1.00 96.44 688 LEU A CA 1
ATOM 5267 C C . LEU A 1 688 ? -16.376 -0.499 39.351 1.00 96.44 688 LEU A C 1
ATOM 5269 O O . LEU A 1 688 ? -17.257 -0.280 40.177 1.00 96.44 688 LEU A O 1
ATOM 5273 N N . LYS A 1 689 ? -15.184 -0.996 39.695 1.00 94.94 689 LYS A N 1
ATOM 5274 C CA . LYS A 1 689 ? -14.769 -1.264 41.081 1.00 94.94 689 LYS A CA 1
ATOM 5275 C C . LYS A 1 689 ? -14.878 0.012 41.939 1.00 94.94 689 LYS A C 1
ATOM 5277 O O . LYS A 1 689 ? -14.315 1.040 41.547 1.00 94.94 689 LYS A O 1
ATOM 5282 N N . PRO A 1 690 ? -15.556 -0.013 43.105 1.00 94.75 690 PRO A N 1
ATOM 5283 C CA . PRO A 1 690 ? -15.554 1.103 44.050 1.00 94.75 690 PRO A CA 1
ATOM 5284 C C . PRO A 1 690 ? -14.132 1.534 44.423 1.00 94.75 690 PRO A C 1
ATOM 5286 O O . PRO A 1 690 ? -13.253 0.700 44.634 1.00 94.75 690 PRO A O 1
ATOM 5289 N N . GLY A 1 691 ? -13.895 2.841 44.500 1.00 91.00 691 GLY A N 1
ATOM 5290 C CA . GLY A 1 691 ? -12.611 3.429 44.888 1.00 91.00 691 GLY A CA 1
ATOM 5291 C C . GLY A 1 691 ? -11.497 3.372 43.838 1.00 91.00 691 GLY A C 1
ATOM 5292 O O . GLY A 1 691 ? -10.744 4.342 43.737 1.00 91.00 691 GLY A O 1
ATOM 5293 N N . SER A 1 692 ? -11.373 2.294 43.055 1.00 91.44 692 SER A N 1
ATOM 5294 C CA . SER A 1 692 ? -10.263 2.098 42.104 1.00 91.44 692 SER A CA 1
ATOM 5295 C C . SER A 1 692 ? -10.637 2.174 40.622 1.00 91.44 692 SER A C 1
ATOM 5297 O O . SER A 1 692 ? -9.750 2.434 39.813 1.00 91.44 692 SER A O 1
ATOM 5299 N N . GLY A 1 693 ? -11.900 1.947 40.252 1.00 95.38 693 GLY A N 1
ATOM 5300 C CA . GLY A 1 693 ? -12.325 1.835 38.856 1.00 95.38 693 GLY A CA 1
ATOM 5301 C C . GLY A 1 693 ? -12.474 3.181 38.137 1.00 95.38 693 GLY A C 1
ATOM 5302 O O . GLY A 1 693 ? -13.024 4.135 38.695 1.00 95.38 693 GLY A O 1
ATOM 5303 N N . TRP A 1 694 ? -12.033 3.239 36.877 1.00 97.56 694 TRP A N 1
ATOM 5304 C CA . TRP A 1 694 ? -12.086 4.428 36.018 1.00 97.56 694 TRP A CA 1
ATOM 5305 C C . TRP A 1 694 ? -12.921 4.232 34.750 1.00 97.56 694 TRP A C 1
ATOM 5307 O O . TRP A 1 694 ? -12.854 3.191 34.100 1.00 97.56 694 TRP A O 1
ATOM 5317 N N . ILE A 1 695 ? -13.632 5.282 34.339 1.00 97.75 695 ILE A N 1
ATOM 5318 C CA . ILE A 1 695 ? -14.099 5.442 32.958 1.00 97.75 695 ILE A CA 1
ATOM 5319 C C . ILE A 1 695 ? -13.062 6.249 32.166 1.00 97.75 695 ILE A C 1
ATOM 5321 O O . ILE A 1 695 ? -12.537 7.251 32.661 1.00 97.75 695 ILE A O 1
ATOM 5325 N N . GLU A 1 696 ? -12.802 5.838 30.925 1.00 98.00 696 GLU A N 1
ATOM 5326 C CA . GLU A 1 696 ? -12.191 6.693 29.906 1.00 98.00 696 GLU A CA 1
ATOM 5327 C C . GLU A 1 696 ? -13.126 6.825 28.699 1.00 98.00 696 GLU A C 1
ATOM 5329 O O . GLU A 1 696 ? -13.519 5.830 28.093 1.00 98.00 696 GLU A O 1
ATOM 5334 N N . HIS A 1 697 ? -13.475 8.059 28.341 1.00 97.56 697 HIS A N 1
ATOM 5335 C CA . HIS A 1 697 ? -14.398 8.353 27.247 1.00 97.56 697 HIS A CA 1
ATOM 5336 C C . HIS A 1 697 ? -13.766 9.332 26.254 1.00 97.56 697 HIS A C 1
ATOM 5338 O O . HIS A 1 697 ? -13.309 10.406 26.644 1.00 97.56 697 HIS A O 1
ATOM 5344 N N . VAL A 1 698 ? -13.693 8.942 24.977 1.00 97.75 698 VAL A N 1
ATOM 5345 C CA . VAL A 1 698 ? -12.928 9.657 23.943 1.00 97.75 698 VAL A CA 1
ATOM 5346 C C . VAL A 1 698 ? -13.783 9.937 22.705 1.00 97.75 698 VAL A C 1
ATOM 5348 O O . VAL A 1 698 ? -14.111 9.029 21.944 1.00 97.75 698 VAL A O 1
ATOM 5351 N N . GLU A 1 699 ? -14.082 11.206 22.440 1.00 96.75 699 GLU A N 1
ATOM 5352 C CA . GLU A 1 699 ? -14.888 11.630 21.285 1.00 96.75 699 GLU A CA 1
ATOM 5353 C C . GLU A 1 699 ? -14.139 12.619 20.394 1.00 96.75 699 GLU A C 1
ATOM 5355 O O . GLU A 1 699 ? -13.280 13.372 20.857 1.00 96.75 699 GLU A O 1
ATOM 5360 N N . ILE A 1 700 ? -14.507 12.657 19.111 1.00 96.81 700 ILE A N 1
ATOM 5361 C CA . ILE A 1 700 ? -14.220 13.798 18.237 1.00 96.81 700 ILE A CA 1
ATOM 5362 C C . ILE A 1 700 ? -15.480 14.656 18.184 1.00 96.81 700 ILE A C 1
ATOM 5364 O O . ILE A 1 700 ? -16.496 14.250 17.626 1.00 96.81 700 ILE A O 1
ATOM 5368 N N . ASP A 1 701 ? -15.394 15.871 18.715 1.00 96.81 701 ASP A N 1
ATOM 5369 C CA . ASP A 1 701 ? -16.401 16.900 18.500 1.00 96.81 701 ASP A CA 1
ATOM 5370 C C . ASP A 1 701 ? -16.336 17.345 17.031 1.00 96.81 701 ASP A C 1
ATOM 5372 O O . ASP A 1 701 ? -15.480 18.138 16.618 1.00 96.81 701 ASP A O 1
ATOM 5376 N N . MET A 1 702 ? -17.250 16.786 16.234 1.00 95.00 702 MET A N 1
ATOM 5377 C CA . MET A 1 702 ? -17.293 16.950 14.783 1.00 95.00 702 MET A CA 1
ATOM 5378 C C . MET A 1 702 ? -17.785 18.329 14.312 1.00 95.00 702 MET A C 1
ATOM 5380 O O . MET A 1 702 ? -17.751 18.579 13.107 1.00 95.00 702 MET A O 1
ATOM 5384 N N . GLN A 1 703 ? -18.159 19.255 15.208 1.00 96.12 703 GLN A N 1
ATOM 5385 C CA . GLN A 1 703 ? -18.540 20.618 14.823 1.00 96.12 703 GLN A CA 1
ATOM 5386 C C . GLN A 1 703 ? -17.329 21.383 14.241 1.00 96.12 703 GLN A C 1
ATOM 5388 O O . GLN A 1 703 ? -16.347 21.595 14.965 1.00 96.12 703 GLN A O 1
ATOM 5393 N N . PRO A 1 704 ? -17.384 21.846 12.973 1.00 96.31 704 PRO A N 1
ATOM 5394 C CA . PRO A 1 704 ? -16.299 22.611 12.362 1.00 96.31 704 PRO A CA 1
ATOM 5395 C C . PRO A 1 704 ? -16.075 23.952 13.070 1.00 96.31 704 PRO A C 1
ATOM 5397 O O . PRO A 1 704 ? -17.025 24.696 13.319 1.00 96.31 704 PRO A O 1
ATOM 5400 N N . ARG A 1 705 ? -14.814 24.278 13.374 1.00 95.25 705 ARG A N 1
ATOM 5401 C CA . ARG A 1 705 ? -14.399 25.523 14.047 1.00 95.25 705 ARG A CA 1
ATOM 5402 C C . ARG A 1 705 ? -13.253 26.197 13.302 1.00 95.25 705 ARG A C 1
ATOM 5404 O O . ARG A 1 705 ? -12.504 25.526 12.599 1.00 95.25 705 ARG A O 1
ATOM 5411 N N . CYS A 1 706 ? -13.124 27.515 13.448 1.00 94.88 706 CYS A N 1
ATOM 5412 C CA . CYS A 1 706 ? -12.104 28.329 12.784 1.00 94.88 706 CYS A CA 1
ATOM 5413 C C . CYS A 1 706 ? -11.830 29.589 13.620 1.00 94.88 706 CYS A C 1
ATOM 5415 O O . CYS A 1 706 ? -12.776 30.305 13.940 1.00 94.88 706 CYS A O 1
ATOM 5417 N N . ASP A 1 707 ? -10.569 29.869 13.957 1.00 92.75 707 ASP A N 1
ATOM 5418 C CA . ASP A 1 707 ? -10.211 31.014 14.821 1.00 92.75 707 ASP A CA 1
ATOM 5419 C C . ASP A 1 707 ? -10.116 32.347 14.055 1.00 92.75 707 ASP A C 1
ATOM 5421 O O . ASP A 1 707 ? -10.218 33.418 14.645 1.00 92.75 707 ASP A O 1
ATOM 5425 N N . ASP A 1 708 ? -9.886 32.287 12.741 1.00 91.50 708 ASP A N 1
ATOM 5426 C CA . ASP A 1 708 ? -9.484 33.419 11.894 1.00 91.50 708 ASP A CA 1
ATOM 5427 C C . ASP A 1 708 ? -10.512 33.797 10.811 1.00 91.50 708 ASP A C 1
ATOM 5429 O O . ASP A 1 708 ? -10.237 34.626 9.945 1.00 91.50 708 ASP A O 1
ATOM 5433 N N . GLY A 1 709 ? -11.693 33.172 10.834 1.00 91.00 709 GLY A N 1
ATOM 5434 C CA . GLY A 1 709 ? -12.763 33.416 9.864 1.00 91.00 709 GLY A CA 1
ATOM 5435 C C . GLY A 1 709 ? -12.520 32.865 8.452 1.00 91.00 709 GLY A C 1
ATOM 5436 O O . GLY A 1 709 ? -13.298 33.179 7.555 1.00 91.00 709 GLY A O 1
ATOM 5437 N N . THR A 1 710 ? -11.493 32.035 8.220 1.00 94.50 710 THR A N 1
ATOM 5438 C CA . THR A 1 710 ? -11.241 31.443 6.885 1.00 94.50 710 THR A CA 1
ATOM 5439 C C . THR A 1 710 ? -12.247 30.359 6.466 1.00 94.50 710 THR A C 1
ATOM 5441 O O . THR A 1 710 ? -12.302 29.995 5.290 1.00 94.50 710 THR A O 1
ATOM 5444 N N . LEU A 1 711 ? -13.068 29.860 7.395 1.00 95.06 711 LEU A N 1
ATOM 5445 C CA . LEU A 1 711 ? -14.210 28.985 7.123 1.00 95.06 711 LEU A CA 1
ATOM 5446 C C . LEU A 1 711 ? -15.488 29.815 6.926 1.00 95.06 711 LEU A C 1
ATOM 5448 O O . LEU A 1 711 ? -15.949 30.468 7.859 1.00 95.06 711 LEU A O 1
ATOM 5452 N N . ASP A 1 712 ? -16.093 29.737 5.738 1.00 94.25 712 ASP A N 1
ATOM 5453 C CA . ASP A 1 712 ? -17.404 30.338 5.464 1.00 94.25 712 ASP A CA 1
ATOM 5454 C C . ASP A 1 712 ? -18.498 29.665 6.329 1.00 94.25 712 ASP A C 1
ATOM 5456 O O . ASP A 1 712 ? -18.687 28.449 6.215 1.00 94.25 712 ASP A O 1
ATOM 5460 N N . PRO A 1 713 ? -19.276 30.411 7.142 1.00 92.88 713 PRO A N 1
ATOM 5461 C CA . PRO A 1 713 ? -20.436 29.876 7.863 1.00 92.88 713 PRO A CA 1
ATOM 5462 C C . PRO A 1 713 ? -21.519 29.262 6.958 1.00 92.88 713 PRO A C 1
ATOM 5464 O O . PRO A 1 713 ? -22.365 28.508 7.434 1.00 92.88 713 PRO A O 1
ATOM 5467 N N . LYS A 1 714 ? -21.514 29.580 5.657 1.00 92.94 714 LYS A N 1
ATOM 5468 C CA . LYS A 1 714 ? -22.372 28.981 4.624 1.00 92.94 714 LYS A CA 1
ATOM 5469 C C . LYS A 1 714 ? -21.643 27.933 3.771 1.00 92.94 714 LYS A C 1
ATOM 5471 O O . LYS A 1 714 ? -22.256 27.409 2.841 1.00 92.94 714 LYS A O 1
ATOM 5476 N N . GLY A 1 715 ? -20.392 27.593 4.089 1.00 94.50 715 GLY A N 1
ATOM 5477 C CA . GLY A 1 715 ? -19.590 26.580 3.398 1.00 94.50 715 GLY A CA 1
ATOM 5478 C C . GLY A 1 715 ? -20.208 25.180 3.451 1.00 94.50 715 GLY A C 1
ATOM 5479 O O . GLY A 1 715 ? -21.008 24.854 4.335 1.00 94.50 715 GLY A O 1
ATOM 5480 N N . LYS A 1 716 ? -19.844 24.323 2.495 1.00 97.06 716 LYS A N 1
ATOM 5481 C CA . LYS A 1 716 ? -20.379 22.962 2.360 1.00 97.06 716 LYS A CA 1
ATOM 5482 C C . LYS A 1 716 ? -20.043 22.080 3.555 1.00 97.06 716 LYS A C 1
ATOM 5484 O O . LYS A 1 716 ? -20.888 21.278 3.935 1.00 97.06 716 LYS A O 1
ATOM 5489 N N . LEU A 1 717 ? -18.884 22.267 4.184 1.00 97.25 717 LEU A N 1
ATOM 5490 C CA . LEU A 1 717 ? -18.491 21.596 5.422 1.00 97.25 717 LEU A CA 1
ATOM 5491 C C . LEU A 1 717 ? -19.449 21.915 6.585 1.00 97.25 717 LEU A C 1
ATOM 5493 O O . LEU A 1 717 ? -19.871 21.008 7.302 1.00 97.25 717 LEU A O 1
ATOM 5497 N N . VAL A 1 718 ? -19.838 23.185 6.738 1.00 97.44 718 VAL A N 1
ATOM 5498 C CA . VAL A 1 718 ? -20.767 23.632 7.792 1.00 97.44 718 VAL A CA 1
ATOM 5499 C C . VAL A 1 718 ? -22.191 23.152 7.498 1.00 97.44 718 VAL A C 1
ATOM 5501 O O . VAL A 1 718 ? -22.849 22.614 8.389 1.00 97.44 718 VAL A O 1
ATOM 5504 N N . GLN A 1 719 ? -22.644 23.262 6.241 1.00 97.38 719 GLN A N 1
ATOM 5505 C CA . GLN A 1 719 ? -23.933 22.714 5.793 1.00 97.38 719 GLN A CA 1
ATOM 5506 C C . GLN A 1 719 ? -24.025 21.205 6.068 1.00 97.38 719 GLN A C 1
ATOM 5508 O O . GLN A 1 719 ? -24.991 20.742 6.668 1.00 97.38 719 GLN A O 1
ATOM 5513 N N . TRP A 1 720 ? -23.004 20.445 5.663 1.00 97.81 720 TRP A N 1
ATOM 5514 C CA . TRP A 1 720 ? -22.935 18.996 5.840 1.00 97.81 720 TRP A CA 1
ATOM 5515 C C . TRP A 1 720 ? -22.998 18.575 7.309 1.00 97.81 720 TRP A C 1
ATOM 5517 O O . TRP A 1 720 ? -23.824 17.729 7.648 1.00 97.81 720 TRP A O 1
ATOM 5527 N N . TYR A 1 721 ? -22.195 19.196 8.183 1.00 97.75 721 TYR A N 1
ATOM 5528 C CA . TYR A 1 721 ? -22.261 18.912 9.617 1.00 97.75 721 TYR A CA 1
ATOM 5529 C C . TYR A 1 721 ? -23.654 19.221 10.186 1.00 97.75 721 TYR A C 1
ATOM 5531 O O . TYR A 1 721 ? -24.190 18.417 10.942 1.00 97.75 721 TYR A O 1
ATOM 5539 N N . GLY A 1 722 ? -24.274 20.335 9.778 1.00 97.75 722 GLY A N 1
ATOM 5540 C CA . GLY A 1 722 ? -25.633 20.694 10.191 1.00 97.75 722 GLY A CA 1
ATOM 5541 C C . GLY A 1 722 ? -26.676 19.635 9.819 1.00 97.75 722 GLY A C 1
ATOM 5542 O O . GLY A 1 722 ? -27.429 19.193 10.686 1.00 97.75 722 GLY A O 1
ATOM 5543 N N . TYR A 1 723 ? -26.687 19.178 8.561 1.00 97.81 723 TYR A N 1
ATOM 5544 C CA . TYR A 1 723 ? -27.600 18.121 8.107 1.00 97.81 723 TYR A CA 1
ATOM 5545 C C . TYR A 1 723 ? -27.340 16.776 8.801 1.00 97.81 723 TYR A C 1
ATOM 5547 O O . TYR A 1 723 ? -28.285 16.068 9.140 1.00 97.81 723 TYR A O 1
ATOM 5555 N N . LEU A 1 724 ? -26.075 16.418 9.038 1.00 97.25 724 LEU A N 1
ATOM 5556 C CA . LEU A 1 724 ? -25.712 15.163 9.698 1.00 97.25 724 LEU A CA 1
ATOM 5557 C C . LEU A 1 724 ? -26.055 15.174 11.201 1.00 97.25 724 LEU A C 1
ATOM 5559 O O . LEU A 1 724 ? -26.550 14.176 11.732 1.00 97.25 724 LEU A O 1
ATOM 5563 N N . ALA A 1 725 ? -25.848 16.303 11.882 1.00 97.12 725 ALA A N 1
ATOM 5564 C CA . ALA A 1 725 ? -26.220 16.494 13.282 1.00 97.12 725 ALA A CA 1
ATOM 5565 C C . ALA A 1 725 ? -27.742 16.443 13.486 1.00 97.12 725 ALA A C 1
ATOM 5567 O O . ALA A 1 725 ? -28.210 15.732 14.373 1.00 97.12 725 ALA A O 1
ATOM 5568 N N . ASP A 1 726 ? -28.518 17.122 12.635 1.00 97.75 726 ASP A N 1
ATOM 5569 C CA . ASP A 1 726 ? -29.983 17.043 12.645 1.00 97.75 726 ASP A CA 1
ATOM 5570 C C . ASP A 1 726 ? -30.481 15.616 12.345 1.00 97.75 726 ASP A C 1
ATOM 5572 O O . ASP A 1 726 ? -31.269 15.069 13.119 1.00 97.75 726 ASP A O 1
ATOM 5576 N N . ALA A 1 727 ? -29.977 14.972 11.285 1.00 96.50 727 ALA A N 1
ATOM 5577 C CA . ALA A 1 727 ? -30.426 13.637 10.891 1.00 96.50 727 ALA A CA 1
ATOM 5578 C C . ALA A 1 727 ? -30.194 12.594 11.998 1.00 96.50 727 ALA A C 1
ATOM 5580 O O . ALA A 1 727 ? -31.072 11.783 12.288 1.00 96.50 727 ALA A O 1
ATOM 5581 N N . THR A 1 728 ? -29.026 12.636 12.647 1.00 95.75 728 THR A N 1
ATOM 5582 C CA . THR A 1 728 ? -28.680 11.720 13.747 1.00 95.75 728 THR A CA 1
ATOM 5583 C C . THR A 1 728 ? -29.436 12.042 15.043 1.00 95.75 728 THR A C 1
ATOM 5585 O O . THR A 1 728 ? -29.833 11.129 15.769 1.00 95.75 728 THR A O 1
ATOM 5588 N N . TRP A 1 729 ? -29.736 13.319 15.308 1.00 95.62 729 TRP A N 1
ATOM 5589 C CA . TRP A 1 729 ? -30.605 13.731 16.416 1.00 95.62 729 TRP A CA 1
ATOM 5590 C C . TRP A 1 729 ? -32.054 13.245 16.236 1.00 95.62 729 TRP A C 1
ATOM 5592 O O . TRP A 1 729 ? -32.644 12.732 17.185 1.00 95.62 729 TRP A O 1
ATOM 5602 N N . ARG A 1 730 ? -32.612 13.312 15.017 1.00 94.75 730 ARG A N 1
ATOM 5603 C CA . ARG A 1 730 ? -33.985 12.854 14.708 1.00 94.75 730 ARG A CA 1
ATOM 5604 C C . ARG A 1 730 ? -34.208 11.348 14.878 1.00 94.75 730 ARG A C 1
ATOM 5606 O O . ARG A 1 730 ? -35.346 10.936 15.077 1.00 94.75 730 ARG A O 1
ATOM 5613 N N . VAL A 1 731 ? -33.151 10.535 14.817 1.00 93.31 731 VAL A N 1
ATOM 5614 C CA . VAL A 1 731 ? -33.193 9.090 15.135 1.00 93.31 731 VAL A CA 1
ATOM 5615 C C . VAL A 1 731 ? -32.756 8.787 16.576 1.00 93.31 731 VAL A C 1
ATOM 5617 O O . VAL A 1 731 ? -32.409 7.651 16.899 1.00 93.31 731 VAL A O 1
ATOM 5620 N N . SER A 1 732 ? -32.762 9.804 17.445 1.00 92.81 732 SER A N 1
ATOM 5621 C CA . SER A 1 732 ? -32.417 9.732 18.870 1.00 92.81 732 SER A CA 1
ATOM 5622 C C . SER A 1 732 ? -31.018 9.178 19.168 1.00 92.81 732 SER A C 1
ATOM 5624 O O . SER A 1 732 ? -30.796 8.650 20.251 1.00 92.81 732 SER A O 1
ATOM 5626 N N . ARG A 1 733 ? -30.067 9.291 18.231 1.00 93.88 733 ARG A N 1
ATOM 5627 C CA . ARG A 1 733 ? -28.662 8.868 18.392 1.00 93.88 733 ARG A CA 1
ATOM 5628 C C . ARG A 1 733 ? -27.728 9.966 17.862 1.00 93.88 733 ARG A C 1
ATOM 5630 O O . ARG A 1 733 ? -27.122 9.782 16.810 1.00 93.88 733 ARG A O 1
ATOM 5637 N N . PRO A 1 734 ? -27.651 11.140 18.516 1.00 94.94 734 PRO A N 1
ATOM 5638 C CA . PRO A 1 734 ? -26.975 12.316 17.966 1.00 94.94 734 PRO A CA 1
ATOM 5639 C C . PRO A 1 734 ? -25.461 12.115 17.809 1.00 94.94 734 PRO A C 1
ATOM 5641 O O . PRO A 1 734 ? -24.785 11.661 18.731 1.00 94.94 734 PRO A O 1
ATOM 5644 N N . ILE A 1 735 ? -24.916 12.522 16.656 1.00 95.38 735 ILE A N 1
ATOM 5645 C CA . ILE A 1 735 ? -23.460 12.641 16.432 1.00 95.38 735 ILE A CA 1
ATOM 5646 C C . ILE A 1 735 ? -22.879 13.944 17.007 1.00 95.38 735 ILE A C 1
ATOM 5648 O O . ILE A 1 735 ? -21.667 14.081 17.148 1.00 95.38 735 ILE A O 1
ATOM 5652 N N . ALA A 1 736 ? -23.738 14.916 17.329 1.00 95.25 736 ALA A N 1
ATOM 5653 C CA . ALA A 1 736 ? -23.328 16.145 17.990 1.00 95.25 736 ALA A CA 1
ATOM 5654 C C . ALA A 1 736 ? -22.840 15.836 19.416 1.00 95.25 736 ALA A C 1
ATOM 5656 O O . ALA A 1 736 ? -23.528 15.169 20.189 1.00 95.25 736 ALA A O 1
ATOM 5657 N N . TYR A 1 737 ? -21.649 16.329 19.749 1.00 95.56 737 TYR A N 1
ATOM 5658 C CA . TYR A 1 737 ? -21.006 16.118 21.043 1.00 95.56 737 TYR A CA 1
ATOM 5659 C C . TYR A 1 737 ? -21.774 16.815 22.180 1.00 95.56 737 TYR A C 1
ATOM 5661 O O . TYR A 1 737 ? -22.140 17.987 22.070 1.00 95.56 737 TYR A O 1
ATOM 5669 N N . ASP A 1 738 ? -22.019 16.106 23.288 1.00 93.00 738 ASP A N 1
ATOM 5670 C CA . ASP A 1 738 ? -22.713 16.681 24.444 1.00 93.00 738 ASP A CA 1
ATOM 5671 C C . ASP A 1 738 ? -21.735 17.452 25.340 1.00 93.00 738 ASP A C 1
ATOM 5673 O O . ASP A 1 738 ? -21.036 16.885 26.187 1.00 93.00 738 ASP A O 1
ATOM 5677 N N . HIS A 1 739 ? -21.739 18.780 25.206 1.00 93.06 739 HIS A N 1
ATOM 5678 C CA . HIS A 1 739 ? -20.979 19.695 26.062 1.00 93.06 739 HIS A CA 1
ATOM 5679 C C . HIS A 1 739 ? -21.310 19.568 27.566 1.00 93.06 739 HIS A C 1
ATOM 5681 O O . HIS A 1 739 ? -20.559 20.072 28.401 1.00 93.06 739 HIS A O 1
ATOM 5687 N N . ARG A 1 740 ? -22.393 18.873 27.948 1.00 94.38 740 ARG A N 1
ATOM 5688 C CA . ARG A 1 740 ? -22.736 18.570 29.348 1.00 94.38 740 ARG A CA 1
ATOM 5689 C C . ARG A 1 740 ? -22.017 17.332 29.894 1.00 94.38 740 ARG A C 1
ATOM 5691 O O . ARG A 1 740 ? -22.273 16.973 31.037 1.00 94.38 740 ARG A O 1
ATOM 5698 N N . THR A 1 741 ? -21.111 16.691 29.149 1.00 95.94 741 THR A N 1
ATOM 5699 C CA . THR A 1 741 ? -20.424 15.450 29.571 1.00 95.94 741 THR A CA 1
ATOM 5700 C C . THR A 1 741 ? -19.849 15.517 30.996 1.00 95.94 741 THR A C 1
ATOM 5702 O O . THR A 1 741 ? -20.118 14.617 31.789 1.00 95.94 741 THR A O 1
ATOM 5705 N N . ARG A 1 742 ? -19.192 16.624 31.389 1.00 96.50 742 ARG A N 1
ATOM 5706 C CA . ARG A 1 742 ? -18.749 16.856 32.784 1.00 96.50 742 ARG A CA 1
ATOM 5707 C C . ARG A 1 742 ? -19.883 16.729 33.804 1.00 96.50 742 ARG A C 1
ATOM 5709 O O . ARG A 1 742 ? -19.716 16.070 34.823 1.00 96.50 742 ARG A O 1
ATOM 5716 N N . HIS A 1 743 ? -21.017 17.371 33.531 1.00 96.75 743 HIS A N 1
ATOM 5717 C CA . HIS A 1 743 ? -22.186 17.369 34.405 1.00 96.75 743 HIS A CA 1
ATOM 5718 C C . HIS A 1 743 ? -22.864 15.994 34.437 1.00 96.75 743 HIS A C 1
ATOM 5720 O O . HIS A 1 743 ? -23.232 15.530 35.509 1.00 96.75 743 HIS A O 1
ATOM 5726 N N . ASN A 1 744 ? -22.958 15.308 33.295 1.00 97.19 744 ASN A N 1
ATOM 5727 C CA . ASN A 1 744 ? -23.520 13.959 33.208 1.00 97.19 744 ASN A CA 1
ATOM 5728 C C . ASN A 1 744 ? -22.683 12.951 34.032 1.00 97.19 744 ASN A C 1
ATOM 5730 O O . ASN A 1 744 ? -23.248 12.133 34.754 1.00 97.19 744 ASN A O 1
ATOM 5734 N N . LEU A 1 745 ? -21.346 13.055 33.995 1.00 97.44 745 LEU A N 1
ATOM 5735 C CA . LEU A 1 745 ? -20.437 12.265 34.839 1.00 97.44 745 LEU A CA 1
ATOM 5736 C C . LEU A 1 745 ? -20.582 12.613 36.333 1.00 97.44 745 LEU A C 1
ATOM 5738 O O . LEU A 1 745 ? -20.657 11.713 37.167 1.00 97.44 745 LEU A O 1
ATOM 5742 N N . GLN A 1 746 ? -20.680 13.902 36.682 1.00 97.06 746 GLN A N 1
ATOM 5743 C CA . GLN A 1 746 ? -20.937 14.337 38.065 1.00 97.06 746 GLN A CA 1
ATOM 5744 C C . GLN A 1 746 ? -22.285 13.818 38.593 1.00 97.06 746 GLN A C 1
ATOM 5746 O O . GLN A 1 746 ? -22.358 13.357 39.728 1.00 97.06 746 GLN A O 1
ATOM 5751 N N . ALA A 1 747 ? -23.338 13.857 37.772 1.00 96.81 747 ALA A N 1
ATOM 5752 C CA . ALA A 1 747 ? -24.678 13.396 38.131 1.00 96.81 747 ALA A CA 1
ATOM 5753 C C . ALA A 1 747 ? -24.750 11.873 38.342 1.00 96.81 747 ALA A C 1
ATOM 5755 O O . ALA A 1 747 ? -25.479 11.421 39.219 1.00 96.81 747 ALA A O 1
ATOM 5756 N N . ALA A 1 748 ? -23.950 11.096 37.601 1.00 96.81 748 ALA A N 1
ATOM 5757 C CA . ALA A 1 748 ? -23.774 9.658 37.824 1.00 96.81 748 ALA A CA 1
ATOM 5758 C C . ALA A 1 748 ? -22.892 9.320 39.051 1.00 96.81 748 ALA A C 1
ATOM 5760 O O . ALA A 1 748 ? -22.701 8.148 39.362 1.00 96.81 748 ALA A O 1
ATOM 5761 N N . GLY A 1 749 ? -22.353 10.325 39.758 1.00 96.50 749 GLY A N 1
ATOM 5762 C CA . GLY A 1 749 ? -21.592 10.156 41.003 1.00 96.50 749 GLY A CA 1
ATOM 5763 C C . GLY A 1 749 ? -20.074 10.008 40.844 1.00 96.50 749 GLY A C 1
ATOM 5764 O O . GLY A 1 749 ? -19.395 9.680 41.819 1.00 96.50 749 GLY A O 1
ATOM 5765 N N . PHE A 1 750 ? -19.515 10.230 39.650 1.00 97.75 750 PHE A N 1
ATOM 5766 C CA . PHE A 1 750 ? -18.067 10.147 39.434 1.00 97.75 750 PHE A CA 1
ATOM 5767 C C . PHE A 1 750 ? -17.292 11.289 40.113 1.00 97.75 750 PHE A C 1
ATOM 5769 O O . PHE A 1 750 ? -17.749 12.431 40.185 1.00 97.75 750 PHE A O 1
ATOM 5776 N N . ILE A 1 751 ? -16.063 10.984 40.536 1.00 96.44 751 ILE A N 1
ATOM 5777 C CA . ILE A 1 751 ? -15.089 11.939 41.081 1.00 96.44 751 ILE A CA 1
ATOM 5778 C C . ILE A 1 751 ? -13.827 12.009 40.205 1.00 96.44 751 ILE A C 1
ATOM 5780 O O . ILE A 1 751 ? -13.700 11.290 39.214 1.00 96.44 751 ILE A O 1
ATOM 5784 N N . ASP A 1 752 ? -12.906 12.917 40.541 1.00 95.62 752 ASP A N 1
ATOM 5785 C CA . ASP A 1 752 ? -11.632 13.146 39.835 1.00 95.62 752 ASP A CA 1
ATOM 5786 C C . ASP A 1 752 ? -11.772 13.413 38.319 1.00 95.62 752 ASP A C 1
ATOM 5788 O O . ASP A 1 752 ? -10.877 13.098 37.539 1.00 95.62 752 ASP A O 1
ATOM 5792 N N . ILE A 1 753 ? -12.899 14.008 37.902 1.00 97.44 753 ILE A N 1
ATOM 5793 C CA . ILE A 1 753 ? -13.271 14.204 36.491 1.00 97.44 753 ILE A CA 1
ATOM 5794 C C . ILE A 1 753 ? -12.332 15.208 35.801 1.00 97.44 753 ILE A C 1
ATOM 5796 O O . ILE A 1 753 ? -12.446 16.429 35.989 1.00 97.44 753 ILE A O 1
ATOM 5800 N N . GLN A 1 754 ? -11.455 14.703 34.939 1.00 97.19 754 GLN A N 1
ATOM 5801 C CA . GLN A 1 754 ? -10.534 15.484 34.113 1.00 97.19 754 GLN A CA 1
ATOM 5802 C C . GLN A 1 754 ? -10.980 15.501 32.647 1.00 97.19 754 GLN A C 1
ATOM 5804 O O . GLN A 1 754 ? -11.674 14.601 32.179 1.00 97.19 754 GLN A O 1
ATOM 5809 N N . GLU A 1 755 ? -10.578 16.551 31.932 1.00 97.38 755 GLU A N 1
ATOM 5810 C CA . GLU A 1 755 ? -10.810 16.722 30.497 1.00 97.38 755 GLU A CA 1
ATOM 5811 C C . GLU A 1 755 ? -9.488 17.112 29.830 1.00 97.38 755 GLU A C 1
ATOM 5813 O O . GLU A 1 755 ? -8.860 18.092 30.230 1.00 97.38 755 GLU A O 1
ATOM 5818 N N . THR A 1 756 ? -9.074 16.371 28.802 1.00 97.19 756 THR A N 1
ATOM 5819 C CA . THR A 1 756 ? -7.994 16.774 27.894 1.00 97.19 756 THR A CA 1
ATOM 5820 C C . THR A 1 756 ? -8.586 17.061 26.521 1.00 97.19 756 THR A C 1
ATOM 5822 O O . THR A 1 756 ? -9.111 16.159 25.869 1.00 97.19 756 THR A O 1
ATOM 5825 N N . VAL A 1 757 ? -8.467 18.310 26.064 1.00 97.31 757 VAL A N 1
ATOM 5826 C CA . VAL A 1 757 ? -8.913 18.736 24.730 1.00 97.31 757 VAL A CA 1
ATOM 5827 C C . VAL A 1 757 ? -7.708 18.834 23.795 1.00 97.31 757 VAL A C 1
ATOM 5829 O O . VAL A 1 757 ? -6.752 19.553 24.083 1.00 97.31 757 VAL A O 1
ATOM 5832 N N . ILE A 1 758 ? -7.744 18.126 22.664 1.00 96.88 758 ILE A N 1
ATOM 5833 C CA . ILE A 1 758 ? -6.684 18.137 21.647 1.00 96.88 758 ILE A CA 1
ATOM 5834 C C . ILE A 1 758 ? -7.257 18.693 20.342 1.00 96.88 758 ILE A C 1
ATOM 5836 O O . ILE A 1 758 ? -8.201 18.136 19.787 1.00 96.88 758 ILE A O 1
ATOM 5840 N N . ARG A 1 759 ? -6.670 19.776 19.821 1.00 96.88 759 ARG A N 1
ATOM 5841 C CA . ARG A 1 759 ? -7.053 20.345 18.521 1.00 96.88 759 ARG A CA 1
ATOM 5842 C C . ARG A 1 759 ? -6.663 19.400 17.377 1.00 96.88 759 ARG A C 1
ATOM 5844 O O . ARG A 1 759 ? -5.533 18.910 17.331 1.00 96.88 759 ARG A O 1
ATOM 5851 N N . VAL A 1 760 ? -7.590 19.191 16.444 1.00 97.12 760 VAL A N 1
ATOM 5852 C CA . VAL A 1 760 ? -7.471 18.314 15.272 1.00 97.12 760 VAL A CA 1
ATOM 5853 C C . VAL A 1 760 ? -7.752 19.118 13.992 1.00 97.12 760 VAL A C 1
ATOM 5855 O O . VAL A 1 760 ? -8.909 19.350 13.647 1.00 97.12 760 VAL A O 1
ATOM 5858 N N . PRO A 1 761 ? -6.717 19.581 13.276 1.00 97.19 761 PRO A N 1
ATOM 5859 C CA . PRO A 1 761 ? -6.869 20.343 12.032 1.00 97.19 761 PRO A CA 1
ATOM 5860 C C . PRO A 1 761 ? -7.512 19.516 10.907 1.00 97.19 761 PRO A C 1
ATOM 5862 O O . PRO A 1 761 ? -7.158 18.352 10.730 1.00 97.19 761 PRO A O 1
ATOM 5865 N N . TYR A 1 762 ? -8.369 20.115 10.071 1.00 95.38 762 TYR A N 1
ATOM 5866 C CA . TYR A 1 762 ? -8.944 19.422 8.898 1.00 95.38 762 TYR A CA 1
ATOM 5867 C C . TYR A 1 762 ? -7.924 19.093 7.798 1.00 95.38 762 TYR A C 1
ATOM 5869 O O . TYR A 1 762 ? -8.199 18.250 6.945 1.00 95.38 762 TYR A O 1
ATOM 5877 N N . ASN A 1 763 ? -6.767 19.763 7.789 1.00 93.75 763 ASN A N 1
ATOM 5878 C CA . ASN A 1 763 ? -5.643 19.502 6.891 1.00 93.75 763 ASN A CA 1
ATOM 5879 C C . ASN A 1 763 ? -4.326 20.040 7.483 1.00 93.75 763 ASN A C 1
ATOM 5881 O O . ASN A 1 763 ? -4.297 20.630 8.561 1.00 93.75 763 ASN A O 1
ATOM 5885 N N . SER A 1 764 ? -3.210 19.857 6.770 1.00 92.12 764 SER A N 1
ATOM 5886 C CA . SER A 1 764 ? -1.865 20.243 7.222 1.00 92.12 764 SER A CA 1
ATOM 5887 C C . SER A 1 764 ? -1.560 21.755 7.118 1.00 92.12 764 SER A C 1
ATOM 5889 O O . SER A 1 764 ? -0.497 22.118 6.602 1.00 92.12 764 SER A O 1
ATOM 5891 N N . TRP A 1 765 ? -2.483 22.624 7.540 1.00 92.81 765 TRP A N 1
ATOM 5892 C CA . TRP A 1 765 ? -2.302 24.081 7.585 1.00 92.81 765 TRP A CA 1
ATOM 5893 C C . TRP A 1 765 ? -1.475 24.614 8.775 1.00 92.81 765 TRP A C 1
ATOM 5895 O O . TRP A 1 765 ? -0.755 25.592 8.559 1.00 92.81 765 TRP A O 1
ATOM 5905 N N . PRO A 1 766 ? -1.487 24.028 9.998 1.00 93.31 766 PRO A N 1
ATOM 5906 C CA . PRO A 1 766 ? -0.723 24.590 11.117 1.00 93.31 766 PRO A CA 1
ATOM 5907 C C . PRO A 1 766 ? 0.781 24.515 10.875 1.00 93.31 766 PRO A C 1
ATOM 5909 O O . PRO A 1 766 ? 1.250 23.680 10.108 1.00 93.31 766 PRO A O 1
ATOM 5912 N N . ASN A 1 767 ? 1.572 25.335 11.570 1.00 90.19 767 ASN A N 1
ATOM 5913 C CA . ASN A 1 767 ? 3.028 25.313 11.402 1.00 90.19 767 ASN A CA 1
ATOM 5914 C C . ASN A 1 767 ? 3.746 24.211 12.201 1.00 90.19 767 ASN A C 1
ATOM 5916 O O . ASN A 1 767 ? 4.768 23.708 11.727 1.00 90.19 767 ASN A O 1
ATOM 5920 N N . ASP A 1 768 ? 3.212 23.800 13.349 1.00 94.06 768 ASP A N 1
ATOM 5921 C CA . ASP A 1 768 ? 3.784 22.744 14.194 1.00 94.06 768 ASP A CA 1
ATOM 5922 C C . ASP A 1 768 ? 3.791 21.362 13.491 1.00 94.06 768 ASP A C 1
ATOM 5924 O O . ASP A 1 768 ? 2.764 20.958 12.936 1.00 94.06 768 ASP A O 1
ATOM 5928 N N . PRO A 1 769 ? 4.914 20.609 13.496 1.00 91.06 769 PRO A N 1
ATOM 5929 C CA . PRO A 1 769 ? 4.977 19.258 12.940 1.00 91.06 769 PRO A CA 1
ATOM 5930 C C . PRO A 1 769 ? 3.969 18.261 13.531 1.00 91.06 769 PRO A C 1
ATOM 5932 O O . PRO A 1 769 ? 3.411 17.472 12.770 1.00 91.06 769 PRO A O 1
ATOM 5935 N N . HIS A 1 770 ? 3.697 18.293 14.844 1.00 92.31 770 HIS A N 1
ATOM 5936 C CA . HIS A 1 770 ? 2.787 17.325 15.478 1.00 92.31 770 HIS A CA 1
ATOM 5937 C C . HIS A 1 770 ? 1.339 17.558 15.020 1.00 92.31 770 HIS A C 1
ATOM 5939 O O . HIS A 1 770 ? 0.693 16.640 14.516 1.00 92.31 770 HIS A O 1
ATOM 5945 N N . GLN A 1 771 ? 0.872 18.807 15.053 1.00 93.69 771 GLN A N 1
ATOM 5946 C CA . GLN A 1 771 ? -0.412 19.242 14.496 1.00 93.69 771 GLN A CA 1
ATOM 5947 C C . GLN A 1 771 ? -0.514 19.020 12.975 1.00 93.69 771 GLN A C 1
ATOM 5949 O O . GLN A 1 771 ? -1.581 18.642 12.490 1.00 93.69 771 GLN A O 1
ATOM 5954 N N . LYS A 1 772 ? 0.577 19.177 12.207 1.00 93.44 772 LYS A N 1
ATOM 5955 C CA . LYS A 1 772 ? 0.614 18.822 10.772 1.00 93.44 772 LYS A CA 1
ATOM 5956 C C . LYS A 1 772 ? 0.351 17.337 10.529 1.00 93.44 772 LYS A C 1
ATOM 5958 O O . LYS A 1 772 ? -0.309 17.019 9.542 1.00 93.44 772 LYS A O 1
ATOM 5963 N N . ASP A 1 773 ? 0.874 16.444 11.368 1.00 91.88 773 ASP A N 1
ATOM 5964 C CA . ASP A 1 773 ? 0.666 14.999 11.223 1.00 91.88 773 ASP A CA 1
ATOM 5965 C C . ASP A 1 773 ? -0.694 14.537 11.771 1.00 91.88 773 ASP A C 1
ATOM 5967 O O . ASP A 1 773 ? -1.358 13.750 11.097 1.00 91.88 773 ASP A O 1
ATOM 5971 N N . ILE A 1 774 ? -1.192 15.116 12.872 1.00 96.00 774 ILE A N 1
ATOM 5972 C CA . ILE A 1 774 ? -2.601 14.972 13.298 1.00 96.00 774 ILE A CA 1
ATOM 5973 C C . ILE A 1 774 ? -3.539 15.368 12.146 1.00 96.00 774 ILE A C 1
ATOM 5975 O O . ILE A 1 774 ? -4.393 14.584 11.735 1.00 96.00 774 ILE A O 1
ATOM 5979 N N . GLY A 1 775 ? -3.329 16.550 11.556 1.00 95.69 775 GLY A N 1
ATOM 5980 C CA . GLY A 1 775 ? -4.147 17.057 10.454 1.00 95.69 775 GLY A CA 1
ATOM 5981 C C . GLY A 1 775 ? -3.999 16.291 9.135 1.00 95.69 775 GLY A C 1
ATOM 5982 O O . GLY A 1 775 ? -4.849 16.423 8.262 1.00 95.69 775 GLY A O 1
ATOM 5983 N N . ARG A 1 776 ? -2.957 15.464 8.962 1.00 93.75 776 ARG A N 1
ATOM 5984 C CA . ARG A 1 776 ? -2.846 14.523 7.829 1.00 93.75 776 ARG A CA 1
ATOM 5985 C C . ARG A 1 776 ? -3.688 13.274 8.062 1.00 93.75 776 ARG A C 1
ATOM 5987 O O . ARG A 1 776 ? -4.425 12.878 7.164 1.00 93.75 776 ARG A O 1
ATOM 5994 N N . TRP A 1 777 ? -3.592 12.676 9.250 1.00 94.06 777 TRP A N 1
ATOM 5995 C CA . TRP A 1 777 ? -4.370 11.486 9.599 1.00 94.06 777 TRP A CA 1
ATOM 5996 C C . TRP A 1 777 ? -5.867 11.785 9.684 1.00 94.06 777 TRP A C 1
ATOM 5998 O O . TRP A 1 777 ? -6.662 11.008 9.160 1.00 94.06 777 TRP A O 1
ATOM 6008 N N . TYR A 1 778 ? -6.258 12.938 10.240 1.00 97.00 778 TYR A N 1
ATOM 6009 C CA . TYR A 1 778 ? -7.666 13.332 10.264 1.00 97.00 778 TYR A CA 1
ATOM 6010 C C . TYR A 1 778 ? -8.197 13.667 8.872 1.00 97.00 778 TYR A C 1
ATOM 6012 O O . TYR A 1 778 ? -9.268 13.181 8.523 1.00 97.00 778 TYR A O 1
ATOM 6020 N N . ASN A 1 779 ? -7.439 14.400 8.041 1.00 96.81 779 ASN A N 1
ATOM 6021 C CA . ASN A 1 779 ? -7.841 14.668 6.656 1.00 96.81 779 ASN A CA 1
ATOM 6022 C C . ASN A 1 779 ? -8.091 13.371 5.874 1.00 96.81 779 ASN A C 1
ATOM 6024 O O . ASN A 1 779 ? -9.105 13.273 5.191 1.00 96.81 779 ASN A O 1
ATOM 6028 N N . LEU A 1 780 ? -7.216 12.368 6.013 1.00 93.94 780 LEU A N 1
ATOM 6029 C CA . LEU A 1 780 ? -7.407 11.051 5.402 1.00 93.94 780 LEU A CA 1
ATOM 6030 C C . LEU A 1 780 ? -8.668 10.361 5.949 1.00 93.94 780 LEU A C 1
ATOM 6032 O O . LEU A 1 780 ? -9.553 10.007 5.174 1.00 93.94 780 LEU A O 1
ATOM 6036 N N . GLY A 1 781 ? -8.776 10.222 7.274 1.00 93.25 781 GLY A N 1
ATOM 6037 C CA . GLY A 1 781 ? -9.884 9.516 7.919 1.00 93.25 781 GLY A CA 1
ATOM 6038 C C . GLY A 1 781 ? -11.249 10.122 7.605 1.00 93.25 781 GLY A C 1
ATOM 6039 O O . GLY A 1 781 ? -12.175 9.390 7.259 1.00 93.25 781 GLY A O 1
ATOM 6040 N N . ILE A 1 782 ? -11.384 11.450 7.678 1.00 94.75 782 ILE A N 1
ATOM 6041 C CA . ILE A 1 782 ? -12.649 12.109 7.346 1.00 94.75 782 ILE A CA 1
ATOM 6042 C C . ILE A 1 782 ? -12.929 12.043 5.838 1.00 94.75 782 ILE A C 1
ATOM 6044 O O . ILE A 1 782 ? -14.071 11.818 5.459 1.00 94.75 782 ILE A O 1
ATOM 6048 N N . THR A 1 783 ? -11.912 12.146 4.970 1.00 93.12 783 THR A N 1
ATOM 6049 C CA . THR A 1 783 ? -12.095 12.056 3.508 1.00 93.12 783 THR A CA 1
ATOM 6050 C C . THR A 1 783 ? -12.622 10.689 3.079 1.00 93.12 783 THR A C 1
ATOM 6052 O O . THR A 1 783 ? -13.585 10.634 2.317 1.00 93.12 783 THR A O 1
ATOM 6055 N N . GLU A 1 784 ? -12.051 9.585 3.558 1.00 89.56 784 GLU A N 1
ATOM 6056 C CA . GLU A 1 784 ? -12.595 8.254 3.243 1.00 89.56 784 GLU A CA 1
ATOM 6057 C C . GLU A 1 784 ? -13.936 8.014 3.971 1.00 89.56 784 GLU A C 1
ATOM 6059 O O . GLU A 1 784 ? -14.855 7.400 3.428 1.00 89.56 784 GLU A O 1
ATOM 6064 N N . GLY A 1 785 ? -14.101 8.592 5.167 1.00 92.12 785 GLY A N 1
ATOM 6065 C CA . GLY A 1 785 ? -15.285 8.424 6.009 1.00 92.12 785 GLY A CA 1
ATOM 6066 C C . GLY A 1 785 ? -16.539 9.220 5.639 1.00 92.12 785 GLY A C 1
ATOM 6067 O O . GLY A 1 785 ? -17.622 8.839 6.083 1.00 92.12 785 GLY A O 1
ATOM 6068 N N . LEU A 1 786 ? -16.438 10.287 4.835 1.00 95.44 786 LEU A N 1
ATOM 6069 C CA . LEU A 1 786 ? -17.581 11.146 4.476 1.00 95.44 786 LEU A CA 1
ATOM 6070 C C . LEU A 1 786 ? -18.782 10.344 3.958 1.00 95.44 786 LEU A C 1
ATOM 6072 O O . LEU A 1 786 ? -19.912 10.597 4.368 1.00 95.44 786 LEU A O 1
ATOM 6076 N N . ASP A 1 787 ? -18.546 9.361 3.093 1.00 94.12 787 ASP A N 1
ATOM 6077 C CA . ASP A 1 787 ? -19.601 8.551 2.483 1.00 94.12 787 ASP A CA 1
ATOM 6078 C C . ASP A 1 787 ? -20.297 7.662 3.530 1.00 94.12 787 ASP A C 1
ATOM 6080 O O . ASP A 1 787 ? -21.525 7.637 3.613 1.00 94.12 787 ASP A O 1
ATOM 6084 N N . ALA A 1 788 ? -19.516 6.999 4.389 1.00 93.31 788 ALA A N 1
ATOM 6085 C CA . ALA A 1 788 ? -20.021 6.112 5.438 1.00 93.31 788 ALA A CA 1
ATOM 6086 C C . ALA A 1 788 ? -20.852 6.857 6.492 1.00 93.31 788 ALA A C 1
ATOM 6088 O O . ALA A 1 788 ? -21.925 6.394 6.878 1.00 93.31 788 ALA A O 1
ATOM 6089 N N . LEU A 1 789 ? -20.379 8.038 6.904 1.00 95.12 789 LEU A N 1
ATOM 6090 C CA . LEU A 1 789 ? -21.070 8.909 7.852 1.00 95.12 789 LEU A CA 1
ATOM 6091 C C . LEU A 1 789 ? -22.368 9.495 7.285 1.00 95.12 789 LEU A C 1
ATOM 6093 O O . LEU A 1 789 ? -23.256 9.832 8.057 1.00 95.12 789 LEU A O 1
ATOM 6097 N N . SER A 1 790 ? -22.488 9.647 5.962 1.00 96.56 790 SER A N 1
ATOM 6098 C CA . SER A 1 790 ? -23.540 10.487 5.368 1.00 96.56 790 SER A CA 1
ATOM 6099 C C . SER A 1 790 ? -24.625 9.732 4.621 1.00 96.56 790 SER A C 1
ATOM 6101 O O . SER A 1 790 ? -25.748 10.228 4.573 1.00 96.56 790 SER A O 1
ATOM 6103 N N . PHE A 1 791 ? -24.316 8.584 4.005 1.00 95.56 791 PHE A N 1
ATOM 6104 C CA . PHE A 1 791 ? -25.255 7.911 3.100 1.00 95.56 791 PHE A CA 1
ATOM 6105 C C . PHE A 1 791 ? -26.556 7.564 3.828 1.00 95.56 791 PHE A C 1
ATOM 6107 O O . PHE A 1 791 ? -27.583 8.171 3.549 1.00 95.56 791 PHE A O 1
ATOM 6114 N N . ALA A 1 792 ? -26.509 6.668 4.813 1.00 94.19 792 ALA A N 1
ATOM 6115 C CA . ALA A 1 792 ? -27.701 6.254 5.547 1.00 94.19 792 ALA A CA 1
ATOM 6116 C C . ALA A 1 792 ? -28.406 7.411 6.292 1.00 94.19 792 ALA A C 1
ATOM 6118 O O . ALA A 1 792 ? -29.608 7.559 6.077 1.00 94.19 792 ALA A O 1
ATOM 6119 N N . PRO A 1 793 ? -27.746 8.281 7.089 1.00 94.75 793 PRO A N 1
ATOM 6120 C CA . PRO A 1 793 ? -28.436 9.404 7.732 1.00 94.75 793 PRO A CA 1
ATOM 6121 C C . PRO A 1 793 ? -29.187 10.319 6.754 1.00 94.75 793 PRO A C 1
ATOM 6123 O O . PRO A 1 793 ? -30.351 10.640 6.991 1.00 94.75 793 PRO A O 1
ATOM 6126 N N . LEU A 1 794 ? -28.579 10.699 5.623 1.00 96.50 794 LEU A N 1
ATOM 6127 C CA . LEU A 1 794 ? -29.215 11.623 4.679 1.00 96.50 794 LEU A CA 1
ATOM 6128 C C . LEU A 1 794 ? -30.247 10.930 3.769 1.00 96.50 794 LEU A C 1
ATOM 6130 O O . LEU A 1 794 ? -31.305 11.505 3.513 1.00 96.50 794 LEU A O 1
ATOM 6134 N N . THR A 1 795 ? -30.023 9.689 3.323 1.00 95.50 795 THR A N 1
ATOM 6135 C CA . THR A 1 795 ? -31.027 8.982 2.503 1.00 95.50 795 THR A CA 1
ATOM 6136 C C . THR A 1 795 ? -32.202 8.457 3.329 1.00 95.50 795 THR A C 1
ATOM 6138 O O . THR A 1 795 ? -33.313 8.403 2.814 1.00 95.50 795 THR A O 1
ATOM 6141 N N . ARG A 1 796 ? -32.003 8.073 4.600 1.00 94.00 796 ARG A N 1
ATOM 6142 C CA . ARG A 1 796 ? -33.080 7.538 5.458 1.00 94.00 796 ARG A CA 1
ATOM 6143 C C . ARG A 1 796 ? -33.923 8.644 6.094 1.00 94.00 796 ARG A C 1
ATOM 6145 O O . ARG A 1 796 ? -35.144 8.523 6.113 1.00 94.00 796 ARG A O 1
ATOM 6152 N N . VAL A 1 797 ? -33.296 9.714 6.600 1.00 94.69 797 VAL A N 1
ATOM 6153 C CA . VAL A 1 797 ? -33.997 10.763 7.372 1.00 94.69 797 VAL A CA 1
ATOM 6154 C C . VAL A 1 797 ? -34.460 11.926 6.494 1.00 94.69 797 VAL A C 1
ATOM 6156 O O . VAL A 1 797 ? -35.575 12.411 6.664 1.00 94.69 797 VAL A O 1
ATOM 6159 N N . TYR A 1 798 ? -33.637 12.357 5.534 1.00 93.62 798 TYR A N 1
ATOM 6160 C CA . TYR A 1 798 ? -33.981 13.438 4.600 1.00 93.62 798 TYR A CA 1
ATOM 6161 C C . TYR A 1 798 ? -34.588 12.942 3.275 1.00 93.62 798 TYR A C 1
ATOM 6163 O O . TYR A 1 798 ? -35.050 13.762 2.484 1.00 93.62 798 TYR A O 1
ATOM 6171 N N . GLN A 1 799 ? -34.600 11.624 3.024 1.00 94.12 799 GLN A N 1
ATOM 6172 C CA . GLN A 1 799 ? -35.097 10.998 1.783 1.00 94.12 799 GLN A CA 1
ATOM 6173 C C . GLN A 1 799 ? -34.447 11.559 0.502 1.00 94.12 799 GLN A C 1
ATOM 6175 O O . GLN A 1 799 ? -35.035 11.566 -0.578 1.00 94.12 799 GLN A O 1
ATOM 6180 N N . TRP A 1 800 ? -33.207 12.040 0.620 1.00 96.19 800 TRP A N 1
ATOM 6181 C CA . TRP A 1 800 ? -32.448 12.609 -0.489 1.00 96.19 800 TRP A CA 1
ATOM 6182 C C . TRP A 1 800 ? -31.904 11.534 -1.427 1.00 96.19 800 TRP A C 1
ATOM 6184 O O . TRP A 1 800 ? -31.344 10.538 -0.974 1.00 96.19 800 TRP A O 1
ATOM 6194 N N . ASP A 1 801 ? -31.965 11.780 -2.740 1.00 95.69 801 ASP A N 1
ATOM 6195 C CA . ASP A 1 801 ? -31.257 10.930 -3.701 1.00 95.69 801 ASP A CA 1
ATOM 6196 C C . ASP A 1 801 ? -29.731 11.012 -3.512 1.00 95.69 801 ASP A C 1
ATOM 6198 O O . ASP A 1 801 ? -29.129 12.093 -3.425 1.00 95.69 801 ASP A O 1
ATOM 6202 N N . LEU A 1 802 ? -29.107 9.835 -3.501 1.00 92.81 802 LEU A N 1
ATOM 6203 C CA . LEU A 1 802 ? -27.686 9.635 -3.249 1.00 92.81 802 LEU A CA 1
ATOM 6204 C C . LEU A 1 802 ? -26.784 10.351 -4.268 1.00 92.81 802 LEU A C 1
ATOM 6206 O O . LEU A 1 802 ? -25.707 10.835 -3.915 1.00 92.81 802 LEU A O 1
ATOM 6210 N N . ASN A 1 803 ? -27.188 10.396 -5.538 1.00 92.88 803 ASN A N 1
ATOM 6211 C CA . ASN A 1 803 ? -26.349 10.857 -6.644 1.00 92.88 803 ASN A CA 1
ATOM 6212 C C . ASN A 1 803 ? -26.620 12.322 -7.013 1.00 92.88 803 ASN A C 1
ATOM 6214 O O . ASN A 1 803 ? -25.685 13.029 -7.380 1.00 92.88 803 ASN A O 1
ATOM 6218 N N . ALA A 1 804 ? -27.864 12.784 -6.882 1.00 92.56 804 ALA A N 1
ATOM 6219 C CA . ALA A 1 804 ? -28.276 14.154 -7.174 1.00 92.56 804 ALA A CA 1
ATOM 6220 C C . ALA A 1 804 ? -28.046 15.127 -6.003 1.00 92.56 804 ALA A C 1
ATOM 6222 O O . ALA A 1 804 ? -27.801 16.306 -6.247 1.00 92.56 804 ALA A O 1
ATOM 6223 N N . HIS A 1 805 ? -28.089 14.656 -4.748 1.00 94.31 805 HIS A N 1
ATOM 6224 C CA . HIS A 1 805 ? -27.994 15.525 -3.564 1.00 94.31 805 HIS A CA 1
ATOM 6225 C C . HIS A 1 805 ? -26.811 15.175 -2.655 1.00 94.31 805 HIS A C 1
ATOM 6227 O O . HIS A 1 805 ? -25.978 16.040 -2.377 1.00 94.31 805 HIS A O 1
ATOM 6233 N N . VAL A 1 806 ? -26.698 13.913 -2.217 1.00 96.19 806 VAL A N 1
ATOM 6234 C CA . VAL A 1 806 ? -25.689 13.522 -1.213 1.00 96.19 806 VAL A CA 1
ATOM 6235 C C . VAL A 1 806 ? -24.269 13.624 -1.777 1.00 96.19 806 VAL A C 1
ATOM 6237 O O . VAL A 1 806 ? -23.466 14.400 -1.263 1.00 96.19 806 VAL A O 1
ATOM 6240 N N . LYS A 1 807 ? -23.941 12.913 -2.864 1.00 95.06 807 LYS A N 1
ATOM 6241 C CA . LYS A 1 807 ? -22.586 12.941 -3.449 1.00 95.06 807 LYS A CA 1
ATOM 6242 C C . LYS A 1 807 ? -22.116 14.353 -3.857 1.00 95.06 807 LYS A C 1
ATOM 6244 O O . LYS A 1 807 ? -20.980 14.684 -3.522 1.00 95.06 807 LYS A O 1
ATOM 6249 N N . PRO A 1 808 ? -22.936 15.225 -4.486 1.00 96.69 808 PRO A N 1
ATOM 6250 C CA . PRO A 1 808 ? -22.543 16.609 -4.771 1.00 96.69 808 PRO A CA 1
ATOM 6251 C C . PRO A 1 808 ? -22.266 17.460 -3.524 1.00 96.69 808 PRO A C 1
ATOM 6253 O O . PRO A 1 808 ? -21.365 18.299 -3.556 1.00 96.69 808 PRO A O 1
ATOM 6256 N N . LEU A 1 809 ? -22.984 17.235 -2.413 1.00 97.38 809 LEU A N 1
ATOM 6257 C CA . LEU A 1 809 ? -22.660 17.861 -1.128 1.00 97.38 809 LEU A CA 1
ATOM 6258 C C . LEU A 1 809 ? -21.289 17.387 -0.627 1.00 97.38 809 LEU A C 1
ATOM 6260 O O . LEU A 1 809 ? -20.430 18.225 -0.355 1.00 97.38 809 LEU A O 1
ATOM 6264 N N . LEU A 1 810 ? -21.054 16.070 -0.569 1.00 97.31 810 LEU A N 1
ATOM 6265 C CA . LEU A 1 810 ? -19.788 15.501 -0.083 1.00 97.31 810 LEU A CA 1
ATOM 6266 C C . LEU A 1 810 ? -18.589 15.905 -0.947 1.00 97.31 810 LEU A C 1
ATOM 6268 O O . LEU A 1 810 ? -17.527 16.194 -0.412 1.00 97.31 810 LEU A O 1
ATOM 6272 N N . GLU A 1 811 ? -18.748 16.003 -2.265 1.00 96.44 811 GLU A N 1
ATOM 6273 C CA . GLU A 1 811 ? -17.716 16.506 -3.181 1.00 96.44 811 GLU A CA 1
ATOM 6274 C C . GLU A 1 811 ? -17.402 18.002 -2.959 1.00 96.44 811 GLU A C 1
ATOM 6276 O O . GLU A 1 811 ? -16.273 18.448 -3.178 1.00 96.44 811 GLU A O 1
ATOM 6281 N N . GLY A 1 812 ? -18.369 18.783 -2.468 1.00 96.31 812 GLY A N 1
ATOM 6282 C CA . GLY A 1 812 ? -18.129 20.126 -1.933 1.00 96.31 812 GLY A CA 1
ATOM 6283 C C . GLY A 1 812 ? -17.312 20.094 -0.638 1.00 96.31 812 GLY A C 1
ATOM 6284 O O . GLY A 1 812 ? -16.298 20.784 -0.533 1.00 96.31 812 GLY A O 1
ATOM 6285 N N . VAL A 1 813 ? -17.692 19.235 0.315 1.00 97.44 813 VAL A N 1
ATOM 6286 C CA . VAL A 1 813 ? -16.966 19.060 1.588 1.00 97.44 813 VAL A CA 1
ATOM 6287 C C . VAL A 1 813 ? -15.519 18.622 1.348 1.00 97.44 813 VAL A C 1
ATOM 6289 O O . VAL A 1 813 ? -14.609 19.236 1.897 1.00 97.44 813 VAL A O 1
ATOM 6292 N N . ARG A 1 814 ? -15.286 17.626 0.476 1.00 96.75 814 ARG A N 1
ATOM 6293 C CA . ARG A 1 814 ? -13.955 17.114 0.082 1.00 96.75 814 ARG A CA 1
ATOM 6294 C C . ARG A 1 814 ? -13.025 18.238 -0.392 1.00 96.75 814 ARG A C 1
ATOM 6296 O O . ARG A 1 814 ? -11.850 18.259 -0.022 1.00 96.75 814 ARG A O 1
ATOM 6303 N N . LYS A 1 815 ? -13.550 19.200 -1.162 1.00 95.69 815 LYS A N 1
ATOM 6304 C CA . LYS A 1 815 ? -12.802 20.378 -1.635 1.00 95.69 815 LYS A CA 1
ATOM 6305 C C . LYS A 1 815 ? -12.466 21.353 -0.512 1.00 95.69 815 LYS A C 1
ATOM 6307 O O . LYS A 1 815 ? -11.349 21.863 -0.489 1.00 95.69 815 LYS A O 1
ATOM 6312 N N . GLU A 1 816 ? -13.389 21.593 0.416 1.00 95.75 816 GLU A N 1
ATOM 6313 C CA . GLU A 1 816 ? -13.165 22.496 1.550 1.00 95.75 816 GLU A CA 1
ATOM 6314 C C . GLU A 1 816 ? -12.170 21.913 2.563 1.00 95.75 816 GLU A C 1
ATOM 6316 O O . GLU A 1 816 ? -11.185 22.577 2.882 1.00 95.75 816 GLU A O 1
ATOM 6321 N N . ILE A 1 817 ? -12.333 20.656 2.995 1.00 94.81 817 ILE A N 1
ATOM 6322 C CA . ILE A 1 817 ? -11.427 20.037 3.983 1.00 94.81 817 ILE A CA 1
ATOM 6323 C C . ILE A 1 817 ? -9.983 19.945 3.478 1.00 94.81 817 ILE A C 1
ATOM 6325 O O . ILE A 1 817 ? -9.052 20.134 4.256 1.00 94.81 817 ILE A O 1
ATOM 6329 N N . CYS A 1 818 ? -9.773 19.708 2.177 1.00 93.44 818 CYS A N 1
ATOM 6330 C CA . CYS A 1 818 ? -8.437 19.628 1.577 1.00 93.44 818 CYS A CA 1
ATOM 6331 C C . CYS A 1 818 ? -7.825 21.003 1.246 1.00 93.44 818 CYS A C 1
ATOM 6333 O O . CYS A 1 818 ? -6.640 21.082 0.903 1.00 93.44 818 CYS A O 1
ATOM 6335 N N . ASN A 1 819 ? -8.596 22.091 1.329 1.00 94.44 819 ASN A N 1
ATOM 6336 C CA . ASN A 1 819 ? -8.120 23.431 1.011 1.00 94.44 819 ASN A CA 1
ATOM 6337 C C . ASN A 1 819 ? -7.312 24.017 2.178 1.00 94.44 819 ASN A C 1
ATOM 6339 O O . ASN A 1 819 ? -7.864 24.497 3.164 1.00 94.44 819 ASN A O 1
ATOM 6343 N N . ARG A 1 820 ? -5.985 24.075 2.021 1.00 92.69 820 ARG A N 1
ATOM 6344 C CA . ARG A 1 820 ? -5.064 24.657 3.017 1.00 92.69 820 ARG A CA 1
ATOM 6345 C C . ARG A 1 820 ? -5.262 26.150 3.305 1.00 92.69 820 ARG A C 1
ATOM 6347 O O . ARG A 1 820 ? -4.604 26.650 4.204 1.00 92.69 820 ARG A O 1
ATOM 6354 N N . LYS A 1 821 ? -6.112 26.863 2.553 1.00 93.56 821 LYS A N 1
ATOM 6355 C CA . LYS A 1 821 ? -6.517 28.245 2.874 1.00 93.56 821 LYS A CA 1
ATOM 6356 C C . LYS A 1 821 ? -7.644 28.322 3.910 1.00 93.56 821 LYS A C 1
ATOM 6358 O O . LYS A 1 821 ? -7.951 29.419 4.354 1.00 93.56 821 LYS A O 1
ATOM 6363 N N . ILE A 1 822 ? -8.284 27.196 4.231 1.00 94.12 822 ILE A N 1
ATOM 6364 C CA . ILE A 1 822 ? -9.332 27.091 5.246 1.00 94.12 822 ILE A CA 1
ATOM 6365 C C . ILE A 1 822 ? -8.687 26.462 6.481 1.00 94.12 822 ILE A C 1
ATOM 6367 O O . ILE A 1 822 ? -8.354 25.273 6.487 1.00 94.12 822 ILE A O 1
ATOM 6371 N N . HIS A 1 823 ? -8.503 27.260 7.529 1.00 95.69 823 HIS A N 1
ATOM 6372 C CA . HIS A 1 823 ? -7.839 26.862 8.772 1.00 95.69 823 HIS A CA 1
ATOM 6373 C C . HIS A 1 823 ? -8.809 26.208 9.769 1.00 95.69 823 HIS A C 1
ATOM 6375 O O . HIS A 1 823 ? -8.733 26.393 10.985 1.00 95.69 823 HIS A O 1
ATOM 6381 N N . ALA A 1 824 ? -9.736 25.407 9.238 1.00 96.12 824 ALA A N 1
ATOM 6382 C CA . ALA A 1 824 ? -10.738 24.723 10.033 1.00 96.12 824 ALA A CA 1
ATOM 6383 C C . ALA A 1 824 ? -10.126 23.596 10.885 1.00 96.12 824 ALA A C 1
ATOM 6385 O O . ALA A 1 824 ? -9.130 22.958 10.507 1.00 96.12 824 ALA A O 1
ATOM 6386 N N . TYR A 1 825 ? -10.763 23.313 12.019 1.00 97.44 825 TYR A N 1
ATOM 6387 C CA . TYR A 1 825 ? -10.404 22.229 12.930 1.00 97.44 825 TYR A CA 1
ATOM 6388 C C . TYR A 1 825 ? -11.620 21.657 13.686 1.00 97.44 825 TYR A C 1
ATOM 6390 O O . TYR A 1 825 ? -12.687 22.272 13.747 1.00 97.44 825 TYR A O 1
ATOM 6398 N N . ASN A 1 826 ? -11.409 20.494 14.302 1.00 97.69 826 ASN A N 1
ATOM 6399 C CA . ASN A 1 826 ? -12.251 19.848 15.311 1.00 97.69 826 ASN A CA 1
ATOM 6400 C C . ASN A 1 826 ? -11.469 19.663 16.616 1.00 97.69 826 ASN A C 1
ATOM 6402 O O . ASN A 1 826 ? -10.260 19.894 16.662 1.00 97.69 826 ASN A O 1
ATOM 6406 N N . ASN A 1 827 ? -12.139 19.197 17.667 1.00 97.75 827 ASN A N 1
ATOM 6407 C CA . ASN A 1 827 ? -11.494 18.840 18.927 1.00 97.75 827 ASN A CA 1
ATOM 6408 C C . ASN A 1 827 ? -11.674 17.346 19.212 1.00 97.75 827 ASN A C 1
ATOM 6410 O O . ASN A 1 827 ? -12.779 16.827 19.089 1.00 97.75 827 ASN A O 1
ATOM 6414 N N . ILE A 1 828 ? -10.617 16.671 19.657 1.00 98.06 828 ILE A N 1
ATOM 6415 C CA . ILE A 1 828 ? -10.744 15.446 20.452 1.00 98.06 828 ILE A CA 1
ATOM 6416 C C . ILE A 1 828 ? -10.972 15.868 21.901 1.00 98.06 828 ILE A C 1
ATOM 6418 O O . ILE A 1 828 ? -10.190 16.659 22.429 1.00 98.06 828 ILE A O 1
ATOM 6422 N N . HIS A 1 829 ? -11.999 15.319 22.539 1.00 97.88 829 HIS A N 1
ATOM 6423 C CA . HIS A 1 829 ? -12.225 15.422 23.977 1.00 97.88 829 HIS A CA 1
ATOM 6424 C C . HIS A 1 829 ? -11.953 14.053 24.607 1.00 97.88 829 HIS A C 1
ATOM 6426 O O . HIS A 1 829 ? -12.535 13.052 24.193 1.00 97.88 829 HIS A O 1
ATOM 6432 N N . ILE A 1 830 ? -11.048 14.011 25.585 1.00 97.69 830 ILE A N 1
ATOM 6433 C CA . ILE A 1 830 ? -10.754 12.827 26.398 1.00 97.69 830 ILE A CA 1
ATOM 6434 C C . ILE A 1 830 ? -11.192 13.126 27.827 1.00 97.69 830 ILE A C 1
ATOM 6436 O O . ILE A 1 830 ? -10.636 14.019 28.469 1.00 97.69 830 ILE A O 1
ATOM 6440 N N . TRP A 1 831 ? -12.152 12.358 28.323 1.00 97.94 831 TRP A N 1
ATOM 6441 C CA . TRP A 1 831 ? -12.612 12.389 29.704 1.00 97.94 831 TRP A CA 1
ATOM 6442 C C . TRP A 1 831 ? -12.051 11.203 30.470 1.00 97.94 831 TRP A C 1
ATOM 6444 O O . TRP A 1 831 ? -12.131 10.066 30.004 1.00 97.94 831 TRP A O 1
ATOM 6454 N N . THR A 1 832 ? -11.539 11.458 31.669 1.00 97.88 832 THR A N 1
ATOM 6455 C CA . THR A 1 832 ? -11.216 10.413 32.646 1.00 97.88 832 THR A CA 1
ATOM 6456 C C . THR A 1 832 ? -11.902 10.737 33.964 1.00 97.88 832 THR A C 1
ATOM 6458 O O . THR A 1 832 ? -11.925 11.891 34.394 1.00 97.88 832 THR A O 1
ATOM 6461 N N . ALA A 1 833 ? -12.508 9.732 34.595 1.00 97.50 833 ALA A N 1
ATOM 6462 C CA . ALA A 1 833 ? -13.181 9.898 35.881 1.00 97.50 833 ALA A CA 1
ATOM 6463 C C . ALA A 1 833 ? -13.189 8.596 36.690 1.00 97.50 833 ALA A C 1
ATOM 6465 O O . ALA A 1 833 ? -13.190 7.508 36.115 1.00 97.50 833 ALA A O 1
ATOM 6466 N N . ARG A 1 834 ? -13.214 8.702 38.021 1.00 96.62 834 ARG A N 1
ATOM 6467 C CA . ARG A 1 834 ? -13.088 7.574 38.956 1.00 96.62 834 ARG A CA 1
ATOM 6468 C C . ARG A 1 834 ? -14.379 7.340 39.738 1.00 96.62 834 ARG A C 1
ATOM 6470 O O . ARG A 1 834 ? -15.038 8.299 40.144 1.00 96.62 834 ARG A O 1
ATOM 6477 N N . ARG A 1 835 ? -14.731 6.077 40.000 1.00 95.88 835 ARG A N 1
ATOM 6478 C CA . ARG A 1 835 ? -15.791 5.736 40.964 1.00 95.88 835 ARG A CA 1
ATOM 6479 C C . ARG A 1 835 ? -15.274 5.986 42.393 1.00 95.88 835 ARG A C 1
ATOM 6481 O O . ARG A 1 835 ? -14.205 5.477 42.736 1.00 95.88 835 ARG A O 1
ATOM 6488 N N . PRO A 1 836 ? -15.988 6.741 43.247 1.00 95.31 836 PRO A N 1
ATOM 6489 C CA . PRO A 1 836 ? -15.578 6.951 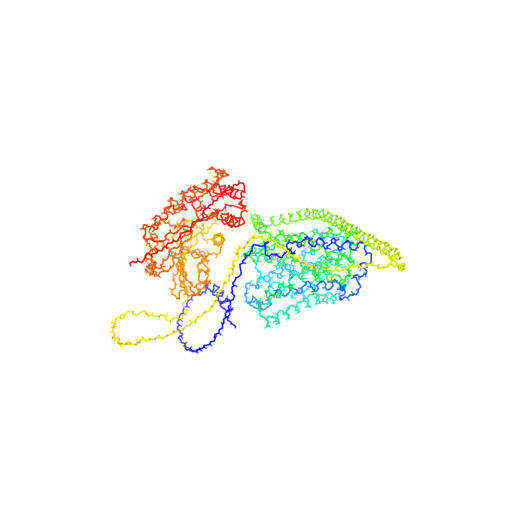44.632 1.00 95.31 836 PRO A CA 1
ATOM 6490 C C . PRO A 1 836 ? -15.535 5.635 45.422 1.00 95.31 836 PRO A C 1
ATOM 6492 O O . PRO A 1 836 ? -16.158 4.637 45.051 1.00 95.31 836 PRO A O 1
ATOM 6495 N N . GLN A 1 837 ? -14.799 5.646 46.533 1.00 90.25 837 GLN A N 1
ATOM 6496 C CA . GLN A 1 837 ? -15.007 4.668 47.600 1.00 90.25 837 GLN A CA 1
ATOM 6497 C C . GLN A 1 837 ? -16.374 4.979 48.233 1.00 90.25 837 GLN A C 1
ATOM 6499 O O . GLN A 1 837 ? -16.674 6.156 48.446 1.00 90.25 837 GLN A O 1
ATOM 6504 N N . GLN A 1 838 ? -17.192 3.953 48.478 1.00 72.44 838 GLN A N 1
ATOM 6505 C CA . GLN A 1 838 ? -18.413 4.069 49.287 1.00 72.44 838 GLN A CA 1
ATOM 6506 C C . GLN A 1 838 ? -18.072 3.986 50.778 1.00 72.44 838 GLN A C 1
ATOM 6508 O O . GLN A 1 838 ? -17.093 3.270 51.097 1.00 72.44 838 GLN A O 1
#

Secondary structure (DSSP, 8-state):
--SSHHHHHHHHHTTTTTS-------------------------------TTTSS-HHHHTHHHHHHHHHHHHHHHHHH-TTHHHHHTSSEETTEEHHHHHHHHHHHHHHHTTS-HHHHHHHTT-HHHHHHHHHHHIIIIIIHHHHHHHHHHHH-TT-HHHHHHHHHHHH-B-SSHHHHHHHHTT--HHHHHHHHHHHHHHHHHHHHHHHHIIIIIIS--SS----HHHHHHHHIIIIIHHHHHHHHHHHHHHHHH-HHHIIIIIIHHHHHHHHHHHHHHHHHHHHHHHHHHHHTHHHHHHHHHHHHHHHHHHHHHHHHHHHHTT--HHHHHHHHHHHH-B-HHHHHHHHHHHH-TTSHHHHHHHTHHHHHHHHHHHHTSHHHHHHHHHT--S-TTHHHHHHHHHHHHHHHHHHHHHHHHHHHHHHHHHHHHHHHHHHHHHHHHHHHHHHHHHHHHHHHHHHHHHHHHTTS------------------------------------------------------------------PPPPPP----EEETTEEE-STTTTSS-S--SHHHHHHHHHHHHHHHHHTTT-S--S----STT-EEEEES-TTSHHHHHHHHH-TTSEEEEE-SS--S-S---TTEEEE-S--SSSPP-S-TT-BSEEEEES-TTT-S-HHHHHHHHHHHBPTTT-EEEEEEEEEEEE-SSS-S-TTSHHHHHHHHHHHHHHHTT---S--TTHHHHHHHTT-EEEEEEEEEEESSS-SSSHHHHHHHHHHHHHHHHHHHHHHHHHHHHHS---IIIIIHHHHHHHHHHHT-TT---EEEEEEEEEEPPP-

Radius of gyration: 38.29 Å; chains: 1; bounding box: 121×95×112 Å